Protein AF-0000000068883480 (afdb_homodimer)

Secondary structure (DSSP, 8-state):
-HHHHHHHHHHHHHHHHHHHHHTT--HHHHHHHHHHHHHHHHHHTTPPP--TT----S-GGGHHHHHHHHHHHHHHTTHHHHHHHHHHHHHHHHHTTHHHHHHHHHHGGGGG---HHHHHHHHHHHHHHHTTT---HHHHHHHHHHHTHHHHHHTT--HHHHHHHHHTSSS----TT-HHHHHHHHHHTTSSTTTT--HHHIIIIIIHHHHHHHHHHHHHHHHHHHHHHHHHHGGGGG----------PPP--HHHHHHHHHGGGHHHHHHHHHHHHHHHH-------HHHHHHHHHHHHHHHHHHHH--HHHHHHHTHHHHHHHHHTHHHHHHHHHHHHHHHHHHHTTHHHHHHHHHHTTTTSS-TTHHHHHHHHHHHHHHHHHS-SHHHHHHHHHHHHHHHHHHTS-THHHHHHHHHHHHHHHTT-TTSHHHHHHHHHTT--HHHHHHHHHHHHHHHHHHHHHHHHHHHGGG--/-HHHHHHHHHHHHHHHHHHHHHTT--HHHHHHHHHHHHHHHHHHTTPPP--TT----S-GGGHHHHHHHHHHHHHHTTHHHHHHHHHHHHHHHHHTTHHHHHHHHHHGGGGG---HHHHHHHHHHHHHHHTTT---HHHHHHHHHHHTHHHHHHTT--HHHHHHHHHTSSS----TT-HHHHHHHHHHTTSSTTTT--HHHIIIIIIHHHHHHHHHHHHHHHHHHHHHHHHHHGGGGG----------PPP--HHHHHHHHHGGGHHHHHHHHHHHHHHHH-------HHHHHHHHHHHHHHHHHHHH--HHHHHHTTHHHHHHHHHTHHHHHHHHHHHHHHHHHHHTTHHHHHHHHHHTTTTSS-TTHHHHHHHHHHHHHHHHHS-SHHHHHHHHHHHHHHHHHHTS-THHHHHHHHHHHHHHHTT-TTSHHHHHHHHHTT--HHHHHHHHHHHHHHHHHHHHHHHHHHHSTT--

Foldseek 3Di:
DLVVVLVVLVCVLVVVLLVCLLVVHDNLVSLLVSLLVLQVVLVVVVFHQPDPPQDAPPDPNCRLVVLLVVLLVVLCVFLLVLLLLLLLLLLLLVLVVLLLLLLLVLLVVLLVDQDLLVSLLVLLASLLVSCLLVVDLQVQLVSCLQAVLVSSVVSPHFLLLSLLSSLQSNFQRQYLSDSLLRLLQRLQCVDPVNPPRASLNCRVPFLCLQQVVLSVLLSVQLSVLSVVVDVVVPPPRPDDCPVSDPNPRDDDDPVVSVVSSCLSVQLRVVSVVVVVCCVPVVDDDDDHSSNSSVVSLVVVLVVQCVVPVDNPVSVVSSVSSNVSSVVSVVLSSLLSSLLSSVSSSVSSPNLVVLLVVQVVVPPPVCLLVVQVVLLVSLLSSCQSPLFSSSVLSSCSNVLVSVCSSNFFFSLLRNSLNSSSRRLNSSLHQPHSSLVSSCVSSVHGSNSSNSSSVRSSVSSSVSSNVSSCVPGRVVTD/DLVVVLVVLVCVLVVVLLVCLLVVHDNLVSLLVSLLVLQVVLVVVVFHQPDPPQDAPPDSNCRLVVLLVVLLVVLCVFLLVLLLLLLLLLLLLVLVVLLLLLCQVLLVVLLPDQDLLVSLLVLLASLLVSCLLVVDLQVQLVSCLQAVLVSSVVSPHFLLLSLLSSLQSNFQRQYLSDSLLRLLQRLQCPDPVNPPRASLNCRVPFLCLQRVVLSNLLSVQLSVLSVVVDVVVPPVRPDDCPVSDPNPRDDDDPVVSVVSSCLSVQLRVVSVVVVVCCVPVVDDDDDHSSNSSVVSLVVVLVVQCVVPVDNPVSVVSSVSSNVSSVVSVVLSSLLSSLLSSVSSSVSSPNLVVLLVVQVVVPPPVCLLVLQVVLLVSLLSSCQSPLFSSSVLSSCSNVLVSVCSSNFFFSLLRNSLNSSSRRLNSSLHQPHSSLVSSCVSSVHGSNSSNSSSVRSSVSSSVSSNVSSCVPGRVVTD

Solvent-accessible surface area (backbone atoms only — not comparable to full-atom values): 46793 Å² total; per-residue (Å²): 109,69,64,58,49,38,52,51,50,49,51,49,51,54,49,49,53,51,52,36,55,73,68,67,39,49,58,43,62,50,28,38,51,53,9,39,51,33,33,50,52,11,46,74,72,71,39,62,77,59,50,88,88,67,75,76,35,69,43,78,88,51,34,54,56,43,48,51,55,53,42,43,38,55,36,42,65,45,37,31,40,44,39,21,49,46,28,9,52,49,32,33,33,54,70,73,45,22,56,61,34,28,52,50,61,67,45,51,69,57,65,70,51,66,53,39,58,66,42,42,27,51,50,27,52,49,33,24,57,50,24,64,51,39,75,43,44,48,60,45,31,54,52,39,55,49,49,46,40,49,47,40,43,72,35,60,28,45,60,62,49,48,42,22,38,47,44,53,10,48,44,54,62,69,35,51,73,34,55,69,45,27,43,45,19,45,52,45,23,73,37,83,90,33,55,77,43,39,30,56,53,42,24,74,69,50,45,38,74,32,34,52,61,22,49,53,50,24,24,52,37,40,31,55,48,42,53,51,50,48,63,69,58,50,83,69,60,72,60,86,72,55,77,66,62,74,61,68,71,80,84,74,55,70,65,52,46,55,54,34,32,41,53,61,41,37,33,60,52,51,46,50,51,49,51,50,46,31,74,72,72,64,50,70,68,61,72,47,69,54,45,34,43,52,53,40,49,52,51,49,51,51,52,49,36,68,70,65,71,38,63,60,64,50,48,51,52,52,51,36,22,37,51,18,22,13,69,32,33,53,61,40,49,31,40,37,16,22,40,40,26,44,33,10,44,44,16,50,39,51,54,62,51,42,32,58,58,21,70,71,53,62,76,70,81,56,67,58,52,62,36,49,49,49,33,50,51,37,47,55,43,6,47,73,62,14,46,19,61,67,58,40,44,45,38,44,66,46,38,57,58,52,19,54,22,59,52,28,19,43,61,34,39,48,50,38,39,52,43,39,16,35,38,38,19,43,48,7,51,63,4,64,36,33,38,51,48,18,56,70,65,71,49,54,28,60,62,39,22,66,60,26,34,60,23,32,51,52,24,47,52,48,28,44,53,45,30,47,68,61,27,48,79,66,37,98,108,69,63,59,50,40,50,51,51,50,51,48,50,53,48,51,53,52,51,36,54,73,68,67,38,49,58,44,62,52,29,38,50,53,9,39,50,33,33,50,51,11,46,74,72,70,38,60,76,58,50,88,89,68,75,76,34,70,42,78,87,50,33,54,55,43,47,52,54,52,41,44,38,55,36,41,63,46,38,31,40,43,38,21,50,48,28,9,53,50,32,33,32,55,71,73,46,22,56,60,32,27,52,50,62,68,44,51,67,56,65,72,50,67,51,40,60,66,43,42,28,52,50,27,52,49,33,25,56,51,24,64,52,39,74,43,44,48,59,45,34,55,51,40,56,51,50,46,40,50,46,40,45,73,34,59,29,45,59,63,50,47,43,22,39,48,44,55,11,49,43,53,62,67,35,49,75,35,57,69,44,27,43,45,20,47,53,44,23,74,37,83,92,33,55,78,43,39,29,55,52,42,21,74,68,50,44,38,74,32,33,52,61,22,50,54,52,23,26,52,36,40,31,55,50,41,54,50,50,49,63,70,58,49,84,70,59,74,59,88,73,56,77,65,62,74,60,69,72,81,84,74,54,69,64,54,47,52,53,34,32,42,54,60,42,38,32,61,52,51,46,50,50,50,50,51,46,31,72,72,72,62,51,71,68,62,73,47,70,56,45,35,43,53,53,41,49,53,52,49,51,50,51,47,36,69,70,66,71,40,62,60,64,51,48,50,51,51,52,36,22,37,51,18,21,13,68,31,33,52,59,40,49,32,40,35,15,22,40,39,26,44,34,9,44,44,16,51,40,50,52,63,51,41,31,58,59,21,69,71,53,61,77,70,81,57,65,59,52,62,37,50,50,50,35,49,50,36,47,54,43,6,48,73,63,13,47,17,60,67,58,39,43,46,39,45,64,47,36,58,59,52,19,54,20,58,51,28,19,44,61,34,38,48,50,39,38,52,42,38,16,34,37,38,20,41,48,7,53,64,4,65,34,33,39,51,45,18,57,72,65,71,49,54,27,60,62,38,22,67,60,26,34,61,24,34,51,52,25,48,52,46,29,44,52,44,32,46,69,62,26,48,77,67,38,97

Structure (mmCIF, N/CA/C/O backbone):
data_AF-0000000068883480-model_v1
#
loop_
_entity.id
_entity.type
_entity.pdbx_description
1 polymer 'C4-dicarboxylate transporter'
#
loop_
_atom_site.group_PDB
_atom_site.id
_atom_site.type_symbol
_atom_site.label_atom_id
_atom_site.label_alt_id
_atom_site.label_comp_id
_atom_site.label_asym_id
_atom_site.label_entity_id
_atom_site.label_seq_id
_atom_site.pdbx_PDB_ins_code
_atom_site.Cartn_x
_atom_site.Cartn_y
_atom_site.Cartn_z
_atom_site.occupancy
_atom_site.B_iso_or_equiv
_atom_site.auth_seq_id
_atom_site.auth_comp_id
_atom_site.auth_asym_id
_atom_site.auth_atom_id
_atom_site.pdbx_PDB_model_num
ATOM 1 N N . MET A 1 1 ? -15.852 -1.689 41.594 1 74.06 1 MET A N 1
ATOM 2 C CA . MET A 1 1 ? -14.602 -2.393 41.312 1 74.06 1 MET A CA 1
ATOM 3 C C . MET A 1 1 ? -14.312 -2.408 39.812 1 74.06 1 MET A C 1
ATOM 5 O O . MET A 1 1 ? -13.195 -2.125 39.375 1 74.06 1 MET A O 1
ATOM 9 N N . GLU A 1 2 ? -15.383 -2.545 39.031 1 83.94 2 GLU A N 1
ATOM 10 C CA . GLU A 1 2 ? -15.211 -2.588 37.562 1 83.94 2 GLU A CA 1
ATOM 11 C C . GLU A 1 2 ? -14.805 -1.224 37.031 1 83.94 2 GLU A C 1
ATOM 13 O O . GLU A 1 2 ? -13.953 -1.133 36.156 1 83.94 2 GLU A O 1
ATOM 18 N N . LEU A 1 3 ? -15.336 -0.21 37.656 1 86.94 3 LEU A N 1
ATOM 19 C CA . LEU A 1 3 ? -15.031 1.143 37.219 1 86.94 3 LEU A CA 1
ATOM 20 C C . LEU A 1 3 ? -13.602 1.527 37.562 1 86.94 3 LEU A C 1
ATOM 22 O O . LEU A 1 3 ? -12.898 2.154 36.781 1 86.94 3 LEU A O 1
ATOM 26 N N . VAL A 1 4 ? -13.195 1.162 38.688 1 89.25 4 VAL A N 1
ATOM 27 C CA . VAL A 1 4 ? -11.844 1.466 39.156 1 89.25 4 VAL A CA 1
ATOM 28 C C . VAL A 1 4 ? -10.82 0.742 38.281 1 89.25 4 VAL A C 1
ATOM 30 O O . VAL A 1 4 ? -9.805 1.322 37.875 1 89.25 4 VAL A O 1
ATOM 33 N N . ILE A 1 5 ? -11.188 -0.468 38 1 90.19 5 ILE A N 1
ATOM 34 C CA . ILE A 1 5 ? -10.305 -1.255 37.156 1 90.19 5 ILE A CA 1
ATOM 35 C C . ILE A 1 5 ? -10.227 -0.621 35.781 1 90.19 5 ILE A C 1
ATOM 37 O O . ILE A 1 5 ? -9.148 -0.521 35.188 1 90.19 5 ILE A O 1
ATOM 41 N N . MET A 1 6 ? -11.328 -0.257 35.281 1 91.06 6 MET A N 1
ATOM 42 C CA . MET A 1 6 ? -11.383 0.38 33.969 1 91.06 6 MET A CA 1
ATOM 43 C C . MET A 1 6 ? -10.508 1.629 33.938 1 91.06 6 MET A C 1
ATOM 45 O O . MET A 1 6 ? -9.703 1.802 33.031 1 91.06 6 MET A O 1
ATOM 49 N N . TYR A 1 7 ? -10.555 2.48 34.969 1 89.88 7 TYR A N 1
ATOM 50 C CA . TYR A 1 7 ? -9.781 3.717 35 1 89.88 7 TYR A CA 1
ATOM 51 C C . TYR A 1 7 ? -8.297 3.426 35.125 1 89.88 7 TYR A C 1
ATOM 53 O O . TYR A 1 7 ? -7.465 4.07 34.5 1 89.88 7 TYR A O 1
ATOM 61 N N . LEU A 1 8 ? -7.98 2.494 35.875 1 92.5 8 LEU A N 1
ATOM 62 C CA . LEU A 1 8 ? -6.582 2.143 36.094 1 92.5 8 LEU A CA 1
ATOM 63 C C . LEU A 1 8 ? -5.957 1.6 34.812 1 92.5 8 LEU A C 1
ATOM 65 O O . LEU A 1 8 ? -4.832 1.969 34.469 1 92.5 8 LEU A O 1
ATOM 69 N N . VAL A 1 9 ? -6.758 0.794 34.219 1 93 9 VAL A N 1
ATOM 70 C CA . VAL A 1 9 ? -6.27 0.19 32.969 1 93 9 VAL A CA 1
ATOM 71 C C . VAL A 1 9 ? -6.121 1.263 31.906 1 93 9 VAL A C 1
ATOM 73 O O . VAL A 1 9 ? -5.145 1.267 31.156 1 93 9 VAL A O 1
ATOM 76 N N . ALA A 1 10 ? -7.059 2.078 31.844 1 90.44 10 ALA A N 1
ATOM 77 C CA . ALA A 1 10 ? -7.023 3.156 30.859 1 90.44 10 ALA A CA 1
ATOM 78 C C . ALA A 1 10 ? -5.84 4.086 31.109 1 90.44 10 ALA A C 1
ATOM 80 O O . ALA A 1 10 ? -5.129 4.457 30.172 1 90.44 10 ALA A O 1
ATOM 81 N N . ILE A 1 11 ? -5.605 4.473 32.312 1 90.69 11 ILE A N 1
ATOM 82 C CA . ILE A 1 11 ? -4.508 5.359 32.688 1 90.69 11 ILE A CA 1
ATOM 83 C C . ILE A 1 11 ? -3.172 4.688 32.375 1 90.69 11 ILE A C 1
ATOM 85 O O . ILE A 1 11 ? -2.256 5.316 31.859 1 90.69 11 ILE A O 1
ATOM 89 N N . ALA A 1 12 ? -3.115 3.469 32.688 1 92.5 12 ALA A N 1
ATOM 90 C CA . ALA A 1 12 ? -1.899 2.709 32.406 1 92.5 12 ALA A CA 1
ATOM 91 C C . ALA A 1 12 ? -1.629 2.645 30.922 1 92.5 12 ALA A C 1
ATOM 93 O O . ALA A 1 12 ? -0.489 2.816 30.469 1 92.5 12 ALA A O 1
ATOM 94 N N . ALA A 1 13 ? -2.688 2.393 30.219 1 91.56 13 ALA A N 1
ATOM 95 C CA . ALA A 1 13 ? -2.553 2.27 28.766 1 91.56 13 ALA A CA 1
ATOM 96 C C . ALA A 1 13 ? -2.086 3.582 28.141 1 91.56 13 ALA A C 1
ATOM 98 O O . ALA A 1 13 ? -1.139 3.602 27.359 1 91.56 13 ALA A O 1
ATOM 99 N N . VAL A 1 14 ? -2.695 4.672 28.484 1 85.62 14 VAL A N 1
ATOM 100 C CA . VAL A 1 14 ? -2.35 5.984 27.953 1 85.62 14 VAL A CA 1
ATOM 101 C C . VAL A 1 14 ? -0.952 6.383 28.422 1 85.62 14 VAL A C 1
ATOM 103 O O . VAL A 1 14 ? -0.175 6.961 27.672 1 85.62 14 VAL A O 1
ATOM 106 N N . GLY A 1 15 ? -0.641 6.047 29.656 1 86.31 15 GLY A N 1
ATOM 107 C CA . GLY A 1 15 ? 0.683 6.312 30.188 1 86.31 15 GLY A CA 1
ATOM 108 C C . GLY A 1 15 ? 1.786 5.57 29.469 1 86.31 15 GLY A C 1
ATOM 109 O O . GLY A 1 15 ? 2.832 6.148 29.156 1 86.31 15 GLY A O 1
ATOM 110 N N . ILE A 1 16 ? 1.508 4.352 29.188 1 87.69 16 ILE A N 1
ATOM 111 C CA . ILE A 1 16 ? 2.488 3.531 28.484 1 87.69 16 ILE A CA 1
ATOM 112 C C . ILE A 1 16 ? 2.717 4.09 27.078 1 87.69 16 ILE A C 1
ATOM 114 O O . ILE A 1 16 ? 3.859 4.219 26.625 1 87.69 16 ILE A O 1
ATOM 118 N N . VAL A 1 17 ? 1.64 4.43 26.391 1 83.75 17 VAL A N 1
ATOM 119 C CA . VAL A 1 17 ? 1.753 4.98 25.031 1 83.75 17 VAL A CA 1
ATOM 120 C C . VAL A 1 17 ? 2.512 6.305 25.078 1 83.75 17 VAL A C 1
ATOM 122 O O . VAL A 1 17 ? 3.391 6.551 24.25 1 83.75 17 VAL A O 1
ATOM 125 N N . GLY A 1 18 ? 2.186 7.156 26.031 1 80 18 GLY A N 1
ATOM 126 C CA . GLY A 1 18 ? 2.902 8.406 26.219 1 80 18 GLY A CA 1
ATOM 127 C C . GLY A 1 18 ? 4.387 8.219 26.469 1 80 18 GLY A C 1
ATOM 128 O O . GLY A 1 18 ? 5.215 8.914 25.875 1 80 18 GLY A O 1
ATOM 129 N N . PHE A 1 19 ? 4.699 7.277 27.297 1 82.88 19 PHE A N 1
ATOM 130 C CA . PHE A 1 19 ? 6.086 6.965 27.625 1 82.88 19 PHE A CA 1
ATOM 131 C C . PHE A 1 19 ? 6.84 6.477 26.391 1 82.88 19 PHE A C 1
ATOM 133 O O . PHE A 1 19 ? 7.973 6.895 26.141 1 82.88 19 PHE A O 1
ATOM 140 N N . MET A 1 20 ? 6.184 5.68 25.703 1 81.06 20 MET A N 1
ATOM 141 C CA . MET A 1 20 ? 6.816 5.133 24.516 1 81.06 20 MET A CA 1
ATOM 142 C C . MET A 1 20 ? 7.043 6.223 23.469 1 81.06 20 MET A C 1
ATOM 144 O O . MET A 1 20 ? 8.039 6.199 22.75 1 81.06 20 MET A O 1
ATOM 148 N N . LEU A 1 21 ? 6.145 7.105 23.328 1 76.31 21 LEU A N 1
ATOM 149 C CA . LEU A 1 21 ? 6.273 8.227 22.406 1 76.31 21 LEU A CA 1
ATOM 150 C C . LEU A 1 21 ? 7.457 9.109 22.781 1 76.31 21 LEU A C 1
ATOM 152 O O . LEU A 1 21 ? 8.242 9.516 21.922 1 76.31 21 LEU A O 1
ATOM 156 N N . VAL A 1 22 ? 7.621 9.312 24.031 1 76.12 22 VAL A N 1
ATOM 157 C CA . VAL A 1 22 ? 8.695 10.172 24.531 1 76.12 22 VAL A CA 1
ATOM 158 C C . VAL A 1 22 ? 10.047 9.492 24.312 1 76.12 22 VAL A C 1
ATOM 160 O O . VAL A 1 22 ? 11.039 10.156 24.016 1 76.12 22 VAL A O 1
ATOM 163 N N . LYS A 1 23 ? 10.039 8.203 24.375 1 79.69 23 LYS A N 1
ATOM 164 C CA . LYS A 1 23 ? 11.273 7.441 24.234 1 79.69 23 LYS A CA 1
ATOM 165 C C . LYS A 1 23 ? 11.539 7.109 22.766 1 79.69 23 LYS A C 1
ATOM 167 O O . LYS A 1 23 ? 12.469 6.367 22.453 1 79.69 23 LYS A O 1
ATOM 172 N N . LYS A 1 24 ? 10.688 7.582 21.906 1 79.5 24 LYS A N 1
ATOM 173 C CA . LYS A 1 24 ? 10.844 7.434 20.469 1 79.5 24 LYS A CA 1
ATOM 174 C C . LYS A 1 24 ? 10.805 5.965 20.062 1 79.5 24 LYS A C 1
ATOM 176 O O . LYS A 1 24 ? 11.617 5.516 19.234 1 79.5 24 LYS A O 1
ATOM 181 N N . MET A 1 25 ? 10.023 5.289 20.75 1 83.38 25 MET A N 1
ATOM 182 C CA . MET A 1 25 ? 9.781 3.904 20.359 1 83.38 25 MET A CA 1
ATOM 183 C C . MET A 1 25 ? 8.797 3.834 19.188 1 83.38 25 MET A C 1
ATOM 185 O O . MET A 1 25 ? 8.172 4.836 18.844 1 83.38 25 MET A O 1
ATOM 189 N N . ASP A 1 26 ? 8.805 2.656 18.562 1 86.94 26 ASP A N 1
ATOM 190 C CA . ASP A 1 26 ? 7.871 2.492 17.438 1 86.94 26 ASP A CA 1
ATOM 191 C C . ASP A 1 26 ? 6.426 2.648 17.906 1 86.94 26 ASP A C 1
ATOM 193 O O . ASP A 1 26 ? 5.922 1.828 18.688 1 86.94 26 ASP A O 1
ATOM 197 N N . ILE A 1 27 ? 5.789 3.545 17.391 1 86.69 27 ILE A N 1
ATOM 198 C CA . ILE A 1 27 ? 4.469 3.928 17.891 1 86.69 27 ILE A CA 1
ATOM 199 C C . ILE A 1 27 ? 3.41 2.988 17.328 1 86.69 27 ILE A C 1
ATOM 201 O O . ILE A 1 27 ? 2.418 2.686 18 1 86.69 27 ILE A O 1
ATOM 205 N N . LYS A 1 28 ? 3.523 2.52 16.094 1 92.69 28 LYS A N 1
ATOM 206 C CA . LYS A 1 28 ? 2.516 1.673 15.469 1 92.69 28 LYS A CA 1
ATOM 207 C C . LYS A 1 28 ? 2.305 0.386 16.266 1 92.69 28 LYS A C 1
ATOM 209 O O . LYS A 1 28 ? 1.183 0.075 16.672 1 92.69 28 LYS A O 1
ATOM 214 N N . ILE A 1 29 ? 3.369 -0.249 16.5 1 92.56 29 ILE A N 1
ATOM 215 C CA . ILE A 1 29 ? 3.289 -1.547 17.156 1 92.56 29 ILE A CA 1
ATOM 216 C C . ILE A 1 29 ? 2.811 -1.364 18.594 1 92.56 29 ILE A C 1
ATOM 218 O O . ILE A 1 29 ? 2.07 -2.199 19.125 1 92.56 29 ILE A O 1
ATOM 222 N N . SER A 1 30 ? 3.271 -0.309 19.234 1 90.88 30 SER A N 1
ATOM 223 C CA . SER A 1 30 ? 2.826 -0.027 20.609 1 90.88 30 SER A CA 1
ATOM 224 C C . SER A 1 30 ? 1.313 0.159 20.656 1 90.88 30 SER A C 1
ATOM 226 O O . SER A 1 30 ? 0.651 -0.376 21.547 1 90.88 30 SER A O 1
ATOM 228 N N . LEU A 1 31 ? 0.828 0.876 19.75 1 93.06 31 LEU A N 1
ATOM 229 C CA . LEU A 1 31 ? -0.608 1.125 19.719 1 93.06 31 LEU A CA 1
ATOM 230 C C . LEU A 1 31 ? -1.375 -0.161 19.422 1 93.06 31 LEU A C 1
ATOM 232 O O . LEU A 1 31 ? -2.4 -0.434 20.047 1 93.06 31 LEU A O 1
ATOM 236 N N . PHE A 1 32 ? -0.901 -0.977 18.516 1 95.44 32 PHE A N 1
ATOM 237 C CA . PHE A 1 32 ? -1.513 -2.27 18.219 1 95.44 32 PHE A CA 1
ATOM 238 C C . PHE A 1 32 ? -1.545 -3.141 19.469 1 95.44 32 PHE A C 1
ATOM 240 O O . PHE A 1 32 ? -2.588 -3.701 19.812 1 95.44 32 PHE A O 1
ATOM 247 N N . LEU A 1 33 ? -0.415 -3.242 20.109 1 93.44 33 LEU A N 1
ATOM 248 C CA . LEU A 1 33 ? -0.267 -4.125 21.266 1 93.44 33 LEU A CA 1
ATOM 249 C C . LEU A 1 33 ? -1.211 -3.715 22.391 1 93.44 33 LEU A C 1
ATOM 251 O O . LEU A 1 33 ? -1.947 -4.547 22.922 1 93.44 33 LEU A O 1
ATOM 255 N N . ILE A 1 34 ? -1.127 -2.494 22.734 1 94.19 34 ILE A N 1
ATOM 256 C CA . ILE A 1 34 ? -1.941 -2.025 23.844 1 94.19 34 ILE A CA 1
ATOM 257 C C . ILE A 1 34 ? -3.422 -2.135 23.484 1 94.19 34 ILE A C 1
ATOM 259 O O . ILE A 1 34 ? -4.25 -2.469 24.344 1 94.19 34 ILE A O 1
ATOM 263 N N . GLY A 1 35 ? -3.797 -1.802 22.203 1 95.38 35 GLY A N 1
ATOM 264 C CA . GLY A 1 35 ? -5.172 -1.973 21.766 1 95.38 35 GLY A CA 1
ATOM 265 C C . GLY A 1 35 ? -5.664 -3.402 21.891 1 95.38 35 GLY A C 1
ATOM 266 O O . GLY A 1 35 ? -6.766 -3.645 22.391 1 95.38 35 GLY A O 1
ATOM 267 N N . ILE A 1 36 ? -4.879 -4.32 21.5 1 96.5 36 ILE A N 1
ATOM 268 C CA . ILE A 1 36 ? -5.223 -5.734 21.562 1 96.5 36 ILE A CA 1
ATOM 269 C C . ILE A 1 36 ? -5.352 -6.172 23.031 1 96.5 36 ILE A C 1
ATOM 271 O O . ILE A 1 36 ? -6.312 -6.852 23.391 1 96.5 36 ILE A O 1
ATOM 275 N N . VAL A 1 37 ? -4.406 -5.781 23.859 1 96 37 VAL A N 1
ATOM 276 C CA . VAL A 1 37 ? -4.43 -6.129 25.281 1 96 37 VAL A CA 1
ATOM 277 C C . VAL A 1 37 ? -5.695 -5.57 25.922 1 96 37 VAL A C 1
ATOM 279 O O . VAL A 1 37 ? -6.348 -6.25 26.719 1 96 37 VAL A O 1
ATOM 282 N N . LEU A 1 38 ? -6.02 -4.367 25.625 1 96.19 38 LEU A N 1
ATOM 283 C CA . LEU A 1 38 ? -7.223 -3.746 26.156 1 96.19 38 LEU A CA 1
ATOM 284 C C . LEU A 1 38 ? -8.469 -4.523 25.75 1 96.19 38 LEU A C 1
ATOM 286 O O . LEU A 1 38 ? -9.398 -4.68 26.547 1 96.19 38 LEU A O 1
ATOM 290 N N . MET A 1 39 ? -8.547 -4.969 24.516 1 96.75 39 MET A N 1
ATOM 291 C CA . MET A 1 39 ? -9.688 -5.75 24.062 1 96.75 39 MET A CA 1
ATOM 292 C C . MET A 1 39 ? -9.789 -7.066 24.828 1 96.75 39 MET A C 1
ATOM 294 O O . MET A 1 39 ? -10.891 -7.523 25.141 1 96.75 39 MET A O 1
ATOM 298 N N . TYR A 1 40 ? -8.648 -7.656 25.156 1 96.88 40 TYR A N 1
ATOM 299 C CA . TYR A 1 40 ? -8.664 -8.867 25.969 1 96.88 40 TYR A CA 1
ATOM 300 C C . TYR A 1 40 ? -9.172 -8.578 27.375 1 96.88 40 TYR A C 1
ATOM 302 O O . TYR A 1 40 ? -9.922 -9.367 27.938 1 96.88 40 TYR A O 1
ATOM 310 N N . ILE A 1 41 ? -8.703 -7.539 27.891 1 96.19 41 ILE A N 1
ATOM 311 C CA . ILE A 1 41 ? -9.164 -7.148 29.219 1 96.19 41 ILE A CA 1
ATOM 312 C C . ILE A 1 41 ? -10.672 -6.91 29.203 1 96.19 41 ILE A C 1
ATOM 314 O O . ILE A 1 41 ? -11.383 -7.328 30.109 1 96.19 41 ILE A O 1
ATOM 318 N N . ALA A 1 42 ? -11.148 -6.258 28.156 1 95.56 42 ALA A N 1
ATOM 319 C CA . ALA A 1 42 ? -12.586 -6.035 28 1 95.56 42 ALA A CA 1
ATOM 320 C C . ALA A 1 42 ? -13.344 -7.363 27.969 1 95.56 42 ALA A C 1
ATOM 322 O O . ALA A 1 42 ? -14.375 -7.512 28.641 1 95.56 42 ALA A O 1
ATOM 323 N N . LEU A 1 43 ? -12.867 -8.289 27.234 1 94.5 43 LEU A N 1
ATOM 324 C CA . LEU A 1 43 ? -13.492 -9.609 27.141 1 94.5 43 LEU A CA 1
ATOM 325 C C . LEU A 1 43 ? -13.492 -10.305 28.5 1 94.5 43 LEU A C 1
ATOM 327 O O . LEU A 1 43 ? -14.477 -10.945 28.875 1 94.5 43 LEU A O 1
ATOM 331 N N . LEU A 1 44 ? -12.398 -10.172 29.219 1 94 44 LEU A N 1
ATOM 332 C CA . LEU A 1 44 ? -12.297 -10.773 30.547 1 94 44 LEU A CA 1
ATOM 333 C C . LEU A 1 44 ? -13.273 -10.117 31.516 1 94 44 LEU A C 1
ATOM 335 O O . LEU A 1 44 ? -13.758 -10.766 32.438 1 94 44 LEU A O 1
ATOM 339 N N . MET A 1 45 ? -13.57 -8.914 31.281 1 93.06 45 MET A N 1
ATOM 340 C CA . MET A 1 45 ? -14.531 -8.172 32.094 1 93.06 45 MET A CA 1
ATOM 341 C C . MET A 1 45 ? -15.961 -8.5 31.688 1 93.06 45 MET A C 1
ATOM 343 O O . MET A 1 45 ? -16.906 -8.039 32.312 1 93.06 45 MET A O 1
ATOM 347 N N . GLY A 1 46 ? -16.141 -9.258 30.609 1 91.81 46 GLY A N 1
ATOM 348 C CA . GLY A 1 46 ? -17.469 -9.656 30.141 1 91.81 46 GLY A CA 1
ATOM 349 C C . GLY A 1 46 ? -18.078 -8.656 29.172 1 91.81 46 GLY A C 1
ATOM 350 O O . GLY A 1 46 ? -19.297 -8.688 28.938 1 91.81 46 GLY A O 1
ATOM 351 N N . LYS A 1 47 ? -17.234 -7.805 28.672 1 92.88 47 LYS A N 1
ATOM 352 C CA . LYS A 1 47 ? -17.719 -6.809 27.719 1 92.88 47 LYS A CA 1
ATOM 353 C C . LYS A 1 47 ? -17.453 -7.242 26.281 1 92.88 47 LYS A C 1
ATOM 355 O O . LYS A 1 47 ? -16.625 -8.117 26.031 1 92.88 47 LYS A O 1
ATOM 360 N N . ASP A 1 48 ? -18.141 -6.637 25.359 1 91.75 48 ASP A N 1
ATOM 361 C CA . ASP A 1 48 ? -17.969 -6.926 23.938 1 91.75 48 ASP A CA 1
ATOM 362 C C . ASP A 1 48 ? -16.953 -5.973 23.312 1 91.75 48 ASP A C 1
ATOM 364 O O . ASP A 1 48 ? -16.688 -4.895 23.844 1 91.75 48 ASP A O 1
ATOM 368 N N . ILE A 1 49 ? -16.453 -6.418 22.234 1 93.31 49 ILE A N 1
ATOM 369 C CA . ILE A 1 49 ? -15.562 -5.551 21.469 1 93.31 49 ILE A CA 1
ATOM 370 C C . ILE A 1 49 ? -16.375 -4.465 20.781 1 93.31 49 ILE A C 1
ATOM 372 O O . ILE A 1 49 ? -17.375 -4.758 20.094 1 93.31 49 ILE A O 1
ATOM 376 N N . SER A 1 50 ? -16.016 -3.26 20.953 1 89 50 SER A N 1
ATOM 377 C CA . SER A 1 50 ? -16.75 -2.113 20.406 1 89 50 SER A CA 1
ATOM 378 C C . SER A 1 50 ? -16.312 -1.808 18.984 1 89 50 SER A C 1
ATOM 380 O O . SER A 1 50 ? -15.664 -0.793 18.734 1 89 50 SER A O 1
ATOM 382 N N . PHE A 1 51 ? -16.672 -2.625 18.031 1 88.5 51 PHE A N 1
ATOM 383 C CA . PHE A 1 51 ? -16.438 -2.465 16.594 1 88.5 51 PHE A CA 1
ATOM 384 C C . PHE A 1 51 ? -17.734 -2.607 15.812 1 88.5 51 PHE A C 1
ATOM 386 O O . PHE A 1 51 ? -18.5 -3.541 16.047 1 88.5 51 PHE A O 1
ATOM 393 N N . THR A 1 52 ? -18.031 -1.63 15.039 1 81.12 52 THR A N 1
ATOM 394 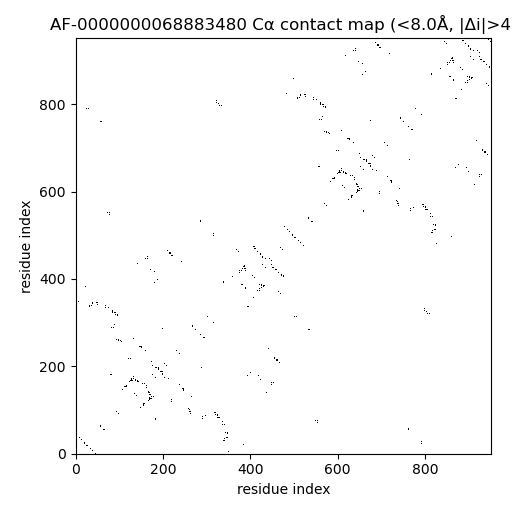C CA . THR A 1 52 ? -19.297 -1.577 14.305 1 81.12 52 THR A CA 1
ATOM 395 C C . THR A 1 52 ? -19.484 -2.826 13.453 1 81.12 52 THR A C 1
ATOM 397 O O . THR A 1 52 ? -18.609 -3.176 12.656 1 81.12 52 THR A O 1
ATOM 400 N N . ASP A 1 53 ? -20.594 -3.539 13.602 1 80.44 53 ASP A N 1
ATOM 401 C CA . ASP A 1 53 ? -20.984 -4.715 12.828 1 80.44 53 ASP A CA 1
ATOM 402 C C . ASP A 1 53 ? -19.891 -5.777 12.844 1 80.44 53 ASP A C 1
ATOM 404 O O . ASP A 1 53 ? -19.609 -6.391 11.812 1 80.44 53 ASP A O 1
ATOM 408 N N . PHE A 1 54 ? -19.344 -5.926 13.984 1 86.81 54 PHE A N 1
ATOM 409 C CA . PHE A 1 54 ? -18.266 -6.895 14.117 1 86.81 54 PHE A CA 1
ATOM 410 C C . PHE A 1 54 ? -18.797 -8.32 14.039 1 86.81 54 PHE A C 1
ATOM 412 O O . PHE A 1 54 ? -19.781 -8.664 14.711 1 86.81 54 PHE A O 1
ATOM 419 N N . VAL A 1 55 ? -18.234 -9.102 13.156 1 85.44 55 VAL A N 1
ATOM 420 C CA . VAL A 1 55 ? -18.547 -10.523 13.047 1 85.44 55 VAL A CA 1
ATOM 421 C C . VAL A 1 55 ? -17.406 -11.352 13.633 1 85.44 55 VAL A C 1
ATOM 423 O O . VAL A 1 55 ? -16.281 -11.328 13.117 1 85.44 55 VAL A O 1
ATOM 426 N N . SER A 1 56 ? -17.734 -12.031 14.648 1 88.62 56 SER A N 1
ATOM 427 C CA . SER A 1 56 ? -16.734 -12.836 15.359 1 88.62 56 SER A CA 1
ATOM 428 C C . SER A 1 56 ? -16.172 -13.93 14.461 1 88.62 56 SER A C 1
ATOM 430 O O . SER A 1 56 ? -16.844 -14.383 13.523 1 88.62 56 SER A O 1
ATOM 432 N N . SER A 1 57 ? -15 -14.375 14.695 1 86.56 57 SER A N 1
ATOM 433 C CA . SER A 1 57 ? -14.352 -15.469 13.977 1 86.56 57 SER A CA 1
ATOM 434 C C . SER A 1 57 ? -14.906 -16.828 14.406 1 86.56 57 SER A C 1
ATOM 436 O O . SER A 1 57 ? -14.672 -17.828 13.75 1 86.56 57 SER A O 1
ATOM 438 N N . GLY A 1 58 ? -15.641 -16.859 15.461 1 87.94 58 GLY A N 1
ATOM 439 C CA . GLY A 1 58 ? -16.094 -18.109 16.062 1 87.94 58 GLY A CA 1
ATOM 440 C C . GLY A 1 58 ? -15.266 -18.516 17.266 1 87.94 58 GLY A C 1
ATOM 441 O O . GLY A 1 58 ? -15.703 -19.344 18.078 1 87.94 58 GLY A O 1
ATOM 442 N N . VAL A 1 59 ? -14.062 -17.953 17.359 1 90.38 59 VAL A N 1
ATOM 443 C CA . VAL A 1 59 ? -13.188 -18.141 18.516 1 90.38 59 VAL A CA 1
ATOM 444 C C . VAL A 1 59 ? -12.906 -16.797 19.172 1 90.38 59 VAL A C 1
ATOM 446 O O . VAL A 1 59 ? -12.156 -15.977 18.641 1 90.38 59 VAL A O 1
ATOM 449 N N . THR A 1 60 ? -13.312 -16.672 20.344 1 90.69 60 THR A N 1
ATOM 450 C CA . THR A 1 60 ? -13.266 -15.391 21.047 1 90.69 60 THR A CA 1
ATOM 451 C C . THR A 1 60 ? -11.828 -14.906 21.203 1 90.69 60 THR A C 1
ATOM 453 O O . THR A 1 60 ? -11.562 -13.703 21.141 1 90.69 60 THR A O 1
ATOM 456 N N . TRP A 1 61 ? -10.922 -15.773 21.344 1 91.88 61 TRP A N 1
ATOM 457 C CA . TRP A 1 61 ? -9.539 -15.391 21.609 1 91.88 61 TRP A CA 1
ATOM 458 C C . TRP A 1 61 ? -8.891 -14.828 20.344 1 91.88 61 TRP A C 1
ATOM 460 O O . TRP A 1 61 ? -7.867 -14.141 20.422 1 91.88 61 TRP A O 1
ATOM 470 N N . LEU A 1 62 ? -9.469 -15.023 19.188 1 93.81 62 LEU A N 1
ATOM 471 C CA . LEU A 1 62 ? -8.938 -14.547 17.906 1 93.81 62 LEU A CA 1
ATOM 472 C C . LEU A 1 62 ? -9.562 -13.211 17.531 1 93.81 62 LEU A C 1
ATOM 474 O O . LEU A 1 62 ? -9.062 -12.516 16.641 1 93.81 62 LEU A O 1
ATOM 478 N N . ASP A 1 63 ? -10.547 -12.828 18.172 1 95.12 63 ASP A N 1
ATOM 479 C CA . ASP A 1 63 ? -11.391 -11.719 17.766 1 95.12 63 ASP A CA 1
ATOM 480 C C . ASP A 1 63 ? -10.633 -10.398 17.797 1 95.12 63 ASP A C 1
ATOM 482 O O . ASP A 1 63 ? -10.766 -9.562 16.906 1 95.12 63 ASP A O 1
ATOM 486 N N . PRO A 1 64 ? -9.773 -10.195 18.875 1 96.06 64 PRO A N 1
ATOM 487 C CA . PRO A 1 64 ? -9.008 -8.945 18.859 1 96.06 64 PRO A CA 1
ATOM 488 C C . PRO A 1 64 ? -8.102 -8.812 17.641 1 96.06 64 PRO A C 1
ATOM 490 O O . PRO A 1 64 ? -7.902 -7.711 17.125 1 96.06 64 PRO A O 1
ATOM 493 N N . PHE A 1 65 ? -7.609 -9.914 17.172 1 96.44 65 PHE A N 1
ATOM 494 C CA . PHE A 1 65 ? -6.754 -9.898 15.992 1 96.44 65 PHE A CA 1
ATOM 495 C C . PHE A 1 65 ? -7.578 -9.688 14.734 1 96.44 65 PHE A C 1
ATOM 497 O O . PHE A 1 65 ? -7.117 -9.047 13.781 1 96.44 65 PHE A O 1
ATOM 504 N N . LYS A 1 66 ? -8.734 -10.258 14.734 1 95.69 66 LYS A N 1
ATOM 505 C CA . LYS A 1 66 ? -9.633 -10.055 13.609 1 95.69 66 LYS A CA 1
ATOM 506 C C . LYS A 1 66 ? -10.016 -8.578 13.469 1 95.69 66 LYS A C 1
ATOM 508 O O . LYS A 1 66 ? -10.172 -8.078 12.352 1 95.69 66 LYS A O 1
ATOM 513 N N . VAL A 1 67 ? -10.156 -7.902 14.602 1 96.19 67 VAL A N 1
ATOM 514 C CA . VAL A 1 67 ? -10.469 -6.48 14.609 1 96.19 67 VAL A CA 1
ATOM 515 C C . VAL A 1 67 ? -9.375 -5.703 13.883 1 96.19 67 VAL A C 1
ATOM 517 O O . VAL A 1 67 ? -9.648 -4.727 13.18 1 96.19 67 VAL A O 1
ATOM 520 N N . VAL A 1 68 ? -8.148 -6.129 14.07 1 96.88 68 VAL A N 1
ATOM 521 C CA . VAL A 1 68 ? -7.027 -5.473 13.406 1 96.88 68 VAL A CA 1
ATOM 522 C C . VAL A 1 68 ? -7.211 -5.551 11.891 1 96.88 68 VAL A C 1
ATOM 524 O O . VAL A 1 68 ? -7.066 -4.543 11.188 1 96.88 68 VAL A O 1
ATOM 527 N N . GLY A 1 69 ? -7.539 -6.703 11.398 1 96.06 69 GLY A N 1
ATOM 528 C CA . GLY A 1 69 ? -7.785 -6.863 9.977 1 96.06 69 GLY A CA 1
ATOM 529 C C . GLY A 1 69 ? -8.961 -6.047 9.477 1 96.06 69 GLY A C 1
ATOM 530 O O . GLY A 1 69 ? -8.867 -5.391 8.43 1 96.06 69 GLY A O 1
ATOM 531 N N . ASP A 1 70 ? -10.039 -6.09 10.227 1 95.5 70 ASP A N 1
ATOM 532 C CA . ASP A 1 70 ? -11.242 -5.344 9.852 1 95.5 70 ASP A CA 1
ATOM 533 C C . ASP A 1 70 ? -10.969 -3.84 9.852 1 95.5 70 ASP A C 1
ATOM 535 O O . ASP A 1 70 ? -11.523 -3.107 9.031 1 95.5 70 ASP A O 1
ATOM 539 N N . GLN A 1 71 ? -10.188 -3.42 10.773 1 95.31 71 GLN A N 1
ATOM 540 C CA . GLN A 1 71 ? -9.844 -2.004 10.844 1 95.31 71 GLN A CA 1
ATOM 541 C C . GLN A 1 71 ? -9 -1.583 9.641 1 95.31 71 GLN A C 1
ATOM 543 O O . GLN A 1 71 ? -9.125 -0.456 9.156 1 95.31 71 GLN A O 1
ATOM 548 N N . PHE A 1 72 ? -8.094 -2.434 9.211 1 96.81 72 PHE A N 1
ATOM 549 C CA . PHE A 1 72 ? -7.332 -2.162 7.996 1 96.81 72 PHE A CA 1
ATOM 550 C C . PHE A 1 72 ? -8.266 -1.963 6.809 1 96.81 72 PHE A C 1
ATOM 552 O O . PHE A 1 72 ? -8.117 -1.002 6.051 1 96.81 72 PHE A O 1
ATOM 559 N N . VAL A 1 73 ? -9.18 -2.842 6.684 1 95.19 73 VAL A N 1
ATOM 560 C CA . VAL A 1 73 ? -10.125 -2.779 5.57 1 95.19 73 VAL A CA 1
ATOM 561 C C . VAL A 1 73 ? -10.93 -1.487 5.645 1 95.19 73 VAL A C 1
ATOM 563 O O . VAL A 1 73 ? -11.102 -0.792 4.641 1 95.19 73 VAL A O 1
ATOM 566 N N . SER A 1 74 ? -11.398 -1.172 6.828 1 94.06 74 SER A N 1
ATOM 567 C CA . SER A 1 74 ? -12.18 0.043 7.031 1 94.06 74 SER A CA 1
ATOM 568 C C . SER A 1 74 ? -11.367 1.286 6.672 1 94.06 74 SER A C 1
ATOM 570 O O . SER A 1 74 ? -11.883 2.193 6.012 1 94.06 74 SER A O 1
ATOM 572 N N . THR A 1 75 ? -10.172 1.34 7.082 1 94.5 75 THR A N 1
ATOM 573 C CA . THR A 1 75 ? -9.312 2.488 6.824 1 94.5 75 THR A CA 1
ATOM 574 C C . THR A 1 75 ? -8.969 2.582 5.344 1 94.5 75 THR A C 1
ATOM 576 O O . THR A 1 75 ? -8.953 3.674 4.77 1 94.5 75 THR A O 1
ATOM 579 N N . LEU A 1 76 ? -8.719 1.451 4.695 1 95.62 76 LEU A N 1
ATOM 580 C CA . LEU A 1 76 ? -8.305 1.41 3.297 1 95.62 76 LEU A CA 1
ATOM 581 C C . LEU A 1 76 ? -9.461 1.793 2.379 1 95.62 76 LEU A C 1
ATOM 583 O O . LEU A 1 76 ? -9.25 2.141 1.216 1 95.62 76 LEU A O 1
ATOM 587 N N . THR A 1 77 ? -10.68 1.804 2.889 1 93.12 77 THR A N 1
ATOM 588 C CA . THR A 1 77 ? -11.836 2.164 2.076 1 93.12 77 THR A CA 1
ATOM 589 C C . THR A 1 77 ? -12.172 3.645 2.24 1 93.12 77 THR A C 1
ATOM 591 O O . THR A 1 77 ? -13.047 4.168 1.552 1 93.12 77 THR A O 1
ATOM 594 N N . SER A 1 78 ? -11.477 4.293 3.129 1 93.62 78 SER A N 1
ATOM 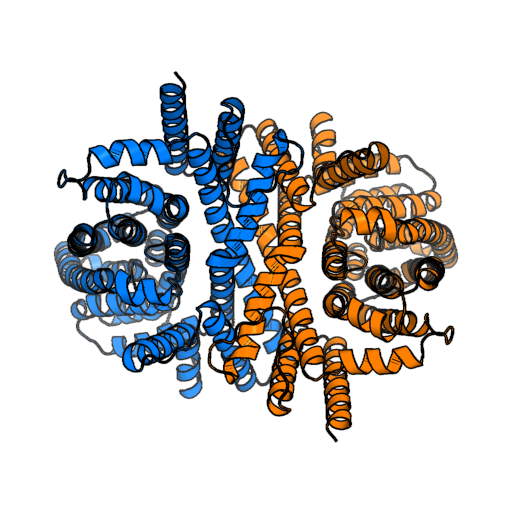595 C CA . SER A 1 78 ? -11.75 5.699 3.41 1 93.62 78 SER A CA 1
ATOM 596 C C . SER A 1 78 ? -10.469 6.527 3.357 1 93.62 78 SER A C 1
ATOM 598 O O . SER A 1 78 ? -9.906 6.75 2.281 1 93.62 78 SER A O 1
ATOM 600 N N . ALA A 1 79 ? -9.992 6.957 4.469 1 94.38 79 ALA A N 1
ATOM 601 C CA . ALA A 1 79 ? -8.844 7.855 4.516 1 94.38 79 ALA A CA 1
ATOM 602 C C . ALA A 1 79 ? -7.594 7.184 3.951 1 94.38 79 ALA A C 1
ATOM 604 O O . ALA A 1 79 ? -6.785 7.828 3.279 1 94.38 79 ALA A O 1
ATOM 605 N N . GLY A 1 80 ? -7.48 5.934 4.258 1 95.69 80 GLY A N 1
ATOM 606 C CA . GLY A 1 80 ? -6.293 5.211 3.834 1 95.69 80 GLY A CA 1
ATOM 607 C C . GLY A 1 80 ? -6.098 5.211 2.33 1 95.69 80 GLY A C 1
ATOM 608 O O . GLY A 1 80 ? -4.992 5.441 1.841 1 95.69 80 GLY A O 1
ATOM 609 N N . PHE A 1 81 ? -7.129 4.949 1.557 1 97.06 81 PHE A N 1
ATOM 610 C CA . PHE A 1 81 ? -7.035 4.941 0.102 1 97.06 81 PHE A CA 1
ATOM 611 C C . PHE A 1 81 ? -6.625 6.312 -0.424 1 97.06 81 PHE A C 1
ATOM 613 O O . PHE A 1 81 ? -5.789 6.414 -1.326 1 97.06 81 PHE A O 1
ATOM 620 N N . ILE A 1 82 ? -7.195 7.352 0.11 1 95.88 82 ILE A N 1
ATOM 621 C CA . ILE A 1 82 ? -6.895 8.711 -0.327 1 95.88 82 ILE A CA 1
ATOM 622 C C . ILE A 1 82 ? -5.422 9.016 -0.086 1 95.88 82 ILE A C 1
ATOM 624 O O . ILE A 1 82 ? -4.746 9.578 -0.952 1 95.88 82 ILE A O 1
ATOM 628 N N . ILE A 1 83 ? -4.945 8.602 1.034 1 94.94 83 ILE A N 1
ATOM 629 C CA . ILE A 1 83 ? -3.547 8.82 1.394 1 94.94 83 ILE A CA 1
ATOM 630 C C . ILE A 1 83 ? -2.639 8.078 0.412 1 94.94 83 ILE A C 1
ATOM 632 O O . ILE A 1 83 ? -1.634 8.633 -0.045 1 94.94 83 ILE A O 1
ATOM 636 N N . LEU A 1 84 ? -3.059 6.863 0.05 1 96.88 84 LEU A N 1
ATOM 637 C CA . LEU A 1 84 ? -2.262 6.078 -0.885 1 96.88 84 LEU A CA 1
ATOM 638 C C . LEU A 1 84 ? -2.205 6.75 -2.252 1 96.88 84 LEU A C 1
ATOM 640 O O . LEU A 1 84 ? -1.131 6.879 -2.844 1 96.88 84 LEU A O 1
ATOM 644 N N . ILE A 1 85 ? -3.326 7.191 -2.764 1 97.06 85 ILE A N 1
ATOM 645 C CA . ILE A 1 85 ? -3.395 7.797 -4.09 1 97.06 85 ILE A CA 1
ATOM 646 C C . ILE A 1 85 ? -2.59 9.094 -4.109 1 97.06 85 ILE A C 1
ATOM 648 O O . ILE A 1 85 ? -1.897 9.391 -5.086 1 97.06 85 ILE A O 1
ATOM 652 N N . LEU A 1 86 ? -2.654 9.836 -3.062 1 94.88 86 LEU A N 1
ATOM 653 C CA . LEU A 1 86 ? -1.892 11.078 -2.975 1 94.88 86 LEU A CA 1
ATOM 654 C C . LEU A 1 86 ? -0.394 10.789 -2.936 1 94.88 86 LEU A C 1
ATOM 656 O O . LEU A 1 86 ? 0.399 11.531 -3.523 1 94.88 86 LEU A O 1
ATOM 660 N N . GLY A 1 87 ? -0.058 9.766 -2.182 1 94.81 87 GLY A N 1
ATOM 661 C CA . GLY A 1 87 ? 1.33 9.336 -2.223 1 94.81 87 GLY A CA 1
ATOM 662 C C . GLY A 1 87 ? 1.798 8.961 -3.615 1 94.81 87 GLY A C 1
ATOM 663 O O . GLY A 1 87 ? 2.932 9.258 -3.998 1 94.81 87 GLY A O 1
ATOM 664 N N . GLY A 1 88 ? 0.953 8.297 -4.352 1 96.81 88 GLY A N 1
ATOM 665 C CA . GLY A 1 88 ? 1.265 7.965 -5.73 1 96.81 88 GLY A CA 1
ATOM 666 C C . GLY A 1 88 ? 1.476 9.188 -6.609 1 96.81 88 GLY A C 1
ATOM 667 O O . GLY A 1 88 ? 2.453 9.258 -7.355 1 96.81 88 GLY A O 1
ATOM 668 N N . TYR A 1 89 ? 0.566 10.109 -6.496 1 96.38 89 TYR A N 1
ATOM 669 C CA . TYR A 1 89 ? 0.664 11.32 -7.312 1 96.38 89 TYR A CA 1
ATOM 670 C C . TYR A 1 89 ? 1.944 12.086 -7.004 1 96.38 89 TYR A C 1
ATOM 672 O O . TYR A 1 89 ? 2.637 12.539 -7.914 1 96.38 89 TYR A O 1
ATOM 680 N N . THR A 1 90 ? 2.264 12.195 -5.758 1 93.19 90 THR A N 1
ATOM 681 C CA . THR A 1 90 ? 3.492 12.867 -5.348 1 93.19 90 THR A CA 1
ATOM 682 C C . THR A 1 90 ? 4.715 12.141 -5.902 1 93.19 90 THR A C 1
ATOM 684 O O . THR A 1 90 ? 5.672 12.773 -6.348 1 93.19 90 THR A O 1
ATOM 687 N N . GLY A 1 91 ? 4.684 10.852 -5.812 1 94.44 91 GLY A N 1
ATOM 688 C CA . GLY A 1 91 ? 5.781 10.062 -6.352 1 94.44 91 GLY A CA 1
ATOM 689 C C . GLY A 1 91 ? 6.004 10.281 -7.836 1 94.44 91 GLY A C 1
ATOM 690 O O . GLY A 1 91 ? 7.145 10.422 -8.289 1 94.44 91 GLY A O 1
ATOM 691 N N . TYR A 1 92 ? 4.941 10.32 -8.578 1 96.88 92 TYR A N 1
ATOM 692 C CA . TYR A 1 92 ? 5.051 10.508 -10.023 1 96.88 92 TYR A CA 1
ATOM 693 C C . TYR A 1 92 ? 5.523 11.914 -10.359 1 96.88 92 TYR A C 1
ATOM 695 O O . TYR A 1 92 ? 6.309 12.109 -11.289 1 96.88 92 TYR A O 1
ATOM 703 N N . MET A 1 93 ? 5.008 12.93 -9.641 1 95.5 93 MET A N 1
ATOM 704 C CA . MET A 1 93 ? 5.43 14.305 -9.867 1 95.5 93 MET A CA 1
ATOM 705 C C . MET A 1 93 ? 6.926 14.461 -9.633 1 95.5 93 MET A C 1
ATOM 707 O O . MET A 1 93 ? 7.598 15.195 -10.359 1 95.5 93 MET A O 1
ATOM 711 N N . SER A 1 94 ? 7.375 13.805 -8.625 1 92.81 94 SER A N 1
ATOM 712 C CA . SER A 1 94 ? 8.812 13.812 -8.367 1 92.81 94 SER A CA 1
ATOM 713 C C . SER A 1 94 ? 9.578 13.125 -9.492 1 92.81 94 SER A C 1
ATOM 715 O O . SER A 1 94 ? 10.641 13.594 -9.898 1 92.81 94 SER A O 1
ATOM 717 N N . HIS A 1 95 ? 9.055 12.094 -9.977 1 95.44 95 HIS A N 1
ATOM 718 C CA . HIS A 1 95 ? 9.703 11.305 -11.016 1 95.44 95 HIS A CA 1
ATOM 719 C C . HIS A 1 95 ? 9.875 12.109 -12.297 1 95.44 95 HIS A C 1
ATOM 721 O O . HIS A 1 95 ? 10.922 12.039 -12.945 1 95.44 95 HIS A O 1
ATOM 727 N N . ILE A 1 96 ? 8.914 12.898 -12.617 1 95.75 96 ILE A N 1
ATOM 728 C CA . ILE A 1 96 ? 8.984 13.594 -13.898 1 95.75 96 ILE A CA 1
ATOM 729 C C . ILE A 1 96 ? 9.594 14.977 -13.695 1 95.75 96 ILE A C 1
ATOM 731 O O . ILE A 1 96 ? 9.648 15.781 -14.633 1 95.75 96 ILE A O 1
ATOM 735 N N . GLY A 1 97 ? 9.938 15.336 -12.453 1 92.12 97 GLY A N 1
ATOM 736 C CA . GLY A 1 97 ? 10.617 16.578 -12.156 1 92.12 97 GLY A CA 1
ATOM 737 C C . GLY A 1 97 ? 9.688 17.781 -12.102 1 92.12 97 GLY A C 1
ATOM 738 O O . GLY A 1 97 ? 10.133 18.922 -12.195 1 92.12 97 GLY A O 1
ATOM 739 N N . ALA A 1 98 ? 8.438 17.516 -12 1 93.5 98 ALA A N 1
ATOM 740 C CA . ALA A 1 98 ? 7.457 18.594 -12.008 1 93.5 98 ALA A CA 1
ATOM 741 C C . ALA A 1 98 ? 7.551 19.422 -10.734 1 93.5 98 ALA A C 1
ATOM 743 O O . ALA A 1 98 ? 7.328 20.641 -10.758 1 93.5 98 ALA A O 1
ATOM 744 N N . ASN A 1 99 ? 7.859 18.859 -9.617 1 89.94 99 ASN A N 1
ATOM 745 C CA . ASN A 1 99 ? 8.008 19.578 -8.359 1 89.94 99 ASN A CA 1
ATOM 746 C C . ASN A 1 99 ? 9.078 20.672 -8.453 1 89.94 99 ASN A C 1
ATOM 748 O O . ASN A 1 99 ? 8.859 21.797 -8.016 1 89.94 99 ASN A O 1
ATOM 752 N N . GLU A 1 100 ? 10.164 20.344 -9.008 1 88.94 100 GLU A N 1
ATOM 753 C CA . GLU A 1 100 ? 11.266 21.297 -9.172 1 88.94 100 GLU A CA 1
ATOM 754 C C . GLU A 1 100 ? 10.867 22.438 -10.094 1 88.94 100 GLU A C 1
ATOM 756 O O . GLU A 1 100 ? 11.25 23.594 -9.859 1 88.94 100 GLU A O 1
ATOM 761 N N . VAL A 1 101 ? 10.117 22.109 -11.125 1 90.94 101 VAL A N 1
ATOM 762 C CA . VAL A 1 101 ? 9.68 23.141 -12.07 1 90.94 101 VAL A CA 1
ATOM 763 C C . VAL A 1 101 ? 8.734 24.109 -11.367 1 90.94 101 VAL A C 1
ATOM 765 O O . VAL A 1 101 ? 8.836 25.328 -11.562 1 90.94 101 VAL A O 1
ATOM 768 N N . THR A 1 102 ? 7.879 23.578 -10.633 1 90.19 102 THR A N 1
ATOM 769 C CA . THR A 1 102 ? 6.934 24.422 -9.906 1 90.19 102 THR A CA 1
ATOM 770 C C . THR A 1 102 ? 7.664 25.391 -8.984 1 90.19 102 THR A C 1
ATOM 772 O O . THR A 1 102 ? 7.371 26.594 -8.977 1 90.19 102 THR A O 1
ATOM 775 N N . VAL A 1 103 ? 8.594 24.922 -8.258 1 85.81 103 VAL A N 1
ATOM 776 C CA . VAL A 1 103 ? 9.352 25.75 -7.32 1 85.81 103 VAL A CA 1
ATOM 777 C C . VAL A 1 103 ? 10.125 26.812 -8.086 1 85.81 103 VAL A C 1
ATOM 779 O O . VAL A 1 103 ? 10.141 27.984 -7.688 1 85.81 103 VAL A O 1
ATOM 782 N N . SER A 1 104 ? 10.68 26.469 -9.141 1 85.62 104 SER A N 1
ATOM 783 C CA . SER A 1 104 ? 11.484 27.391 -9.93 1 85.62 104 SER A CA 1
ATOM 784 C C . SER A 1 104 ? 10.625 28.5 -10.531 1 85.62 104 SER A C 1
ATOM 786 O O . SER A 1 104 ? 11.023 29.656 -10.539 1 85.62 104 SER A O 1
ATOM 788 N N . VAL A 1 105 ? 9.531 28.109 -11.023 1 86.31 105 VAL A N 1
ATOM 789 C CA . VAL A 1 105 ? 8.656 29.078 -11.688 1 86.31 105 VAL A CA 1
ATOM 790 C C . VAL A 1 105 ? 8.086 30.047 -10.664 1 86.31 105 VAL A C 1
ATOM 792 O O . VAL A 1 105 ? 8.008 31.25 -10.914 1 86.31 105 VAL A O 1
ATOM 795 N N . LEU A 1 106 ? 7.766 29.562 -9.555 1 83 106 LEU A N 1
ATOM 796 C CA . LEU A 1 106 ? 7.125 30.406 -8.555 1 83 106 LEU A CA 1
ATOM 797 C C . LEU A 1 106 ? 8.156 31.25 -7.816 1 83 106 LEU A C 1
ATOM 799 O O . LEU A 1 106 ? 7.828 32.312 -7.266 1 83 106 LEU A O 1
ATOM 803 N N . ALA A 1 107 ? 9.383 30.828 -7.863 1 79.06 107 ALA A N 1
ATOM 804 C CA . ALA A 1 107 ? 10.453 31.562 -7.195 1 79.06 107 ALA A CA 1
ATOM 805 C C . ALA A 1 107 ? 10.984 32.688 -8.078 1 79.06 107 ALA A C 1
ATOM 807 O O . ALA A 1 107 ? 11.594 33.625 -7.578 1 79.06 107 ALA A O 1
ATOM 808 N N . LYS A 1 108 ? 10.742 32.625 -9.344 1 81.25 108 LYS A N 1
ATOM 809 C CA . LYS A 1 108 ? 11.312 33.562 -10.312 1 81.25 108 LYS A CA 1
ATOM 810 C C . LYS A 1 108 ? 10.93 35 -9.977 1 81.25 108 LYS A C 1
ATOM 812 O O . LYS A 1 108 ? 11.773 35.906 -9.984 1 81.25 108 LYS A O 1
ATOM 817 N N . PRO A 1 109 ? 9.672 35.25 -9.711 1 81.88 109 PRO A N 1
ATOM 818 C CA . PRO A 1 109 ? 9.312 36.625 -9.414 1 81.88 109 PRO A CA 1
ATOM 819 C C . PRO A 1 109 ? 9.992 37.156 -8.148 1 81.88 109 PRO A C 1
ATOM 821 O O . PRO A 1 109 ? 10.203 38.375 -8.016 1 81.88 109 PRO A O 1
ATOM 824 N N . ILE A 1 110 ? 10.312 36.344 -7.293 1 83.06 110 ILE A N 1
ATOM 825 C CA . ILE A 1 110 ? 10.922 36.688 -6.016 1 83.06 110 ILE A CA 1
ATOM 826 C C . ILE A 1 110 ? 12.328 37.25 -6.25 1 83.06 110 ILE A C 1
ATOM 828 O O . ILE A 1 110 ? 12.812 38.094 -5.492 1 83.06 110 ILE A O 1
ATOM 832 N N . ALA A 1 111 ? 12.914 36.812 -7.301 1 77.12 111 ALA A N 1
ATOM 833 C CA . ALA A 1 111 ? 14.281 37.219 -7.629 1 77.12 111 ALA A CA 1
ATOM 834 C C . ALA A 1 111 ? 14.367 38.688 -7.965 1 77.12 111 ALA A C 1
ATOM 836 O O . ALA A 1 111 ? 15.438 39.312 -7.891 1 77.12 111 ALA A O 1
ATOM 837 N N . HIS A 1 112 ? 13.211 39.25 -8.172 1 82.62 112 HIS A N 1
ATOM 838 C CA . HIS A 1 112 ? 13.211 40.656 -8.586 1 82.62 112 HIS A CA 1
ATOM 839 C C . HIS A 1 112 ? 13.062 41.594 -7.383 1 82.62 112 HIS A C 1
ATOM 841 O O . HIS A 1 112 ? 13.242 42.812 -7.504 1 82.62 112 HIS A O 1
ATOM 847 N N . ILE A 1 113 ? 12.773 41.062 -6.281 1 84.31 113 ILE A N 1
ATOM 848 C CA . ILE A 1 113 ? 12.617 41.844 -5.074 1 84.31 113 ILE A CA 1
ATOM 849 C C . ILE A 1 113 ? 13.992 42.125 -4.469 1 84.31 113 ILE A C 1
ATOM 851 O O . ILE A 1 113 ? 14.766 41.219 -4.195 1 84.31 113 ILE A O 1
ATOM 855 N N . LYS A 1 114 ? 14.266 43.406 -4.227 1 80.62 114 LYS A N 1
ATOM 856 C CA . LYS A 1 114 ? 15.617 43.812 -3.844 1 80.62 114 LYS A CA 1
ATOM 857 C C . LYS A 1 114 ? 15.727 44 -2.332 1 80.62 114 LYS A C 1
ATOM 859 O O . LYS A 1 114 ? 16.828 44 -1.783 1 80.62 114 LYS A O 1
ATOM 864 N N . SER A 1 115 ? 14.656 44.188 -1.629 1 85.56 115 SER A N 1
ATOM 865 C CA . SER A 1 115 ? 14.734 44.375 -0.184 1 85.56 115 SER A CA 1
ATOM 866 C C . SER A 1 115 ? 14.812 43.031 0.543 1 85.56 115 SER A C 1
ATOM 868 O O . SER A 1 115 ? 13.867 42.25 0.506 1 85.56 115 SER A O 1
ATOM 870 N N . PRO A 1 116 ? 15.875 42.875 1.248 1 86.75 116 PRO A N 1
ATOM 871 C CA . PRO A 1 116 ? 16.094 41.562 1.856 1 86.75 116 PRO A CA 1
ATOM 872 C C . PRO A 1 116 ? 15.031 41.219 2.904 1 86.75 116 PRO A C 1
ATOM 874 O O . PRO A 1 116 ? 14.617 40.062 3.014 1 86.75 116 PRO A O 1
ATOM 877 N N . TYR A 1 117 ? 14.586 42.188 3.607 1 90 117 TYR A N 1
ATOM 878 C CA . TYR A 1 117 ? 13.672 41.844 4.695 1 90 117 TYR A CA 1
ATOM 879 C C . TYR A 1 117 ? 12.234 41.781 4.195 1 90 117 TYR A C 1
ATOM 881 O O . TYR A 1 117 ? 11.398 41.094 4.789 1 90 117 TYR A O 1
ATOM 889 N N . ILE A 1 118 ? 11.914 42.438 3.127 1 92 118 ILE A N 1
ATOM 890 C CA . ILE A 1 118 ? 10.602 42.281 2.51 1 92 118 ILE A CA 1
ATOM 891 C C . ILE A 1 118 ? 10.484 40.906 1.892 1 92 118 ILE A C 1
ATOM 893 O O . ILE A 1 118 ? 9.391 40.312 1.849 1 92 118 ILE A O 1
ATOM 897 N N . LEU A 1 119 ? 11.586 40.344 1.582 1 93.12 119 LEU A N 1
ATOM 898 C CA . LEU A 1 119 ? 11.633 39.031 0.968 1 93.12 119 LEU A CA 1
ATOM 899 C C . LEU A 1 119 ? 11.289 37.938 1.985 1 93.12 119 LEU A C 1
ATOM 901 O O . LEU A 1 119 ? 10.836 36.875 1.615 1 93.12 119 LEU A O 1
ATOM 905 N N . VAL A 1 120 ? 11.508 38.281 3.25 1 95.12 120 VAL A N 1
ATOM 906 C CA . VAL A 1 120 ? 11.328 37.281 4.289 1 95.12 120 VAL A CA 1
ATOM 907 C C . VAL A 1 120 ? 9.875 36.812 4.328 1 95.12 120 VAL A C 1
ATOM 909 O O . VAL A 1 120 ? 9.578 35.656 4.117 1 95.12 120 VAL A O 1
ATOM 912 N N . PRO A 1 121 ? 8.922 37.781 4.527 1 96.31 121 PRO A N 1
ATOM 913 C CA . PRO A 1 121 ? 7.523 37.312 4.551 1 96.31 121 PRO A CA 1
ATOM 914 C C . PRO A 1 121 ? 7.055 36.781 3.203 1 96.31 121 PRO A C 1
ATOM 916 O O . PRO A 1 121 ? 6.234 35.844 3.158 1 96.31 121 PRO A O 1
ATOM 919 N N . ILE A 1 122 ? 7.527 37.219 2.141 1 94.88 122 ILE A N 1
ATOM 920 C CA . ILE A 1 122 ? 7.133 36.781 0.812 1 94.88 122 ILE A CA 1
ATOM 921 C C . ILE A 1 122 ? 7.605 35.344 0.59 1 94.88 122 ILE A C 1
ATOM 923 O O . ILE A 1 122 ? 6.852 34.5 0.095 1 94.88 122 ILE A O 1
ATOM 927 N N . THR A 1 123 ? 8.852 35.125 0.968 1 94.19 123 THR A N 1
ATOM 928 C CA . THR A 1 123 ? 9.398 33.781 0.834 1 94.19 123 THR A CA 1
ATOM 929 C C . THR A 1 123 ? 8.648 32.781 1.73 1 94.19 123 THR A C 1
ATOM 931 O O . THR A 1 123 ? 8.375 31.656 1.326 1 94.19 123 THR A O 1
ATOM 934 N N . PHE A 1 124 ? 8.336 33.219 2.916 1 96.62 124 PHE A N 1
ATOM 935 C CA . PHE A 1 124 ? 7.586 32.375 3.846 1 96.62 124 PHE A CA 1
ATOM 936 C C . PHE A 1 124 ? 6.23 32 3.264 1 96.62 124 PHE A C 1
ATOM 938 O O . PHE A 1 124 ? 5.859 30.844 3.244 1 96.62 124 PHE A O 1
ATOM 945 N N . LEU A 1 125 ? 5.535 32.969 2.768 1 96.06 125 LEU A N 1
ATOM 946 C CA . LEU A 1 125 ? 4.199 32.719 2.227 1 96.06 125 LEU A CA 1
ATOM 947 C C . LEU A 1 125 ? 4.266 31.906 0.944 1 96.06 125 LEU A C 1
ATOM 949 O O . LEU A 1 125 ? 3.438 31.016 0.724 1 96.06 125 LEU A O 1
ATOM 953 N N . LEU A 1 126 ? 5.207 32.188 0.169 1 92.94 126 LEU A N 1
ATOM 954 C CA . LEU A 1 126 ? 5.391 31.406 -1.056 1 92.94 126 LEU A CA 1
ATOM 955 C C . LEU A 1 126 ? 5.711 29.953 -0.736 1 92.94 126 LEU A C 1
ATOM 957 O O . LEU A 1 126 ? 5.188 29.031 -1.385 1 92.94 126 LEU A O 1
ATOM 961 N N . GLY A 1 127 ? 6.605 29.812 0.207 1 92.94 127 GLY A N 1
ATOM 962 C CA . GLY A 1 127 ? 6.93 28.453 0.628 1 92.94 127 GLY A CA 1
ATOM 963 C C . GLY A 1 127 ? 5.723 27.688 1.118 1 92.94 127 GLY A C 1
ATOM 964 O O . GLY A 1 127 ? 5.57 26.5 0.806 1 92.94 127 GLY A O 1
ATOM 965 N N . ASN A 1 128 ? 4.926 28.312 1.91 1 94.62 128 ASN A N 1
ATOM 966 C CA . ASN A 1 128 ? 3.703 27.656 2.375 1 94.62 128 ASN A CA 1
ATOM 967 C C . ASN A 1 128 ? 2.752 27.359 1.221 1 94.62 128 ASN A C 1
ATOM 969 O O . ASN A 1 128 ? 2.068 26.328 1.224 1 94.62 128 ASN A O 1
ATOM 973 N N . LEU A 1 129 ? 2.729 28.219 0.279 1 91.69 129 LEU A N 1
ATOM 974 C CA . LEU A 1 129 ? 1.928 27.953 -0.912 1 91.69 129 LEU A CA 1
ATOM 975 C C . LEU A 1 129 ? 2.449 26.734 -1.659 1 91.69 129 LEU A C 1
ATOM 977 O O . LEU A 1 129 ? 1.665 25.906 -2.135 1 91.69 129 LEU A O 1
ATOM 981 N N . LEU A 1 130 ? 3.738 26.656 -1.692 1 90 130 LEU A N 1
ATOM 982 C CA . LEU A 1 130 ? 4.367 25.547 -2.389 1 90 130 LEU A CA 1
ATOM 983 C C . LEU A 1 130 ? 4.125 24.234 -1.646 1 90 130 LEU A C 1
ATOM 985 O O . LEU A 1 130 ? 4.145 23.156 -2.25 1 90 130 LEU A O 1
ATOM 989 N N . SER A 1 131 ? 3.881 24.312 -0.384 1 91.38 131 SER A N 1
ATOM 990 C CA . SER A 1 131 ? 3.615 23.125 0.418 1 91.38 131 SER A CA 1
ATOM 991 C C . SER A 1 131 ? 2.271 22.5 0.054 1 91.38 131 SER A C 1
ATOM 993 O O . SER A 1 131 ? 1.998 21.359 0.407 1 91.38 131 SER A O 1
ATOM 995 N N . LEU A 1 132 ? 1.462 23.25 -0.683 1 85.75 132 LEU A N 1
ATOM 996 C CA . LEU A 1 132 ? 0.219 22.703 -1.214 1 85.75 132 LEU A CA 1
ATOM 997 C C . LEU A 1 132 ? 0.496 21.5 -2.115 1 85.75 132 LEU A C 1
ATOM 999 O O . LEU A 1 132 ? -0.321 20.578 -2.201 1 85.75 132 LEU A O 1
ATOM 1003 N N . VAL A 1 133 ? 1.66 21.547 -2.693 1 77.25 133 VAL A N 1
ATOM 1004 C CA . VAL A 1 133 ? 1.989 20.562 -3.719 1 77.25 133 VAL A CA 1
ATOM 1005 C C . VAL A 1 133 ? 2.953 19.516 -3.148 1 77.25 133 VAL A C 1
ATOM 1007 O O . VAL A 1 133 ? 2.885 18.344 -3.5 1 77.25 133 VAL A O 1
ATOM 1010 N N . ILE A 1 134 ? 3.85 20.016 -2.34 1 81.25 134 ILE A N 1
ATOM 1011 C CA . ILE A 1 134 ? 4.859 19.172 -1.71 1 81.25 134 ILE A CA 1
ATOM 1012 C C . ILE A 1 134 ? 4.605 19.094 -0.206 1 81.25 134 ILE A C 1
ATOM 1014 O O . ILE A 1 134 ? 5.191 19.859 0.566 1 81.25 134 ILE A O 1
ATOM 1018 N N . PRO A 1 135 ? 3.838 18.078 0.077 1 78.38 135 PRO A N 1
ATOM 1019 C CA . PRO A 1 135 ? 3.432 18.047 1.483 1 78.38 135 PRO A CA 1
ATOM 1020 C C . PRO A 1 135 ? 4.555 17.594 2.412 1 78.38 135 PRO A C 1
ATOM 1022 O O . PRO A 1 135 ? 4.426 17.688 3.635 1 78.38 135 PRO A O 1
ATOM 1025 N N . SER A 1 136 ? 5.676 17.234 1.942 1 84.62 136 SER A N 1
ATOM 1026 C CA . SER A 1 136 ? 6.824 16.859 2.762 1 84.62 136 SER A CA 1
ATOM 1027 C C . SER A 1 136 ? 7.699 18.078 3.08 1 84.62 136 SER A C 1
ATOM 1029 O O . SER A 1 136 ? 8.344 18.625 2.189 1 84.62 136 SER A O 1
ATOM 1031 N N . ALA A 1 137 ? 7.695 18.344 4.352 1 90.69 137 ALA A N 1
ATOM 1032 C CA . ALA A 1 137 ? 8.469 19.516 4.785 1 90.69 137 ALA A CA 1
ATOM 1033 C C . ALA A 1 137 ? 9.945 19.344 4.438 1 90.69 137 ALA A C 1
ATOM 1035 O O . ALA A 1 137 ? 10.594 20.297 3.979 1 90.69 137 ALA A O 1
ATOM 1036 N N . SER A 1 138 ? 10.469 18.188 4.602 1 90.44 138 SER A N 1
ATOM 1037 C CA . SER A 1 138 ? 11.875 17.906 4.328 1 90.44 138 SER A CA 1
ATOM 1038 C C . SER A 1 138 ? 12.172 18 2.834 1 90.44 138 SER A C 1
ATOM 1040 O O . SER A 1 138 ? 13.164 18.609 2.43 1 90.44 138 SER A O 1
ATOM 1042 N N . ASN A 1 139 ? 11.273 17.453 2.082 1 87.19 139 ASN A N 1
ATOM 1043 C CA . ASN A 1 139 ? 11.477 17.484 0.637 1 87.19 139 ASN A CA 1
ATOM 1044 C C . ASN A 1 139 ? 11.383 18.906 0.084 1 87.19 139 ASN A C 1
ATOM 1046 O O . ASN A 1 139 ? 12.164 19.281 -0.792 1 87.19 139 ASN A O 1
ATOM 1050 N N . LEU A 1 140 ? 10.453 19.578 0.585 1 91.75 140 LEU A N 1
ATOM 1051 C CA . LEU A 1 140 ? 10.305 20.969 0.145 1 91.75 140 LEU A CA 1
ATOM 1052 C C . LEU A 1 140 ? 11.539 21.781 0.518 1 91.75 140 LEU A C 1
ATOM 1054 O O . LEU A 1 140 ? 12.023 22.578 -0.29 1 91.75 140 LEU A O 1
ATOM 1058 N N . ALA A 1 141 ? 12.062 21.562 1.674 1 93.5 141 ALA A N 1
ATOM 1059 C CA . ALA A 1 141 ? 13.242 22.297 2.135 1 93.5 141 ALA A CA 1
ATOM 1060 C C . ALA A 1 141 ? 14.445 22 1.255 1 93.5 141 ALA A C 1
ATOM 1062 O O . ALA A 1 141 ? 15.219 22.891 0.923 1 93.5 141 ALA A O 1
ATOM 1063 N N . ILE A 1 142 ? 14.594 20.797 0.924 1 90.44 142 ILE A N 1
ATOM 1064 C CA . ILE A 1 142 ? 15.719 20.391 0.084 1 90.44 142 ILE A CA 1
ATOM 1065 C C . ILE A 1 142 ? 15.641 21.125 -1.258 1 90.44 142 ILE A C 1
ATOM 1067 O O . ILE A 1 142 ? 16.641 21.688 -1.724 1 90.44 142 ILE A O 1
ATOM 1071 N N . ILE A 1 143 ? 14.477 21.156 -1.782 1 87.19 143 ILE A N 1
ATOM 1072 C CA . ILE A 1 143 ? 14.289 21.766 -3.088 1 87.19 143 ILE A CA 1
ATOM 1073 C C . ILE A 1 143 ? 14.492 23.281 -2.975 1 87.19 143 ILE A C 1
ATOM 1075 O O . ILE A 1 143 ? 15.148 23.891 -3.824 1 87.19 143 ILE A O 1
ATOM 1079 N N . LEU A 1 144 ? 14 23.875 -1.958 1 91.31 144 LEU A N 1
ATOM 1080 C CA . LEU A 1 144 ? 14.109 25.312 -1.78 1 91.31 144 LEU A CA 1
ATOM 1081 C C . LEU A 1 144 ? 15.547 25.719 -1.48 1 91.31 144 LEU A C 1
ATOM 1083 O O . LEU A 1 144 ? 16 26.781 -1.901 1 91.31 144 LEU A O 1
ATOM 1087 N N . MET A 1 145 ? 16.266 24.875 -0.776 1 91.06 145 MET A N 1
ATOM 1088 C CA . MET A 1 145 ? 17.672 25.141 -0.508 1 91.06 145 MET A CA 1
ATOM 1089 C C . MET A 1 145 ? 18.484 25.125 -1.799 1 91.06 145 MET A C 1
ATOM 1091 O O . MET A 1 145 ? 19.422 25.922 -1.958 1 91.06 145 MET A O 1
ATOM 1095 N N . ALA A 1 146 ? 18.094 24.328 -2.66 1 86.5 146 ALA A N 1
ATOM 1096 C CA . ALA A 1 146 ? 18.828 24.188 -3.918 1 86.5 146 ALA A CA 1
ATOM 1097 C C . ALA A 1 146 ? 18.422 25.281 -4.914 1 86.5 146 ALA A C 1
ATOM 1099 O O . ALA A 1 146 ? 19.234 25.688 -5.742 1 86.5 146 ALA A O 1
ATOM 1100 N N . THR A 1 147 ? 17.234 25.812 -4.793 1 84 147 THR A N 1
ATOM 1101 C CA . THR A 1 147 ? 16.75 26.641 -5.875 1 84 147 THR A CA 1
ATOM 1102 C C . THR A 1 147 ? 16.531 28.078 -5.391 1 84 147 THR A C 1
ATOM 1104 O O . THR A 1 147 ? 16.844 29.031 -6.105 1 84 147 THR A O 1
ATOM 1107 N N . LEU A 1 148 ? 15.992 28.219 -4.227 1 87.88 148 LEU A N 1
ATOM 1108 C CA . LEU A 1 148 ? 15.57 29.531 -3.77 1 87.88 148 LEU A CA 1
ATOM 1109 C C . LEU A 1 148 ? 16.641 30.156 -2.875 1 87.88 148 LEU A C 1
ATOM 1111 O O . LEU A 1 148 ? 16.812 31.375 -2.865 1 87.88 148 LEU A O 1
ATOM 1115 N N . TYR A 1 149 ? 17.328 29.359 -2.186 1 91.31 149 TYR A N 1
ATOM 1116 C CA . TYR A 1 149 ? 18.328 29.844 -1.229 1 91.31 149 TYR A CA 1
ATOM 1117 C C . TYR A 1 149 ? 19.359 30.734 -1.913 1 91.31 149 TYR A C 1
ATOM 1119 O O . TYR A 1 149 ? 19.641 31.844 -1.454 1 91.31 149 TYR A O 1
ATOM 1127 N N . PRO A 1 150 ? 19.906 30.25 -3.018 1 87.12 150 PRO A N 1
ATOM 1128 C CA . PRO A 1 150 ? 20.891 31.094 -3.693 1 87.12 150 PRO A CA 1
ATOM 1129 C C . PRO A 1 150 ? 20.312 32.438 -4.129 1 87.12 150 PRO A C 1
ATOM 1131 O O . PRO A 1 150 ? 21.016 33.469 -4.09 1 87.12 150 PRO A O 1
ATOM 1134 N N . VAL A 1 151 ? 19.094 32.438 -4.473 1 84.25 151 VAL A N 1
ATOM 1135 C CA . VAL A 1 151 ? 18.422 33.656 -4.918 1 84.25 151 VAL A CA 1
ATOM 1136 C C . VAL A 1 151 ? 18.25 34.625 -3.736 1 84.25 151 VAL A C 1
ATOM 1138 O O . VAL A 1 151 ? 18.453 35.812 -3.873 1 84.25 151 VAL A O 1
ATOM 1141 N N . LEU A 1 152 ? 17.906 34.125 -2.611 1 90 152 LEU A N 1
ATOM 1142 C CA . LEU A 1 152 ? 17.719 34.938 -1.413 1 90 152 LEU A CA 1
ATOM 1143 C C . LEU A 1 152 ? 19.031 35.531 -0.942 1 90 152 LEU A C 1
ATOM 1145 O O . LEU A 1 152 ? 19.094 36.688 -0.529 1 90 152 LEU A O 1
ATOM 1149 N N . ARG A 1 153 ? 20.016 34.781 -1.137 1 88.75 153 ARG A N 1
ATOM 1150 C CA . ARG A 1 153 ? 21.344 35.25 -0.744 1 88.75 153 ARG A CA 1
ATOM 1151 C C . ARG A 1 153 ? 21.828 36.375 -1.667 1 88.75 153 ARG A C 1
ATOM 1153 O O . ARG A 1 153 ? 22.422 37.344 -1.21 1 88.75 153 ARG A O 1
ATOM 1160 N N . GLN A 1 154 ? 21.562 36.156 -2.826 1 84.19 154 GLN A N 1
ATOM 1161 C CA . GLN A 1 154 ? 21.969 37.156 -3.809 1 84.19 154 GLN A CA 1
ATOM 1162 C C . GLN A 1 154 ? 21.203 38.438 -3.604 1 84.19 154 GLN A C 1
ATOM 1164 O O . GLN A 1 154 ? 21.719 39.531 -3.891 1 84.19 154 GLN A O 1
ATOM 1169 N N . ALA A 1 155 ? 20.047 38.312 -3.092 1 86.25 155 ALA A N 1
ATOM 1170 C CA . ALA A 1 155 ? 19.219 39.469 -2.836 1 86.25 155 ALA A CA 1
ATOM 1171 C C . ALA A 1 155 ? 19.641 40.188 -1.547 1 86.25 155 ALA A C 1
ATOM 1173 O O . ALA A 1 155 ? 19.094 41.219 -1.199 1 86.25 155 ALA A O 1
ATOM 1174 N N . GLY A 1 156 ? 20.562 39.531 -0.821 1 85.81 156 GLY A N 1
ATOM 1175 C CA . GLY A 1 156 ? 21.141 40.219 0.336 1 85.81 156 GLY A CA 1
ATOM 1176 C C . GLY A 1 156 ? 20.609 39.656 1.655 1 85.81 156 GLY A C 1
ATOM 1177 O O . GLY A 1 156 ? 20.953 40.188 2.721 1 85.81 156 GLY A O 1
ATOM 1178 N N . MET A 1 157 ? 19.828 38.719 1.604 1 90.88 157 MET A N 1
ATOM 1179 C CA . MET A 1 157 ? 19.328 38.094 2.832 1 90.88 157 MET A CA 1
ATOM 1180 C C . MET A 1 157 ? 20.438 37.375 3.58 1 90.88 157 MET A C 1
ATOM 1182 O O . MET A 1 157 ? 21.297 36.75 2.963 1 90.88 157 MET A O 1
ATOM 1186 N N . SER A 1 158 ? 20.406 37.531 4.848 1 91.75 158 SER A N 1
ATOM 1187 C CA . SER A 1 158 ? 21.422 36.875 5.641 1 91.75 158 SER A CA 1
ATOM 1188 C C . SER A 1 158 ? 21.281 35.344 5.555 1 91.75 158 SER A C 1
ATOM 1190 O O . SER A 1 158 ? 20.188 34.844 5.297 1 91.75 158 SER A O 1
ATOM 1192 N N . LEU A 1 159 ? 22.375 34.688 5.77 1 92.44 159 LEU A N 1
ATOM 1193 C CA . LEU A 1 159 ? 22.453 33.219 5.703 1 92.44 159 LEU A CA 1
ATOM 1194 C C . LEU A 1 159 ? 21.422 32.594 6.617 1 92.44 159 LEU A C 1
ATOM 1196 O O . LEU A 1 159 ? 20.656 31.719 6.184 1 92.44 159 LEU A O 1
ATOM 1200 N N . LEU A 1 160 ? 21.344 33.031 7.805 1 94.25 160 LEU A N 1
ATOM 1201 C CA . LEU A 1 160 ? 20.469 32.438 8.805 1 94.25 160 LEU A CA 1
ATOM 1202 C C . LEU A 1 160 ? 19.016 32.812 8.555 1 94.25 160 LEU A C 1
ATOM 1204 O O . LEU A 1 160 ? 18.109 32.031 8.82 1 94.25 160 LEU A O 1
ATOM 1208 N N . SER A 1 161 ? 18.812 34 8.07 1 95 161 SER A N 1
ATOM 1209 C CA . SER A 1 161 ? 17.438 34.406 7.75 1 95 161 SER A CA 1
ATOM 1210 C C . SER A 1 161 ? 16.891 33.594 6.594 1 95 161 SER A C 1
ATOM 1212 O O . SER A 1 161 ? 15.742 33.125 6.652 1 95 161 SER A O 1
ATOM 1214 N N . ALA A 1 162 ? 17.672 33.406 5.566 1 93.94 162 ALA A N 1
ATOM 1215 C CA . ALA A 1 162 ? 17.266 32.594 4.422 1 93.94 162 ALA A CA 1
ATOM 1216 C C . ALA A 1 162 ? 16.984 31.156 4.832 1 93.94 162 ALA A C 1
ATOM 1218 O O . ALA A 1 162 ? 15.961 30.578 4.453 1 93.94 162 ALA A O 1
ATOM 1219 N N . ALA A 1 163 ? 17.844 30.625 5.602 1 95 163 ALA A N 1
ATOM 1220 C CA . ALA A 1 163 ? 17.719 29.25 6.066 1 95 163 ALA A CA 1
ATOM 1221 C C . ALA A 1 163 ? 16.484 29.094 6.961 1 95 163 ALA A C 1
ATOM 1223 O O . ALA A 1 163 ? 15.75 28.109 6.844 1 95 163 ALA A O 1
ATOM 1224 N N . ALA A 1 164 ? 16.312 30.016 7.828 1 96.38 164 ALA A N 1
ATOM 1225 C CA . ALA A 1 164 ? 15.203 29.969 8.781 1 96.38 164 ALA A CA 1
ATOM 1226 C C . ALA A 1 164 ? 13.859 30.016 8.055 1 96.38 164 ALA A C 1
ATOM 1228 O O . ALA A 1 164 ? 12.938 29.266 8.391 1 96.38 164 ALA A O 1
ATOM 1229 N N . VAL A 1 165 ? 13.75 30.891 7.148 1 96.25 165 VAL A N 1
ATOM 1230 C CA . VAL A 1 165 ? 12.492 31.031 6.422 1 96.25 165 VAL A CA 1
ATOM 1231 C C . VAL A 1 165 ? 12.219 29.766 5.617 1 96.25 165 VAL A C 1
ATOM 1233 O O . VAL A 1 165 ? 11.086 29.266 5.59 1 96.25 165 VAL A O 1
ATOM 1236 N N . ILE A 1 166 ? 13.18 29.156 5.027 1 95.12 166 ILE A N 1
ATOM 1237 C CA . ILE A 1 166 ? 13.023 27.938 4.238 1 95.12 166 ILE A CA 1
ATOM 1238 C C . ILE A 1 166 ? 12.633 26.781 5.152 1 95.12 166 ILE A C 1
ATOM 1240 O O . ILE A 1 166 ? 11.812 25.938 4.777 1 95.12 166 ILE A O 1
ATOM 1244 N N . ALA A 1 167 ? 13.125 26.781 6.352 1 96.44 167 ALA A N 1
ATOM 1245 C CA . ALA A 1 167 ? 12.836 25.719 7.305 1 96.44 167 ALA A CA 1
ATOM 1246 C C . ALA A 1 167 ? 11.391 25.781 7.785 1 96.44 167 ALA A C 1
ATOM 1248 O O . ALA A 1 167 ? 10.875 24.828 8.359 1 96.44 167 ALA A O 1
ATOM 1249 N N . THR A 1 168 ? 10.68 26.875 7.469 1 96.31 168 THR A N 1
ATOM 1250 C CA . THR A 1 168 ? 9.328 27.078 7.988 1 96.31 168 THR A CA 1
ATOM 1251 C C . THR A 1 168 ? 8.32 27.141 6.848 1 96.31 168 THR A C 1
ATOM 1253 O O . THR A 1 168 ? 7.215 27.656 7.016 1 96.31 168 THR A O 1
ATOM 1256 N N . THR A 1 169 ? 8.602 26.625 5.688 1 90.94 169 THR A N 1
ATOM 1257 C CA . THR A 1 169 ? 7.75 26.812 4.52 1 90.94 169 THR A CA 1
ATOM 1258 C C . THR A 1 169 ? 6.691 25.703 4.453 1 90.94 169 THR A C 1
ATOM 1260 O O . THR A 1 169 ? 5.723 25.812 3.697 1 90.94 169 THR A O 1
ATOM 1263 N N . ALA A 1 170 ? 6.738 24.641 5.102 1 88.62 170 ALA A N 1
ATOM 1264 C CA . ALA A 1 170 ? 5.715 23.609 5.16 1 88.62 170 ALA A CA 1
ATOM 1265 C C . ALA A 1 170 ? 5.133 23.484 6.562 1 88.62 170 ALA A C 1
ATOM 1267 O O . ALA A 1 170 ? 5.555 22.625 7.344 1 88.62 170 ALA A O 1
ATOM 1268 N N . THR A 1 171 ? 4.109 24.328 6.816 1 91.38 171 THR A N 1
ATOM 1269 C CA . THR A 1 171 ? 3.574 24.359 8.172 1 91.38 171 THR A CA 1
ATOM 1270 C C . THR A 1 171 ? 2.088 24 8.172 1 91.38 171 THR A C 1
ATOM 1272 O O . THR A 1 171 ? 1.722 22.828 8.195 1 91.38 171 THR A O 1
ATOM 1275 N N . ILE A 1 172 ? 1.277 25.094 7.918 1 94.56 172 ILE A N 1
ATOM 1276 C CA . ILE A 1 172 ? -0.132 24.828 8.195 1 94.56 172 ILE A CA 1
ATOM 1277 C C . ILE A 1 172 ? -0.977 25.266 6.996 1 94.56 172 ILE A C 1
ATOM 1279 O O . ILE A 1 172 ? -2.15 25.609 7.148 1 94.56 172 ILE A O 1
ATOM 1283 N N . MET A 1 173 ? -0.439 25.281 5.777 1 93.56 173 MET A N 1
ATOM 1284 C CA . MET A 1 173 ? -1.21 25.625 4.586 1 93.56 173 MET A CA 1
ATOM 1285 C C . MET A 1 173 ? -2.395 24.672 4.414 1 93.56 173 MET A C 1
ATOM 1287 O O . MET A 1 173 ? -2.236 23.453 4.473 1 93.56 173 MET A O 1
ATOM 1291 N N . PRO A 1 174 ? -3.592 25.297 4.348 1 94.19 174 PRO A N 1
ATOM 1292 C CA . PRO A 1 174 ? -4.77 24.438 4.188 1 94.19 174 PRO A CA 1
ATOM 1293 C C . PRO A 1 174 ? -4.805 23.734 2.834 1 94.19 174 PRO A C 1
ATOM 1295 O O . PRO A 1 174 ? -4.875 24.391 1.791 1 94.19 174 PRO A O 1
ATOM 1298 N N . THR A 1 175 ? -4.773 22.484 2.871 1 93.06 175 THR A N 1
ATOM 1299 C CA . THR A 1 175 ? -4.793 21.703 1.633 1 93.06 175 THR A CA 1
ATOM 1300 C C . THR A 1 175 ? -5.547 20.391 1.824 1 93.06 175 THR A C 1
ATOM 1302 O O . THR A 1 175 ? -5.305 19.672 2.793 1 93.06 175 THR A O 1
ATOM 1305 N N . PRO A 1 176 ? -6.488 20.109 0.932 1 93.31 176 PRO A N 1
ATOM 1306 C CA . PRO A 1 176 ? -7.172 18.812 0.99 1 93.31 176 PRO A CA 1
ATOM 1307 C C . PRO A 1 176 ? -6.266 17.641 0.586 1 93.31 176 PRO A C 1
ATOM 1309 O O . PRO A 1 176 ? -6.66 16.484 0.701 1 93.31 176 PRO A O 1
ATOM 1312 N N . LEU A 1 177 ? -5.043 17.953 0.152 1 92.81 177 LEU A N 1
ATOM 1313 C CA . LEU A 1 177 ? -4.105 16.938 -0.315 1 92.81 177 LEU A CA 1
ATOM 1314 C C . LEU A 1 177 ? -3.209 16.469 0.822 1 92.81 177 LEU A C 1
ATOM 1316 O O . LEU A 1 177 ? -2.451 15.5 0.661 1 92.81 177 LEU A O 1
ATOM 1320 N N . GLY A 1 178 ? -3.279 17.141 1.96 1 92.94 178 GLY A N 1
ATOM 1321 C CA . GLY A 1 178 ? -2.504 16.734 3.117 1 92.94 178 GLY A CA 1
ATOM 1322 C C . GLY A 1 178 ? -3.08 15.508 3.812 1 92.94 178 GLY A C 1
ATOM 1323 O O . GLY A 1 178 ? -4.27 15.477 4.125 1 92.94 178 GLY A O 1
ATOM 1324 N N . SER A 1 179 ? -2.256 14.547 4.023 1 93.31 179 SER A N 1
ATOM 1325 C CA . SER A 1 179 ? -2.695 13.289 4.629 1 93.31 179 SER A CA 1
ATOM 1326 C C . SER A 1 179 ? -3.344 13.531 5.988 1 93.31 179 SER A C 1
ATOM 1328 O O . SER A 1 179 ? -4.277 12.82 6.371 1 93.31 179 SER A O 1
ATOM 1330 N N . ASP A 1 180 ? -2.83 14.484 6.773 1 94.25 180 ASP A N 1
ATOM 1331 C CA . ASP A 1 180 ? -3.391 14.797 8.086 1 94.25 180 ASP A CA 1
ATOM 1332 C C . ASP A 1 180 ? -4.816 15.328 7.961 1 94.25 180 ASP A C 1
ATOM 1334 O O . ASP A 1 180 ? -5.711 14.891 8.695 1 94.25 180 ASP A O 1
ATOM 1338 N N . ASN A 1 181 ? -5.062 16.172 6.965 1 95.19 181 ASN A N 1
ATOM 1339 C CA . ASN A 1 181 ? -6.398 16.719 6.734 1 95.19 181 ASN A CA 1
ATOM 1340 C C . ASN A 1 181 ? -7.355 15.664 6.211 1 95.19 181 ASN A C 1
ATOM 1342 O O . ASN A 1 181 ? -8.539 15.664 6.559 1 95.19 181 ASN A O 1
ATOM 1346 N N . VAL A 1 182 ? -6.832 14.805 5.43 1 95 182 VAL A N 1
ATOM 1347 C CA . VAL A 1 182 ? -7.641 13.703 4.91 1 95 182 VAL A CA 1
ATOM 1348 C C . VAL A 1 182 ? -8.07 12.797 6.055 1 95 182 VAL A C 1
ATOM 1350 O O . VAL A 1 182 ? -9.242 12.414 6.145 1 95 182 VAL A O 1
ATOM 1353 N N . ALA A 1 183 ? -7.16 12.508 6.914 1 95.81 183 ALA A N 1
ATOM 1354 C CA . ALA A 1 183 ? -7.422 11.594 8.023 1 95.81 183 ALA A CA 1
ATOM 1355 C C . ALA A 1 183 ? -8.461 12.172 8.977 1 95.81 183 ALA A C 1
ATOM 1357 O O . ALA A 1 183 ? -9.391 11.477 9.391 1 95.81 183 ALA A O 1
ATOM 1358 N N . ILE A 1 184 ? -8.312 13.422 9.32 1 95.94 184 ILE A N 1
ATOM 1359 C CA . ILE A 1 184 ? -9.227 14.039 10.273 1 95.94 184 ILE A CA 1
ATOM 1360 C C . ILE A 1 184 ? -10.609 14.195 9.641 1 95.94 184 ILE A C 1
ATOM 1362 O O . ILE A 1 184 ? -11.633 13.977 10.297 1 95.94 184 ILE A O 1
ATOM 1366 N N . ALA A 1 185 ? -10.648 14.602 8.367 1 96.44 185 ALA A N 1
ATOM 1367 C CA . ALA A 1 185 ? -11.93 14.734 7.676 1 96.44 185 ALA A CA 1
ATOM 1368 C C . ALA A 1 185 ? -12.688 13.414 7.664 1 96.44 185 ALA A C 1
ATOM 1370 O O . ALA A 1 185 ? -13.898 13.375 7.887 1 96.44 185 ALA A O 1
ATOM 1371 N N . ALA A 1 186 ? -11.984 12.383 7.434 1 95.5 186 ALA A N 1
ATOM 1372 C CA . ALA A 1 186 ? -12.594 11.055 7.395 1 95.5 186 ALA A CA 1
ATOM 1373 C C . ALA A 1 186 ? -13.125 10.656 8.773 1 95.5 186 ALA A C 1
ATOM 1375 O O . ALA A 1 186 ? -14.172 10.023 8.875 1 95.5 186 ALA A O 1
ATOM 1376 N N . GLU A 1 187 ? -12.344 10.969 9.773 1 94.56 187 GLU A N 1
ATOM 1377 C CA . GLU A 1 187 ? -12.773 10.656 11.141 1 94.56 187 GLU A CA 1
ATOM 1378 C C . GLU A 1 187 ? -14.023 11.445 11.516 1 94.56 187 GLU A C 1
ATOM 1380 O O . GLU A 1 187 ? -14.953 10.891 12.109 1 94.56 187 GLU A O 1
ATOM 1385 N N . LEU A 1 188 ? -14.055 12.695 11.164 1 95.75 188 LEU A N 1
ATOM 1386 C CA . LEU A 1 188 ? -15.188 13.555 11.484 1 95.75 188 LEU A CA 1
ATOM 1387 C C . LEU A 1 188 ? -16.422 13.125 10.711 1 95.75 188 LEU A C 1
ATOM 1389 O O . LEU A 1 188 ? -17.547 13.25 11.203 1 95.75 188 LEU A O 1
ATOM 1393 N N . ALA A 1 189 ? -16.25 12.594 9.57 1 94.56 189 ALA A N 1
ATOM 1394 C CA . ALA A 1 189 ? -17.344 12.188 8.711 1 94.56 189 ALA A CA 1
ATOM 1395 C C . ALA A 1 189 ? -18.125 11.031 9.336 1 94.56 189 ALA A C 1
ATOM 1397 O O . ALA A 1 189 ? -19.266 10.758 8.945 1 94.56 189 ALA A O 1
ATOM 1398 N N . LYS A 1 190 ? -17.516 10.414 10.297 1 88 190 LYS A N 1
ATOM 1399 C CA . LYS A 1 190 ? -18.172 9.289 10.961 1 88 190 LYS A CA 1
ATOM 1400 C C . LYS A 1 190 ? -19.219 9.773 11.953 1 88 190 LYS A C 1
ATOM 1402 O O . LYS A 1 190 ? -20.062 8.992 12.422 1 88 190 LYS A O 1
ATOM 1407 N N . THR A 1 191 ? -19.203 10.984 12.305 1 89.06 191 THR A N 1
ATOM 1408 C CA . THR A 1 191 ? -20.172 11.555 13.234 1 89.06 191 THR A CA 1
ATOM 1409 C C . THR A 1 191 ? -21.406 12.055 12.5 1 89.06 191 THR A C 1
ATOM 1411 O O . THR A 1 191 ? -21.344 12.328 11.297 1 89.06 191 THR A O 1
ATOM 1414 N N . ASP A 1 192 ? -22.5 12.156 13.219 1 88.94 192 ASP A N 1
ATOM 1415 C CA . ASP A 1 192 ? -23.734 12.656 12.625 1 88.94 192 ASP A CA 1
ATOM 1416 C C . ASP A 1 192 ? -23.578 14.117 12.211 1 88.94 192 ASP A C 1
ATOM 1418 O O . ASP A 1 192 ? -24.062 14.516 11.148 1 88.94 192 ASP A O 1
ATOM 1422 N N . MET A 1 193 ? -22.891 14.875 12.977 1 89.62 193 MET A N 1
ATOM 1423 C CA . MET A 1 193 ? -22.734 16.312 12.75 1 89.62 193 MET A CA 1
ATOM 1424 C C . MET A 1 193 ? -21.984 16.578 11.453 1 89.62 193 MET A C 1
ATOM 1426 O O . MET A 1 193 ? -22.234 17.562 10.766 1 89.62 193 MET A O 1
ATOM 1430 N N . PHE A 1 194 ? -21.031 15.695 11.102 1 94.56 194 PHE A N 1
ATOM 1431 C CA . PHE A 1 194 ? -20.172 15.93 9.953 1 94.56 194 PHE A CA 1
ATOM 1432 C C . PHE A 1 194 ? -20.312 14.805 8.93 1 94.56 194 PHE A C 1
ATOM 1434 O O . PHE A 1 194 ? -19.344 14.445 8.258 1 94.56 194 PHE A O 1
ATOM 1441 N N . SER A 1 195 ? -21.5 14.258 8.922 1 92.69 195 SER A N 1
ATOM 1442 C CA . SER A 1 195 ? -21.75 13.188 7.973 1 92.69 195 SER A CA 1
ATOM 1443 C C . SER A 1 195 ? -21.5 13.641 6.539 1 92.69 195 SER A C 1
ATOM 1445 O O . SER A 1 195 ? -22 14.688 6.117 1 92.69 195 SER A O 1
ATOM 1447 N N . GLY A 1 196 ? -20.625 12.914 5.867 1 88.38 196 GLY A N 1
ATOM 1448 C CA . GLY A 1 196 ? -20.375 13.219 4.469 1 88.38 196 GLY A CA 1
ATOM 1449 C C . GLY A 1 196 ? -19.281 14.25 4.281 1 88.38 196 GLY A C 1
ATOM 1450 O O . GLY A 1 196 ? -18.969 14.648 3.15 1 88.38 196 GLY A O 1
ATOM 1451 N N . LEU A 1 197 ? -18.703 14.672 5.348 1 93.44 197 LEU A N 1
ATOM 1452 C CA . LEU A 1 197 ? -17.641 15.672 5.273 1 93.44 197 LEU A CA 1
ATOM 1453 C C . LEU A 1 197 ? -16.469 15.164 4.438 1 93.44 197 LEU A C 1
ATOM 1455 O O . LEU A 1 197 ? -15.945 14.086 4.691 1 93.44 197 LEU A O 1
ATOM 1459 N N . THR A 1 198 ? -16.125 15.922 3.395 1 93.25 198 THR A N 1
ATOM 1460 C CA . THR A 1 198 ? -14.961 15.594 2.57 1 93.25 198 THR A CA 1
ATOM 1461 C C . THR A 1 198 ? -13.734 16.375 3.023 1 93.25 198 THR A C 1
ATOM 1463 O O . THR A 1 198 ? -13.852 17.328 3.801 1 93.25 198 THR A O 1
ATOM 1466 N N . ALA A 1 199 ? -12.578 15.953 2.557 1 94.5 199 ALA A N 1
ATOM 1467 C CA . ALA A 1 199 ? -11.344 16.672 2.863 1 94.5 199 ALA A CA 1
ATOM 1468 C C . ALA A 1 199 ? -11.414 18.109 2.379 1 94.5 199 ALA A C 1
ATOM 1470 O O . ALA A 1 199 ? -10.945 19.031 3.064 1 94.5 199 ALA A O 1
ATOM 1471 N N . SER A 1 200 ? -11.992 18.312 1.223 1 94.06 200 SER A N 1
ATOM 1472 C CA . SER A 1 200 ? -12.133 19.656 0.672 1 94.06 200 SER A CA 1
ATOM 1473 C C . SER A 1 200 ? -13.031 20.531 1.551 1 94.06 200 SER A C 1
ATOM 1475 O O . SER A 1 200 ? -12.695 21.672 1.848 1 94.06 200 SER A O 1
ATOM 1477 N N . ASP A 1 201 ? -14.148 19.938 1.959 1 93.88 201 ASP A N 1
ATOM 1478 C CA . ASP A 1 201 ? -15.055 20.688 2.832 1 93.88 201 ASP A CA 1
ATOM 1479 C C . ASP A 1 201 ? -14.359 21.078 4.133 1 93.88 201 ASP A C 1
ATOM 1481 O O . ASP A 1 201 ? -14.469 22.234 4.574 1 93.88 201 ASP A O 1
ATOM 1485 N N . TYR A 1 202 ? -13.695 20.156 4.691 1 96.06 202 TYR A N 1
ATOM 1486 C CA . TYR A 1 202 ? -13 20.375 5.957 1 96.06 202 TYR A CA 1
ATOM 1487 C C . TYR A 1 202 ? -11.992 21.516 5.832 1 96.06 202 TYR A C 1
ATOM 1489 O O . TYR A 1 202 ? -11.93 22.391 6.695 1 96.06 202 TYR A O 1
ATOM 1497 N N . VAL A 1 203 ? -11.273 21.484 4.797 1 95.69 203 VAL A N 1
ATOM 1498 C CA . VAL A 1 203 ? -10.156 22.406 4.625 1 95.69 203 VAL A CA 1
ATOM 1499 C C . VAL A 1 203 ? -10.68 23.781 4.246 1 95.69 203 VAL A C 1
ATOM 1501 O O . VAL A 1 203 ? -10.312 24.781 4.863 1 95.69 203 VAL A O 1
ATOM 1504 N N . PHE A 1 204 ? -11.633 23.859 3.281 1 94.31 204 PHE A N 1
ATOM 1505 C CA . PHE A 1 204 ? -12.031 25.125 2.705 1 94.31 204 PHE A CA 1
ATOM 1506 C C . PHE A 1 204 ? -13.102 25.797 3.564 1 94.31 204 PHE A C 1
ATOM 1508 O O . PHE A 1 204 ? -13.297 27.016 3.48 1 94.31 204 PHE A O 1
ATOM 1515 N N . ARG A 1 205 ? -13.711 25.062 4.469 1 93.88 205 ARG A N 1
ATOM 1516 C CA . ARG A 1 205 ? -14.758 25.656 5.297 1 93.88 205 ARG A CA 1
ATOM 1517 C C . ARG A 1 205 ? -14.242 25.938 6.703 1 93.88 205 ARG A C 1
ATOM 1519 O O . ARG A 1 205 ? -14.68 26.891 7.348 1 93.88 205 ARG A O 1
ATOM 1526 N N . TYR A 1 206 ? -13.367 25.109 7.184 1 96.31 206 TYR A N 1
ATOM 1527 C CA . TYR A 1 206 ? -13.039 25.203 8.602 1 96.31 206 TYR A CA 1
ATOM 1528 C C . TYR A 1 206 ? -11.555 25.469 8.797 1 96.31 206 TYR A C 1
ATOM 1530 O O . TYR A 1 206 ? -11.18 26.484 9.398 1 96.31 206 TYR A O 1
ATOM 1538 N N . HIS A 1 207 ? -10.742 24.656 8.234 1 97.12 207 HIS A N 1
ATOM 1539 C CA . HIS A 1 207 ? -9.297 24.766 8.398 1 97.12 207 HIS A CA 1
ATOM 1540 C C . HIS A 1 207 ? -8.797 26.156 8.008 1 97.12 207 HIS A C 1
ATOM 1542 O O . HIS A 1 207 ? -7.984 26.75 8.711 1 97.12 207 HIS A O 1
ATOM 1548 N N . VAL A 1 208 ? -9.312 26.703 6.926 1 96.56 208 VAL A N 1
ATOM 1549 C CA . VAL A 1 208 ? -8.852 27.938 6.316 1 96.56 208 VAL A CA 1
ATOM 1550 C C . VAL A 1 208 ? -9.117 29.109 7.258 1 96.56 208 VAL A C 1
ATOM 1552 O O . VAL A 1 208 ? -8.344 30.078 7.297 1 96.56 208 VAL A O 1
ATOM 1555 N N . LEU A 1 209 ? -10.109 29.031 8.039 1 97.5 209 LEU A N 1
ATOM 1556 C CA . LEU A 1 209 ? -10.508 30.125 8.922 1 97.5 209 LEU A CA 1
ATOM 1557 C C . LEU A 1 209 ? -9.438 30.406 9.969 1 97.5 209 LEU A C 1
ATOM 1559 O O . LEU A 1 209 ? -9.305 31.531 10.445 1 97.5 209 LEU A O 1
ATOM 1563 N N . VAL A 1 210 ? -8.648 29.375 10.25 1 98.31 210 VAL A N 1
ATOM 1564 C CA . VAL A 1 210 ? -7.637 29.5 11.289 1 98.31 210 VAL A CA 1
ATOM 1565 C C . VAL A 1 210 ? -6.254 29.609 10.656 1 98.31 210 VAL A C 1
ATOM 1567 O O . VAL A 1 210 ? -5.445 30.453 11.055 1 98.31 210 VAL A O 1
ATOM 1570 N N . SER A 1 211 ? -6 28.812 9.672 1 97.94 211 SER A N 1
ATOM 1571 C CA . SER A 1 211 ? -4.652 28.672 9.133 1 97.94 211 SER A CA 1
ATOM 1572 C C . SER A 1 211 ? -4.23 29.922 8.367 1 97.94 211 SER A C 1
ATOM 1574 O O . SER A 1 211 ? -3.096 30.391 8.508 1 97.94 211 SER A O 1
ATOM 1576 N N . ILE A 1 212 ? -5.094 30.547 7.551 1 97.75 212 ILE A N 1
ATOM 1577 C CA . ILE A 1 212 ? -4.719 31.672 6.699 1 97.75 212 ILE A CA 1
ATOM 1578 C C . ILE A 1 212 ? -4.363 32.875 7.566 1 97.75 212 ILE A C 1
ATOM 1580 O O . ILE A 1 212 ? -3.279 33.469 7.43 1 97.75 212 ILE A O 1
ATOM 1584 N N . PRO A 1 213 ? -5.234 33.281 8.477 1 98.25 213 PRO A N 1
ATOM 1585 C CA . PRO A 1 213 ? -4.848 34.406 9.336 1 98.25 213 PRO A CA 1
ATOM 1586 C C . PRO A 1 213 ? -3.572 34.125 10.133 1 98.25 213 PRO A C 1
ATOM 1588 O O . PRO A 1 213 ? -2.76 35.031 10.344 1 98.25 213 PRO A O 1
ATOM 1591 N N . THR A 1 214 ? -3.426 32.906 10.586 1 98.56 214 THR A N 1
ATOM 1592 C CA . THR A 1 214 ? -2.238 32.531 11.344 1 98.56 214 THR A CA 1
ATOM 1593 C C . THR A 1 214 ? -0.983 32.688 10.484 1 98.56 214 THR A C 1
ATOM 1595 O O . THR A 1 214 ? 0.042 33.188 10.953 1 98.56 214 THR A O 1
ATOM 1598 N N . LEU A 1 215 ? -1.088 32.219 9.234 1 98.38 215 LEU A N 1
ATOM 1599 C CA . LEU A 1 215 ? 0.044 32.312 8.312 1 98.38 215 LEU A CA 1
ATOM 1600 C C . LEU A 1 215 ? 0.448 33.75 8.109 1 98.38 215 LEU A C 1
ATOM 1602 O O . LEU A 1 215 ? 1.638 34.094 8.039 1 98.38 215 LEU A O 1
ATOM 1606 N N . LEU A 1 216 ? -0.517 34.656 8.016 1 98.31 216 LEU A N 1
ATOM 1607 C CA . LEU A 1 216 ? -0.241 36.094 7.809 1 98.31 216 LEU A CA 1
ATOM 1608 C C . LEU A 1 216 ? 0.473 36.688 9.016 1 98.31 216 LEU A C 1
ATOM 1610 O O . LEU A 1 216 ? 1.426 37.438 8.867 1 98.31 216 LEU A O 1
ATOM 1614 N N . VAL A 1 217 ? 0.05 36.312 10.172 1 98.38 217 VAL A N 1
ATOM 1615 C CA . VAL A 1 217 ? 0.688 36.781 11.398 1 98.38 217 VAL A CA 1
ATOM 1616 C C . VAL A 1 217 ? 2.111 36.219 11.484 1 98.38 217 VAL A C 1
ATOM 1618 O O . VAL A 1 217 ? 3.033 36.938 11.891 1 98.38 217 VAL A O 1
ATOM 1621 N N . MET A 1 218 ? 2.275 34.969 11.133 1 98.38 218 MET A N 1
ATOM 1622 C CA . MET A 1 218 ? 3.6 34.375 11.156 1 98.38 218 MET A CA 1
ATOM 1623 C C . MET A 1 218 ? 4.531 35.031 10.156 1 98.38 218 MET A C 1
ATOM 1625 O O . MET A 1 218 ? 5.719 35.219 10.438 1 98.38 218 MET A O 1
ATOM 1629 N N . ALA A 1 219 ? 3.963 35.375 8.992 1 98.12 219 ALA A N 1
ATOM 1630 C CA . ALA A 1 219 ? 4.758 36.094 8 1 98.12 219 ALA A CA 1
ATOM 1631 C C . ALA A 1 219 ? 5.27 37.406 8.562 1 98.12 219 ALA A C 1
ATOM 1633 O O . ALA A 1 219 ? 6.441 37.75 8.383 1 98.12 219 ALA A O 1
ATOM 1634 N N . LEU A 1 220 ? 4.418 38.125 9.234 1 98.19 220 LEU A N 1
ATOM 1635 C CA . LEU A 1 220 ? 4.797 39.406 9.859 1 98.19 220 LEU A CA 1
ATOM 1636 C C . LEU A 1 220 ? 5.812 39.188 10.977 1 98.19 220 LEU A C 1
ATOM 1638 O O . LEU A 1 220 ? 6.77 39.938 11.117 1 98.19 220 LEU A O 1
ATOM 1642 N N . ALA A 1 221 ? 5.555 38.156 11.758 1 98.31 221 ALA A N 1
ATOM 1643 C CA . ALA A 1 221 ? 6.48 37.844 12.836 1 98.31 221 ALA A CA 1
ATOM 1644 C C . ALA A 1 221 ? 7.859 37.5 12.281 1 98.31 221 ALA A C 1
ATOM 1646 O O . ALA A 1 221 ? 8.883 37.844 12.875 1 98.31 221 ALA A O 1
ATOM 1647 N N . HIS A 1 222 ? 7.867 36.75 11.188 1 97.81 222 HIS A N 1
ATOM 1648 C CA . HIS A 1 222 ? 9.125 36.438 10.539 1 97.81 222 HIS A CA 1
ATOM 1649 C C . HIS A 1 222 ? 9.883 37.688 10.125 1 97.81 222 HIS A C 1
ATOM 1651 O O . HIS A 1 222 ? 11.102 37.75 10.289 1 97.81 222 HIS A O 1
ATOM 1657 N N . TYR A 1 223 ? 9.156 38.656 9.555 1 97.38 223 TYR A N 1
ATOM 1658 C CA . TYR A 1 223 ? 9.758 39.906 9.125 1 97.38 223 TYR A CA 1
ATOM 1659 C C . TYR A 1 223 ? 10.477 40.594 10.289 1 97.38 223 TYR A C 1
ATOM 1661 O O . TYR A 1 223 ? 11.672 40.875 10.203 1 97.38 223 TYR A O 1
ATOM 1669 N N . PHE A 1 224 ? 9.812 40.812 11.352 1 97.88 224 PHE A N 1
ATOM 1670 C CA . PHE A 1 224 ? 10.344 41.562 12.477 1 97.88 224 PHE A CA 1
ATOM 1671 C C . PHE A 1 224 ? 11.414 40.75 13.219 1 97.88 224 PHE A C 1
ATOM 1673 O O . PHE A 1 224 ? 12.422 41.312 13.648 1 97.88 224 PHE A O 1
ATOM 1680 N N . TRP A 1 225 ? 11.219 39.5 13.336 1 97.69 225 TRP A N 1
ATOM 1681 C CA . TRP A 1 225 ? 12.133 38.688 14.125 1 97.69 225 TRP A CA 1
ATOM 1682 C C . TRP A 1 225 ? 13.469 38.5 13.398 1 97.69 225 TRP A C 1
ATOM 1684 O O . TRP A 1 225 ? 14.531 38.594 14.016 1 97.69 225 TRP A O 1
ATOM 1694 N N . GLN A 1 226 ? 13.398 38.219 12.102 1 96.56 226 GLN A N 1
ATOM 1695 C CA . GLN A 1 226 ? 14.641 38.094 11.352 1 96.56 226 GLN A CA 1
ATOM 1696 C C . GLN A 1 226 ? 15.422 39.406 11.32 1 96.56 226 GLN A C 1
ATOM 1698 O O . GLN A 1 226 ? 16.656 39.406 11.445 1 96.56 226 GLN A O 1
ATOM 1703 N N . LYS A 1 227 ? 14.695 40.469 11.102 1 94.88 227 LYS A N 1
ATOM 1704 C CA . LYS A 1 227 ? 15.336 41.781 11.117 1 94.88 227 LYS A CA 1
ATOM 1705 C C . LYS A 1 227 ? 16 42.062 12.469 1 94.88 227 LYS A C 1
ATOM 1707 O O . LYS A 1 227 ? 17.141 42.531 12.523 1 94.88 227 LYS A O 1
ATOM 1712 N N . PHE A 1 228 ? 15.312 41.781 13.5 1 96.25 228 PHE A N 1
ATOM 1713 C CA . PHE A 1 228 ? 15.82 41.969 14.859 1 96.25 228 PHE A CA 1
ATOM 1714 C C . PHE A 1 228 ? 17.062 41.125 15.102 1 96.25 228 PHE A C 1
ATOM 1716 O O . PHE A 1 228 ? 18.062 41.625 15.609 1 96.25 228 PHE A O 1
ATOM 1723 N N . MET A 1 229 ? 17.078 39.844 14.742 1 95.5 229 MET A N 1
ATOM 1724 C CA . MET A 1 229 ? 18.172 38.938 14.992 1 95.5 229 MET A CA 1
ATOM 1725 C C . MET A 1 229 ? 19.391 39.25 14.141 1 95.5 229 MET A C 1
ATOM 1727 O O . MET A 1 229 ? 20.531 39.062 14.562 1 95.5 229 MET A O 1
ATOM 1731 N N . ASP A 1 230 ? 19.062 39.656 12.906 1 93.12 230 ASP A N 1
ATOM 1732 C CA . ASP A 1 230 ? 20.172 40.094 12.047 1 93.12 230 ASP A CA 1
ATOM 1733 C C . ASP A 1 230 ? 20.875 41.312 12.609 1 93.12 230 ASP A C 1
ATOM 1735 O O . ASP A 1 230 ? 22.094 41.438 12.523 1 93.12 230 ASP A O 1
ATOM 1739 N N . LYS A 1 231 ? 20.094 42.25 13.055 1 91.62 231 LYS A N 1
ATOM 1740 C CA . LYS A 1 231 ? 20.672 43.469 13.656 1 91.62 231 LYS A CA 1
ATOM 1741 C C . LYS A 1 231 ? 21.5 43.125 14.891 1 91.62 231 LYS A C 1
ATOM 1743 O O . LYS A 1 231 ? 22.547 43.719 15.125 1 91.62 231 LYS A O 1
ATOM 1748 N N . ARG A 1 232 ? 21.062 42.219 15.656 1 91.88 232 ARG A N 1
ATOM 1749 C CA . ARG A 1 232 ? 21.75 41.812 16.875 1 91.88 232 ARG A CA 1
ATOM 1750 C C . ARG A 1 232 ? 23.016 41.031 16.531 1 91.88 232 ARG A C 1
ATOM 1752 O O . ARG A 1 232 ? 24.016 41.125 17.266 1 91.88 232 ARG A O 1
ATOM 1759 N N . ALA A 1 233 ? 22.984 40.156 15.562 1 83.94 233 ALA A N 1
ATOM 1760 C CA . ALA A 1 233 ? 24.125 39.344 15.18 1 83.94 233 ALA A CA 1
ATOM 1761 C C . ALA A 1 233 ? 25.234 40.188 14.547 1 83.94 233 ALA A C 1
ATOM 1763 O O . ALA A 1 233 ? 26.406 39.844 14.609 1 83.94 233 ALA A O 1
ATOM 1764 N N . GLY A 1 234 ? 25.125 41.406 14.312 1 66.25 234 GLY A N 1
ATOM 1765 C CA . GLY A 1 234 ? 26.125 42.281 13.758 1 66.25 234 GLY A CA 1
ATOM 1766 C C . GLY A 1 234 ? 26.656 41.844 12.414 1 66.25 234 GLY A C 1
ATOM 1767 O O . GLY A 1 234 ? 25.953 41.156 11.672 1 66.25 234 GLY A O 1
ATOM 1768 N N . SER A 1 235 ? 28.031 42.062 12.109 1 52.75 235 SER A N 1
ATOM 1769 C CA . SER A 1 235 ? 28.844 41.844 10.93 1 52.75 235 SER A CA 1
ATOM 1770 C C . SER A 1 235 ? 29.078 40.344 10.703 1 52.75 235 SER A C 1
ATOM 1772 O O . SER A 1 235 ? 29.656 39.938 9.688 1 52.75 235 SER A O 1
ATOM 1774 N N . ASP A 1 236 ? 28.875 39.469 11.523 1 49.56 236 ASP A N 1
ATOM 1775 C CA . ASP A 1 236 ? 29.281 38.062 11.469 1 49.56 236 ASP A CA 1
ATOM 1776 C C . ASP A 1 236 ? 28.438 37.281 10.453 1 49.56 236 ASP A C 1
ATOM 1778 O O . ASP A 1 236 ? 28.609 36.062 10.273 1 49.56 236 ASP A O 1
ATOM 1782 N N . LEU A 1 237 ? 27.438 37.812 10.031 1 53.34 237 LEU A N 1
ATOM 1783 C CA . LEU A 1 237 ? 26.453 37.156 9.18 1 53.34 237 LEU A CA 1
ATOM 1784 C C . LEU A 1 237 ? 27.047 36.812 7.812 1 53.34 237 LEU A C 1
ATOM 1786 O O . LEU A 1 237 ? 26.391 36.188 6.98 1 53.34 237 LEU A O 1
ATOM 1790 N N . THR A 1 238 ? 28.078 37.656 7.406 1 47.47 238 THR A N 1
ATOM 1791 C CA . THR A 1 238 ? 28.578 37.531 6.043 1 47.47 238 THR A CA 1
ATOM 1792 C C . THR A 1 238 ? 29.281 36.188 5.832 1 47.47 238 THR A C 1
ATOM 1794 O O . THR A 1 238 ? 29.812 35.938 4.758 1 47.47 238 THR A O 1
ATOM 1797 N N . ASP A 1 239 ? 29.844 35.531 6.852 1 47.44 239 ASP A N 1
ATOM 1798 C CA . ASP A 1 239 ? 31 34.656 6.648 1 47.44 239 ASP A CA 1
ATOM 1799 C C . ASP A 1 239 ? 30.656 33.531 5.688 1 47.44 239 ASP A C 1
ATOM 1801 O O . ASP A 1 239 ? 31.297 33.375 4.641 1 47.44 239 ASP A O 1
ATOM 1805 N N . GLY A 1 240 ? 30.406 32.125 6.211 1 48.59 240 GLY A N 1
ATOM 1806 C CA . GLY A 1 240 ? 30.953 30.938 5.602 1 48.59 240 GLY A CA 1
ATOM 1807 C C . GLY A 1 240 ? 30.281 30.578 4.293 1 48.59 240 GLY A C 1
ATOM 1808 O O . GLY A 1 240 ? 29.047 30.562 4.203 1 48.59 240 GLY A O 1
ATOM 1809 N N . ASP A 1 241 ? 30.938 31.016 3.203 1 47.66 241 ASP A N 1
ATOM 1810 C CA . ASP A 1 241 ? 30.719 30.797 1.778 1 47.66 241 ASP A CA 1
ATOM 1811 C C . ASP A 1 241 ? 30.219 29.359 1.516 1 47.66 241 ASP A C 1
ATOM 1813 O O . ASP A 1 241 ? 31.016 28.422 1.498 1 47.66 241 ASP A O 1
ATOM 1817 N N . VAL A 1 242 ? 29.297 28.922 2.172 1 52.5 242 VAL A N 1
ATOM 1818 C CA . VAL A 1 242 ? 28.938 27.641 1.555 1 52.5 242 VAL A CA 1
ATOM 1819 C C . VAL A 1 242 ? 28.812 27.828 0.044 1 52.5 242 VAL A C 1
ATOM 1821 O O . VAL A 1 242 ? 28.266 28.828 -0.425 1 52.5 242 VAL A O 1
ATOM 1824 N N . ASP A 1 243 ? 29.719 27.203 -0.62 1 50.28 243 ASP A N 1
ATOM 1825 C CA . ASP A 1 243 ? 29.719 27.156 -2.078 1 50.28 243 ASP A CA 1
ATOM 1826 C C . ASP A 1 243 ? 28.281 27.141 -2.621 1 50.28 243 ASP A C 1
ATOM 1828 O O . ASP A 1 243 ? 27.531 26.203 -2.387 1 50.28 243 ASP A O 1
ATOM 1832 N N . LEU A 1 244 ? 27.766 28.297 -2.613 1 49.12 244 LEU A N 1
ATOM 1833 C CA . LEU A 1 244 ? 26.469 28.438 -3.279 1 49.12 244 LEU A CA 1
ATOM 1834 C C . LEU A 1 244 ? 26.406 27.594 -4.543 1 49.12 244 LEU A C 1
ATOM 1836 O O . LEU A 1 244 ? 27.203 27.781 -5.469 1 49.12 244 LEU A O 1
ATOM 1840 N N . ALA A 1 245 ? 26.094 26.422 -4.379 1 50.03 245 ALA A N 1
ATOM 1841 C CA . ALA A 1 245 ? 25.875 25.688 -5.617 1 50.03 245 ALA A CA 1
ATOM 1842 C C . ALA A 1 245 ? 25.109 26.531 -6.625 1 50.03 245 ALA A C 1
ATOM 1844 O O . ALA A 1 245 ? 24.219 27.297 -6.25 1 50.03 245 ALA A O 1
ATOM 1845 N N . GLU A 1 246 ? 25.703 26.812 -7.82 1 51.81 246 GLU A N 1
ATOM 1846 C CA . GLU A 1 246 ? 25.031 27.469 -8.938 1 51.81 246 GLU A CA 1
ATOM 1847 C C . GLU A 1 246 ? 23.547 27.094 -8.984 1 51.81 246 GLU A C 1
ATOM 1849 O O . GLU A 1 246 ? 23.172 25.953 -8.711 1 51.81 246 GLU A O 1
ATOM 1854 N N . VAL A 1 247 ? 22.672 28.078 -8.859 1 53.31 247 VAL A N 1
ATOM 1855 C CA . VAL A 1 247 ? 21.234 27.922 -9.039 1 53.31 247 VAL A CA 1
ATOM 1856 C C . VAL A 1 247 ? 20.953 26.891 -10.125 1 53.31 247 VAL A C 1
ATOM 1858 O O . VAL A 1 247 ? 21.391 27.062 -11.273 1 53.31 247 VAL A O 1
ATOM 1861 N N . LYS A 1 248 ? 20.625 25.781 -9.844 1 58.34 248 LYS A N 1
ATOM 1862 C CA . LYS A 1 248 ? 20.219 24.828 -10.875 1 58.34 248 LYS A CA 1
ATOM 1863 C C . LYS A 1 248 ? 18.875 25.203 -11.477 1 58.34 248 LYS A C 1
ATOM 1865 O O . LYS A 1 248 ? 17.828 24.844 -10.945 1 58.34 248 LYS A O 1
ATOM 1870 N N . ALA A 1 249 ? 18.828 26.312 -12.398 1 60.66 249 ALA A N 1
ATOM 1871 C CA . ALA A 1 249 ? 17.609 26.703 -13.094 1 60.66 249 ALA A CA 1
ATOM 1872 C C . ALA A 1 249 ? 17.109 25.562 -13.984 1 60.66 249 ALA A C 1
ATOM 1874 O O . ALA A 1 249 ? 17.906 24.891 -14.641 1 60.66 249 ALA A O 1
ATOM 1875 N N . VAL A 1 250 ? 15.797 25.312 -13.805 1 74.25 250 VAL A N 1
ATOM 1876 C CA . VAL A 1 250 ? 15.211 24.312 -14.695 1 74.25 250 VAL A CA 1
ATOM 1877 C C . VAL A 1 250 ? 15.203 24.844 -16.125 1 74.25 250 VAL A C 1
ATOM 1879 O O . VAL A 1 250 ? 14.742 25.953 -16.391 1 74.25 250 VAL A O 1
ATOM 1882 N N . GLU A 1 251 ? 15.898 24.094 -16.969 1 78 251 GLU A N 1
ATOM 1883 C CA . GLU A 1 251 ? 15.969 24.469 -18.375 1 78 251 GLU A CA 1
ATOM 1884 C C . GLU A 1 251 ? 14.828 23.859 -19.172 1 78 251 GLU A C 1
ATOM 1886 O O . GLU A 1 251 ? 14.336 22.781 -18.844 1 78 251 GLU A O 1
ATOM 1891 N N . GLY A 1 252 ? 14.141 24.75 -20.078 1 80.75 252 GLY A N 1
ATOM 1892 C CA . GLY A 1 252 ? 13.078 24.281 -20.938 1 80.75 252 GLY A CA 1
ATOM 1893 C C . GLY A 1 252 ? 12.266 25.406 -21.562 1 80.75 252 GLY A C 1
ATOM 1894 O O . GLY A 1 252 ? 12.5 26.578 -21.266 1 80.75 252 GLY A O 1
ATOM 1895 N N . SER A 1 253 ? 11.414 25 -22.531 1 87.81 253 SER A N 1
ATOM 1896 C CA . SER A 1 253 ? 10.547 25.969 -23.203 1 87.81 253 SER A CA 1
ATOM 1897 C C . SER A 1 253 ? 9.547 26.578 -22.219 1 87.81 253 SER A C 1
ATOM 1899 O O . SER A 1 253 ? 9.312 26.031 -21.141 1 87.81 253 SER A O 1
ATOM 1901 N N . ALA A 1 254 ? 9.07 27.719 -22.547 1 87.62 254 ALA A N 1
ATOM 1902 C CA . ALA A 1 254 ? 8.055 28.375 -21.734 1 87.62 254 ALA A CA 1
ATOM 1903 C C . ALA A 1 254 ? 6.84 27.469 -21.547 1 87.62 254 ALA A C 1
ATOM 1905 O O . ALA A 1 254 ? 6.234 27.453 -20.469 1 87.62 254 ALA A O 1
ATOM 1906 N N . LEU A 1 255 ? 6.562 26.781 -22.578 1 88 255 LEU A N 1
ATOM 1907 C CA . LEU A 1 255 ? 5.426 25.875 -22.516 1 88 255 LEU A CA 1
ATOM 1908 C C . LEU A 1 255 ? 5.688 24.734 -21.531 1 88 255 LEU A C 1
ATOM 1910 O O . LEU A 1 255 ? 4.812 24.391 -20.734 1 88 255 LEU A O 1
ATOM 1914 N N . TYR A 1 256 ? 6.84 24.203 -21.562 1 91.5 256 TYR A N 1
ATOM 1915 C CA . TYR A 1 256 ? 7.227 23.156 -20.641 1 91.5 256 TYR A CA 1
ATOM 1916 C C . TYR A 1 256 ? 7.152 23.656 -19.203 1 91.5 256 TYR A C 1
ATOM 1918 O O . TYR A 1 256 ? 6.539 23.016 -18.344 1 91.5 256 TYR A O 1
ATOM 1926 N N . ARG A 1 257 ? 7.68 24.766 -19 1 91.44 257 ARG A N 1
ATOM 1927 C CA . ARG A 1 257 ? 7.738 25.312 -17.641 1 91.44 257 ARG A CA 1
ATOM 1928 C C . ARG A 1 257 ? 6.344 25.609 -17.109 1 91.44 257 ARG A C 1
ATOM 1930 O O . ARG A 1 257 ? 6.047 25.359 -15.938 1 91.44 257 ARG A O 1
ATOM 1937 N N . THR A 1 258 ? 5.523 26.109 -17.953 1 91.69 258 THR A N 1
ATOM 1938 C CA . THR A 1 258 ? 4.172 26.453 -17.516 1 91.69 258 THR A CA 1
ATOM 1939 C C . THR A 1 258 ? 3.354 25.203 -17.234 1 91.69 258 THR A C 1
ATOM 1941 O O . THR A 1 258 ? 2.734 25.094 -16.172 1 91.69 258 THR A O 1
ATOM 1944 N N . VAL A 1 259 ? 3.391 24.266 -18.094 1 94.44 259 VAL A N 1
ATOM 1945 C CA . VAL A 1 259 ? 2.578 23.062 -17.984 1 94.44 259 VAL A CA 1
ATOM 1946 C C . VAL A 1 259 ? 3.047 22.234 -16.781 1 94.44 259 VAL A C 1
ATOM 1948 O O . VAL A 1 259 ? 2.234 21.812 -15.953 1 94.44 259 VAL A O 1
ATOM 1951 N N . TYR A 1 260 ? 4.281 22.078 -16.688 1 94.69 260 TYR A N 1
ATOM 1952 C CA . TYR A 1 260 ? 4.82 21.219 -15.633 1 94.69 260 TYR A CA 1
ATOM 1953 C C . TYR A 1 260 ? 4.746 21.906 -14.273 1 94.69 260 TYR A C 1
ATOM 1955 O O . TYR A 1 260 ? 4.715 21.234 -13.234 1 94.69 260 TYR A O 1
ATOM 1963 N N . ALA A 1 261 ? 4.734 23.203 -14.25 1 93 261 ALA A N 1
ATOM 1964 C CA . ALA A 1 261 ? 4.547 23.922 -12.992 1 93 261 ALA A CA 1
ATOM 1965 C C . ALA A 1 261 ? 3.125 23.75 -12.469 1 93 261 ALA A C 1
ATOM 1967 O O . ALA A 1 261 ? 2.898 23.766 -11.258 1 93 261 ALA A O 1
ATOM 1968 N N . ILE A 1 262 ? 2.227 23.5 -13.352 1 95.06 262 ILE A N 1
ATOM 1969 C CA . ILE A 1 262 ? 0.814 23.438 -13 1 95.06 262 ILE A CA 1
ATOM 1970 C C . ILE A 1 262 ? 0.442 22 -12.602 1 95.06 262 ILE A C 1
ATOM 1972 O O . ILE A 1 262 ? -0.484 21.797 -11.82 1 95.06 262 ILE A O 1
ATOM 1976 N N . LEU A 1 263 ? 1.161 21.016 -13.039 1 95.81 263 LEU A N 1
ATOM 1977 C CA . LEU A 1 263 ? 0.788 19.609 -12.891 1 95.81 263 LEU A CA 1
ATOM 1978 C C . LEU A 1 263 ? 0.688 19.234 -11.414 1 95.81 263 LEU A C 1
ATOM 1980 O O . LEU A 1 263 ? -0.31 18.656 -10.984 1 95.81 263 LEU A O 1
ATOM 1984 N N . PRO A 1 264 ? 1.692 19.594 -10.586 1 93.75 264 PRO A N 1
ATOM 1985 C CA . PRO A 1 264 ? 1.581 19.219 -9.18 1 93.75 264 PRO A CA 1
ATOM 1986 C C . PRO A 1 264 ? 0.415 19.922 -8.477 1 93.75 264 PRO A C 1
ATOM 1988 O O . PRO A 1 264 ? -0.099 19.406 -7.477 1 93.75 264 PRO A O 1
ATOM 1991 N N . LEU A 1 265 ? -0.084 20.984 -9.016 1 94.06 265 LEU A N 1
ATOM 1992 C CA . LEU A 1 265 ? -1.156 21.781 -8.43 1 94.06 265 LEU A CA 1
ATOM 1993 C C . LEU A 1 265 ? -2.508 21.391 -9.016 1 94.06 265 LEU A C 1
ATOM 1995 O O . LEU A 1 265 ? -3.553 21.797 -8.508 1 94.06 265 LEU A O 1
ATOM 1999 N N . LEU A 1 266 ? -2.467 20.562 -9.945 1 95.38 266 LEU A N 1
ATOM 2000 C CA . LEU A 1 266 ? -3.658 20.312 -10.742 1 95.38 266 LEU A CA 1
ATOM 2001 C C . LEU A 1 266 ? -4.781 19.75 -9.883 1 95.38 266 LEU A C 1
ATOM 2003 O O . LEU A 1 266 ? -5.934 20.172 -10 1 95.38 266 LEU A O 1
ATOM 2007 N N . PRO A 1 267 ? -4.543 18.766 -9.008 1 94.5 267 PRO A N 1
ATOM 2008 C CA . PRO A 1 267 ? -5.645 18.25 -8.188 1 94.5 267 PRO A CA 1
ATOM 2009 C C . PRO A 1 267 ? -6.301 19.328 -7.332 1 94.5 267 PRO A C 1
ATOM 2011 O O . PRO A 1 267 ? -7.527 19.375 -7.234 1 94.5 267 PRO A O 1
ATOM 2014 N N . ILE A 1 268 ? -5.492 20.109 -6.684 1 93.19 268 ILE A N 1
ATOM 2015 C CA . ILE A 1 268 ? -6.035 21.141 -5.801 1 93.19 268 ILE A CA 1
ATOM 2016 C C . ILE A 1 268 ? -6.805 22.156 -6.625 1 93.19 268 ILE A C 1
ATOM 2018 O O . ILE A 1 268 ? -7.84 22.672 -6.184 1 93.19 26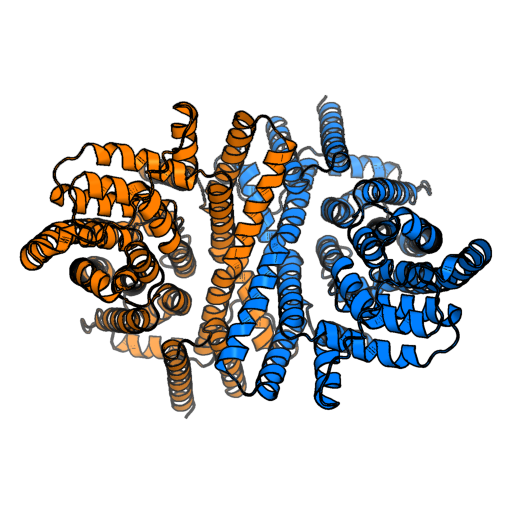8 ILE A O 1
ATOM 2022 N N . ILE A 1 269 ? -6.281 22.531 -7.824 1 94.44 269 ILE A N 1
ATOM 2023 C CA . ILE A 1 269 ? -6.973 23.484 -8.703 1 94.44 269 ILE A CA 1
ATOM 2024 C C . ILE A 1 269 ? -8.344 22.922 -9.07 1 94.44 269 ILE A C 1
ATOM 2026 O O . ILE A 1 269 ? -9.344 23.641 -9.023 1 94.44 269 ILE A O 1
ATOM 2030 N N . MET A 1 270 ? -8.375 21.688 -9.398 1 94.88 270 MET A N 1
ATOM 2031 C CA . MET A 1 270 ? -9.633 21.047 -9.766 1 94.88 270 MET A CA 1
ATOM 2032 C C . MET A 1 270 ? -10.617 21.062 -8.594 1 94.88 270 MET A C 1
ATOM 2034 O O . MET A 1 270 ? -11.797 21.375 -8.773 1 94.88 270 MET A O 1
ATOM 2038 N N . LEU A 1 271 ? -10.156 20.734 -7.438 1 93.56 271 LEU A N 1
ATOM 2039 C CA . LEU A 1 271 ? -11 20.688 -6.25 1 93.56 271 LEU A CA 1
ATOM 2040 C C . LEU A 1 271 ? -11.523 22.078 -5.914 1 93.56 271 LEU A C 1
ATOM 2042 O O . LEU A 1 271 ? -12.688 22.234 -5.531 1 93.56 271 LEU A O 1
ATOM 2046 N N . LEU A 1 272 ? -10.695 23.062 -6.059 1 92 272 LEU A N 1
ATOM 2047 C CA . LEU A 1 272 ? -11.086 24.438 -5.777 1 92 272 LEU A CA 1
ATOM 2048 C C . LEU A 1 272 ? -12.164 24.906 -6.75 1 92 272 LEU A C 1
ATOM 2050 O O . LEU A 1 272 ? -13.125 25.578 -6.348 1 92 272 LEU A O 1
ATOM 2054 N N . ILE A 1 273 ? -11.938 24.578 -7.996 1 93.75 273 ILE A N 1
ATOM 2055 C CA . ILE A 1 273 ? -12.891 24.969 -9.023 1 93.75 273 ILE A CA 1
ATOM 2056 C C . ILE A 1 273 ? -14.25 24.328 -8.742 1 93.75 273 ILE A C 1
ATOM 2058 O O . ILE A 1 273 ? -15.281 25.016 -8.758 1 93.75 273 ILE A O 1
ATOM 2062 N N . VAL A 1 274 ? -14.266 23.094 -8.461 1 91.62 274 VAL A N 1
ATOM 2063 C CA . VAL A 1 274 ? -15.516 22.375 -8.219 1 91.62 274 VAL A CA 1
ATOM 2064 C C . VAL A 1 274 ? -16.156 22.891 -6.922 1 91.62 274 VAL A C 1
ATOM 2066 O O . VAL A 1 274 ? -17.375 23.047 -6.844 1 91.62 274 VAL A O 1
ATOM 2069 N N . PHE A 1 275 ? -15.32 23.078 -5.898 1 89.56 275 PHE A N 1
ATOM 2070 C CA . PHE A 1 275 ? -15.828 23.625 -4.645 1 89.56 275 PHE A CA 1
ATOM 2071 C C . PHE A 1 275 ? -16.484 24.969 -4.875 1 89.56 275 PHE A C 1
ATOM 2073 O O . PHE A 1 275 ? -17.562 25.25 -4.34 1 89.56 275 PHE A O 1
ATOM 2080 N N . ALA A 1 276 ? -15.867 25.781 -5.695 1 91.19 276 ALA A N 1
ATOM 2081 C CA . ALA A 1 276 ? -16.406 27.109 -5.996 1 91.19 276 ALA A CA 1
ATOM 2082 C C . ALA A 1 276 ? -17.719 27.016 -6.766 1 91.19 276 ALA A C 1
ATOM 2084 O O . ALA A 1 276 ? -18.672 27.719 -6.461 1 91.19 276 ALA A O 1
ATOM 2085 N N . ILE A 1 277 ? -17.75 26.172 -7.695 1 91.81 277 ILE A N 1
ATOM 2086 C CA . ILE A 1 277 ? -18.922 25.984 -8.523 1 91.81 277 ILE A CA 1
ATOM 2087 C C . ILE A 1 277 ? -20.078 25.469 -7.676 1 91.81 277 ILE A C 1
ATOM 2089 O O . ILE A 1 277 ? -21.203 25.984 -7.738 1 91.81 277 ILE A O 1
ATOM 2093 N N . THR A 1 278 ? -19.781 24.406 -6.887 1 89.81 278 THR A N 1
ATOM 2094 C CA . THR A 1 278 ? -20.828 23.781 -6.086 1 89.81 278 THR A CA 1
ATOM 2095 C C . THR A 1 278 ? -21.328 24.734 -5 1 89.81 278 THR A C 1
ATOM 2097 O O . THR A 1 278 ? -22.516 24.75 -4.668 1 89.81 278 THR A O 1
ATOM 2100 N N . SER A 1 279 ? -20.469 25.562 -4.418 1 87.5 279 SER A N 1
ATOM 2101 C CA . SER A 1 279 ? -20.828 26.516 -3.367 1 87.5 279 SER A CA 1
ATOM 2102 C C . SER A 1 279 ? -21.641 27.672 -3.924 1 87.5 279 SER A C 1
ATOM 2104 O O . SER A 1 279 ? -22.516 28.219 -3.238 1 87.5 279 SER A O 1
ATOM 2106 N N . THR A 1 280 ? -21.453 28.047 -5.215 1 90.25 280 THR A N 1
ATOM 2107 C CA . THR A 1 280 ? -22.094 29.219 -5.793 1 90.25 280 THR A CA 1
ATOM 2108 C C . THR A 1 280 ? -23.375 28.828 -6.523 1 90.25 280 THR A C 1
ATOM 2110 O O . THR A 1 280 ? -24.375 29.547 -6.477 1 90.25 280 THR A O 1
ATOM 2113 N N . THR A 1 281 ? -23.406 27.719 -7.23 1 90.62 281 THR A N 1
ATOM 2114 C CA . THR A 1 281 ? -24.516 27.375 -8.102 1 90.62 281 THR A CA 1
ATOM 2115 C C . THR A 1 281 ? -25.406 26.312 -7.449 1 90.62 281 THR A C 1
ATOM 2117 O O . THR A 1 281 ? -26.547 26.094 -7.871 1 90.62 281 THR A O 1
ATOM 2120 N N . GLY A 1 282 ? -24.828 25.562 -6.449 1 86.94 282 GLY A N 1
ATOM 2121 C CA . GLY A 1 282 ? -25.578 24.469 -5.852 1 86.94 282 GLY A CA 1
ATOM 2122 C C . GLY A 1 282 ? -25.562 23.219 -6.699 1 86.94 282 GLY A C 1
ATOM 2123 O O . GLY A 1 282 ? -26.266 22.25 -6.395 1 86.94 282 GLY A O 1
ATOM 2124 N N . ALA A 1 283 ? -24.766 23.266 -7.75 1 86.56 283 ALA A N 1
ATOM 2125 C CA . ALA A 1 283 ? -24.641 22.078 -8.594 1 86.56 283 ALA A CA 1
ATOM 2126 C C . ALA A 1 283 ? -24.109 20.891 -7.797 1 86.56 283 ALA A C 1
ATOM 2128 O O . ALA A 1 283 ? -23.344 21.062 -6.855 1 86.56 283 ALA A O 1
ATOM 2129 N N . LYS A 1 284 ? -24.656 19.766 -8.125 1 87.56 284 LYS A N 1
ATOM 2130 C CA . LYS A 1 284 ? -24.25 18.562 -7.41 1 87.56 284 LYS A CA 1
ATOM 2131 C C . LYS A 1 284 ? -23.141 17.844 -8.164 1 87.56 284 LYS A C 1
ATOM 2133 O O . LYS A 1 284 ? -23.406 16.891 -8.898 1 87.56 284 LYS A O 1
ATOM 2138 N N . ILE A 1 285 ? -21.906 18.281 -8.047 1 88 285 ILE A N 1
ATOM 2139 C CA . ILE A 1 285 ? -20.719 17.641 -8.609 1 88 285 ILE A CA 1
ATOM 2140 C C . ILE A 1 285 ? -19.875 17.047 -7.484 1 88 285 ILE A C 1
ATOM 2142 O O . ILE A 1 285 ? -19.422 17.766 -6.578 1 88 285 ILE A O 1
ATOM 2146 N N . ASP A 1 286 ? -19.734 15.766 -7.516 1 87.94 286 ASP A N 1
ATOM 2147 C CA . ASP A 1 286 ? -18.953 15.078 -6.492 1 87.94 286 ASP A CA 1
ATOM 2148 C C . ASP A 1 286 ? -17.547 14.75 -7 1 87.94 286 ASP A C 1
ATOM 2150 O O . ASP A 1 286 ? -17.312 13.688 -7.574 1 87.94 286 ASP A O 1
ATOM 2154 N N . LEU A 1 287 ? -16.688 15.703 -6.781 1 92.81 287 LEU A N 1
ATOM 2155 C CA . LEU A 1 287 ? -15.281 15.469 -7.102 1 92.81 287 LEU A CA 1
ATOM 2156 C C . LEU A 1 287 ? -14.477 15.18 -5.84 1 92.81 287 LEU A C 1
ATOM 2158 O O . LEU A 1 287 ? -14.07 16.109 -5.133 1 92.81 287 LEU A O 1
ATOM 2162 N N . SER A 1 288 ? -14.219 13.938 -5.617 1 93.56 288 SER A N 1
ATOM 2163 C CA . SER A 1 288 ? -13.422 13.531 -4.465 1 93.56 288 SER A CA 1
ATOM 2164 C C . SER A 1 288 ? -11.938 13.766 -4.715 1 93.56 288 SER A C 1
ATOM 2166 O O . SER A 1 288 ? -11.516 13.992 -5.852 1 93.56 288 SER A O 1
ATOM 2168 N N . VAL A 1 289 ? -11.203 13.773 -3.662 1 93.44 289 VAL A N 1
ATOM 2169 C CA . VAL A 1 289 ? -9.758 13.969 -3.734 1 93.44 289 VAL A CA 1
ATOM 2170 C C . VAL A 1 289 ? -9.125 12.867 -4.582 1 93.44 289 VAL A C 1
ATOM 2172 O O . VAL A 1 289 ? -8.234 13.133 -5.391 1 93.44 289 VAL A O 1
ATOM 2175 N N . GLU A 1 290 ? -9.57 11.633 -4.363 1 95.06 290 GLU A N 1
ATOM 2176 C CA . GLU A 1 290 ? -9 10.523 -5.125 1 95.06 290 GLU A CA 1
ATOM 2177 C C . GLU A 1 290 ? -9.305 10.656 -6.613 1 95.06 290 GLU A C 1
ATOM 2179 O O . GLU A 1 290 ? -8.453 10.383 -7.457 1 95.06 290 GLU A O 1
ATOM 2184 N N . LEU A 1 291 ? -10.555 11.094 -6.969 1 95.88 291 LEU A N 1
ATOM 2185 C CA . LEU A 1 291 ? -10.938 11.281 -8.359 1 95.88 291 LEU A CA 1
ATOM 2186 C C . LEU A 1 291 ? -10.102 12.383 -9.016 1 95.88 291 LEU A C 1
ATOM 2188 O O . LEU A 1 291 ? -9.633 12.219 -10.141 1 95.88 291 LEU A O 1
ATOM 2192 N N . ALA A 1 292 ? -9.984 13.469 -8.312 1 96.12 292 ALA A N 1
ATOM 2193 C CA . ALA A 1 292 ? -9.164 14.578 -8.812 1 96.12 292 ALA A CA 1
ATOM 2194 C C . ALA A 1 292 ? -7.73 14.125 -9.062 1 96.12 292 ALA A C 1
ATOM 2196 O O . ALA A 1 292 ? -7.105 14.531 -10.047 1 96.12 292 ALA A O 1
ATOM 2197 N N . SER A 1 293 ? -7.203 13.336 -8.188 1 96.06 293 SER A N 1
ATOM 2198 C CA . SER A 1 293 ? -5.828 12.867 -8.297 1 96.06 293 SER A CA 1
ATOM 2199 C C . SER A 1 293 ? -5.66 11.906 -9.469 1 96.06 293 SER A C 1
ATOM 2201 O O . SER A 1 293 ? -4.668 11.977 -10.195 1 96.06 293 SER A O 1
ATOM 2203 N N . ILE A 1 294 ? -6.609 11.031 -9.672 1 96.94 294 ILE A N 1
ATOM 2204 C CA . ILE A 1 294 ? -6.566 10.07 -10.773 1 96.94 294 ILE A CA 1
ATOM 2205 C C . ILE A 1 294 ? -6.629 10.82 -12.102 1 96.94 294 ILE A C 1
ATOM 2207 O O . ILE A 1 294 ? -5.848 10.539 -13.016 1 96.94 294 ILE A O 1
ATOM 2211 N N . LEU A 1 295 ? -7.535 11.789 -12.188 1 96.62 295 LEU A N 1
ATOM 2212 C CA . LEU A 1 295 ? -7.652 12.594 -13.398 1 96.62 295 LEU A CA 1
ATOM 2213 C C . LEU A 1 295 ? -6.359 13.352 -13.68 1 96.62 295 LEU A C 1
ATOM 2215 O O . LEU A 1 295 ? -5.898 13.398 -14.82 1 96.62 295 LEU A O 1
ATOM 2219 N N . SER A 1 296 ? -5.844 13.906 -12.633 1 97.38 296 SER A N 1
ATOM 2220 C CA . SER A 1 296 ? -4.594 14.648 -12.773 1 97.38 296 SER A CA 1
ATOM 2221 C C . SER A 1 296 ? -3.461 13.734 -13.227 1 97.38 296 SER A C 1
ATOM 2223 O O . SER A 1 296 ? -2.584 14.156 -13.984 1 97.38 296 SER A O 1
ATOM 2225 N N . PHE A 1 297 ? -3.461 12.539 -12.727 1 97.75 297 PHE A N 1
ATOM 2226 C CA . PHE A 1 297 ? -2.445 11.562 -13.102 1 97.75 297 PHE A CA 1
ATOM 2227 C C . PHE A 1 297 ? -2.514 11.258 -14.594 1 97.75 297 PHE A C 1
ATOM 2229 O O . PHE A 1 297 ? -1.487 11.227 -15.273 1 97.75 297 PHE A O 1
ATOM 2236 N N . VAL A 1 298 ? -3.676 11.078 -15.102 1 96.38 298 VAL A N 1
ATOM 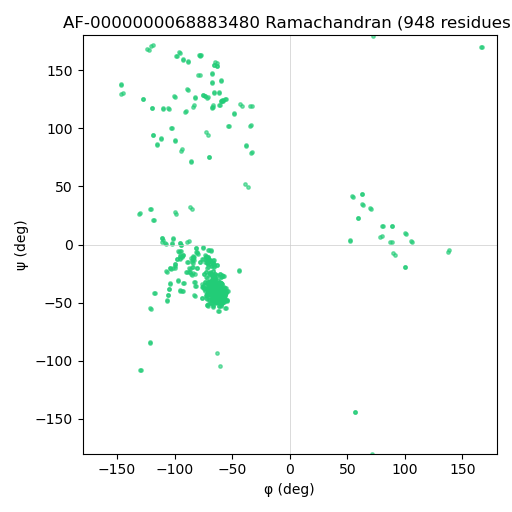2237 C CA . VAL A 1 298 ? -3.877 10.781 -16.516 1 96.38 298 VAL A CA 1
ATOM 2238 C C . VAL A 1 298 ? -3.416 11.969 -17.359 1 96.38 298 VAL A C 1
ATOM 2240 O O . VAL A 1 298 ? -2.721 11.789 -18.359 1 96.38 298 VAL A O 1
ATOM 2243 N N . ILE A 1 299 ? -3.766 13.141 -16.969 1 97 299 ILE A N 1
ATOM 2244 C CA . ILE A 1 299 ? -3.361 14.344 -17.688 1 97 299 ILE A CA 1
ATOM 2245 C C . ILE A 1 299 ? -1.838 14.453 -17.703 1 97 299 ILE A C 1
ATOM 2247 O O . ILE A 1 299 ? -1.236 14.789 -18.719 1 97 299 ILE A O 1
ATOM 2251 N N . ALA A 1 300 ? -1.257 14.172 -16.547 1 97.5 300 ALA A N 1
ATOM 2252 C CA . ALA A 1 300 ? 0.199 14.227 -16.453 1 97.5 300 ALA A CA 1
ATOM 2253 C C . ALA A 1 300 ? 0.854 13.227 -17.391 1 97.5 300 ALA A C 1
ATOM 2255 O O . ALA A 1 300 ? 1.882 13.523 -18.016 1 97.5 300 ALA A O 1
ATOM 2256 N N . ILE A 1 301 ? 0.311 12.039 -17.5 1 96.25 301 ILE A N 1
ATOM 2257 C CA . ILE A 1 301 ? 0.846 11.031 -18.406 1 96.25 301 ILE A CA 1
ATOM 2258 C C . ILE A 1 301 ? 0.777 11.531 -19.844 1 96.25 301 ILE A C 1
ATOM 2260 O O . ILE A 1 301 ? 1.736 11.391 -20.609 1 96.25 301 ILE A O 1
ATOM 2264 N N . ILE A 1 302 ? -0.327 12.133 -20.203 1 95.56 302 ILE A N 1
ATOM 2265 C CA . ILE A 1 302 ? -0.517 12.656 -21.562 1 95.56 302 ILE A CA 1
ATOM 2266 C C . ILE A 1 302 ? 0.513 13.742 -21.844 1 95.56 302 ILE A C 1
ATOM 2268 O O . ILE A 1 302 ? 1.144 13.75 -22.906 1 95.56 302 ILE A O 1
ATOM 2272 N N . CYS A 1 303 ? 0.664 14.641 -20.906 1 96.56 303 CYS A N 1
ATOM 2273 C CA . CYS A 1 303 ? 1.654 15.703 -21.062 1 96.56 303 CYS A CA 1
ATOM 2274 C C . CYS A 1 303 ? 3.053 15.117 -21.25 1 96.56 303 CYS A C 1
ATOM 2276 O O . CYS A 1 303 ? 3.822 15.578 -22.094 1 96.56 303 CYS A O 1
ATOM 2278 N N . GLU A 1 304 ? 3.346 14.148 -20.422 1 95.44 304 GLU A N 1
ATOM 2279 C CA . GLU A 1 304 ? 4.66 13.516 -20.484 1 95.44 304 GLU A CA 1
ATOM 2280 C C . GLU A 1 304 ? 4.855 12.797 -21.812 1 95.44 304 GLU A C 1
ATOM 2282 O O . GLU A 1 304 ? 5.957 12.781 -22.359 1 95.44 304 GLU A O 1
ATOM 2287 N N . LEU A 1 305 ? 3.85 12.18 -22.328 1 94.12 305 LEU A N 1
ATOM 2288 C CA . LEU A 1 305 ? 3.908 11.492 -23.609 1 94.12 305 LEU A CA 1
ATOM 2289 C C . LEU A 1 305 ? 4.152 12.477 -24.75 1 94.12 305 LEU A C 1
ATOM 2291 O O . LEU A 1 305 ? 4.922 12.195 -25.672 1 94.12 305 LEU A O 1
ATOM 2295 N N . ILE A 1 306 ? 3.477 13.586 -24.672 1 94.56 306 ILE A N 1
ATOM 2296 C CA . ILE A 1 306 ? 3.623 14.609 -25.703 1 94.56 306 ILE A CA 1
ATOM 2297 C C . ILE A 1 306 ? 5.031 15.195 -25.641 1 94.56 306 ILE A C 1
ATOM 2299 O O . ILE A 1 306 ? 5.66 15.422 -26.688 1 94.56 306 ILE A O 1
ATOM 2303 N N . ARG A 1 307 ? 5.496 15.375 -24.5 1 93.56 307 ARG A N 1
ATOM 2304 C CA . ARG A 1 307 ? 6.805 15.992 -24.312 1 93.56 307 ARG A CA 1
ATOM 2305 C C . ARG A 1 307 ? 7.922 15.047 -24.75 1 93.56 307 ARG A C 1
ATOM 2307 O O . ARG A 1 307 ? 8.82 15.445 -25.5 1 93.56 307 ARG A O 1
ATOM 2314 N N . THR A 1 308 ? 7.891 13.859 -24.266 1 92.44 308 THR A N 1
ATOM 2315 C CA . THR A 1 308 ? 9.008 12.938 -24.469 1 92.44 308 THR A CA 1
ATOM 2316 C C . THR A 1 308 ? 8.883 12.25 -25.828 1 92.44 308 THR A C 1
ATOM 2318 O O . THR A 1 308 ? 9.898 11.875 -26.438 1 92.44 308 THR A O 1
ATOM 2321 N N . ARG A 1 309 ? 7.766 11.984 -26.344 1 91.38 309 ARG A N 1
ATOM 2322 C CA . ARG A 1 309 ? 7.488 11.281 -27.594 1 91.38 309 ARG A CA 1
ATOM 2323 C C . ARG A 1 309 ? 8.07 9.867 -27.562 1 91.38 309 ARG A C 1
ATOM 2325 O O . ARG A 1 309 ? 8.508 9.352 -28.594 1 91.38 309 ARG A O 1
ATOM 2332 N N . LYS A 1 310 ? 8.266 9.375 -26.359 1 91.75 310 LYS A N 1
ATOM 2333 C CA . LYS A 1 310 ? 8.719 8.008 -26.109 1 91.75 310 LYS A CA 1
ATOM 2334 C C . LYS A 1 310 ? 7.688 7.227 -25.297 1 91.75 310 LYS A C 1
ATOM 2336 O O . LYS A 1 310 ? 7.758 7.176 -24.078 1 91.75 310 LYS A O 1
ATOM 2341 N N . GLY A 1 311 ? 6.914 6.574 -25.922 1 88.06 311 GLY A N 1
ATOM 2342 C CA . GLY A 1 311 ? 5.773 5.906 -25.312 1 88.06 311 GLY A CA 1
ATOM 2343 C C . GLY A 1 311 ? 6.172 4.844 -24.297 1 88.06 311 GLY A C 1
ATOM 2344 O O . GLY A 1 311 ? 5.711 4.867 -23.156 1 88.06 311 GLY A O 1
ATOM 2345 N N . LYS A 1 312 ? 7.035 3.998 -24.656 1 89.19 312 LYS A N 1
ATOM 2346 C CA . LYS A 1 312 ? 7.426 2.869 -23.812 1 89.19 312 LYS A CA 1
ATOM 2347 C C . LYS A 1 312 ? 8.078 3.344 -22.516 1 89.19 312 LYS A C 1
ATOM 2349 O O . LYS A 1 312 ? 7.691 2.916 -21.438 1 89.19 312 LYS A O 1
ATOM 2354 N N . GLU A 1 313 ? 9.016 4.199 -22.578 1 91.69 313 GLU A N 1
ATOM 2355 C CA . GLU A 1 313 ? 9.734 4.711 -21.406 1 91.69 313 GLU A CA 1
ATOM 2356 C C . GLU A 1 313 ? 8.812 5.527 -20.516 1 91.69 313 GLU A C 1
ATOM 2358 O O . GLU A 1 313 ? 8.898 5.441 -19.281 1 91.69 313 GLU A O 1
ATOM 2363 N N . THR A 1 314 ? 7.996 6.328 -21.141 1 92.62 314 THR A N 1
ATOM 2364 C CA . THR A 1 314 ? 7.07 7.168 -20.391 1 92.62 314 THR A CA 1
ATOM 2365 C C . THR A 1 314 ? 6.086 6.312 -19.594 1 92.62 314 THR A C 1
ATOM 2367 O O . THR A 1 314 ? 5.836 6.578 -18.406 1 92.62 314 THR A O 1
ATOM 2370 N N . LEU A 1 315 ? 5.625 5.332 -20.234 1 92.31 315 LEU A N 1
ATOM 2371 C CA . LEU A 1 315 ? 4.648 4.477 -19.562 1 92.31 315 LEU A CA 1
ATOM 2372 C C . LEU A 1 315 ? 5.32 3.627 -18.484 1 92.31 315 LEU A C 1
ATOM 2374 O O . LEU A 1 315 ? 4.715 3.33 -17.453 1 92.31 315 LEU A O 1
ATOM 2378 N N . ALA A 1 316 ? 6.516 3.244 -18.703 1 92.25 316 ALA A N 1
ATOM 2379 C CA . ALA A 1 316 ? 7.273 2.533 -17.672 1 92.25 316 ALA A CA 1
ATOM 2380 C C . ALA A 1 316 ? 7.465 3.4 -16.438 1 92.25 316 ALA A C 1
ATOM 2382 O O . ALA A 1 316 ? 7.48 2.895 -15.312 1 92.25 316 ALA A O 1
ATOM 2383 N N . GLY A 1 317 ? 7.598 4.684 -16.641 1 94.94 317 GLY A N 1
ATOM 2384 C CA . GLY A 1 317 ? 7.789 5.629 -15.562 1 94.94 317 GLY A CA 1
ATOM 2385 C C . GLY A 1 317 ? 6.578 5.75 -14.656 1 94.94 317 GLY A C 1
ATOM 2386 O O . GLY A 1 317 ? 6.691 6.191 -13.508 1 94.94 317 GLY A O 1
ATOM 2387 N N . THR A 1 318 ? 5.449 5.266 -15.133 1 96.12 318 THR A N 1
ATOM 2388 C CA . THR A 1 318 ? 4.227 5.359 -14.336 1 96.12 318 THR A CA 1
ATOM 2389 C C . THR A 1 318 ? 4.289 4.414 -13.141 1 96.12 318 THR A C 1
ATOM 2391 O O . THR A 1 318 ? 3.498 4.543 -12.203 1 96.12 318 THR A O 1
ATOM 2394 N N . GLU A 1 319 ? 5.246 3.533 -13.148 1 95.88 319 GLU A N 1
ATOM 2395 C CA . GLU A 1 319 ? 5.461 2.65 -12.008 1 95.88 319 GLU A CA 1
ATOM 2396 C C . GLU A 1 319 ? 5.766 3.449 -10.742 1 95.88 319 GLU A C 1
ATOM 2398 O O . GLU A 1 319 ? 5.48 2.998 -9.633 1 95.88 319 GLU A O 1
ATOM 2403 N N . SER A 1 320 ? 6.301 4.66 -10.961 1 97.06 320 SER A N 1
ATOM 2404 C CA . SER A 1 320 ? 6.629 5.527 -9.828 1 97.06 320 SER A CA 1
ATOM 2405 C C . SER A 1 320 ? 5.379 5.941 -9.07 1 97.06 320 SER A C 1
ATOM 2407 O O . SER A 1 320 ? 5.43 6.176 -7.859 1 97.06 320 SER A O 1
ATOM 2409 N N . PHE A 1 321 ? 4.273 6.02 -9.766 1 97.62 321 PHE A N 1
ATOM 2410 C CA . PHE A 1 321 ? 3.002 6.324 -9.117 1 97.62 321 PHE A CA 1
ATOM 2411 C C . PHE A 1 321 ? 2.615 5.223 -8.133 1 97.62 321 PHE A C 1
ATOM 2413 O O . PHE A 1 321 ? 2.281 5.5 -6.98 1 97.62 321 PHE A O 1
ATOM 2420 N N . PHE A 1 322 ? 2.725 4.062 -8.531 1 97.56 322 PHE A N 1
ATOM 2421 C CA . PHE A 1 322 ? 2.289 2.932 -7.715 1 97.56 322 PHE A CA 1
ATOM 2422 C C . PHE A 1 322 ? 3.283 2.656 -6.594 1 97.56 322 PHE A C 1
ATOM 2424 O O . PHE A 1 322 ? 2.893 2.262 -5.492 1 97.56 322 PHE A O 1
ATOM 2431 N N . LYS A 1 323 ? 4.543 2.824 -6.887 1 96.19 323 LYS A N 1
ATOM 2432 C CA . LYS A 1 323 ? 5.539 2.752 -5.824 1 96.19 323 LYS A CA 1
ATOM 2433 C C . LYS A 1 323 ? 5.309 3.842 -4.777 1 96.19 323 LYS A C 1
ATOM 2435 O O . LYS A 1 323 ? 5.508 3.613 -3.584 1 96.19 323 LYS A O 1
ATOM 2440 N N . GLY A 1 324 ? 4.926 5.02 -5.281 1 96.44 324 GLY A N 1
ATOM 2441 C CA . GLY A 1 324 ? 4.574 6.098 -4.371 1 96.44 324 GLY A CA 1
ATOM 2442 C C . GLY A 1 324 ? 3.387 5.766 -3.484 1 96.44 324 GLY A C 1
ATOM 2443 O O . GLY A 1 324 ? 3.383 6.094 -2.295 1 96.44 324 GLY A O 1
ATOM 2444 N N . MET A 1 325 ? 2.383 5.113 -4.078 1 97.12 325 MET A N 1
ATOM 2445 C CA . MET A 1 325 ? 1.265 4.629 -3.271 1 97.12 325 MET A CA 1
ATOM 2446 C C . MET A 1 325 ? 1.755 3.727 -2.145 1 97.12 325 MET A C 1
ATOM 2448 O O . MET A 1 325 ? 1.37 3.904 -0.989 1 97.12 325 MET A O 1
ATOM 2452 N N . GLY A 1 326 ? 2.598 2.807 -2.533 1 97.31 326 GLY A N 1
ATOM 2453 C CA . GLY A 1 326 ? 3.154 1.893 -1.549 1 97.31 326 GLY A CA 1
ATOM 2454 C C . GLY A 1 326 ? 3.943 2.596 -0.46 1 97.31 326 GLY A C 1
ATOM 2455 O O . GLY A 1 326 ? 3.947 2.156 0.692 1 97.31 326 GLY A O 1
ATOM 2456 N N . GLY A 1 327 ? 4.633 3.648 -0.818 1 96.06 327 GLY A N 1
ATOM 2457 C CA . GLY A 1 327 ? 5.434 4.414 0.125 1 96.06 327 GLY A CA 1
ATOM 2458 C C . GLY A 1 327 ? 4.605 5.066 1.217 1 96.06 327 GLY A C 1
ATOM 2459 O O . GLY A 1 327 ? 5.129 5.418 2.275 1 96.06 327 GLY A O 1
ATOM 2460 N N . ALA A 1 328 ? 3.318 5.184 1.02 1 95.06 328 ALA A N 1
ATOM 2461 C CA . ALA A 1 328 ? 2.438 5.844 1.98 1 95.06 328 ALA A CA 1
ATOM 2462 C C . ALA A 1 328 ? 1.794 4.828 2.922 1 95.06 328 ALA A C 1
ATOM 2464 O O . ALA A 1 328 ? 1.084 5.207 3.857 1 95.06 328 ALA A O 1
ATOM 2465 N N . MET A 1 329 ? 2.111 3.586 2.771 1 96.69 329 MET A N 1
ATOM 2466 C CA . MET A 1 329 ? 1.451 2.516 3.514 1 96.69 329 MET A CA 1
ATOM 2467 C C . MET A 1 329 ? 1.745 2.627 5.004 1 96.69 329 MET A C 1
ATOM 2469 O O . MET A 1 329 ? 0.871 2.371 5.836 1 96.69 329 MET A O 1
ATOM 2473 N N . PRO A 1 330 ? 2.963 3.055 5.406 1 94.62 330 PRO A N 1
ATOM 2474 C CA . PRO A 1 330 ? 3.219 3.176 6.844 1 94.62 330 PRO A CA 1
ATOM 2475 C C . PRO A 1 330 ? 2.303 4.191 7.52 1 94.62 330 PRO A C 1
ATOM 2477 O O . PRO A 1 330 ? 1.93 4.012 8.68 1 94.62 330 PRO A O 1
ATOM 2480 N N . ILE A 1 331 ? 1.941 5.23 6.844 1 92.62 331 ILE A N 1
ATOM 2481 C CA . ILE A 1 331 ? 1.031 6.227 7.391 1 92.62 331 ILE A CA 1
ATOM 2482 C C . ILE A 1 331 ? -0.342 5.602 7.625 1 92.62 331 ILE A C 1
ATOM 2484 O O . ILE A 1 331 ? -0.965 5.824 8.664 1 92.62 331 ILE A O 1
ATOM 2488 N N . VAL A 1 332 ? -0.791 4.836 6.652 1 95.5 332 VAL A N 1
ATOM 2489 C CA . VAL A 1 332 ? -2.072 4.148 6.762 1 95.5 332 VAL A CA 1
ATOM 2490 C C . VAL A 1 332 ? -2.041 3.184 7.945 1 95.5 332 VAL A C 1
ATOM 2492 O O . VAL A 1 332 ? -2.992 3.119 8.727 1 95.5 332 VAL A O 1
ATOM 2495 N N . ALA A 1 333 ? -0.922 2.465 8.07 1 96.44 333 ALA A N 1
ATOM 2496 C CA . ALA A 1 333 ? -0.774 1.506 9.164 1 96.44 333 ALA A CA 1
ATOM 2497 C C . ALA A 1 333 ? -0.835 2.203 10.523 1 96.44 333 ALA A C 1
ATOM 2499 O O . ALA A 1 333 ? -1.384 1.657 11.484 1 96.44 333 ALA A O 1
ATOM 2500 N N . LEU A 1 334 ? -0.246 3.35 10.609 1 94.12 334 LEU A N 1
ATOM 2501 C CA . LEU A 1 334 ? -0.276 4.117 11.852 1 94.12 334 LEU A CA 1
ATOM 2502 C C . LEU A 1 334 ? -1.704 4.504 12.219 1 94.12 334 LEU A C 1
ATOM 2504 O O . LEU A 1 334 ? -2.098 4.422 13.383 1 94.12 334 LEU A O 1
ATOM 2508 N N . LEU A 1 335 ? -2.432 4.926 11.227 1 93.94 335 LEU A N 1
ATOM 2509 C CA . LEU A 1 335 ? -3.83 5.281 11.445 1 93.94 335 LEU A CA 1
ATOM 2510 C C . LEU A 1 335 ? -4.625 4.07 11.938 1 93.94 335 LEU A C 1
ATOM 2512 O O . LEU A 1 335 ? -5.477 4.199 12.812 1 93.94 335 LEU A O 1
ATOM 2516 N N . VAL A 1 336 ? -4.355 2.945 11.359 1 96.62 336 VAL A N 1
ATOM 2517 C CA . VAL A 1 336 ? -5.031 1.714 11.758 1 96.62 336 VAL A CA 1
ATOM 2518 C C . VAL A 1 336 ? -4.664 1.364 13.195 1 96.62 336 VAL A C 1
ATOM 2520 O O . VAL A 1 336 ? -5.535 1.008 14 1 96.62 336 VAL A O 1
ATOM 2523 N N . ALA A 1 337 ? -3.406 1.439 13.508 1 96.06 337 ALA A N 1
ATOM 2524 C CA . ALA A 1 337 ? -2.936 1.141 14.852 1 96.06 337 ALA A CA 1
ATOM 2525 C C . ALA A 1 337 ? -3.629 2.027 15.883 1 96.06 337 ALA A C 1
ATOM 2527 O O . ALA A 1 337 ? -4.066 1.547 16.938 1 96.06 337 ALA A O 1
ATOM 2528 N N . ALA A 1 338 ? -3.719 3.256 15.578 1 93.25 338 ALA A N 1
ATOM 2529 C CA . ALA A 1 338 ? -4.383 4.211 16.469 1 93.25 338 ALA A CA 1
ATOM 2530 C C . ALA A 1 338 ? -5.855 3.861 16.641 1 93.25 338 ALA A C 1
ATOM 2532 O O . ALA A 1 338 ? -6.391 3.943 17.75 1 93.25 338 ALA A O 1
ATOM 2533 N N . SER A 1 339 ? -6.488 3.479 15.586 1 94.19 339 SER A N 1
ATOM 2534 C CA . SER A 1 339 ? -7.895 3.104 15.633 1 94.19 339 SER A CA 1
ATOM 2535 C C . SER A 1 339 ? -8.102 1.843 16.469 1 94.19 339 SER A C 1
ATOM 2537 O O . SER A 1 339 ? -9.094 1.732 17.203 1 94.19 339 SER A O 1
ATOM 2539 N N . VAL A 1 340 ? -7.219 0.904 16.344 1 96.12 340 VAL A N 1
ATOM 2540 C CA . VAL A 1 340 ? -7.297 -0.319 17.125 1 96.12 340 VAL A CA 1
ATOM 2541 C C . VAL A 1 340 ? -7.16 0.017 18.609 1 96.12 340 VAL A C 1
ATOM 2543 O O . VAL A 1 340 ? -7.867 -0.55 19.453 1 96.12 340 VAL A O 1
ATOM 2546 N N . PHE A 1 341 ? -6.254 0.873 18.922 1 94.25 341 PHE A N 1
ATOM 2547 C CA . PHE A 1 341 ? -6.082 1.346 20.281 1 94.25 341 PHE A CA 1
ATOM 2548 C C . PHE A 1 341 ? -7.379 1.941 20.812 1 94.25 341 PHE A C 1
ATOM 2550 O O . PHE A 1 341 ? -7.797 1.626 21.938 1 94.25 341 PHE A O 1
ATOM 2557 N N . VAL A 1 342 ? -8.016 2.68 20.031 1 91.81 342 VAL A N 1
ATOM 2558 C CA . VAL A 1 342 ? -9.25 3.348 20.438 1 91.81 342 VAL A CA 1
ATOM 2559 C C . VAL A 1 342 ? -10.367 2.318 20.625 1 91.81 342 VAL A C 1
ATOM 2561 O O . VAL A 1 342 ? -11.188 2.438 21.531 1 91.81 342 VAL A O 1
ATOM 2564 N N . VAL A 1 343 ? -10.453 1.349 19.703 1 94.06 343 VAL A N 1
ATOM 2565 C CA . VAL A 1 343 ? -11.406 0.262 19.891 1 94.06 343 VAL A CA 1
ATOM 2566 C C . VAL A 1 343 ? -11.195 -0.401 21.25 1 94.06 343 VAL A C 1
ATOM 2568 O O . VAL A 1 343 ? -12.156 -0.752 21.938 1 94.06 343 VAL A O 1
ATOM 2571 N N . GLY A 1 344 ? -9.945 -0.547 21.609 1 95.38 344 GLY A N 1
ATOM 2572 C CA . GLY A 1 344 ? -9.625 -1.074 22.922 1 95.38 344 GLY A CA 1
ATOM 2573 C C . GLY A 1 344 ? -10.164 -0.215 24.047 1 95.38 344 GLY A C 1
ATOM 2574 O O . GLY A 1 344 ? -10.797 -0.725 24.984 1 95.38 344 GLY A O 1
ATOM 2575 N N . LEU A 1 345 ? -9.922 1.023 23.984 1 91.75 345 LEU A N 1
ATOM 2576 C CA . LEU A 1 345 ? -10.383 1.953 25.016 1 91.75 345 LEU A CA 1
ATOM 2577 C C . LEU A 1 345 ? -11.906 1.965 25.094 1 91.75 345 LEU A C 1
ATOM 2579 O O . LEU A 1 345 ? -12.477 2.018 26.188 1 91.75 345 LEU A O 1
ATOM 2583 N N . LYS A 1 346 ? -12.531 1.92 23.922 1 91.19 346 LYS A N 1
ATOM 2584 C CA . LYS A 1 346 ? -13.992 1.867 23.875 1 91.19 346 LYS A CA 1
ATOM 2585 C C . LYS A 1 346 ? -14.516 0.562 24.469 1 91.19 346 LYS A C 1
ATOM 2587 O O . LYS A 1 346 ? -15.539 0.552 25.156 1 91.19 346 LYS A O 1
ATOM 2592 N N . SER A 1 347 ? -13.82 -0.472 24.234 1 94.25 347 SER A N 1
ATOM 2593 C CA . SER A 1 347 ? -14.266 -1.8 24.641 1 94.25 347 SER A CA 1
ATOM 2594 C C . SER A 1 347 ? -14.242 -1.955 26.156 1 94.25 347 SER A C 1
ATOM 2596 O O . SER A 1 347 ? -15.062 -2.67 26.719 1 94.25 347 SER A O 1
ATOM 2598 N N . ILE A 1 348 ? -13.328 -1.287 26.844 1 94.38 348 ILE A N 1
ATOM 2599 C CA . ILE A 1 348 ? -13.273 -1.402 28.297 1 94.38 348 ILE A CA 1
ATOM 2600 C C . ILE A 1 348 ? -14.281 -0.444 28.938 1 94.38 348 ILE A C 1
ATOM 2602 O O . ILE A 1 348 ? -14.484 -0.462 30.141 1 94.38 348 ILE A O 1
ATOM 2606 N N . GLY A 1 349 ? -14.859 0.465 28.109 1 90.25 349 GLY A N 1
ATOM 2607 C CA . GLY A 1 349 ? -15.93 1.327 28.578 1 90.25 349 GLY A CA 1
ATOM 2608 C C . GLY A 1 349 ? -15.461 2.725 28.922 1 90.25 349 GLY A C 1
ATOM 2609 O O . GLY A 1 349 ? -16.234 3.527 29.469 1 90.25 349 GLY A O 1
ATOM 2610 N N . LEU A 1 350 ? -14.289 3.061 28.625 1 86.69 350 LEU A N 1
ATOM 2611 C CA . LEU A 1 350 ? -13.719 4.336 29.047 1 86.69 350 LEU A CA 1
ATOM 2612 C C . LEU A 1 350 ? -14.438 5.5 28.375 1 86.69 350 LEU A C 1
ATOM 2614 O O . LEU A 1 350 ? -14.773 6.488 29.031 1 86.69 350 LEU A O 1
ATOM 2618 N N . ILE A 1 351 ? -14.672 5.402 27.109 1 82.38 351 ILE A N 1
ATOM 2619 C CA . ILE A 1 351 ? -15.227 6.516 26.344 1 82.38 351 ILE A CA 1
ATOM 2620 C C . ILE A 1 351 ? -16.641 6.812 26.812 1 82.38 351 ILE A C 1
ATOM 2622 O O . ILE A 1 351 ? -17.016 7.973 27 1 82.38 351 ILE A O 1
ATOM 2626 N N . THR A 1 352 ? -17.391 5.797 27.016 1 82.31 352 THR A N 1
ATOM 2627 C CA . THR A 1 352 ? -18.75 5.953 27.516 1 82.31 352 THR A CA 1
ATOM 2628 C C . THR A 1 352 ? -18.75 6.605 28.891 1 82.31 352 THR A C 1
ATOM 2630 O O . THR A 1 352 ? -19.547 7.5 29.172 1 82.31 352 THR A O 1
ATOM 2633 N N . GLU A 1 353 ? -17.844 6.172 29.688 1 82.88 353 GLU A N 1
ATOM 2634 C CA . GLU A 1 353 ? -17.766 6.703 31.047 1 82.88 353 GLU A CA 1
ATOM 2635 C C . GLU A 1 353 ? -17.344 8.172 31.047 1 82.88 353 GLU A C 1
ATOM 2637 O O . GLU A 1 353 ? -17.812 8.961 31.859 1 82.88 353 GLU A O 1
ATOM 2642 N N . LEU A 1 354 ? -16.438 8.445 30.172 1 76.75 354 LEU A N 1
ATOM 2643 C CA . LEU A 1 354 ? -15.992 9.828 30.078 1 76.75 354 LEU A CA 1
ATOM 2644 C C . LEU A 1 354 ? -17.125 10.734 29.609 1 76.75 354 LEU A C 1
ATOM 2646 O O . LEU A 1 354 ? -17.281 11.852 30.094 1 76.75 354 LEU A O 1
ATOM 2650 N N . GLN A 1 355 ? -17.844 10.266 28.656 1 76.19 355 GLN A N 1
ATOM 2651 C CA . GLN A 1 355 ? -19 11.023 28.172 1 76.19 355 GLN A CA 1
ATOM 2652 C C . GLN A 1 355 ? -20.016 11.25 29.281 1 76.19 355 GLN A C 1
ATOM 2654 O O . GLN A 1 355 ? -20.594 12.336 29.391 1 76.19 355 GLN A O 1
ATOM 2659 N N . ASN A 1 356 ? -20.219 10.273 30.062 1 77.69 356 ASN A N 1
ATOM 2660 C CA . ASN A 1 356 ? -21.156 10.367 31.172 1 77.69 356 ASN A CA 1
ATOM 2661 C C . ASN A 1 356 ? -20.672 11.359 32.25 1 77.69 356 ASN A C 1
ATOM 2663 O O . ASN A 1 356 ? -21.484 12.094 32.812 1 77.69 356 ASN A O 1
ATOM 2667 N N . ALA A 1 357 ? -19.484 11.266 32.438 1 71.5 357 ALA A N 1
ATOM 2668 C CA . ALA A 1 357 ? -18.906 12.141 33.469 1 71.5 357 ALA A CA 1
ATOM 2669 C C . ALA A 1 357 ? -18.984 13.602 33.031 1 71.5 357 ALA A C 1
ATOM 2671 O O . ALA A 1 357 ? -19.156 14.5 33.875 1 71.5 357 ALA A O 1
ATOM 2672 N N . MET A 1 358 ? -18.906 13.844 31.781 1 69.12 358 MET A N 1
ATOM 2673 C CA . MET A 1 358 ? -18.859 15.211 31.266 1 69.12 358 MET A CA 1
ATOM 2674 C C . MET A 1 358 ? -20.25 15.805 31.156 1 69.12 358 MET A C 1
ATOM 2676 O O . MET A 1 358 ? -20.438 17.016 31.297 1 69.12 358 MET A O 1
ATOM 2680 N N . THR A 1 359 ? -21.125 15.031 30.656 1 61.09 359 THR A N 1
ATOM 2681 C CA . THR A 1 359 ? -22.484 15.555 30.625 1 61.09 359 THR A CA 1
ATOM 2682 C C . THR A 1 359 ? -22.844 16.234 31.938 1 61.09 359 THR A C 1
ATOM 2684 O O . THR A 1 359 ? -23.609 17.203 31.969 1 61.09 359 THR A O 1
ATOM 2687 N N . GLY A 1 360 ? -22.156 15.852 32.875 1 56.66 360 GLY A N 1
ATOM 2688 C CA . GLY A 1 360 ? -22.438 16.516 34.156 1 56.66 360 GLY A CA 1
ATOM 2689 C C . GLY A 1 360 ? -21.641 17.797 34.312 1 56.66 360 GLY A C 1
ATOM 2690 O O . GLY A 1 360 ? -21.969 18.625 35.188 1 56.66 360 GLY A O 1
ATOM 2691 N N . LEU A 1 361 ? -20.562 17.859 33.531 1 56 361 LEU A N 1
ATOM 2692 C CA . LEU A 1 361 ? -19.703 19.031 33.719 1 56 361 LEU A CA 1
ATOM 2693 C C . LEU A 1 361 ? -19.938 20.047 32.594 1 56 361 LEU A C 1
ATOM 2695 O O . LEU A 1 361 ? -19.234 21.062 32.531 1 56 361 LEU A O 1
ATOM 2699 N N . SER A 1 362 ? -20.828 19.828 31.641 1 54.22 362 SER A N 1
ATOM 2700 C CA . SER A 1 362 ? -21.203 20.656 30.5 1 54.22 362 SER A CA 1
ATOM 2701 C C . SER A 1 362 ? -21.578 22.062 30.953 1 54.22 362 SER A C 1
ATOM 2703 O O . SER A 1 362 ? -22.25 22.234 31.969 1 54.22 362 SER A O 1
ATOM 2705 N N . GLY A 1 363 ? -20.625 23.078 30.781 1 56 363 GLY A N 1
ATOM 2706 C CA . GLY A 1 363 ? -20.969 24.469 31.031 1 56 363 GLY A CA 1
ATOM 2707 C C . GLY A 1 363 ? -19.875 25.219 31.766 1 56 363 GLY A C 1
ATOM 2708 O O . GLY A 1 363 ? -20.016 26.422 32.031 1 56 363 GLY A O 1
ATOM 2709 N N . SER A 1 364 ? -18.922 24.578 32.125 1 57.72 364 SER A N 1
ATOM 2710 C CA . SER A 1 364 ? -18.062 25.25 33.094 1 57.72 364 SER A CA 1
ATOM 2711 C C . SER A 1 364 ? -17.016 26.125 32.375 1 57.72 364 SER A C 1
ATOM 2713 O O . SER A 1 364 ? -16.094 26.625 33 1 57.72 364 SER A O 1
ATOM 2715 N N . GLY A 1 365 ? -17.406 26.688 31.188 1 66.56 365 GLY A N 1
ATOM 2716 C CA . GLY A 1 365 ? -16.484 27.625 30.547 1 66.56 365 GLY A CA 1
ATOM 2717 C C . GLY A 1 365 ? -15.086 27.047 30.391 1 66.56 365 GLY A C 1
ATOM 2718 O O . GLY A 1 365 ? -14.164 27.766 30 1 66.56 365 GLY A O 1
ATOM 2719 N N . MET A 1 366 ? -14.789 25.891 30.703 1 80.38 366 MET A N 1
ATOM 2720 C CA . MET A 1 366 ? -13.469 25.281 30.688 1 80.38 366 MET A CA 1
ATOM 2721 C C . MET A 1 366 ? -13.266 24.438 29.438 1 80.38 366 MET A C 1
ATOM 2723 O O . MET A 1 366 ? -12.445 23.516 29.422 1 80.38 366 MET A O 1
ATOM 2727 N N . GLY A 1 367 ? -13.961 24.828 28.422 1 85.75 367 GLY A N 1
ATOM 2728 C CA . GLY A 1 367 ? -13.891 24.047 27.188 1 85.75 367 GLY A CA 1
ATOM 2729 C C . GLY A 1 367 ? -12.539 24.125 26.516 1 85.75 367 GLY A C 1
ATOM 2730 O O . GLY A 1 367 ? -12.188 23.25 25.719 1 85.75 367 GLY A O 1
ATOM 2731 N N . PHE A 1 368 ? -11.758 25.141 26.891 1 90.19 368 PHE A N 1
ATOM 2732 C CA . PHE A 1 368 ? -10.469 25.344 26.25 1 90.19 368 PHE A CA 1
ATOM 2733 C C . PHE A 1 368 ? -9.383 24.484 26.891 1 90.19 368 PHE A C 1
ATOM 2735 O O . PHE A 1 368 ? -8.289 24.344 26.344 1 90.19 368 PHE A O 1
ATOM 2742 N N . VAL A 1 369 ? -9.602 23.922 27.969 1 89.81 369 VAL A N 1
ATOM 2743 C CA . VAL A 1 369 ? -8.578 23.234 28.766 1 89.81 369 VAL A CA 1
ATOM 2744 C C . VAL A 1 369 ? -8.094 21.984 28.031 1 89.81 369 VAL A C 1
ATOM 2746 O O . VAL A 1 369 ? -6.891 21.75 27.922 1 89.81 369 VAL A O 1
ATOM 2749 N N . LEU A 1 370 ? -9.055 21.188 27.516 1 89 370 LEU A N 1
ATOM 2750 C CA . LEU A 1 370 ? -8.664 19.969 26.828 1 89 370 LEU A CA 1
ATOM 2751 C C . LEU A 1 370 ? -7.805 20.281 25.609 1 89 370 LEU A C 1
ATOM 2753 O O . LEU A 1 370 ? -6.711 19.734 25.453 1 89 370 LEU A O 1
ATOM 2757 N N . PRO A 1 371 ? -8.25 21.219 24.75 1 94.31 371 PRO A N 1
ATOM 2758 C CA . PRO A 1 371 ? -7.406 21.562 23.609 1 94.31 371 PRO A CA 1
ATOM 2759 C C . PRO A 1 371 ? -6.035 22.094 24.031 1 94.31 371 PRO A C 1
ATOM 2761 O O . PRO A 1 371 ? -5.027 21.797 23.375 1 94.31 371 PRO A O 1
ATOM 2764 N N . LEU A 1 372 ? -5.992 22.844 25.078 1 94.69 372 LEU A N 1
ATOM 2765 C CA . LEU A 1 372 ? -4.734 23.422 25.547 1 94.69 372 LEU A CA 1
ATOM 2766 C C . LEU A 1 372 ? -3.783 22.312 26.016 1 94.69 372 LEU A C 1
ATOM 2768 O O . LEU A 1 372 ? -2.584 22.375 25.719 1 94.69 372 LEU A O 1
ATOM 2772 N N . ILE A 1 373 ? -4.281 21.391 26.672 1 90.5 373 ILE A N 1
ATOM 2773 C CA . ILE A 1 373 ? -3.48 20.266 27.141 1 90.5 373 ILE A CA 1
ATOM 2774 C C . ILE A 1 373 ? -2.941 19.484 25.953 1 90.5 373 ILE A C 1
ATOM 2776 O O . ILE A 1 373 ? -1.77 19.094 25.922 1 90.5 373 ILE A O 1
ATOM 2780 N N . LEU A 1 374 ? -3.814 19.234 25.047 1 91.62 374 LEU A N 1
ATOM 2781 C CA . LEU A 1 374 ? -3.416 18.453 23.875 1 91.62 374 LEU A CA 1
ATOM 2782 C C . LEU A 1 374 ? -2.363 19.203 23.062 1 91.62 374 LEU A C 1
ATOM 2784 O O . LEU A 1 374 ? -1.42 18.578 22.562 1 91.62 374 LEU A O 1
ATOM 2788 N N . VAL A 1 375 ? -2.49 20.484 22.891 1 95.5 375 VAL A N 1
ATOM 2789 C CA . VAL A 1 375 ? -1.489 21.297 22.203 1 95.5 375 VAL A CA 1
ATOM 2790 C C . VAL A 1 375 ? -0.182 21.281 22.984 1 95.5 375 VAL A C 1
ATOM 2792 O O . VAL A 1 375 ? 0.902 21.203 22.406 1 95.5 375 VAL A O 1
ATOM 2795 N N . GLY A 1 376 ? -0.276 21.406 24.281 1 93.31 376 GLY A N 1
ATOM 2796 C CA . GLY A 1 376 ? 0.9 21.312 25.141 1 93.31 376 GLY A CA 1
ATOM 2797 C C . GLY A 1 376 ? 1.63 19.984 25 1 93.31 376 GLY A C 1
ATOM 2798 O O . GLY A 1 376 ? 2.859 19.953 24.906 1 93.31 376 GLY A O 1
ATOM 2799 N N . LEU A 1 377 ? 0.865 18.953 25.016 1 87.81 377 LEU A N 1
ATOM 2800 C CA . LEU A 1 377 ? 1.444 17.641 24.812 1 87.81 377 LEU A CA 1
ATOM 2801 C C . LEU A 1 377 ? 2.115 17.531 23.453 1 87.81 377 LEU A C 1
ATOM 2803 O O . LEU A 1 377 ? 3.191 16.953 23.328 1 87.81 377 LEU A O 1
ATOM 2807 N N . THR A 1 378 ? 1.455 18.047 22.469 1 92.06 378 THR A N 1
ATOM 2808 C CA . THR A 1 378 ? 2.023 18.062 21.125 1 92.06 378 THR A CA 1
ATOM 2809 C C . THR A 1 378 ? 3.354 18.812 21.109 1 92.06 378 THR A C 1
ATOM 2811 O O . THR A 1 378 ? 4.324 18.359 20.5 1 92.06 378 THR A O 1
ATOM 2814 N N . ALA A 1 379 ? 3.379 19.922 21.781 1 94.12 379 ALA A N 1
ATOM 2815 C CA . ALA A 1 379 ? 4.602 20.703 21.859 1 94.12 379 ALA A CA 1
ATOM 2816 C C . ALA A 1 379 ? 5.742 19.906 22.469 1 94.12 379 ALA A C 1
ATOM 2818 O O . ALA A 1 379 ? 6.859 19.891 21.953 1 94.12 379 ALA A O 1
ATOM 2819 N N . LEU A 1 380 ? 5.438 19.25 23.5 1 89.25 380 LEU A N 1
ATOM 2820 C CA . LEU A 1 380 ? 6.438 18.469 24.203 1 89.25 380 LEU A CA 1
ATOM 2821 C C . LEU A 1 380 ? 6.98 17.359 23.312 1 89.25 380 LEU A C 1
ATOM 2823 O O . LEU A 1 380 ? 8.195 17.188 23.188 1 89.25 380 LEU A O 1
ATOM 2827 N N . ILE A 1 381 ? 6.117 16.719 22.688 1 86.31 381 ILE A N 1
ATOM 2828 C CA . ILE A 1 381 ? 6.5 15.555 21.875 1 86.31 381 ILE A CA 1
ATOM 2829 C C . ILE A 1 381 ? 7.254 16.016 20.641 1 86.31 381 ILE A C 1
ATOM 2831 O O . ILE A 1 381 ? 8.25 15.398 20.234 1 86.31 381 ILE A O 1
ATOM 2835 N N . VAL A 1 382 ? 6.828 17.031 20 1 90.19 382 VAL A N 1
ATOM 2836 C CA . VAL A 1 382 ? 7.457 17.516 18.781 1 90.19 382 VAL A CA 1
ATOM 2837 C C . VAL A 1 382 ? 8.859 18.047 19.094 1 90.19 382 VAL A C 1
ATOM 2839 O O . VAL A 1 382 ? 9.797 17.812 18.328 1 90.19 382 VAL A O 1
ATOM 2842 N N . LEU A 1 383 ? 9 18.734 20.188 1 90.12 383 LEU A N 1
ATOM 2843 C CA . LEU A 1 383 ? 10.305 19.266 20.562 1 90.12 383 LEU A CA 1
ATOM 2844 C C . LEU A 1 383 ? 11.305 18.141 20.797 1 90.12 383 LEU A C 1
ATOM 2846 O O . LEU A 1 383 ? 12.492 18.281 20.5 1 90.12 383 LEU A O 1
ATOM 2850 N N . LEU A 1 384 ? 10.805 17.062 21.25 1 84.38 384 LEU A N 1
ATOM 2851 C CA . LEU A 1 384 ? 11.688 15.969 21.609 1 84.38 384 LEU A CA 1
ATOM 2852 C C . LEU A 1 384 ? 11.898 15.023 20.438 1 84.38 384 LEU A C 1
ATOM 2854 O O . LEU A 1 384 ? 12.969 14.422 20.297 1 84.38 384 LEU A O 1
ATOM 2858 N N . SER A 1 385 ? 10.875 14.891 19.641 1 83.38 385 SER A N 1
ATOM 2859 C CA . SER A 1 385 ? 10.938 13.883 18.594 1 83.38 385 SER A CA 1
ATOM 2860 C C . SER A 1 385 ? 11.203 14.508 17.234 1 83.38 385 SER A C 1
ATOM 2862 O O . SER A 1 385 ? 11.625 13.828 16.297 1 83.38 385 SER A O 1
ATOM 2864 N N . GLY A 1 386 ? 10.961 15.719 17.078 1 86.5 386 GLY A N 1
ATOM 2865 C CA . GLY A 1 386 ? 11.195 16.422 15.82 1 86.5 386 GLY A CA 1
ATOM 2866 C C . GLY A 1 386 ? 9.992 16.391 14.891 1 86.5 386 GLY A C 1
ATOM 2867 O O . GLY A 1 386 ? 9.992 17.062 13.852 1 86.5 386 GLY A O 1
ATOM 2868 N N . SER A 1 387 ? 8.961 15.609 15.281 1 84.25 387 SER A N 1
ATOM 2869 C CA . SER A 1 387 ? 7.781 15.547 14.422 1 84.25 387 SER A CA 1
ATOM 2870 C C . SER A 1 387 ? 6.508 15.375 15.25 1 84.25 387 SER A C 1
ATOM 2872 O O . SER A 1 387 ? 6.504 14.656 16.25 1 84.25 387 SER A O 1
ATOM 2874 N N . GLY A 1 388 ? 5.504 16.172 14.789 1 82.88 388 GLY A N 1
ATOM 2875 C CA . GLY A 1 388 ? 4.199 16.016 15.414 1 82.88 388 GLY A CA 1
ATOM 2876 C C . GLY A 1 388 ? 3.234 15.188 14.578 1 82.88 388 GLY A C 1
ATOM 2877 O O . GLY A 1 388 ? 2.088 14.977 14.984 1 82.88 388 GLY A O 1
ATOM 2878 N N . THR A 1 389 ? 3.701 14.648 13.492 1 83.12 389 THR A N 1
ATOM 2879 C CA . THR A 1 389 ? 2.84 13.945 12.547 1 83.12 389 THR A CA 1
ATOM 2880 C C . THR A 1 389 ? 2.393 12.602 13.125 1 83.12 389 THR A C 1
ATOM 2882 O O . THR A 1 389 ? 1.207 12.266 13.086 1 83.12 389 THR A O 1
ATOM 2885 N N . ALA A 1 390 ? 3.301 11.906 13.641 1 81.5 390 ALA A N 1
ATOM 2886 C CA . ALA A 1 390 ? 2.975 10.602 14.211 1 81.5 390 ALA A CA 1
ATOM 2887 C C . ALA A 1 390 ? 1.971 10.734 15.359 1 81.5 390 ALA A C 1
ATOM 2889 O O . ALA A 1 390 ? 1.029 9.945 15.461 1 81.5 390 ALA A O 1
ATOM 2890 N N . LEU A 1 391 ? 2.215 11.688 16.234 1 84.75 391 LEU A N 1
ATOM 2891 C CA . LEU A 1 391 ? 1.297 11.914 17.344 1 84.75 391 LEU A CA 1
ATOM 2892 C C . LEU A 1 391 ? -0.094 12.273 16.844 1 84.75 391 LEU A C 1
ATOM 2894 O O . LEU A 1 391 ? -1.096 11.75 17.328 1 84.75 391 LEU A O 1
ATOM 2898 N N . PHE A 1 392 ? -0.079 13.133 15.93 1 91.38 392 PHE A N 1
ATOM 2899 C CA . PHE A 1 392 ? -1.375 13.57 15.422 1 91.38 392 PHE A CA 1
ATOM 2900 C C . PHE A 1 392 ? -2.158 12.391 14.852 1 91.38 392 PHE A C 1
ATOM 2902 O O . PHE A 1 392 ? -3.328 12.203 15.188 1 91.38 392 PHE A O 1
ATOM 2909 N N . PHE A 1 393 ? -1.573 11.617 14.039 1 90.38 393 PHE A N 1
ATOM 2910 C CA . PHE A 1 393 ? -2.256 10.469 13.445 1 90.38 393 PHE A CA 1
ATOM 2911 C C . PHE A 1 393 ? -2.721 9.5 14.523 1 90.38 393 PHE A C 1
ATOM 2913 O O . PHE A 1 393 ? -3.805 8.922 14.422 1 90.38 393 PHE A O 1
ATOM 2920 N N . ALA A 1 394 ? -1.916 9.391 15.531 1 87.19 394 ALA A N 1
ATOM 2921 C CA . ALA A 1 394 ? -2.275 8.508 16.641 1 87.19 394 ALA A CA 1
ATOM 2922 C C . ALA A 1 394 ? -3.49 9.039 17.391 1 87.19 394 ALA A C 1
ATOM 2924 O O . ALA A 1 394 ? -4.246 8.273 17.984 1 87.19 394 ALA A O 1
ATOM 2925 N N . MET A 1 395 ? -3.701 10.297 17.266 1 90.31 395 MET A N 1
ATOM 2926 C CA . MET A 1 395 ? -4.766 10.93 18.047 1 90.31 395 MET A CA 1
ATOM 2927 C C . MET A 1 395 ? -6.027 11.086 17.203 1 90.31 395 MET A C 1
ATOM 2929 O O . MET A 1 395 ? -7.109 11.336 17.734 1 90.31 395 MET A O 1
ATOM 2933 N N . VAL A 1 396 ? -5.961 10.898 15.938 1 93.88 396 VAL A N 1
ATOM 2934 C CA . VAL A 1 396 ? -7.066 11.156 15.016 1 93.88 396 VAL A CA 1
ATOM 2935 C C . VAL A 1 396 ? -8.305 10.375 15.469 1 93.88 396 VAL A C 1
ATOM 2937 O O . VAL A 1 396 ? -9.375 10.961 15.641 1 93.88 396 VAL A O 1
ATOM 2940 N N . PRO A 1 397 ? -8.188 9.125 15.781 1 91.56 397 PRO A N 1
ATOM 2941 C CA . PRO A 1 397 ? -9.391 8.383 16.172 1 91.56 397 PRO A CA 1
ATOM 2942 C C . PRO A 1 397 ? -9.906 8.766 17.547 1 91.56 397 PRO A C 1
ATOM 2944 O O . PRO A 1 397 ? -11.023 8.391 17.922 1 91.56 397 PRO A O 1
ATOM 2947 N N . LEU A 1 398 ? -9.141 9.516 18.297 1 89.06 398 LEU A N 1
ATOM 2948 C CA . LEU A 1 398 ? -9.516 9.891 19.656 1 89.06 398 LEU A CA 1
ATOM 2949 C C . LEU A 1 398 ? -10.188 11.258 19.672 1 89.06 398 LEU A C 1
ATOM 2951 O O . LEU A 1 398 ? -10.797 11.641 20.672 1 89.06 398 LEU A O 1
ATOM 2955 N N . MET A 1 399 ? -10.148 11.945 18.562 1 92.75 399 MET A N 1
ATOM 2956 C CA . MET A 1 399 ? -10.602 13.328 18.547 1 92.75 399 MET A CA 1
ATOM 2957 C C . MET A 1 399 ? -12.086 13.422 18.859 1 92.75 399 MET A C 1
ATOM 2959 O O . MET A 1 399 ? -12.508 14.25 19.672 1 92.75 399 MET A O 1
ATOM 2963 N N . VAL A 1 400 ? -12.859 12.57 18.234 1 90.69 400 VAL A N 1
ATOM 2964 C CA . VAL A 1 400 ? -14.312 12.641 18.375 1 90.69 400 VAL A CA 1
ATOM 2965 C C . VAL A 1 400 ? -14.719 12.25 19.797 1 90.69 400 VAL A C 1
ATOM 2967 O O . VAL A 1 400 ? -15.445 12.992 20.453 1 90.69 400 VAL A O 1
ATOM 2970 N N . PRO A 1 401 ? -14.25 11.148 20.281 1 87 401 PRO A N 1
ATOM 2971 C CA . PRO A 1 401 ? -14.648 10.781 21.641 1 87 401 PRO A CA 1
ATOM 2972 C C . PRO A 1 401 ? -14.141 11.773 22.688 1 87 401 PRO A C 1
ATOM 2974 O O . PRO A 1 401 ? -14.82 12.023 23.688 1 87 401 PRO A O 1
ATOM 2977 N N . LEU A 1 402 ? -12.961 12.297 22.547 1 86.62 402 LEU A N 1
ATOM 2978 C CA . LEU A 1 402 ? -12.43 13.266 23.5 1 86.62 402 LEU A CA 1
ATOM 2979 C C . LEU A 1 402 ? -13.266 14.547 23.5 1 86.62 402 LEU A C 1
ATOM 2981 O O . LEU A 1 402 ? -13.555 15.102 24.562 1 86.62 402 LEU A O 1
ATOM 2985 N N . ALA A 1 403 ? -13.594 15.016 22.344 1 90.12 403 ALA A N 1
ATOM 2986 C CA . ALA A 1 403 ? -14.422 16.219 22.234 1 90.12 403 ALA A CA 1
ATOM 2987 C C . ALA A 1 403 ? -15.797 15.984 22.844 1 90.12 403 ALA A C 1
ATOM 2989 O O . ALA A 1 403 ? -16.344 16.875 23.516 1 90.12 403 ALA A O 1
ATOM 2990 N N . ALA A 1 404 ? -16.344 14.852 22.531 1 85 404 ALA A N 1
ATOM 2991 C CA . ALA A 1 404 ? -17.641 14.508 23.094 1 85 404 ALA A CA 1
ATOM 2992 C C . ALA A 1 404 ? -17.609 14.484 24.609 1 85 404 ALA A C 1
ATOM 2994 O O . ALA A 1 404 ? -18.531 14.961 25.281 1 85 404 ALA A O 1
ATOM 2995 N N . ALA A 1 405 ? -16.562 13.914 25.125 1 82.19 405 ALA A N 1
ATOM 2996 C CA . ALA A 1 405 ? -16.406 13.828 26.578 1 82.19 405 ALA A CA 1
ATOM 2997 C C . ALA A 1 405 ? -16.266 15.219 27.188 1 82.19 405 ALA A C 1
ATOM 2999 O O . ALA A 1 405 ? -16.734 15.453 28.312 1 82.19 405 ALA A O 1
ATOM 3000 N N . ALA A 1 406 ? -15.641 16.094 26.516 1 84.69 406 ALA A N 1
ATOM 3001 C CA . ALA A 1 406 ? -15.43 17.453 27.016 1 84.69 406 ALA A CA 1
ATOM 3002 C C . ALA A 1 406 ? -16.641 18.328 26.719 1 84.69 406 ALA A C 1
ATOM 3004 O O . ALA A 1 406 ? -16.734 19.453 27.25 1 84.69 406 ALA A O 1
ATOM 3005 N N . GLY A 1 407 ? -17.516 17.797 25.891 1 84.25 407 GLY A N 1
ATOM 3006 C CA . GLY A 1 407 ? -18.703 18.562 25.547 1 84.25 407 GLY A CA 1
ATOM 3007 C C . GLY A 1 407 ? -18.406 19.75 24.672 1 84.25 407 GLY A C 1
ATOM 3008 O O . GLY A 1 407 ? -19.016 20.812 24.828 1 84.25 407 GLY A O 1
ATOM 3009 N N . ILE A 1 408 ? -17.453 19.688 23.891 1 89.5 408 ILE A N 1
ATOM 3010 C CA . ILE A 1 408 ? -17.094 20.781 23.016 1 89.5 408 ILE A CA 1
ATOM 3011 C C . ILE A 1 408 ? -17.109 20.312 21.562 1 89.5 408 ILE A C 1
ATOM 3013 O O . ILE A 1 408 ? -17.219 19.125 21.281 1 89.5 408 ILE A O 1
ATOM 3017 N N . ASN A 1 409 ? -17.047 21.297 20.641 1 93.31 409 ASN A N 1
ATOM 3018 C CA . ASN A 1 409 ? -16.969 20.984 19.219 1 93.31 409 ASN A CA 1
ATOM 3019 C C . ASN A 1 409 ? -15.656 20.281 18.875 1 93.31 409 ASN A C 1
ATOM 3021 O O . ASN A 1 409 ? -14.586 20.703 19.312 1 93.31 409 ASN A O 1
ATOM 3025 N N . VAL A 1 410 ? -15.766 19.203 18.172 1 94.38 410 VAL A N 1
ATOM 3026 C CA . VAL A 1 410 ? -14.594 18.391 17.844 1 94.38 410 VAL A CA 1
ATOM 3027 C C . VAL A 1 410 ? -13.578 19.234 17.062 1 94.38 410 VAL A C 1
ATOM 3029 O O . VAL A 1 410 ? -12.375 18.984 17.141 1 94.38 410 VAL A O 1
ATOM 3032 N N . LEU A 1 411 ? -13.984 20.297 16.328 1 96.88 411 LEU A N 1
ATOM 3033 C CA . LEU A 1 411 ? -13.086 21.172 15.586 1 96.88 411 LEU A CA 1
ATOM 3034 C C . LEU A 1 411 ? -12.188 21.969 16.531 1 96.88 411 LEU A C 1
ATOM 3036 O O . LEU A 1 411 ? -11.062 22.312 16.172 1 96.88 411 LEU A O 1
ATOM 3040 N N . ALA A 1 412 ? -12.672 22.188 17.766 1 95.31 412 ALA A N 1
ATOM 3041 C CA . ALA A 1 412 ? -11.914 22.922 18.766 1 95.31 412 ALA A CA 1
ATOM 3042 C C . ALA A 1 412 ? -10.734 22.094 19.281 1 95.31 412 ALA A C 1
ATOM 3044 O O . ALA A 1 412 ? -9.797 22.641 19.875 1 95.31 412 ALA A O 1
ATOM 3045 N N . VAL A 1 413 ? -10.773 20.844 19.016 1 94 413 VAL A N 1
ATOM 3046 C CA . VAL A 1 413 ? -9.695 19.953 19.422 1 94 413 VAL A CA 1
ATOM 3047 C C . VAL A 1 413 ? -8.859 19.547 18.219 1 94 413 VAL A C 1
ATOM 3049 O O . VAL A 1 413 ? -7.629 19.656 18.234 1 94 413 VAL A O 1
ATOM 3052 N N . SER A 1 414 ? -9.492 19.141 17.156 1 95.25 414 SER A N 1
ATOM 3053 C CA . SER A 1 414 ? -8.812 18.547 16.016 1 95.25 414 SER A CA 1
ATOM 3054 C C . SER A 1 414 ? -7.961 19.562 15.273 1 95.25 414 SER A C 1
ATOM 3056 O O . SER A 1 414 ? -6.832 19.266 14.875 1 95.25 414 SER A O 1
ATOM 3058 N N . ILE A 1 415 ? -8.414 20.812 15.078 1 96.69 415 ILE A N 1
ATOM 3059 C CA . ILE A 1 415 ? -7.715 21.812 14.281 1 96.69 415 ILE A CA 1
ATOM 3060 C C . ILE A 1 415 ? -6.461 22.281 15.023 1 96.69 415 ILE A C 1
ATOM 3062 O O . ILE A 1 415 ? -5.352 22.203 14.492 1 96.69 415 ILE A O 1
ATOM 3066 N N . PRO A 1 416 ? -6.613 22.703 16.281 1 96.38 416 PRO A N 1
ATOM 3067 C CA . PRO A 1 416 ? -5.402 23.188 16.938 1 96.38 416 PRO A CA 1
ATOM 3068 C C . PRO A 1 416 ? -4.359 22.094 17.141 1 96.38 416 PRO A C 1
ATOM 3070 O O . PRO A 1 416 ? -3.158 22.359 17.047 1 96.38 416 PRO A O 1
ATOM 3073 N N . MET A 1 417 ? -4.746 20.922 17.453 1 93.25 417 MET A N 1
ATOM 3074 C CA . MET A 1 417 ? -3.779 19.859 17.656 1 93.25 417 MET A CA 1
ATOM 3075 C C . MET A 1 417 ? -3.045 19.547 16.344 1 93.25 417 MET A C 1
ATOM 3077 O O . MET A 1 417 ? -1.823 19.391 16.344 1 93.25 417 MET A O 1
ATOM 3081 N N . GLY A 1 418 ? -3.795 19.438 15.289 1 93.69 418 GLY A N 1
ATOM 3082 C CA . GLY A 1 418 ? -3.186 19.172 14 1 93.69 418 GLY A CA 1
ATOM 3083 C C . GLY A 1 418 ? -2.225 20.25 13.555 1 93.69 418 GLY A C 1
ATOM 3084 O O . GLY A 1 418 ? -1.136 19.969 13.055 1 93.69 418 GLY A O 1
ATOM 3085 N N . LEU A 1 419 ? -2.588 21.469 13.734 1 96.62 419 LEU A N 1
ATOM 3086 C CA . LEU A 1 419 ? -1.774 22.594 13.297 1 96.62 419 LEU A CA 1
ATOM 3087 C C . LEU A 1 419 ? -0.556 22.766 14.195 1 96.62 419 LEU A C 1
ATOM 3089 O O . LEU A 1 419 ? 0.519 23.156 13.727 1 96.62 419 LEU A O 1
ATOM 3093 N N . ALA A 1 420 ? -0.702 22.438 15.477 1 96.19 420 ALA A N 1
ATOM 3094 C CA . ALA A 1 420 ? 0.406 22.578 16.422 1 96.19 420 ALA A CA 1
ATOM 3095 C C . ALA A 1 420 ? 1.558 21.641 16.047 1 96.19 420 ALA A C 1
ATOM 3097 O O . ALA A 1 420 ? 2.727 22.016 16.141 1 96.19 420 ALA A O 1
ATOM 3098 N N . GLY A 1 421 ? 1.205 20.484 15.641 1 93.25 421 GLY A N 1
ATOM 3099 C CA . GLY A 1 421 ? 2.23 19.547 15.234 1 93.25 421 GLY A CA 1
ATOM 3100 C C . GLY A 1 421 ? 3.086 20.047 14.086 1 93.25 421 GLY A C 1
ATOM 3101 O O . GLY A 1 421 ? 4.305 19.859 14.086 1 93.25 421 GLY A O 1
ATOM 3102 N N . ASN A 1 422 ? 2.498 20.641 13.156 1 93.56 422 ASN A N 1
ATOM 3103 C CA . ASN A 1 422 ? 3.201 21.172 11.992 1 93.56 422 ASN A CA 1
ATOM 3104 C C . ASN A 1 422 ? 3.998 22.422 12.328 1 93.56 422 ASN A C 1
ATOM 3106 O O . ASN A 1 422 ? 5.109 22.609 11.836 1 93.56 422 ASN A O 1
ATOM 3110 N N . LEU A 1 423 ? 3.443 23.25 13.156 1 96.31 423 LEU A N 1
ATOM 3111 C CA . LEU A 1 423 ? 4.086 24.516 13.516 1 96.31 423 LEU A CA 1
ATOM 3112 C C . LEU A 1 423 ? 5.32 24.266 14.367 1 96.31 423 LEU A C 1
ATOM 3114 O O . LEU A 1 423 ? 6.375 24.859 14.125 1 96.31 423 LEU A O 1
ATOM 3118 N N . LEU A 1 424 ? 5.254 23.359 15.25 1 95.62 424 LEU A N 1
ATOM 3119 C CA . LEU A 1 424 ? 6.297 23.188 16.266 1 95.62 424 LEU A CA 1
ATOM 3120 C C . LEU A 1 424 ? 7.438 22.328 15.711 1 95.62 424 LEU A C 1
ATOM 3122 O O . LEU A 1 424 ? 8.523 22.297 16.297 1 95.62 424 LEU A O 1
ATOM 3126 N N . ARG A 1 425 ? 7.16 21.719 14.617 1 92.88 425 ARG A N 1
ATOM 3127 C CA . ARG A 1 425 ? 8.211 20.953 13.953 1 92.88 425 ARG A CA 1
ATOM 3128 C C . ARG A 1 425 ? 9.398 21.844 13.609 1 92.88 425 ARG A C 1
ATOM 3130 O O . ARG A 1 425 ? 10.555 21.422 13.719 1 92.88 425 ARG A O 1
ATOM 3137 N N . ALA A 1 426 ? 9.148 23.078 13.281 1 94.12 426 ALA A N 1
ATOM 3138 C CA . ALA A 1 426 ? 10.18 24.016 12.844 1 94.12 426 ALA A CA 1
ATOM 3139 C C . ALA A 1 426 ? 10.914 24.609 14.039 1 94.12 426 ALA A C 1
ATOM 3141 O O . ALA A 1 426 ? 11.883 25.359 13.867 1 94.12 426 ALA A O 1
ATOM 3142 N N . VAL A 1 427 ? 10.516 24.266 15.219 1 94.94 427 VAL A N 1
ATOM 3143 C CA . VAL A 1 427 ? 11.164 24.781 16.422 1 94.94 427 VAL A CA 1
ATOM 3144 C C . VAL A 1 427 ? 11.93 23.656 17.125 1 94.94 427 VAL A C 1
ATOM 3146 O O . VAL A 1 427 ? 12.508 23.875 18.188 1 94.94 427 VAL A O 1
ATOM 3149 N N . SER A 1 428 ? 11.992 22.516 16.547 1 94.62 428 SER A N 1
ATOM 3150 C CA . SER A 1 428 ? 12.711 21.375 17.125 1 94.62 428 SER A CA 1
ATOM 3151 C C . SER A 1 428 ? 14.086 21.219 16.469 1 94.62 428 SER A C 1
ATOM 3153 O O . SER A 1 428 ? 14.188 21.078 15.25 1 94.62 428 SER A O 1
ATOM 3155 N N . PRO A 1 429 ? 15.117 21.141 17.266 1 94.31 429 PRO A N 1
ATOM 3156 C CA . PRO A 1 429 ? 16.469 21 16.703 1 94.31 429 PRO A CA 1
ATOM 3157 C C . PRO A 1 429 ? 16.719 19.594 16.156 1 94.31 429 PRO A C 1
ATOM 3159 O O . PRO A 1 429 ? 17.734 19.375 15.469 1 94.31 429 PRO A O 1
ATOM 3162 N N . VAL A 1 430 ? 15.805 18.75 16.438 1 91.44 430 VAL A N 1
ATOM 3163 C CA . VAL A 1 430 ? 16.031 17.391 15.992 1 91.44 430 VAL A CA 1
ATOM 3164 C C . VAL A 1 430 ? 15.102 17.062 14.82 1 91.44 430 VAL A C 1
ATOM 3166 O O . VAL A 1 430 ? 15.078 15.922 14.344 1 91.44 430 VAL A O 1
ATOM 3169 N N . SER A 1 431 ? 14.297 18.047 14.422 1 94 431 SER A N 1
ATOM 3170 C CA . SER A 1 431 ? 13.414 17.797 13.281 1 94 431 SER A CA 1
ATOM 3171 C C . SER A 1 431 ? 14.211 17.625 11.992 1 94 431 SER A C 1
ATOM 3173 O O . SER A 1 431 ? 15.258 18.266 11.812 1 94 431 SER A O 1
ATOM 3175 N N . ALA A 1 432 ? 13.719 16.828 11.133 1 91.06 432 ALA A N 1
ATOM 3176 C CA . ALA A 1 432 ? 14.406 16.547 9.875 1 91.06 432 ALA A CA 1
ATOM 3177 C C . ALA A 1 432 ? 14.617 17.812 9.062 1 91.06 432 ALA A C 1
ATOM 3179 O O . ALA A 1 432 ? 15.688 18.031 8.484 1 91.06 432 ALA A O 1
ATOM 3180 N N . VAL A 1 433 ? 13.625 18.641 9.031 1 94.31 433 VAL A N 1
ATOM 3181 C CA . VAL A 1 433 ? 13.703 19.844 8.203 1 94.31 433 VAL A CA 1
ATOM 3182 C C . VAL A 1 433 ? 14.75 20.797 8.773 1 94.31 433 VAL A C 1
ATOM 3184 O O . VAL A 1 433 ? 15.555 21.359 8.031 1 94.31 433 VAL A O 1
ATOM 3187 N N . VAL A 1 434 ? 14.844 20.922 10.047 1 95.81 434 VAL A N 1
ATOM 3188 C CA . VAL A 1 434 ? 15.805 21.812 10.695 1 95.81 434 VAL A CA 1
ATOM 3189 C C . VAL A 1 434 ? 17.219 21.266 10.508 1 95.81 434 VAL A C 1
ATOM 3191 O O . VAL A 1 434 ? 18.141 22.016 10.195 1 95.81 434 VAL A O 1
ATOM 3194 N N . MET A 1 435 ? 17.344 20.047 10.609 1 94.44 435 MET A N 1
ATOM 3195 C CA . MET A 1 435 ? 18.656 19.422 10.453 1 94.44 435 MET A CA 1
ATOM 3196 C C . MET A 1 435 ? 19.141 19.531 9.008 1 94.44 435 MET A C 1
ATOM 3198 O O . MET A 1 435 ? 20.328 19.766 8.773 1 94.44 435 MET A O 1
ATOM 3202 N N . ILE A 1 436 ? 18.234 19.328 8.133 1 93.56 436 ILE A N 1
ATOM 3203 C CA . ILE A 1 436 ? 18.594 19.406 6.719 1 93.56 436 ILE A CA 1
ATOM 3204 C C . ILE A 1 436 ? 19.047 20.828 6.375 1 93.56 436 ILE A C 1
ATOM 3206 O O . ILE A 1 436 ? 20.094 21.016 5.75 1 93.56 436 ILE A O 1
ATOM 3210 N N . VAL A 1 437 ? 18.312 21.766 6.789 1 95.19 437 VAL A N 1
ATOM 3211 C CA . VAL A 1 437 ? 18.625 23.156 6.48 1 95.19 437 VAL A CA 1
ATOM 3212 C C . VAL A 1 437 ? 19.906 23.578 7.195 1 95.19 437 VAL A C 1
ATOM 3214 O O . VAL A 1 437 ? 20.781 24.219 6.598 1 95.19 437 VAL A O 1
ATOM 3217 N N . ALA A 1 438 ? 20.031 23.203 8.43 1 94.88 438 ALA A N 1
ATOM 3218 C CA . ALA A 1 438 ? 21.234 23.516 9.195 1 94.88 438 ALA A CA 1
ATOM 3219 C C . ALA A 1 438 ? 22.469 22.875 8.555 1 94.88 438 ALA A C 1
ATOM 3221 O O . ALA A 1 438 ? 23.516 23.516 8.422 1 94.88 438 ALA A O 1
ATOM 3222 N N . GLY A 1 439 ? 22.328 21.672 8.18 1 93.06 439 GLY A N 1
ATOM 3223 C CA . GLY A 1 439 ? 23.422 20.969 7.527 1 93.06 439 GLY A CA 1
ATOM 3224 C C . GLY A 1 439 ? 23.828 21.594 6.203 1 93.06 439 GLY A C 1
ATOM 3225 O O . GLY A 1 439 ? 25.016 21.609 5.859 1 93.06 439 GLY A O 1
ATOM 3226 N N . SER A 1 440 ? 22.922 22.062 5.516 1 91.88 440 SER A N 1
ATOM 3227 C CA . SER A 1 440 ? 23.172 22.641 4.199 1 91.88 440 SER A CA 1
ATOM 3228 C C . SER A 1 440 ? 24.016 23.906 4.305 1 91.88 440 SER A C 1
ATOM 3230 O O . SER A 1 440 ? 24.766 24.234 3.387 1 91.88 440 SER A O 1
ATOM 3232 N N . ILE A 1 441 ? 23.875 24.594 5.402 1 92.19 441 ILE A N 1
ATOM 3233 C CA . ILE A 1 441 ? 24.625 25.828 5.535 1 92.19 441 ILE A CA 1
ATOM 3234 C C . ILE A 1 441 ? 25.719 25.672 6.582 1 92.19 441 ILE A C 1
ATOM 3236 O O . ILE A 1 441 ? 26.359 26.641 6.977 1 92.19 441 ILE A O 1
ATOM 3240 N N . LYS A 1 442 ? 25.828 24.453 7.105 1 91.25 442 LYS A N 1
ATOM 3241 C CA . LYS A 1 442 ? 26.891 24.094 8.047 1 91.25 442 LYS A CA 1
ATOM 3242 C C . LYS A 1 442 ? 26.797 24.906 9.328 1 91.25 442 LYS A C 1
ATOM 3244 O O . LYS A 1 442 ? 27.781 25.5 9.773 1 91.25 442 LYS A O 1
ATOM 3249 N N . LYS A 1 443 ? 25.625 25.047 9.805 1 93.31 443 LYS A N 1
ATOM 3250 C CA . LYS A 1 443 ? 25.375 25.688 11.094 1 93.31 443 LYS A CA 1
ATOM 3251 C C . LYS A 1 443 ? 24.672 24.719 12.047 1 93.31 443 LYS A C 1
ATOM 3253 O O . LYS A 1 443 ? 24.297 23.609 11.648 1 93.31 443 LYS A O 1
ATOM 3258 N N . SER A 1 444 ? 24.578 25.125 13.234 1 95 444 SER A N 1
ATOM 3259 C CA . SER A 1 444 ? 23.922 24.281 14.234 1 95 444 SER A CA 1
ATOM 3260 C C . SER A 1 444 ? 22.406 24.344 14.117 1 95 444 SER A C 1
ATOM 3262 O O . SER A 1 444 ? 21.859 25.406 13.82 1 95 444 SER A O 1
ATOM 3264 N N . PRO A 1 445 ? 21.766 23.266 14.383 1 96.62 445 PRO A N 1
ATOM 3265 C CA . PRO A 1 445 ? 20.297 23.297 14.383 1 96.62 445 PRO A CA 1
ATOM 3266 C C . PRO A 1 445 ? 19.719 24.312 15.352 1 96.62 445 PRO A C 1
ATOM 3268 O O . PRO A 1 445 ? 18.656 24.906 15.086 1 96.62 445 PRO A O 1
ATOM 3271 N N . ILE A 1 446 ? 20.453 24.578 16.359 1 95.94 446 ILE A N 1
ATOM 3272 C CA . ILE A 1 446 ? 19.984 25.516 17.375 1 95.94 446 ILE A CA 1
ATOM 3273 C C . ILE A 1 446 ? 19.984 26.938 16.797 1 95.94 446 ILE A C 1
ATOM 3275 O O . ILE A 1 446 ? 19.094 27.734 17.125 1 95.94 446 ILE A O 1
ATOM 3279 N N . ASP A 1 447 ? 20.875 27.172 15.953 1 95.31 447 ASP A N 1
ATOM 3280 C CA . ASP A 1 447 ? 20.906 28.484 15.297 1 95.31 447 ASP A CA 1
ATOM 3281 C C . ASP A 1 447 ? 19.656 28.703 14.453 1 95.31 447 ASP A C 1
ATOM 3283 O O . ASP A 1 447 ? 19.109 29.812 14.406 1 95.31 447 ASP A O 1
ATOM 3287 N N . ILE A 1 448 ? 19.203 27.672 13.82 1 96.56 448 ILE A N 1
ATOM 3288 C CA . ILE A 1 448 ? 17.984 27.75 13.008 1 96.56 448 ILE A CA 1
ATOM 3289 C C . ILE A 1 448 ? 16.766 27.938 13.906 1 96.56 448 ILE A C 1
ATOM 3291 O O . ILE A 1 448 ? 15.906 28.766 13.641 1 96.56 448 ILE A O 1
ATOM 3295 N N . VAL A 1 449 ? 16.766 27.203 14.977 1 97.69 449 VAL A N 1
ATOM 3296 C CA . VAL A 1 449 ? 15.633 27.234 15.891 1 97.69 449 VAL A CA 1
ATOM 3297 C C . VAL A 1 449 ? 15.492 28.625 16.5 1 97.69 449 VAL A C 1
ATOM 3299 O O . VAL A 1 449 ? 14.375 29.109 16.703 1 97.69 449 VAL A O 1
ATOM 3302 N N . ARG A 1 450 ? 16.594 29.234 16.781 1 97.06 450 ARG A N 1
ATOM 3303 C CA . ARG A 1 450 ? 16.562 30.578 17.328 1 97.06 450 ARG A CA 1
ATOM 3304 C C . ARG A 1 450 ? 15.867 31.547 16.375 1 97.06 450 ARG A C 1
ATOM 3306 O O . ARG A 1 450 ? 15.188 32.469 16.828 1 97.06 450 ARG A O 1
ATOM 3313 N N . ARG A 1 451 ? 16.047 31.266 15.156 1 97.06 451 ARG A N 1
ATOM 3314 C CA . ARG A 1 451 ? 15.492 32.156 14.141 1 97.06 451 ARG A CA 1
ATOM 3315 C C . ARG A 1 451 ? 14.039 31.797 13.844 1 97.06 451 ARG A C 1
ATOM 3317 O O . ARG A 1 451 ? 13.258 32.656 13.445 1 97.06 451 ARG A O 1
ATOM 3324 N N . THR A 1 452 ? 13.617 30.562 14.062 1 98 452 THR A N 1
ATOM 3325 C CA . THR A 1 452 ? 12.281 30.141 13.68 1 98 452 THR A CA 1
ATOM 3326 C C . THR A 1 452 ? 11.344 30.141 14.883 1 98 452 THR A C 1
ATOM 3328 O O . THR A 1 452 ? 10.125 30.141 14.727 1 98 452 THR A O 1
ATOM 3331 N N . SER A 1 453 ? 11.852 30.172 16.094 1 97.56 453 SER A N 1
ATOM 3332 C CA . SER A 1 453 ? 11.094 29.969 17.312 1 97.56 453 SER A CA 1
ATOM 3333 C C . SER A 1 453 ? 10.016 31.031 17.5 1 97.56 453 SER A C 1
ATOM 3335 O O . SER A 1 453 ? 8.844 30.703 17.719 1 97.56 453 SER A O 1
ATOM 3337 N N . VAL A 1 454 ? 10.359 32.281 17.359 1 98 454 VAL A N 1
ATOM 3338 C CA . VAL A 1 454 ? 9.43 33.344 17.656 1 98 454 VAL A CA 1
ATOM 3339 C C . VAL A 1 454 ? 8.281 33.344 16.656 1 98 454 VAL A C 1
ATOM 3341 O O . VAL A 1 454 ? 7.109 33.375 17.047 1 98 454 VAL A O 1
ATOM 3344 N N . PRO A 1 455 ? 8.555 33.312 15.336 1 98.19 455 PRO A N 1
ATOM 3345 C CA . PRO A 1 455 ? 7.438 33.25 14.391 1 98.19 455 PRO A CA 1
ATOM 3346 C C . PRO A 1 455 ? 6.547 32.031 14.602 1 98.19 455 PRO A C 1
ATOM 3348 O O . PRO A 1 455 ? 5.32 32.156 14.484 1 98.19 455 PRO A O 1
ATOM 3351 N N . MET A 1 456 ? 7.062 30.891 14.938 1 98 456 MET A N 1
ATOM 3352 C CA . MET A 1 456 ? 6.281 29.672 15.109 1 98 456 MET A CA 1
ATOM 3353 C C . MET A 1 456 ? 5.457 29.734 16.391 1 98 456 MET A C 1
ATOM 3355 O O . MET A 1 456 ? 4.305 29.297 16.422 1 98 456 MET A O 1
ATOM 3359 N N . ILE A 1 457 ? 6.09 30.219 17.469 1 97.56 457 ILE A N 1
ATOM 3360 C CA . ILE A 1 457 ? 5.375 30.344 18.719 1 97.56 457 ILE A CA 1
ATOM 3361 C C . ILE A 1 457 ? 4.23 31.344 18.578 1 97.56 457 ILE A C 1
ATOM 3363 O O . ILE A 1 457 ? 3.129 31.125 19.078 1 97.56 457 ILE A O 1
ATOM 3367 N N . ALA A 1 458 ? 4.516 32.469 17.891 1 98.19 458 ALA A N 1
ATOM 3368 C CA . ALA A 1 458 ? 3.449 33.406 17.578 1 98.19 458 ALA A CA 1
ATOM 3369 C C . ALA A 1 458 ? 2.322 32.719 16.812 1 98.19 458 ALA A C 1
ATOM 3371 O O . ALA A 1 458 ? 1.143 32.969 17.078 1 98.19 458 ALA A O 1
ATOM 3372 N N . GLY A 1 459 ? 2.693 31.891 15.875 1 98.25 459 GLY A N 1
ATOM 3373 C CA . GLY A 1 459 ? 1.705 31.141 15.117 1 98.25 459 GLY A CA 1
ATOM 3374 C C . GLY A 1 459 ? 0.867 30.219 15.984 1 98.25 459 GLY A C 1
ATOM 3375 O O . GLY A 1 459 ? -0.354 30.156 15.828 1 98.25 459 GLY A O 1
ATOM 3376 N N . VAL A 1 460 ? 1.502 29.516 16.891 1 98.12 460 VAL A N 1
ATOM 3377 C CA . VAL A 1 460 ? 0.804 28.594 17.766 1 98.12 460 VAL A CA 1
ATOM 3378 C C . VAL A 1 460 ? -0.196 29.344 18.641 1 98.12 460 VAL A C 1
ATOM 3380 O O . VAL A 1 460 ? -1.329 28.891 18.828 1 98.12 460 VAL A O 1
ATOM 3383 N N . ILE A 1 461 ? 0.227 30.453 19.141 1 98.12 461 ILE A N 1
ATOM 3384 C CA . ILE A 1 461 ? -0.624 31.266 20.016 1 98.12 461 ILE A CA 1
ATOM 3385 C C . ILE A 1 461 ? -1.831 31.766 19.234 1 98.12 461 ILE A C 1
ATOM 3387 O O . ILE A 1 461 ? -2.975 31.625 19.672 1 98.12 461 ILE A O 1
ATOM 3391 N N . VAL A 1 462 ? -1.585 32.344 18.094 1 98.44 462 VAL A N 1
ATOM 3392 C CA . VAL A 1 462 ? -2.66 32.906 17.281 1 98.44 462 VAL A CA 1
ATOM 3393 C C . VAL A 1 462 ? -3.592 31.781 16.812 1 98.44 462 VAL A C 1
ATOM 3395 O O . VAL A 1 462 ? -4.816 31.922 16.859 1 98.44 462 VAL A O 1
ATOM 3398 N N . MET A 1 463 ? -3.014 30.734 16.344 1 98.25 463 MET A N 1
ATOM 3399 C CA . MET A 1 463 ? -3.785 29.578 15.891 1 98.25 463 MET A CA 1
ATOM 3400 C C . MET A 1 463 ? -4.684 29.047 17 1 98.25 463 MET A C 1
ATOM 3402 O O . MET A 1 463 ? -5.852 28.734 16.766 1 98.25 463 MET A O 1
ATOM 3406 N N . PHE A 1 464 ? -4.156 28.938 18.219 1 98.12 464 PHE A N 1
ATOM 3407 C CA . PHE A 1 464 ? -4.926 28.422 19.344 1 98.12 464 PHE A CA 1
ATOM 3408 C C . PHE A 1 464 ? -6.07 29.359 19.703 1 98.12 464 PHE A C 1
ATOM 3410 O O . PHE A 1 464 ? -7.211 28.922 19.859 1 98.12 464 PHE A O 1
ATOM 3417 N N . ILE A 1 465 ? -5.766 30.625 19.781 1 98 465 ILE A N 1
ATOM 3418 C CA . ILE A 1 465 ? -6.758 31.625 20.156 1 98 465 ILE A CA 1
ATOM 3419 C C . ILE A 1 465 ? -7.875 31.656 19.109 1 98 465 ILE A C 1
ATOM 3421 O O . ILE A 1 465 ? -9.055 31.672 19.453 1 98 465 ILE A O 1
ATOM 3425 N N . LEU A 1 466 ? -7.52 31.625 17.859 1 98 466 LEU A N 1
ATOM 3426 C CA . LEU A 1 466 ? -8.516 31.656 16.797 1 98 466 LEU A CA 1
ATOM 3427 C C . LEU A 1 466 ? -9.367 30.391 16.812 1 98 466 LEU A C 1
ATOM 3429 O O . LEU A 1 466 ? -10.578 30.453 16.578 1 98 466 LEU A O 1
ATOM 3433 N N . SER A 1 467 ? -8.758 29.25 17.016 1 97.69 467 SER A N 1
ATOM 3434 C CA . SER A 1 467 ? -9.492 27.984 17.078 1 97.69 467 SER A CA 1
ATOM 3435 C C . SER A 1 467 ? -10.531 28 18.188 1 97.69 467 SER A C 1
ATOM 3437 O O . SER A 1 467 ? -11.656 27.547 18 1 97.69 467 SER A O 1
ATOM 3439 N N . MET A 1 468 ? -10.133 28.516 19.344 1 95.94 468 MET A N 1
ATOM 3440 C CA . MET A 1 468 ? -11.055 28.594 20.469 1 95.94 468 MET A CA 1
ATOM 3441 C C . MET A 1 468 ? -12.164 29.609 20.203 1 95.94 468 MET A C 1
ATOM 3443 O O . MET A 1 468 ? -13.336 29.344 20.484 1 95.94 468 MET A O 1
ATOM 3447 N N . ALA A 1 469 ? -11.805 30.719 19.641 1 96.31 469 ALA A N 1
ATOM 3448 C CA . ALA A 1 469 ? -12.766 31.797 19.391 1 96.31 469 ALA A CA 1
ATOM 3449 C C . ALA A 1 469 ? -13.812 31.359 18.359 1 96.31 469 ALA A C 1
ATOM 3451 O O . ALA A 1 469 ? -14.977 31.75 18.453 1 96.31 469 ALA A O 1
ATOM 3452 N N . ILE A 1 470 ? -13.438 30.547 17.469 1 96.56 470 ILE A N 1
ATOM 3453 C CA . ILE A 1 470 ? -14.32 30.219 16.359 1 96.56 470 ILE A CA 1
ATOM 3454 C C . ILE A 1 470 ? -15.125 28.953 16.688 1 96.56 470 ILE A C 1
ATOM 3456 O O . ILE A 1 470 ? -16.328 28.906 16.453 1 96.56 470 ILE A O 1
ATOM 3460 N N . PHE A 1 471 ? -14.508 28 17.297 1 95.56 471 PHE A N 1
ATOM 3461 C CA . PHE A 1 471 ? -15.133 26.672 17.281 1 95.56 471 PHE A CA 1
ATOM 3462 C C . PHE A 1 471 ? -15.703 26.344 18.656 1 95.56 471 PHE A C 1
ATOM 3464 O O . PHE A 1 471 ? -16.609 25.516 18.781 1 95.56 471 PHE A O 1
ATOM 3471 N N . LEU A 1 472 ? -15.25 26.938 19.75 1 91.31 472 LEU A N 1
ATOM 3472 C CA . LEU A 1 472 ? -15.805 26.656 21.062 1 91.31 472 LEU A CA 1
ATOM 3473 C C . LEU A 1 472 ? -17.25 27.109 21.172 1 91.31 472 LEU A C 1
ATOM 3475 O O . LEU A 1 472 ? -18.094 26.422 21.75 1 91.31 472 LEU A O 1
ATOM 3479 N N . PRO A 1 473 ? -17.594 28.266 20.562 1 88.5 473 PRO A N 1
ATOM 3480 C CA . PRO A 1 473 ? -18.984 28.734 20.656 1 88.5 473 PRO A CA 1
ATOM 3481 C C . PRO A 1 473 ? -19.953 27.891 19.844 1 88.5 473 PRO A C 1
ATOM 3483 O O . PRO A 1 473 ? -21.156 27.969 20.047 1 88.5 473 PRO A O 1
ATOM 3486 N N . MET A 1 474 ? -19.469 27.109 18.859 1 85.44 474 MET A N 1
ATOM 3487 C CA . MET A 1 474 ? -20.328 26.297 18.016 1 85.44 474 MET A CA 1
ATOM 3488 C C . MET A 1 474 ? -20.906 25.125 18.797 1 85.44 474 MET A C 1
ATOM 3490 O O . MET A 1 474 ? -21.875 24.5 18.359 1 85.44 474 MET A O 1
ATOM 3494 N N . GLY A 1 475 ? -20.438 24.781 19.953 1 78.31 475 GLY A N 1
ATOM 3495 C CA . GLY A 1 475 ? -20.984 23.703 20.781 1 78.31 475 GLY A CA 1
ATOM 3496 C C . GLY A 1 475 ? -20.703 22.328 20.234 1 78.31 475 GLY A C 1
ATOM 3497 O O . GLY A 1 475 ? -20.172 22.188 19.125 1 78.31 475 GLY A O 1
ATOM 3498 N N . ALA A 1 476 ? -21.203 21.469 21 1 77.19 476 ALA A N 1
ATOM 3499 C CA . ALA A 1 476 ? -21.016 20.062 20.641 1 77.19 476 ALA A CA 1
ATOM 3500 C C . ALA A 1 476 ? -22.094 19.594 19.688 1 77.19 476 ALA A C 1
ATOM 3502 O O . ALA A 1 476 ? -23.234 20.062 19.766 1 77.19 476 ALA A O 1
ATOM 3503 N N . MET B 1 1 ? -25.906 -2.869 -36.406 1 73.62 1 MET B N 1
ATOM 3504 C CA . MET B 1 1 ? -24.812 -1.9 -36.438 1 73.62 1 MET B CA 1
ATOM 3505 C C . MET B 1 1 ? -24.156 -1.78 -35.062 1 73.62 1 MET B C 1
ATOM 3507 O O . MET B 1 1 ? -22.938 -1.806 -34.938 1 73.62 1 MET B O 1
ATOM 3511 N N . GLU B 1 2 ? -25.016 -1.849 -34.031 1 83.88 2 GLU B N 1
ATOM 3512 C CA . GLU B 1 2 ? -24.484 -1.729 -32.656 1 83.88 2 GLU B CA 1
ATOM 3513 C C . GLU B 1 2 ? -23.672 -2.959 -32.281 1 83.88 2 GLU B C 1
ATOM 3515 O O . GLU B 1 2 ? -22.609 -2.84 -31.656 1 83.88 2 GLU B O 1
ATOM 3520 N N . LEU B 1 3 ? -24.109 -4.082 -32.812 1 86.94 3 LEU B N 1
ATOM 3521 C CA . LEU B 1 3 ? -23.406 -5.324 -32.5 1 86.94 3 LEU B CA 1
ATOM 3522 C C . LEU B 1 3 ? -22.078 -5.398 -33.219 1 86.94 3 LEU B C 1
ATOM 3524 O O . LEU B 1 3 ? -21.078 -5.836 -32.656 1 86.94 3 LEU B O 1
ATOM 3528 N N . VAL B 1 4 ? -22.047 -4.98 -34.406 1 89.12 4 VAL B N 1
ATOM 3529 C CA . VAL B 1 4 ? -20.828 -4.996 -35.188 1 89.12 4 VAL B CA 1
ATOM 3530 C C . VAL B 1 4 ? -19.797 -4.047 -34.594 1 89.12 4 VAL B C 1
ATOM 3532 O O . VAL B 1 4 ? -18.625 -4.387 -34.469 1 89.12 4 VAL B O 1
ATOM 3535 N N . ILE B 1 5 ? -20.328 -2.932 -34.188 1 90.19 5 ILE B N 1
ATOM 3536 C CA . ILE B 1 5 ? -19.453 -1.951 -33.562 1 90.19 5 ILE B CA 1
ATOM 3537 C C . ILE B 1 5 ? -18.891 -2.518 -32.281 1 90.19 5 ILE B C 1
ATOM 3539 O O . ILE B 1 5 ? -17.703 -2.369 -31.984 1 90.19 5 ILE B O 1
ATOM 3543 N N . MET B 1 6 ? -19.719 -3.098 -31.547 1 90.94 6 MET B N 1
ATOM 3544 C CA . MET B 1 6 ? -19.312 -3.697 -30.281 1 90.94 6 MET B CA 1
ATOM 3545 C C . MET B 1 6 ? -18.203 -4.727 -30.5 1 90.94 6 MET B C 1
ATOM 3547 O O . MET B 1 6 ? -17.172 -4.699 -29.828 1 90.94 6 MET B O 1
ATOM 3551 N N . TYR B 1 7 ? -18.328 -5.598 -31.5 1 89.81 7 TYR B N 1
ATOM 3552 C CA . TYR B 1 7 ? -17.344 -6.641 -31.781 1 89.81 7 TYR B CA 1
ATOM 3553 C C . TYR B 1 7 ? -16.047 -6.043 -32.281 1 89.81 7 TYR B C 1
ATOM 3555 O O . TYR B 1 7 ? -14.961 -6.477 -31.891 1 89.81 7 TYR B O 1
ATOM 3563 N N . LEU B 1 8 ? -16.141 -5.094 -33.062 1 92.44 8 LEU B N 1
ATOM 3564 C CA . LEU B 1 8 ? -14.953 -4.453 -33.594 1 92.44 8 LEU B CA 1
ATOM 3565 C C . LEU B 1 8 ? -14.156 -3.758 -32.5 1 92.44 8 LEU B C 1
ATOM 3567 O O . LEU B 1 8 ? -12.922 -3.867 -32.469 1 92.44 8 LEU B O 1
ATOM 3571 N N . VAL B 1 9 ? -14.93 -3.119 -31.703 1 92.94 9 VAL B N 1
ATOM 3572 C CA . VAL B 1 9 ? -14.281 -2.393 -30.625 1 92.94 9 VAL B CA 1
ATOM 3573 C C . VAL B 1 9 ? -13.633 -3.381 -29.656 1 92.94 9 VAL B C 1
ATOM 3575 O O . VAL B 1 9 ? -12.516 -3.156 -29.172 1 92.94 9 VAL B O 1
ATOM 3578 N N . ALA B 1 10 ? -14.32 -4.375 -29.375 1 90.31 10 ALA B N 1
ATOM 3579 C CA . ALA B 1 10 ? -13.805 -5.395 -28.453 1 90.31 10 ALA B CA 1
ATOM 3580 C C . ALA B 1 10 ? -12.555 -6.055 -29.031 1 90.31 10 ALA B C 1
ATOM 3582 O O . ALA B 1 10 ? -11.562 -6.242 -28.312 1 90.31 10 ALA B O 1
ATOM 3583 N N . ILE B 1 11 ? -12.562 -6.418 -30.266 1 90.56 11 ILE B N 1
ATOM 3584 C CA . ILE B 1 11 ? -11.438 -7.059 -30.938 1 90.56 11 ILE B CA 1
ATOM 3585 C C . ILE B 1 11 ? -10.242 -6.105 -30.969 1 90.56 11 ILE B C 1
ATOM 3587 O O . ILE B 1 11 ? -9.109 -6.512 -30.703 1 90.56 11 ILE B O 1
ATOM 3591 N N . ALA B 1 12 ? -10.531 -4.914 -31.234 1 92.44 12 ALA B N 1
ATOM 3592 C CA . ALA B 1 12 ? -9.477 -3.904 -31.25 1 92.44 12 ALA B CA 1
ATOM 3593 C C . ALA B 1 12 ? -8.852 -3.742 -29.875 1 92.44 12 ALA B C 1
ATOM 3595 O O . ALA B 1 12 ? -7.629 -3.654 -29.75 1 92.44 12 ALA B O 1
ATOM 3596 N N . ALA B 1 13 ? -9.734 -3.703 -28.922 1 91.5 13 ALA B N 1
ATOM 3597 C CA . ALA B 1 13 ? -9.258 -3.516 -27.562 1 91.5 13 ALA B CA 1
ATOM 3598 C C . ALA B 1 13 ? -8.383 -4.68 -27.109 1 91.5 13 ALA B C 1
ATOM 3600 O O . ALA B 1 13 ? -7.281 -4.477 -26.594 1 91.5 13 ALA B O 1
ATOM 3601 N N . VAL B 1 14 ? -8.805 -5.883 -27.312 1 85.44 14 VAL B N 1
ATOM 3602 C CA . VAL B 1 14 ? -8.062 -7.078 -26.938 1 85.44 14 VAL B CA 1
ATOM 3603 C C . VAL B 1 14 ? -6.781 -7.18 -27.75 1 85.44 14 VAL B C 1
ATOM 3605 O O . VAL B 1 14 ? -5.73 -7.555 -27.234 1 85.44 14 VAL B O 1
ATOM 3608 N N . GLY B 1 15 ? -6.875 -6.824 -29.016 1 86.25 15 GLY B N 1
ATOM 3609 C CA . GLY B 1 15 ? -5.707 -6.816 -29.875 1 86.25 15 GLY B CA 1
ATOM 3610 C C . GLY B 1 15 ? -4.641 -5.836 -29.438 1 86.25 15 GLY B C 1
ATOM 3611 O O . GLY B 1 15 ? -3.451 -6.168 -29.422 1 86.25 15 GLY B O 1
ATOM 3612 N N . ILE B 1 16 ? -5.09 -4.691 -29.062 1 87.69 16 ILE B N 1
ATOM 3613 C CA . ILE B 1 16 ? -4.16 -3.664 -28.609 1 87.69 16 ILE B CA 1
ATOM 3614 C C . ILE B 1 16 ? -3.471 -4.121 -27.328 1 87.69 16 ILE B C 1
ATOM 3616 O O . ILE B 1 16 ? -2.252 -3.992 -27.188 1 87.69 16 ILE B O 1
ATOM 3620 N N . VAL B 1 17 ? -4.234 -4.668 -26.391 1 83.75 17 VAL B N 1
ATOM 3621 C CA . VAL B 1 17 ? -3.67 -5.148 -25.141 1 83.75 17 VAL B CA 1
ATOM 3622 C C . VAL B 1 17 ? -2.682 -6.277 -25.406 1 83.75 17 VAL B C 1
ATOM 3624 O O . VAL B 1 17 ? -1.59 -6.309 -24.844 1 83.75 17 VAL B O 1
ATOM 3627 N N . GLY B 1 18 ? -3.057 -7.195 -26.281 1 79.75 18 GLY B N 1
ATOM 3628 C CA . GLY B 1 18 ? -2.158 -8.273 -26.656 1 79.75 18 GLY B CA 1
ATOM 3629 C C . GLY B 1 18 ? -0.862 -7.773 -27.281 1 79.75 18 GLY B C 1
ATOM 3630 O O . GLY B 1 18 ? 0.218 -8.266 -26.938 1 79.75 18 GLY B O 1
ATOM 3631 N N . PHE B 1 19 ? -0.982 -6.809 -28.125 1 82.69 19 PHE B N 1
ATOM 3632 C CA . PHE B 1 19 ? 0.176 -6.219 -28.781 1 82.69 19 PHE B CA 1
ATOM 3633 C C . PHE B 1 19 ? 1.094 -5.551 -27.766 1 82.69 19 PHE B C 1
ATOM 3635 O O . PHE B 1 19 ? 2.314 -5.707 -27.828 1 82.69 19 PHE B O 1
ATOM 3642 N N . MET B 1 20 ? 0.478 -4.895 -26.922 1 80.75 20 MET B N 1
ATOM 3643 C CA . MET B 1 20 ? 1.263 -4.195 -25.906 1 80.75 20 MET B CA 1
ATOM 3644 C C . MET B 1 20 ? 1.975 -5.188 -24.984 1 80.75 20 MET B C 1
ATOM 3646 O O . MET B 1 20 ? 3.1 -4.938 -24.547 1 80.75 20 MET B O 1
ATOM 3650 N N . LEU B 1 21 ? 1.354 -6.246 -24.672 1 76.06 21 LEU B N 1
ATOM 3651 C CA . LEU B 1 21 ? 1.949 -7.293 -23.844 1 76.06 21 LEU B CA 1
ATOM 3652 C C . LEU B 1 21 ? 3.156 -7.914 -24.531 1 76.06 21 LEU B C 1
ATOM 3654 O O . LEU B 1 21 ? 4.199 -8.117 -23.906 1 76.06 21 LEU B O 1
ATOM 3658 N N . VAL B 1 22 ? 3.033 -8.109 -25.797 1 75.62 22 VAL B N 1
ATOM 3659 C CA . VAL B 1 22 ? 4.098 -8.734 -26.578 1 75.62 22 VAL B CA 1
ATOM 3660 C C . VAL B 1 22 ? 5.285 -7.777 -26.688 1 75.62 22 VAL B C 1
ATOM 3662 O O . VAL B 1 22 ? 6.441 -8.211 -26.656 1 75.62 22 VAL B O 1
ATOM 3665 N N . LYS B 1 23 ? 4.984 -6.52 -26.719 1 79.5 23 LYS B N 1
ATOM 3666 C CA . LYS B 1 23 ? 6.031 -5.512 -26.844 1 79.5 23 LYS B CA 1
ATOM 3667 C C . LYS B 1 23 ? 6.586 -5.102 -25.484 1 79.5 23 LYS B C 1
ATOM 3669 O O . LYS B 1 23 ? 7.387 -4.172 -25.391 1 79.5 23 LYS B O 1
ATOM 3674 N N . LYS B 1 24 ? 6.109 -5.73 -24.453 1 79.44 24 LYS B N 1
ATOM 3675 C CA . LYS B 1 24 ? 6.598 -5.527 -23.094 1 79.44 24 LYS B CA 1
ATOM 3676 C C . LYS B 1 24 ? 6.348 -4.094 -22.625 1 79.44 24 LYS B C 1
ATOM 3678 O O . LYS B 1 24 ? 7.223 -3.471 -22.031 1 79.44 24 LYS B O 1
ATOM 3683 N N . MET B 1 25 ? 5.285 -3.613 -23.094 1 83.25 25 MET B N 1
ATOM 3684 C CA . MET B 1 25 ? 4.867 -2.309 -22.594 1 83.25 25 MET B CA 1
ATOM 3685 C C . MET B 1 25 ? 4.227 -2.434 -21.219 1 83.25 25 MET B C 1
ATOM 3687 O O . MET B 1 25 ? 3.93 -3.539 -20.766 1 83.25 25 MET B O 1
ATOM 3691 N N . ASP B 1 26 ? 4.148 -1.273 -20.547 1 86.88 26 ASP B N 1
ATOM 3692 C CA . ASP B 1 26 ? 3.523 -1.298 -19.234 1 86.88 26 ASP B CA 1
ATOM 3693 C C . ASP B 1 26 ? 2.074 -1.769 -19.312 1 86.88 26 ASP B C 1
ATOM 3695 O O . ASP B 1 26 ? 1.231 -1.093 -19.906 1 86.88 26 ASP B O 1
ATOM 3699 N N . ILE B 1 27 ? 1.791 -2.764 -18.688 1 86.81 27 ILE B N 1
ATOM 3700 C CA . ILE B 1 27 ? 0.502 -3.428 -18.844 1 86.81 27 ILE B CA 1
ATOM 3701 C C . ILE B 1 27 ? -0.552 -2.713 -18 1 86.81 27 ILE B C 1
ATOM 3703 O O . ILE B 1 27 ? -1.723 -2.646 -18.375 1 86.81 27 ILE B O 1
ATOM 3707 N N . LYS B 1 28 ? -0.229 -2.195 -16.828 1 92.75 28 LYS B N 1
ATOM 3708 C CA . LYS B 1 28 ? -1.199 -1.559 -15.945 1 92.75 28 LYS B CA 1
ATOM 3709 C C . LYS B 1 28 ? -1.865 -0.366 -16.625 1 92.75 28 LYS B C 1
ATOM 3711 O O . LYS B 1 28 ? -3.092 -0.307 -16.719 1 92.75 28 LYS B O 1
ATOM 3716 N N . ILE B 1 29 ? -1.056 0.47 -17.109 1 92.56 29 ILE B N 1
ATOM 3717 C CA . ILE B 1 29 ? -1.568 1.704 -17.688 1 92.56 29 ILE B CA 1
ATOM 3718 C C . ILE B 1 29 ? -2.344 1.386 -18.969 1 92.56 29 ILE B C 1
ATOM 3720 O O . ILE B 1 29 ? -3.35 2.033 -19.266 1 92.56 29 ILE B O 1
ATOM 3724 N N . SER B 1 30 ? -1.849 0.43 -19.734 1 90.88 30 SER B N 1
ATOM 3725 C CA . SER B 1 30 ? -2.555 0.022 -20.953 1 90.88 30 SER B CA 1
ATOM 3726 C C . SER B 1 30 ? -3.961 -0.474 -20.625 1 90.88 30 SER B C 1
ATOM 3728 O O . SER B 1 30 ? -4.922 -0.11 -21.312 1 90.88 30 SER B O 1
ATOM 3730 N N . LEU B 1 31 ? -4.039 -1.25 -19.641 1 93.06 31 LEU B N 1
ATOM 3731 C CA . LEU B 1 31 ? -5.336 -1.79 -19.25 1 93.06 31 LEU B CA 1
ATOM 3732 C C . LEU B 1 31 ? -6.254 -0.684 -18.734 1 93.06 31 LEU B C 1
ATOM 3734 O O . LEU B 1 31 ? -7.438 -0.647 -19.078 1 93.06 31 LEU B O 1
ATOM 3738 N N . PHE B 1 32 ? -5.742 0.238 -17.953 1 95.38 32 PHE B N 1
ATOM 3739 C CA . PHE B 1 32 ? -6.516 1.381 -17.484 1 95.38 32 PHE B CA 1
ATOM 3740 C C . PHE B 1 32 ? -7.047 2.195 -18.656 1 95.38 32 PHE B C 1
ATOM 3742 O O . PHE B 1 32 ? -8.234 2.514 -18.719 1 95.38 32 PHE B O 1
ATOM 3749 N N . LEU B 1 33 ? -6.164 2.516 -19.562 1 93.38 33 LEU B N 1
ATOM 3750 C CA . LEU B 1 33 ? -6.5 3.379 -20.688 1 93.38 33 LEU B CA 1
ATOM 3751 C C . LEU B 1 33 ? -7.59 2.75 -21.547 1 93.38 33 LEU B C 1
ATOM 3753 O O . LEU B 1 33 ? -8.594 3.396 -21.859 1 93.38 33 LEU B O 1
ATOM 3757 N N . ILE B 1 34 ? -7.348 1.569 -21.938 1 94.25 34 ILE B N 1
ATOM 3758 C CA . ILE B 1 34 ? -8.297 0.911 -22.828 1 94.25 34 ILE B CA 1
ATOM 3759 C C . ILE B 1 34 ? -9.633 0.717 -22.094 1 94.25 34 ILE B C 1
ATOM 3761 O O . ILE B 1 34 ? -10.695 0.851 -22.703 1 94.25 34 ILE B O 1
ATOM 3765 N N . GLY B 1 35 ? -9.594 0.347 -20.781 1 95.44 35 GLY B N 1
ATOM 3766 C CA . GLY B 1 35 ? -10.82 0.238 -20 1 95.44 35 GLY B CA 1
ATOM 3767 C C . GLY B 1 35 ? -11.617 1.529 -19.953 1 95.44 35 GLY B C 1
ATOM 3768 O O . GLY B 1 35 ? -12.828 1.524 -20.156 1 95.44 35 GLY B O 1
ATOM 3769 N N . ILE B 1 36 ? -10.961 2.598 -19.75 1 96.44 36 ILE B N 1
ATOM 3770 C CA . ILE B 1 36 ? -11.594 3.908 -19.672 1 96.44 36 ILE B CA 1
ATOM 3771 C C . ILE B 1 36 ? -12.18 4.27 -21.047 1 96.44 36 ILE B C 1
ATOM 3773 O O . ILE B 1 36 ? -13.32 4.723 -21.141 1 96.44 36 ILE B O 1
ATOM 3777 N N . VAL B 1 37 ? -11.414 4.062 -22.094 1 96 37 VAL B N 1
ATOM 3778 C CA . VAL B 1 37 ? -11.867 4.355 -23.453 1 96 37 VAL B CA 1
ATOM 3779 C C . VAL B 1 37 ? -13.109 3.529 -23.781 1 96 37 VAL B C 1
ATOM 3781 O O . VAL B 1 37 ? -14.07 4.039 -24.359 1 96 37 VAL B O 1
ATOM 3784 N N . LEU B 1 38 ? -13.086 2.293 -23.422 1 96.19 38 LEU B N 1
ATOM 3785 C CA . LEU B 1 38 ? -14.234 1.422 -23.672 1 96.19 38 LEU B CA 1
ATOM 3786 C C . LEU B 1 38 ? -15.469 1.931 -22.938 1 96.19 38 LEU B C 1
ATOM 3788 O O . LEU B 1 38 ? -16.578 1.869 -23.453 1 96.19 38 LEU B O 1
ATOM 3792 N N . MET B 1 39 ? -15.32 2.387 -21.719 1 96.75 39 MET B N 1
ATOM 3793 C CA . MET B 1 39 ? -16.453 2.922 -20.969 1 96.75 39 MET B CA 1
ATOM 3794 C C . MET B 1 39 ? -17.016 4.168 -21.641 1 96.75 39 MET B C 1
ATOM 3796 O O . MET B 1 39 ? -18.234 4.375 -21.656 1 96.75 39 MET B O 1
ATOM 3800 N N . TYR B 1 40 ? -16.141 4.973 -22.219 1 96.88 40 TYR B N 1
ATOM 3801 C CA . TYR B 1 40 ? -16.625 6.133 -22.969 1 96.88 40 TYR B CA 1
ATOM 3802 C C . TYR B 1 40 ? -17.391 5.699 -24.219 1 96.88 40 TYR B C 1
ATOM 3804 O O . TYR B 1 40 ? -18.406 6.305 -24.562 1 96.88 40 TYR B O 1
ATOM 3812 N N . ILE B 1 41 ? -16.875 4.762 -24.859 1 96.19 41 ILE B N 1
ATOM 3813 C CA . ILE B 1 41 ? -17.547 4.25 -26.047 1 96.19 41 ILE B CA 1
ATOM 3814 C C . ILE B 1 41 ? -18.922 3.705 -25.641 1 96.19 41 ILE B C 1
ATOM 3816 O O . ILE B 1 41 ? -19.922 3.938 -26.344 1 96.19 41 ILE B O 1
ATOM 3820 N N . ALA B 1 42 ? -18.969 3 -24.547 1 95.62 42 ALA B N 1
ATOM 3821 C CA . ALA B 1 42 ? -20.25 2.492 -24.047 1 95.62 42 ALA B CA 1
ATOM 3822 C C . ALA B 1 42 ? -21.234 3.631 -23.781 1 95.62 42 ALA B C 1
ATOM 3824 O O . ALA B 1 42 ? -22.406 3.547 -24.156 1 95.62 42 ALA B O 1
ATOM 3825 N N . LEU B 1 43 ? -20.781 4.652 -23.172 1 94.5 43 LEU B N 1
ATOM 3826 C CA . LEU B 1 43 ? -21.625 5.812 -22.875 1 94.5 43 LEU B CA 1
ATOM 3827 C C . LEU B 1 43 ? -22.109 6.461 -24.172 1 94.5 43 LEU B C 1
ATOM 3829 O O . LEU B 1 43 ? -23.266 6.871 -24.266 1 94.5 43 LEU B O 1
ATOM 3833 N N . LEU B 1 44 ? -21.25 6.535 -25.156 1 94 44 LEU B N 1
ATOM 3834 C CA . LEU B 1 44 ? -21.609 7.109 -26.453 1 94 44 LEU B CA 1
ATOM 3835 C C . LEU B 1 44 ? -22.641 6.234 -27.156 1 94 44 LEU B C 1
ATOM 3837 O O . LEU B 1 44 ? -23.469 6.742 -27.922 1 94 44 LEU B O 1
ATOM 3841 N N . MET B 1 45 ? -22.609 4.996 -26.875 1 93.12 45 MET B N 1
ATOM 3842 C CA . MET B 1 45 ? -23.562 4.055 -27.453 1 93.12 45 MET B CA 1
ATOM 3843 C C . MET B 1 45 ? -24.875 4.086 -26.688 1 93.12 45 MET B C 1
ATOM 3845 O O . MET B 1 45 ? -25.844 3.41 -27.062 1 93.12 45 MET B O 1
ATOM 3849 N N . GLY B 1 46 ? -24.938 4.816 -25.578 1 91.88 46 GLY B N 1
ATOM 3850 C CA . GLY B 1 46 ? -26.156 4.941 -24.781 1 91.88 46 GLY B CA 1
ATOM 3851 C C . GLY B 1 46 ? -26.281 3.867 -23.719 1 91.88 46 GLY B C 1
ATOM 3852 O O . GLY B 1 46 ? -27.359 3.656 -23.172 1 91.88 46 GLY B O 1
ATOM 3853 N N . LYS B 1 47 ? -25.172 3.229 -23.469 1 92.94 47 LYS B N 1
ATOM 3854 C CA . LYS B 1 47 ? -25.188 2.178 -22.453 1 92.94 47 LYS B CA 1
ATOM 3855 C C . LYS B 1 47 ? -24.656 2.701 -21.109 1 92.94 47 LYS B C 1
ATOM 3857 O O . LYS B 1 47 ? -24 3.734 -21.062 1 92.94 47 LYS B O 1
ATOM 3862 N N . ASP B 1 48 ? -24.953 1.991 -20.062 1 91.81 48 ASP B N 1
ATOM 3863 C CA . ASP B 1 48 ? -24.484 2.35 -18.734 1 91.81 48 ASP B CA 1
ATOM 3864 C C . ASP B 1 48 ? -23.172 1.646 -18.406 1 91.81 48 ASP B C 1
ATOM 3866 O O . ASP B 1 48 ? -22.828 0.635 -19.031 1 91.81 48 ASP B O 1
ATOM 3870 N N . ILE B 1 49 ? -22.516 2.213 -17.484 1 93.38 49 ILE B N 1
ATOM 3871 C CA . ILE B 1 49 ? -21.297 1.57 -17 1 93.38 49 ILE B CA 1
ATOM 3872 C C . ILE B 1 49 ? -21.672 0.355 -16.141 1 93.38 49 ILE B C 1
ATOM 3874 O O . ILE B 1 49 ? -22.5 0.455 -15.234 1 93.38 49 ILE B O 1
ATOM 3878 N N . SER B 1 50 ? -21.125 -0.754 -16.438 1 89.38 50 SER B N 1
ATOM 3879 C CA . SER B 1 50 ? -21.438 -2.012 -15.766 1 89.38 50 SER B CA 1
ATOM 3880 C C . SER B 1 50 ? -20.609 -2.186 -14.5 1 89.38 50 SER B C 1
ATOM 3882 O O . SER B 1 50 ? -19.719 -3.037 -14.445 1 89.38 50 SER B O 1
ATOM 3884 N N . PHE B 1 51 ? -20.875 -1.436 -13.469 1 88.88 51 PHE B N 1
ATOM 3885 C CA . PHE B 1 51 ? -20.25 -1.507 -12.148 1 88.88 51 PHE B CA 1
ATOM 3886 C C . PHE B 1 51 ? -21.312 -1.619 -11.055 1 88.88 51 PHE B C 1
ATOM 3888 O O . PHE B 1 51 ? -22.297 -0.872 -11.055 1 88.88 51 PHE B O 1
ATOM 3895 N N . THR B 1 52 ? -21.188 -2.613 -10.258 1 81.56 52 THR B N 1
ATOM 3896 C CA . THR B 1 52 ? -22.188 -2.912 -9.234 1 81.56 52 THR B CA 1
ATOM 3897 C C . THR B 1 52 ? -22.406 -1.708 -8.32 1 81.56 52 THR B C 1
ATOM 3899 O O . THR B 1 52 ? -21.453 -1.164 -7.766 1 81.56 52 THR B O 1
ATOM 3902 N N . ASP B 1 53 ? -23.641 -1.244 -8.164 1 80.5 53 ASP B N 1
ATOM 3903 C CA . ASP B 1 53 ? -24.062 -0.16 -7.281 1 80.5 53 ASP B CA 1
ATOM 3904 C C . ASP B 1 53 ? -23.266 1.11 -7.547 1 80.5 53 ASP B C 1
ATOM 3906 O O . ASP B 1 53 ? -22.859 1.799 -6.609 1 80.5 53 ASP B O 1
ATOM 3910 N N . PHE B 1 54 ? -23.062 1.337 -8.789 1 86.94 54 PHE B N 1
ATOM 3911 C CA . PHE B 1 54 ? -22.281 2.508 -9.164 1 86.94 54 PHE B CA 1
ATOM 3912 C C . PHE B 1 54 ? -23.062 3.789 -8.914 1 86.94 54 PHE B C 1
ATOM 3914 O O . PHE B 1 54 ? -24.234 3.9 -9.305 1 86.94 54 PHE B O 1
ATOM 3921 N N . VAL B 1 55 ? -22.469 4.707 -8.18 1 85.56 55 VAL B N 1
ATOM 3922 C CA . VAL B 1 55 ? -23.047 6.031 -7.957 1 85.56 55 VAL B CA 1
ATOM 3923 C C . VAL B 1 55 ? -22.281 7.066 -8.789 1 85.56 55 VAL B C 1
ATOM 3925 O O . VAL B 1 55 ? -21.094 7.285 -8.578 1 85.56 55 VAL B O 1
ATOM 3928 N N . SER B 1 56 ? -23 7.637 -9.664 1 88.62 56 SER B N 1
ATOM 3929 C CA . SER B 1 56 ? -22.406 8.609 -10.57 1 88.62 56 SER B CA 1
ATOM 3930 C C . SER B 1 56 ? -21.875 9.828 -9.82 1 88.62 56 SER B C 1
ATOM 3932 O O . SER B 1 56 ? -22.359 10.148 -8.734 1 88.62 56 SER B O 1
ATOM 3934 N N . SER B 1 57 ? -20.906 10.5 -10.336 1 86.62 57 SER B N 1
ATOM 3935 C CA . SER B 1 57 ? -20.344 11.727 -9.773 1 86.62 57 SER B CA 1
ATOM 3936 C C . SER B 1 57 ? -21.266 12.914 -10.008 1 86.62 57 SER B C 1
ATOM 3938 O O . SER B 1 57 ? -21.094 13.977 -9.398 1 86.62 57 SER B O 1
ATOM 3940 N N . GLY B 1 58 ? -22.234 12.773 -10.836 1 88 58 GLY B N 1
ATOM 3941 C CA . GLY B 1 58 ? -23.078 13.883 -11.266 1 88 58 GLY B CA 1
ATOM 3942 C C . GLY B 1 58 ? -22.688 14.422 -12.633 1 88 58 GLY B C 1
ATOM 3943 O O . GLY B 1 58 ? -23.469 15.125 -13.273 1 88 58 GLY B O 1
ATOM 3944 N N . VAL B 1 59 ? -21.453 14.117 -13.047 1 90.44 59 VAL B N 1
ATOM 3945 C CA . VAL B 1 59 ? -20.953 14.453 -14.383 1 90.44 59 VAL B CA 1
ATOM 3946 C C . VAL B 1 59 ? -20.578 13.18 -15.125 1 90.44 59 VAL B C 1
ATOM 3948 O O . VAL B 1 59 ? -19.562 12.547 -14.812 1 90.44 59 VAL B O 1
ATOM 3951 N N . THR B 1 60 ? -21.219 12.93 -16.156 1 90.75 60 THR B N 1
ATOM 3952 C CA . THR B 1 60 ? -21.094 11.672 -16.891 1 90.75 60 THR B CA 1
ATOM 3953 C C . THR B 1 60 ? -19.672 11.5 -17.406 1 90.75 60 THR B C 1
ATOM 3955 O O . THR B 1 60 ? -19.156 10.383 -17.453 1 90.75 60 THR B O 1
ATOM 3958 N N . TRP B 1 61 ? -19.031 12.539 -17.766 1 91.88 61 TRP B N 1
ATOM 3959 C CA . TRP B 1 61 ? -17.703 12.453 -18.359 1 91.88 61 TRP B CA 1
ATOM 3960 C C . TRP B 1 61 ? -16.656 12.062 -17.328 1 91.88 61 TRP B C 1
ATOM 3962 O O . TRP B 1 61 ? -15.562 11.609 -17.672 1 91.88 61 TRP B O 1
ATOM 3972 N N . LEU B 1 62 ? -16.953 12.164 -16.047 1 93.88 62 LEU B N 1
ATOM 3973 C CA . LEU B 1 62 ? -16.031 11.836 -14.961 1 93.88 62 LEU B CA 1
ATOM 3974 C C . LEU B 1 62 ? -16.25 10.414 -14.477 1 93.88 62 LEU B C 1
ATOM 3976 O O . LEU B 1 62 ? -15.406 9.859 -13.758 1 93.88 62 LEU B O 1
ATOM 3980 N N . ASP B 1 63 ? -17.266 9.812 -14.867 1 95.12 63 ASP B N 1
ATOM 3981 C CA . ASP B 1 63 ? -17.719 8.562 -14.281 1 95.12 63 ASP B CA 1
ATOM 3982 C C . ASP B 1 63 ? -16.734 7.43 -14.555 1 95.12 63 ASP B C 1
ATOM 3984 O O . ASP B 1 63 ? -16.469 6.609 -13.672 1 95.12 63 ASP B O 1
ATOM 3988 N N . PRO B 1 64 ? -16.156 7.387 -15.812 1 96.12 64 PRO B N 1
ATOM 3989 C CA . PRO B 1 64 ? -15.172 6.324 -16.031 1 96.12 64 PRO B CA 1
ATOM 3990 C C . PRO B 1 64 ? -13.977 6.422 -15.078 1 96.12 64 PRO B C 1
ATOM 3992 O O . PRO B 1 64 ? -13.43 5.398 -14.656 1 96.12 64 PRO B O 1
ATOM 3995 N N . PHE B 1 65 ? -13.625 7.613 -14.727 1 96.44 65 PHE B N 1
ATOM 3996 C CA . PHE B 1 65 ? -12.516 7.805 -13.797 1 96.44 65 PHE B CA 1
ATOM 3997 C C . PHE B 1 65 ? -12.93 7.461 -12.375 1 96.44 65 PHE B C 1
ATOM 3999 O O . PHE B 1 65 ? -12.125 6.961 -11.586 1 96.44 65 PHE B O 1
ATOM 4006 N N . LYS B 1 66 ? -14.148 7.777 -12.078 1 95.75 66 LYS B N 1
ATOM 4007 C CA . LYS B 1 66 ? -14.672 7.418 -10.758 1 95.75 66 LYS B CA 1
ATOM 4008 C C . LYS B 1 66 ? -14.688 5.902 -10.57 1 95.75 66 LYS B C 1
ATOM 4010 O O . LYS B 1 66 ? -14.445 5.406 -9.469 1 95.75 66 LYS B O 1
ATOM 4015 N N . VAL B 1 67 ? -14.961 5.184 -11.641 1 96.31 67 VAL B N 1
ATOM 4016 C CA . VAL B 1 67 ? -14.969 3.723 -11.602 1 96.31 67 VAL B CA 1
ATOM 4017 C C . VAL B 1 67 ? -13.586 3.213 -11.203 1 96.31 67 VAL B C 1
ATOM 4019 O O . VAL B 1 67 ? -13.469 2.219 -10.484 1 96.31 67 VAL B O 1
ATOM 4022 N N . VAL B 1 68 ? -12.562 3.881 -11.68 1 96.94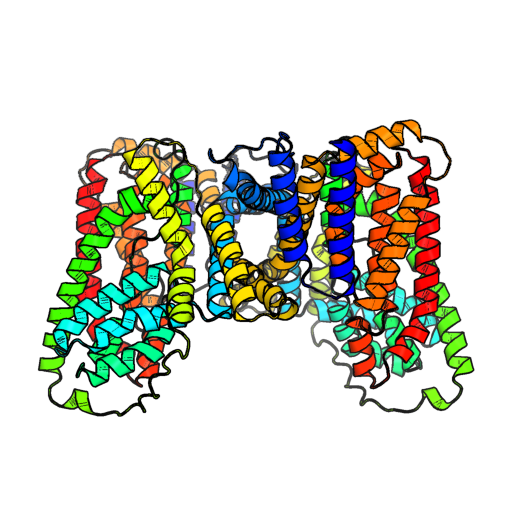 68 VAL B N 1
ATOM 4023 C CA . VAL B 1 68 ? -11.203 3.492 -11.336 1 96.94 68 VAL B CA 1
ATOM 4024 C C . VAL B 1 68 ? -11.008 3.566 -9.828 1 96.94 68 VAL B C 1
ATOM 4026 O O . VAL B 1 68 ? -10.492 2.631 -9.211 1 96.94 68 VAL B O 1
ATOM 4029 N N . GLY B 1 69 ? -11.438 4.637 -9.242 1 96.06 69 GLY B N 1
ATOM 4030 C CA . GLY B 1 69 ? -11.344 4.781 -7.797 1 96.06 69 GLY B CA 1
ATOM 4031 C C . GLY B 1 69 ? -12.156 3.748 -7.043 1 96.06 69 GLY B C 1
ATOM 4032 O O . GLY B 1 69 ? -11.68 3.156 -6.074 1 96.06 69 GLY B O 1
ATOM 4033 N N . ASP B 1 70 ? -13.375 3.547 -7.504 1 95.56 70 ASP B N 1
ATOM 4034 C CA . ASP B 1 70 ? -14.258 2.576 -6.859 1 95.56 70 ASP B CA 1
ATOM 4035 C C . ASP B 1 70 ? -13.688 1.163 -6.969 1 95.56 70 ASP B C 1
ATOM 4037 O O . ASP B 1 70 ? -13.852 0.353 -6.055 1 95.56 70 ASP B O 1
ATOM 4041 N N . GLN B 1 71 ? -13.094 0.895 -8.062 1 95.38 71 GLN B N 1
ATOM 4042 C CA . GLN B 1 71 ? -12.484 -0.418 -8.258 1 95.38 71 GLN B CA 1
ATOM 4043 C C . GLN B 1 71 ? -11.305 -0.621 -7.316 1 95.38 71 GLN B C 1
ATOM 4045 O O . GLN B 1 71 ? -11.062 -1.734 -6.844 1 95.38 71 GLN B O 1
ATOM 4050 N N . PHE B 1 72 ? -10.516 0.412 -7.098 1 96.81 72 PHE B N 1
ATOM 4051 C CA . PHE B 1 72 ? -9.438 0.339 -6.117 1 96.81 72 PHE B CA 1
ATOM 4052 C C . PHE B 1 72 ? -9.984 -0.022 -4.742 1 96.81 72 PHE B C 1
ATOM 4054 O O . PHE B 1 72 ? -9.453 -0.908 -4.07 1 96.81 72 PHE B O 1
ATOM 4061 N N . VAL B 1 73 ? -11 0.646 -4.371 1 95.25 73 VAL B N 1
ATOM 4062 C CA . VAL B 1 73 ? -11.602 0.419 -3.059 1 95.25 73 VAL B CA 1
ATOM 4063 C C . VAL B 1 73 ? -12.109 -1.017 -2.967 1 95.25 73 VAL B C 1
ATOM 4065 O O . VAL B 1 73 ? -11.875 -1.705 -1.972 1 95.25 73 VAL B O 1
ATOM 4068 N N . SER B 1 74 ? -12.781 -1.454 -4.008 1 94.06 74 SER B N 1
ATOM 4069 C CA . SER B 1 74 ? -13.312 -2.812 -4.043 1 94.06 74 SER B CA 1
ATOM 4070 C C . SER B 1 74 ? -12.195 -3.846 -3.93 1 94.06 74 SER B C 1
ATOM 4072 O O . SER B 1 74 ? -12.32 -4.824 -3.189 1 94.06 74 SER B O 1
ATOM 4074 N N . THR B 1 75 ? -11.156 -3.656 -4.621 1 94.62 75 THR B N 1
ATOM 4075 C CA . THR B 1 75 ? -10.039 -4.59 -4.617 1 94.62 75 THR B CA 1
ATOM 4076 C C . THR B 1 75 ? -9.32 -4.57 -3.27 1 94.62 75 THR B C 1
ATOM 4078 O O . THR B 1 75 ? -8.93 -5.617 -2.752 1 94.62 75 THR B O 1
ATOM 4081 N N . LEU B 1 76 ? -9.18 -3.396 -2.668 1 95.69 76 LEU B N 1
ATOM 4082 C CA . LEU B 1 76 ? -8.453 -3.234 -1.411 1 95.69 76 LEU B CA 1
ATOM 4083 C C . LEU B 1 76 ? -9.242 -3.828 -0.249 1 95.69 76 LEU B C 1
ATOM 4085 O O . LEU B 1 76 ? -8.688 -4.09 0.818 1 95.69 76 LEU B O 1
ATOM 4089 N N . THR B 1 77 ? -10.516 -4.109 -0.451 1 93.19 77 THR B N 1
ATOM 4090 C CA . THR B 1 77 ? -11.336 -4.688 0.607 1 93.19 77 THR B CA 1
ATOM 4091 C C . THR B 1 77 ? -11.367 -6.211 0.492 1 93.19 77 THR B C 1
ATOM 4093 O O . THR B 1 77 ? -11.914 -6.895 1.361 1 93.19 77 THR B O 1
ATOM 4096 N N . SER B 1 78 ? -10.781 -6.719 -0.555 1 93.75 78 SER B N 1
ATOM 4097 C CA . SER B 1 78 ? -10.797 -8.156 -0.799 1 93.75 78 SER B CA 1
ATOM 4098 C C . SER B 1 78 ? -9.398 -8.688 -1.089 1 93.75 78 SER B C 1
ATOM 4100 O O . SER B 1 78 ? -8.562 -8.766 -0.19 1 93.75 78 SER B O 1
ATOM 4102 N N . ALA B 1 79 ? -9.133 -9.039 -2.303 1 94.44 79 ALA B N 1
ATOM 4103 C CA . ALA B 1 79 ? -7.871 -9.672 -2.66 1 94.44 79 ALA B CA 1
ATOM 4104 C C . ALA B 1 79 ? -6.691 -8.734 -2.406 1 94.44 79 ALA B C 1
ATOM 4106 O O . ALA B 1 79 ? -5.621 -9.172 -1.978 1 94.44 79 ALA B O 1
ATOM 4107 N N . GLY B 1 80 ? -6.93 -7.504 -2.693 1 95.69 80 GLY B N 1
ATOM 4108 C CA . GLY B 1 80 ? -5.852 -6.535 -2.562 1 95.69 80 GLY B CA 1
ATOM 4109 C C . GLY B 1 80 ? -5.293 -6.453 -1.156 1 95.69 80 GLY B C 1
ATOM 4110 O O . GLY B 1 80 ? -4.074 -6.434 -0.968 1 95.69 80 GLY B O 1
ATOM 4111 N N . PHE B 1 81 ? -6.125 -6.395 -0.146 1 97.06 81 PHE B N 1
ATOM 4112 C CA . PHE B 1 81 ? -5.672 -6.324 1.238 1 97.06 81 PHE B CA 1
ATOM 4113 C C . PHE B 1 81 ? -4.867 -7.566 1.607 1 97.06 81 PHE B C 1
ATOM 4115 O O . PHE B 1 81 ? -3.832 -7.465 2.268 1 97.06 81 PHE B O 1
ATOM 4122 N N . ILE B 1 82 ? -5.32 -8.711 1.206 1 95.94 82 ILE B N 1
ATOM 4123 C CA . ILE B 1 82 ? -4.645 -9.961 1.518 1 95.94 82 ILE B CA 1
ATOM 4124 C C . ILE B 1 82 ? -3.244 -9.953 0.908 1 95.94 82 ILE B C 1
ATOM 4126 O O . ILE B 1 82 ? -2.273 -10.344 1.564 1 95.94 82 ILE B O 1
ATOM 4130 N N . ILE B 1 83 ? -3.156 -9.484 -0.282 1 95 83 ILE B N 1
ATOM 4131 C CA . ILE B 1 83 ? -1.881 -9.414 -0.984 1 95 83 ILE B CA 1
ATOM 4132 C C . ILE B 1 83 ? -0.934 -8.477 -0.242 1 95 83 ILE B C 1
ATOM 4134 O O . ILE B 1 83 ? 0.247 -8.781 -0.067 1 95 83 ILE B O 1
ATOM 4138 N N . LEU B 1 84 ? -1.499 -7.359 0.246 1 96.88 84 LEU B N 1
ATOM 4139 C CA . LEU B 1 84 ? -0.678 -6.398 0.974 1 96.88 84 LEU B CA 1
ATOM 4140 C C . LEU B 1 84 ? -0.14 -7.012 2.264 1 96.88 84 LEU B C 1
ATOM 4142 O O . LEU B 1 84 ? 1.051 -6.895 2.559 1 96.88 84 LEU B O 1
ATOM 4146 N N . ILE B 1 85 ? -0.971 -7.664 3.023 1 97.12 85 ILE B N 1
ATOM 4147 C CA . ILE B 1 85 ? -0.574 -8.234 4.309 1 97.12 85 ILE B CA 1
ATOM 4148 C C . ILE B 1 85 ? 0.463 -9.336 4.09 1 97.12 85 ILE B C 1
ATOM 4150 O O . ILE B 1 85 ? 1.425 -9.445 4.852 1 97.12 85 ILE B O 1
ATOM 4154 N N . LEU B 1 86 ? 0.293 -10.094 3.074 1 94.94 86 LEU B N 1
ATOM 4155 C CA . LEU B 1 86 ? 1.253 -11.148 2.764 1 94.94 86 LEU B CA 1
ATOM 4156 C C . LEU B 1 86 ? 2.598 -10.555 2.355 1 94.94 86 LEU B C 1
ATOM 4158 O O . LEU B 1 86 ? 3.65 -11.102 2.705 1 94.94 86 LEU B O 1
ATOM 4162 N N . GLY B 1 87 ? 2.512 -9.516 1.568 1 94.81 87 GLY B N 1
ATOM 4163 C CA . GLY B 1 87 ? 3.744 -8.797 1.272 1 94.81 87 GLY B CA 1
ATOM 4164 C C . GLY B 1 87 ? 4.457 -8.297 2.514 1 94.81 87 GLY B C 1
ATOM 4165 O O . GLY B 1 87 ? 5.688 -8.336 2.59 1 94.81 87 GLY B O 1
ATOM 4166 N N . GLY B 1 88 ? 3.701 -7.805 3.457 1 96.81 88 GLY B N 1
ATOM 4167 C CA . GLY B 1 88 ? 4.273 -7.379 4.727 1 96.81 88 GLY B CA 1
ATOM 4168 C C . GLY B 1 88 ? 4.949 -8.508 5.484 1 96.81 88 GLY B C 1
ATOM 4169 O O . GLY B 1 88 ? 6.078 -8.352 5.957 1 96.81 88 GLY B O 1
ATOM 4170 N N . TYR B 1 89 ? 4.262 -9.609 5.578 1 96.44 89 TYR B N 1
ATOM 4171 C CA . TYR B 1 89 ? 4.812 -10.742 6.312 1 96.44 89 TYR B CA 1
ATOM 4172 C C . TYR B 1 89 ? 6.105 -11.234 5.668 1 96.44 89 TYR B C 1
ATOM 4174 O O . TYR B 1 89 ? 7.086 -11.508 6.363 1 96.44 89 TYR B O 1
ATOM 4182 N N . THR B 1 90 ? 6.117 -11.312 4.387 1 93.19 90 THR B N 1
ATOM 4183 C CA . THR B 1 90 ? 7.312 -11.719 3.66 1 93.19 90 THR B CA 1
ATOM 4184 C C . THR B 1 90 ? 8.461 -10.734 3.908 1 93.19 90 THR B C 1
ATOM 4186 O O . THR B 1 90 ? 9.609 -11.148 4.078 1 93.19 90 THR B O 1
ATOM 4189 N N . GLY B 1 91 ? 8.141 -9.484 3.865 1 94.44 91 GLY B N 1
ATOM 4190 C CA . GLY B 1 91 ? 9.148 -8.469 4.129 1 94.44 91 GLY B CA 1
ATOM 4191 C C . GLY B 1 91 ? 9.781 -8.602 5.504 1 94.44 91 GLY B C 1
ATOM 4192 O O . GLY B 1 91 ? 11 -8.484 5.652 1 94.44 91 GLY B O 1
ATOM 4193 N N . TYR B 1 92 ? 8.961 -8.844 6.484 1 96.88 92 TYR B N 1
ATOM 4194 C CA . TYR B 1 92 ? 9.469 -8.961 7.848 1 96.88 92 TYR B CA 1
ATOM 4195 C C . TYR B 1 92 ? 10.289 -10.234 8.016 1 96.88 92 TYR B C 1
ATOM 4197 O O . TYR B 1 92 ? 11.305 -10.234 8.719 1 96.88 92 TYR B O 1
ATOM 4205 N N . MET B 1 93 ? 9.836 -11.344 7.43 1 95.44 93 MET B N 1
ATOM 4206 C CA . MET B 1 93 ? 10.586 -12.602 7.504 1 95.44 93 MET B CA 1
ATOM 4207 C C . MET B 1 93 ? 11.977 -12.445 6.895 1 95.44 93 MET B C 1
ATOM 4209 O O . MET B 1 93 ? 12.945 -13 7.41 1 95.44 93 MET B O 1
ATOM 4213 N N . SER B 1 94 ? 12.008 -11.734 5.828 1 92.75 94 SER B N 1
ATOM 4214 C CA . SER B 1 94 ? 13.305 -11.453 5.219 1 92.75 94 SER B CA 1
ATOM 4215 C C . SER B 1 94 ? 14.164 -10.594 6.133 1 92.75 94 SER B C 1
ATOM 4217 O O . SER B 1 94 ? 15.375 -10.812 6.246 1 92.75 94 SER B O 1
ATOM 4219 N N . HIS B 1 95 ? 13.578 -9.672 6.758 1 95.38 95 HIS B N 1
ATOM 4220 C CA . HIS B 1 95 ? 14.289 -8.734 7.621 1 95.38 95 HIS B CA 1
ATOM 4221 C C . HIS B 1 95 ? 14.938 -9.453 8.797 1 95.38 95 HIS B C 1
ATOM 4223 O O . HIS B 1 95 ? 16.078 -9.148 9.164 1 95.38 95 HIS B O 1
ATOM 4229 N N . ILE B 1 96 ? 14.273 -10.414 9.328 1 95.75 96 ILE B N 1
ATOM 4230 C CA . ILE B 1 96 ? 14.805 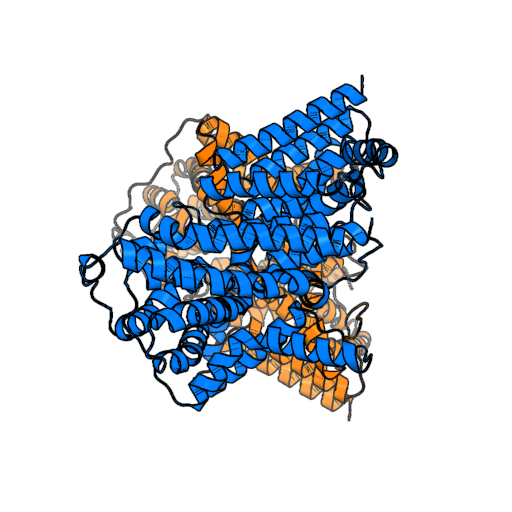-11.047 10.531 1 95.75 96 ILE B CA 1
ATOM 4231 C C . ILE B 1 96 ? 15.617 -12.281 10.148 1 95.75 96 ILE B C 1
ATOM 4233 O O . ILE B 1 96 ? 16.062 -13.031 11.016 1 95.75 96 ILE B O 1
ATOM 4237 N N . GLY B 1 97 ? 15.703 -12.594 8.836 1 92.06 97 GLY B N 1
ATOM 4238 C CA . GLY B 1 97 ? 16.547 -13.68 8.352 1 92.06 97 GLY B CA 1
ATOM 4239 C C . GLY B 1 97 ? 15.898 -15.039 8.5 1 92.06 97 GLY B C 1
ATOM 4240 O O . GLY B 1 97 ? 16.578 -16.062 8.445 1 92.06 97 GLY B O 1
ATOM 4241 N N . ALA B 1 98 ? 14.641 -15.047 8.719 1 93.44 98 ALA B N 1
ATOM 4242 C CA . ALA B 1 98 ? 13.938 -16.312 8.945 1 93.44 98 ALA B CA 1
ATOM 4243 C C . ALA B 1 98 ? 13.883 -17.141 7.668 1 93.44 98 ALA B C 1
ATOM 4245 O O . ALA B 1 98 ? 13.938 -18.375 7.719 1 93.44 98 ALA B O 1
ATOM 4246 N N . ASN B 1 99 ? 13.766 -16.547 6.527 1 89.81 99 ASN B N 1
ATOM 4247 C CA . ASN B 1 99 ? 13.742 -17.266 5.254 1 89.81 99 ASN B CA 1
ATOM 4248 C C . ASN B 1 99 ? 15.008 -18.094 5.051 1 89.81 99 ASN B C 1
ATOM 4250 O O . ASN B 1 99 ? 14.93 -19.25 4.645 1 89.81 99 ASN B O 1
ATOM 4254 N N . GLU B 1 100 ? 16.109 -17.531 5.32 1 88.81 100 GLU B N 1
ATOM 4255 C CA . GLU B 1 100 ? 17.375 -18.234 5.176 1 88.81 100 GLU B CA 1
ATOM 4256 C C . GLU B 1 100 ? 17.484 -19.406 6.133 1 88.81 100 GLU B C 1
ATOM 4258 O O . GLU B 1 100 ? 18.016 -20.453 5.777 1 88.81 100 GLU B O 1
ATOM 4263 N N . VAL B 1 101 ? 16.953 -19.219 7.328 1 90.75 101 VAL B N 1
ATOM 4264 C CA . VAL B 1 101 ? 17 -20.281 8.32 1 90.75 101 VAL B CA 1
ATOM 4265 C C . VAL B 1 101 ? 16.141 -21.453 7.859 1 90.75 101 VAL B C 1
ATOM 4267 O O . VAL B 1 101 ? 16.531 -22.609 7.98 1 90.75 101 VAL B O 1
ATOM 4270 N N . THR B 1 102 ? 15.031 -21.125 7.375 1 90 102 THR B N 1
ATOM 4271 C CA . THR B 1 102 ? 14.125 -22.172 6.891 1 90 102 THR B CA 1
ATOM 4272 C C . THR B 1 102 ? 14.789 -22.984 5.785 1 90 102 THR B C 1
ATOM 4274 O O . THR B 1 102 ? 14.766 -24.219 5.816 1 90 102 THR B O 1
ATOM 4277 N N . VAL B 1 103 ? 15.383 -22.359 4.859 1 85.62 103 VAL B N 1
ATOM 4278 C CA . VAL B 1 103 ? 16.031 -23.031 3.738 1 85.62 103 VAL B CA 1
ATOM 4279 C C . VAL B 1 103 ? 17.188 -23.891 4.254 1 85.62 103 VAL B C 1
ATOM 4281 O O . VAL B 1 103 ? 17.344 -25.047 3.83 1 85.62 103 VAL B O 1
ATOM 4284 N N . SER B 1 104 ? 17.891 -23.391 5.148 1 85.56 104 SER B N 1
ATOM 4285 C CA . SER B 1 104 ? 19.047 -24.109 5.684 1 85.56 104 SER B CA 1
ATOM 4286 C C . SER B 1 104 ? 18.625 -25.359 6.445 1 85.56 104 SER B C 1
ATOM 4288 O O . SER B 1 104 ? 19.234 -26.406 6.316 1 85.56 104 SER B O 1
ATOM 4290 N N . VAL B 1 105 ? 17.641 -25.203 7.211 1 86.25 105 VAL B N 1
ATOM 4291 C CA . VAL B 1 105 ? 17.172 -26.312 8.047 1 86.25 105 VAL B CA 1
ATOM 4292 C C . VAL B 1 105 ? 16.578 -27.406 7.164 1 86.25 105 VAL B C 1
ATOM 4294 O O . VAL B 1 105 ? 16.828 -28.594 7.391 1 86.25 105 VAL B O 1
ATOM 4297 N N . LEU B 1 106 ? 15.898 -27.031 6.188 1 83.12 106 LEU B N 1
ATOM 4298 C CA . LEU B 1 106 ? 15.219 -28.016 5.352 1 83.12 106 LEU B CA 1
ATOM 4299 C C . LEU B 1 106 ? 16.188 -28.641 4.359 1 83.12 106 LEU B C 1
ATOM 4301 O O . LEU B 1 106 ? 15.969 -29.75 3.877 1 83.12 106 LEU B O 1
ATOM 4305 N N . ALA B 1 107 ? 17.281 -27.969 4.102 1 79.06 107 ALA B N 1
ATOM 4306 C CA . ALA B 1 107 ? 18.281 -28.469 3.166 1 79.06 107 ALA B CA 1
ATOM 4307 C C . ALA B 1 107 ? 19.234 -29.438 3.852 1 79.06 107 ALA B C 1
ATOM 4309 O O . ALA B 1 107 ? 19.891 -30.25 3.191 1 79.06 107 ALA B O 1
ATOM 4310 N N . LYS B 1 108 ? 19.312 -29.406 5.145 1 81.25 108 LYS B N 1
ATOM 4311 C CA . LYS B 1 108 ? 20.297 -30.172 5.91 1 81.25 108 LYS B CA 1
ATOM 4312 C C . LYS B 1 108 ? 20.156 -31.672 5.641 1 81.25 108 LYS B C 1
ATOM 4314 O O . LYS B 1 108 ? 21.141 -32.375 5.41 1 81.25 108 LYS B O 1
ATOM 4319 N N . PRO B 1 109 ? 18.953 -32.156 5.684 1 81.88 109 PRO B N 1
ATOM 4320 C CA . PRO B 1 109 ? 18.828 -33.594 5.445 1 81.88 109 PRO B CA 1
ATOM 4321 C C . PRO B 1 109 ? 19.281 -34 4.039 1 81.88 109 PRO B C 1
ATOM 4323 O O . PRO B 1 109 ? 19.688 -35.156 3.824 1 81.88 109 PRO B O 1
ATOM 4326 N N . ILE B 1 110 ? 19.188 -33.156 3.158 1 83.31 110 ILE B N 1
ATOM 4327 C CA . ILE B 1 110 ? 19.516 -33.406 1.763 1 83.31 110 ILE B CA 1
ATOM 4328 C C . ILE B 1 110 ? 21.031 -33.656 1.626 1 83.31 110 ILE B C 1
ATOM 4330 O O . ILE B 1 110 ? 21.469 -34.406 0.755 1 83.31 110 ILE B O 1
ATOM 4334 N N . ALA B 1 111 ? 21.766 -33.062 2.514 1 77.38 111 ALA B N 1
ATOM 4335 C CA . ALA B 1 111 ? 23.219 -33.156 2.48 1 77.38 111 ALA B CA 1
ATOM 4336 C C . ALA B 1 111 ? 23.688 -34.594 2.75 1 77.38 111 ALA B C 1
ATOM 4338 O O . ALA B 1 111 ? 24.812 -34.969 2.395 1 77.38 111 ALA B O 1
ATOM 4339 N N . HIS B 1 112 ? 22.766 -35.375 3.223 1 82.75 112 HIS B N 1
ATOM 4340 C CA . HIS B 1 112 ? 23.156 -36.75 3.586 1 82.75 112 HIS B CA 1
ATOM 4341 C C . HIS B 1 112 ? 22.922 -37.719 2.436 1 82.75 112 HIS B C 1
ATOM 4343 O O . HIS B 1 112 ? 23.359 -38.875 2.48 1 82.75 112 HIS B O 1
ATOM 4349 N N . ILE B 1 113 ? 22.266 -37.281 1.453 1 84.31 113 ILE B N 1
ATOM 4350 C CA . ILE B 1 113 ? 21.984 -38.125 0.3 1 84.31 113 ILE B CA 1
ATOM 4351 C C . ILE B 1 113 ? 23.188 -38.125 -0.64 1 84.31 113 ILE B C 1
ATOM 4353 O O . ILE B 1 113 ? 23.656 -37.062 -1.07 1 84.31 113 ILE B O 1
ATOM 4357 N N . LYS B 1 114 ? 23.656 -39.312 -0.972 1 80.56 114 LYS B N 1
ATOM 4358 C CA . LYS B 1 114 ? 24.922 -39.438 -1.696 1 80.56 114 LYS B CA 1
ATOM 4359 C C . LYS B 1 114 ? 24.688 -39.656 -3.188 1 80.56 114 LYS B C 1
ATOM 4361 O O . LYS B 1 114 ? 25.594 -39.5 -4 1 80.56 114 LYS B O 1
ATOM 4366 N N . SER B 1 115 ? 23.531 -40.062 -3.602 1 85.69 115 SER B N 1
ATOM 4367 C CA . SER B 1 115 ? 23.266 -40.281 -5.02 1 85.69 115 SER B CA 1
ATOM 4368 C C . SER B 1 115 ? 22.875 -39 -5.719 1 85.69 115 SER B C 1
ATOM 4370 O O . SER B 1 115 ? 21.828 -38.406 -5.43 1 85.69 115 SER B O 1
ATOM 4372 N N . PRO B 1 116 ? 23.688 -38.656 -6.668 1 86.75 116 PRO B N 1
ATOM 4373 C CA . PRO B 1 116 ? 23.453 -37.344 -7.281 1 86.75 116 PRO B CA 1
ATOM 4374 C C . PRO B 1 116 ? 22.125 -37.25 -8.023 1 86.75 116 PRO B C 1
ATOM 4376 O O . PRO B 1 116 ? 21.469 -36.219 -8 1 86.75 116 PRO B O 1
ATOM 4379 N N . TYR B 1 117 ? 21.719 -38.312 -8.617 1 90 117 TYR B N 1
ATOM 4380 C CA . TYR B 1 117 ? 20.516 -38.188 -9.43 1 90 117 TYR B CA 1
ATOM 4381 C C . TYR B 1 117 ? 19.266 -38.406 -8.586 1 90 117 TYR B C 1
ATOM 4383 O O . TYR B 1 117 ? 18.172 -37.938 -8.938 1 90 117 TYR B O 1
ATOM 4391 N N . ILE B 1 118 ? 19.375 -39.094 -7.484 1 91.94 118 ILE B N 1
ATOM 4392 C CA . ILE B 1 118 ? 18.25 -39.219 -6.555 1 91.94 118 ILE B CA 1
ATOM 4393 C C . ILE B 1 118 ? 18 -37.844 -5.891 1 91.94 118 ILE B C 1
ATOM 4395 O O . ILE B 1 118 ? 16.859 -37.5 -5.566 1 91.94 118 ILE B O 1
ATOM 4399 N N . LEU B 1 119 ? 19.016 -37.094 -5.848 1 93.06 119 LEU B N 1
ATOM 4400 C CA . LEU B 1 119 ? 18.922 -35.781 -5.23 1 93.06 119 LEU B CA 1
ATOM 4401 C C . LEU B 1 119 ? 18.125 -34.812 -6.098 1 93.06 119 LEU B C 1
ATOM 4403 O O . LEU B 1 119 ? 17.562 -33.844 -5.598 1 93.06 119 LEU B O 1
ATOM 4407 N N . VAL B 1 120 ? 18.094 -35.125 -7.383 1 95.12 120 VAL B N 1
ATOM 4408 C CA . VAL B 1 120 ? 17.453 -34.219 -8.32 1 95.12 120 VAL B CA 1
ATOM 4409 C C . VAL B 1 120 ? 15.969 -34.062 -7.984 1 95.12 120 VAL B C 1
ATOM 4411 O O . VAL B 1 120 ? 15.5 -32.969 -7.676 1 95.12 120 VAL B O 1
ATOM 4414 N N . PRO B 1 121 ? 15.211 -35.188 -7.953 1 96.31 121 PRO B N 1
ATOM 4415 C CA . PRO B 1 121 ? 13.797 -35.062 -7.613 1 96.31 121 PRO B CA 1
ATOM 4416 C C . PRO B 1 121 ? 13.578 -34.594 -6.176 1 96.31 121 PRO B C 1
ATOM 4418 O O . PRO B 1 121 ? 12.617 -33.844 -5.902 1 96.31 121 PRO B O 1
ATOM 4421 N N . ILE B 1 122 ? 14.383 -34.906 -5.277 1 94.88 122 ILE B N 1
ATOM 4422 C CA . ILE B 1 122 ? 14.242 -34.5 -3.881 1 94.88 122 ILE B CA 1
ATOM 4423 C C . ILE B 1 122 ? 14.445 -33 -3.744 1 94.88 122 ILE B C 1
ATOM 4425 O O . ILE B 1 122 ? 13.68 -32.312 -3.055 1 94.88 122 ILE B O 1
ATOM 4429 N N . THR B 1 123 ? 15.477 -32.531 -4.422 1 94.12 123 THR B N 1
ATOM 4430 C CA . THR B 1 123 ? 15.742 -31.094 -4.391 1 94.12 123 THR B CA 1
ATOM 4431 C C . THR B 1 123 ? 14.602 -30.312 -5.039 1 94.12 123 THR B C 1
ATOM 4433 O O . THR B 1 123 ? 14.211 -29.25 -4.547 1 94.12 123 THR B O 1
ATOM 4436 N N . PHE B 1 124 ? 14.109 -30.828 -6.121 1 96.62 124 PHE B N 1
ATOM 4437 C CA . PHE B 1 124 ? 12.992 -30.188 -6.812 1 96.62 124 PHE B CA 1
ATOM 4438 C C . PHE B 1 124 ? 11.773 -30.094 -5.898 1 96.62 124 PHE B C 1
ATOM 4440 O O . PHE B 1 124 ? 11.188 -29.031 -5.754 1 96.62 124 PHE B O 1
ATOM 4447 N N . LEU B 1 125 ? 11.445 -31.156 -5.27 1 96 125 LEU B N 1
ATOM 4448 C CA . LEU B 1 125 ? 10.273 -31.203 -4.406 1 96 125 LEU B CA 1
ATOM 4449 C C . LEU B 1 125 ? 10.477 -30.344 -3.158 1 96 125 LEU B C 1
ATOM 4451 O O . LEU B 1 125 ? 9.562 -29.656 -2.717 1 96 125 LEU B O 1
ATOM 4455 N N . LEU B 1 126 ? 11.617 -30.391 -2.648 1 92.81 126 LEU B N 1
ATOM 4456 C CA . LEU B 1 126 ? 11.93 -29.578 -1.485 1 92.81 126 LEU B CA 1
ATOM 4457 C C . LEU B 1 126 ? 11.852 -28.094 -1.831 1 92.81 126 LEU B C 1
ATOM 4459 O O . LEU B 1 126 ? 11.336 -27.297 -1.046 1 92.81 126 LEU B O 1
ATOM 4463 N N . GLY B 1 127 ? 12.43 -27.797 -2.963 1 92.88 127 GLY B N 1
ATOM 4464 C CA . GLY B 1 127 ? 12.352 -26.422 -3.412 1 92.88 127 GLY B CA 1
ATOM 4465 C C . GLY B 1 127 ? 10.93 -25.922 -3.562 1 92.88 127 GLY B C 1
ATOM 4466 O O . GLY B 1 127 ? 10.617 -24.781 -3.188 1 92.88 127 GLY B O 1
ATOM 4467 N N . ASN B 1 128 ? 10.094 -26.719 -4.148 1 94.56 128 ASN B N 1
ATOM 4468 C CA . ASN B 1 128 ? 8.695 -26.344 -4.277 1 94.56 128 ASN B CA 1
ATOM 4469 C C . ASN B 1 128 ? 8.016 -26.234 -2.916 1 94.56 128 ASN B C 1
ATOM 4471 O O . ASN B 1 128 ? 7.152 -25.375 -2.719 1 94.56 128 ASN B O 1
ATOM 4475 N N . LEU B 1 129 ? 8.414 -27.047 -2.018 1 91.5 129 LEU B N 1
ATOM 4476 C CA . LEU B 1 129 ? 7.895 -26.938 -0.658 1 91.5 129 LEU B CA 1
ATOM 4477 C C . LEU B 1 129 ? 8.32 -25.609 -0.028 1 91.5 129 LEU B C 1
ATOM 4479 O O . LEU B 1 129 ? 7.523 -24.953 0.652 1 91.5 129 LEU B O 1
ATOM 4483 N N . LEU B 1 130 ? 9.531 -25.266 -0.317 1 89.88 130 LEU B N 1
ATOM 4484 C CA . LEU B 1 130 ? 10.062 -24.016 0.231 1 89.88 130 LEU B CA 1
ATOM 4485 C C . LEU B 1 130 ? 9.375 -22.812 -0.393 1 89.88 130 LEU B C 1
ATOM 4487 O O . LEU B 1 130 ? 9.32 -21.734 0.214 1 89.88 130 LEU B O 1
ATOM 4491 N N . SER B 1 131 ? 8.852 -22.984 -1.559 1 91.31 131 SER B N 1
ATOM 4492 C CA . SER B 1 131 ? 8.148 -21.891 -2.236 1 91.31 131 SER B CA 1
ATOM 4493 C C . SER B 1 131 ? 6.84 -21.562 -1.536 1 91.31 131 SER B C 1
ATOM 4495 O O . SER B 1 131 ? 6.25 -20.5 -1.781 1 91.31 131 SER B O 1
ATOM 4497 N N . LEU B 1 132 ? 6.414 -22.438 -0.636 1 85.75 132 LEU B N 1
ATOM 4498 C CA . LEU B 1 132 ? 5.254 -22.156 0.2 1 85.75 132 LEU B CA 1
ATOM 4499 C C . LEU B 1 132 ? 5.488 -20.906 1.04 1 85.75 132 LEU B C 1
ATOM 4501 O O . LEU B 1 132 ? 4.547 -20.172 1.354 1 85.75 132 LEU B O 1
ATOM 4505 N N . VAL B 1 133 ? 6.75 -20.688 1.307 1 77.19 133 VAL B N 1
ATOM 4506 C CA . VAL B 1 133 ? 7.113 -19.625 2.246 1 77.19 133 VAL B CA 1
ATOM 4507 C C . VAL B 1 133 ? 7.66 -18.422 1.482 1 77.19 133 VAL B C 1
ATOM 4509 O O . VAL B 1 133 ? 7.426 -17.281 1.872 1 77.19 133 VAL B O 1
ATOM 4512 N N . ILE B 1 134 ? 8.414 -18.734 0.461 1 81.06 134 ILE B N 1
ATOM 4513 C CA . ILE B 1 134 ? 9.031 -17.703 -0.376 1 81.06 134 ILE B CA 1
ATOM 4514 C C . ILE B 1 134 ? 8.398 -17.734 -1.767 1 81.06 134 ILE B C 1
ATOM 4516 O O . ILE B 1 134 ? 8.922 -18.375 -2.682 1 81.06 134 ILE B O 1
ATOM 4520 N N . PRO B 1 135 ? 7.379 -16.906 -1.818 1 78.31 135 PRO B N 1
ATOM 4521 C CA . PRO B 1 135 ? 6.641 -17 -3.08 1 78.31 135 PRO B CA 1
ATOM 4522 C C . PRO B 1 135 ? 7.375 -16.328 -4.242 1 78.31 135 PRO B C 1
ATOM 4524 O O . PRO B 1 135 ? 6.977 -16.484 -5.398 1 78.31 135 PRO B O 1
ATOM 4527 N N . SER B 1 136 ? 8.477 -15.742 -4.051 1 84.56 136 SER B N 1
ATOM 4528 C CA . SER B 1 136 ? 9.281 -15.148 -5.117 1 84.56 136 SER B CA 1
ATOM 4529 C C . SER B 1 136 ? 10.281 -16.156 -5.68 1 84.56 136 SER B C 1
ATOM 4531 O O . SER B 1 136 ? 11.227 -16.547 -5 1 84.56 136 SER B O 1
ATOM 4533 N N . ALA B 1 137 ? 10.016 -16.469 -6.918 1 90.69 137 ALA B N 1
ATOM 4534 C CA . ALA B 1 137 ? 10.883 -17.438 -7.57 1 90.69 137 ALA B CA 1
ATOM 4535 C C . ALA B 1 137 ? 12.328 -16.969 -7.594 1 90.69 137 ALA B C 1
ATOM 4537 O O . ALA B 1 137 ? 13.25 -17.75 -7.34 1 90.69 137 ALA B O 1
ATOM 4538 N N . SER B 1 138 ? 12.547 -15.727 -7.844 1 90.44 138 SER B N 1
ATOM 4539 C CA . SER B 1 138 ? 13.891 -15.164 -7.922 1 90.44 138 SER B CA 1
ATOM 4540 C C . SER B 1 138 ? 14.57 -15.156 -6.559 1 90.44 138 SER B C 1
ATOM 4542 O O . SER B 1 138 ? 15.734 -15.539 -6.434 1 90.44 138 SER B O 1
ATOM 4544 N N . ASN B 1 139 ? 13.797 -14.789 -5.594 1 87.06 139 ASN B N 1
ATOM 4545 C CA . ASN B 1 139 ? 14.359 -14.734 -4.246 1 87.06 139 ASN B CA 1
ATOM 4546 C C . ASN B 1 139 ? 14.703 -16.125 -3.73 1 87.06 139 ASN B C 1
ATOM 4548 O O . ASN B 1 139 ? 15.734 -16.312 -3.09 1 87.06 139 ASN B O 1
ATOM 4552 N N . LEU B 1 140 ? 13.844 -17 -4 1 91.56 140 LEU B N 1
ATOM 4553 C CA . LEU B 1 140 ? 14.102 -18.375 -3.578 1 91.56 140 LEU B CA 1
ATOM 4554 C C . LEU B 1 140 ? 15.336 -18.922 -4.273 1 91.56 140 LEU B C 1
ATOM 4556 O O . LEU B 1 140 ? 16.172 -19.578 -3.637 1 91.56 140 LEU B O 1
ATOM 4560 N N . ALA B 1 141 ? 15.492 -18.625 -5.516 1 93.44 141 ALA B N 1
ATOM 4561 C CA . ALA B 1 141 ? 16.641 -19.109 -6.281 1 93.44 141 ALA B CA 1
ATOM 4562 C C . ALA B 1 141 ? 17.938 -18.547 -5.723 1 93.44 141 ALA B C 1
ATOM 4564 O O . ALA B 1 141 ? 18.938 -19.25 -5.621 1 93.44 141 ALA B O 1
ATOM 4565 N N . ILE B 1 142 ? 17.906 -17.328 -5.402 1 90.31 142 ILE B N 1
ATOM 4566 C CA . ILE B 1 142 ? 19.109 -16.688 -4.863 1 90.31 142 ILE B CA 1
ATOM 4567 C C . ILE B 1 142 ? 19.516 -17.375 -3.566 1 90.31 142 ILE B C 1
ATOM 4569 O O . ILE B 1 142 ? 20.688 -17.703 -3.381 1 90.31 142 ILE B O 1
ATOM 4573 N N . ILE B 1 143 ? 18.562 -17.625 -2.764 1 87 143 ILE B N 1
ATOM 4574 C CA . ILE B 1 143 ? 18.844 -18.25 -1.471 1 87 143 ILE B CA 1
ATOM 4575 C C . ILE B 1 143 ? 19.328 -19.672 -1.675 1 87 143 ILE B C 1
ATOM 4577 O O . ILE B 1 143 ? 20.281 -20.109 -1.035 1 87 143 ILE B O 1
ATOM 4581 N N . LEU B 1 144 ? 18.719 -20.375 -2.553 1 91.19 144 LEU B N 1
ATOM 4582 C CA . LEU B 1 144 ? 19.094 -21.781 -2.793 1 91.19 144 LEU B CA 1
ATOM 4583 C C . LEU B 1 144 ? 20.453 -21.875 -3.455 1 91.19 144 LEU B C 1
ATOM 4585 O O . LEU B 1 144 ? 21.203 -22.812 -3.191 1 91.19 144 LEU B O 1
ATOM 4589 N N . MET B 1 145 ? 20.781 -20.906 -4.297 1 91 145 MET B N 1
ATOM 4590 C CA . MET B 1 145 ? 22.109 -20.891 -4.918 1 91 145 MET B CA 1
ATOM 4591 C C . MET B 1 145 ? 23.188 -20.672 -3.871 1 91 145 MET B C 1
ATOM 4593 O O . MET B 1 145 ? 24.281 -21.234 -3.977 1 91 145 MET B O 1
ATOM 4597 N N . ALA B 1 146 ? 22.859 -19.969 -2.912 1 86.31 146 ALA B N 1
ATOM 4598 C CA . ALA B 1 146 ? 23.844 -19.641 -1.876 1 86.31 146 ALA B CA 1
ATOM 4599 C C . ALA B 1 146 ? 23.938 -20.75 -0.846 1 86.31 146 ALA B C 1
ATOM 4601 O O . ALA B 1 146 ? 25 -20.969 -0.259 1 86.31 146 ALA B O 1
ATOM 4602 N N . THR B 1 147 ? 22.906 -21.531 -0.683 1 83.94 147 THR B N 1
ATOM 4603 C CA . THR B 1 147 ? 22.891 -22.422 0.463 1 83.94 147 THR B CA 1
ATOM 4604 C C . THR B 1 147 ? 22.859 -23.891 0.004 1 83.94 147 THR B C 1
ATOM 4606 O O . THR B 1 147 ? 23.547 -24.734 0.586 1 83.94 147 THR B O 1
ATOM 4609 N N . LEU B 1 148 ? 22.078 -24.156 -0.978 1 87.75 148 LEU B N 1
ATOM 4610 C CA . LEU B 1 148 ? 21.844 -25.547 -1.358 1 87.75 148 LEU B CA 1
ATOM 4611 C C . LEU B 1 148 ? 22.75 -25.953 -2.51 1 87.75 148 LEU B C 1
ATOM 4613 O O . LEU B 1 148 ? 23.172 -27.125 -2.598 1 87.75 148 LEU B O 1
ATOM 4617 N N . TYR B 1 149 ? 23.078 -25.047 -3.332 1 91.25 149 TYR B N 1
ATOM 4618 C CA . TYR B 1 149 ? 23.875 -25.328 -4.52 1 91.25 149 TYR B CA 1
ATO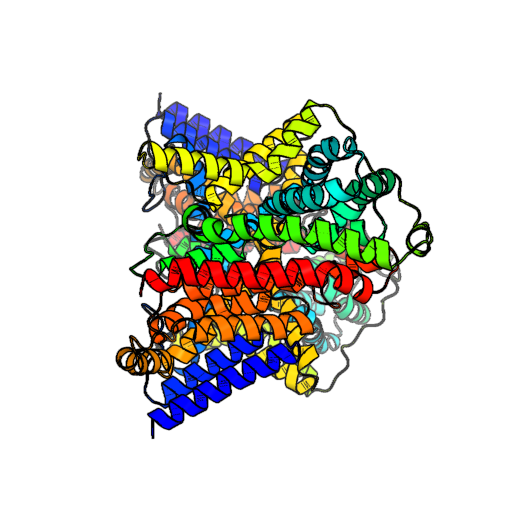M 4619 C C . TYR B 1 149 ? 25.219 -25.969 -4.141 1 91.25 149 TYR B C 1
ATOM 4621 O O . TYR B 1 149 ? 25.594 -27 -4.688 1 91.25 149 TYR B O 1
ATOM 4629 N N . PRO B 1 150 ? 25.906 -25.359 -3.195 1 87.12 150 PRO B N 1
ATOM 4630 C CA . PRO B 1 150 ? 27.188 -25.953 -2.812 1 87.12 150 PRO B CA 1
ATOM 4631 C C . PRO B 1 150 ? 27.031 -27.375 -2.285 1 87.12 150 PRO B C 1
ATOM 4633 O O . PRO B 1 150 ? 27.891 -28.234 -2.529 1 87.12 150 PRO B O 1
ATOM 4636 N N . VAL B 1 151 ? 25.969 -27.625 -1.646 1 84.25 151 VAL B N 1
ATOM 4637 C CA . VAL B 1 151 ? 25.703 -28.953 -1.083 1 84.25 151 VAL B CA 1
ATOM 4638 C C . VAL B 1 151 ? 25.438 -29.953 -2.209 1 84.25 151 VAL B C 1
ATOM 4640 O O . VAL B 1 151 ? 25.938 -31.078 -2.164 1 84.25 151 VAL B O 1
ATOM 4643 N N . LEU B 1 152 ? 24.719 -29.562 -3.199 1 90.06 152 LEU B N 1
ATOM 4644 C CA . LEU B 1 152 ? 24.406 -30.438 -4.332 1 90.06 152 LEU B CA 1
ATOM 4645 C C . LEU B 1 152 ? 25.672 -30.75 -5.137 1 90.06 152 LEU B C 1
ATOM 4647 O O . LEU B 1 152 ? 25.859 -31.875 -5.582 1 90.06 152 LEU B O 1
ATOM 4651 N N . ARG B 1 153 ? 26.484 -29.797 -5.176 1 88.81 153 ARG B N 1
ATOM 4652 C CA . ARG B 1 153 ? 27.734 -29.984 -5.902 1 88.81 153 ARG B CA 1
ATOM 4653 C C . ARG B 1 153 ? 28.656 -30.953 -5.16 1 88.81 153 ARG B C 1
ATOM 4655 O O . ARG B 1 153 ? 29.328 -31.781 -5.781 1 88.81 153 ARG B O 1
ATOM 4662 N N . GLN B 1 154 ? 28.672 -30.766 -3.967 1 84.19 154 GLN B N 1
ATOM 4663 C CA . GLN B 1 154 ? 29.5 -31.641 -3.145 1 84.19 154 GLN B CA 1
ATOM 4664 C C . GLN B 1 154 ? 29 -33.094 -3.188 1 84.19 154 GLN B C 1
ATOM 4666 O O . GLN B 1 154 ? 29.781 -34.031 -3.068 1 84.19 154 GLN B O 1
ATOM 4671 N N . ALA B 1 155 ? 27.766 -33.188 -3.389 1 86.31 155 ALA B N 1
ATOM 4672 C CA . ALA B 1 155 ? 27.156 -34.531 -3.459 1 86.31 155 ALA B CA 1
ATOM 4673 C C . ALA B 1 155 ? 27.375 -35.156 -4.832 1 86.31 155 ALA B C 1
ATOM 4675 O O . ALA B 1 155 ? 26.984 -36.312 -5.062 1 86.31 155 ALA B O 1
ATOM 4676 N N . GLY B 1 156 ? 27.938 -34.344 -5.746 1 85.81 156 GLY B N 1
ATOM 4677 C CA . GLY B 1 156 ? 28.312 -34.906 -7.027 1 85.81 156 GLY B CA 1
ATOM 4678 C C . GLY B 1 156 ? 27.391 -34.531 -8.156 1 85.81 156 GLY B C 1
ATOM 4679 O O . GLY B 1 156 ? 27.547 -34.969 -9.289 1 85.81 156 GLY B O 1
ATOM 4680 N N . MET B 1 157 ? 26.453 -33.75 -7.883 1 90.81 157 MET B N 1
ATOM 4681 C CA . MET B 1 157 ? 25.547 -33.281 -8.93 1 90.81 157 MET B CA 1
ATOM 4682 C C . MET B 1 157 ? 26.266 -32.375 -9.906 1 90.81 157 MET B C 1
ATOM 4684 O O . MET B 1 157 ? 27.094 -31.562 -9.508 1 90.81 157 MET B O 1
ATOM 4688 N N . SER B 1 158 ? 25.938 -32.562 -11.141 1 91.69 158 SER B N 1
ATOM 4689 C CA . SER B 1 158 ? 26.562 -31.719 -12.141 1 91.69 158 SER B CA 1
ATOM 4690 C C . SER B 1 158 ? 26.141 -30.266 -11.977 1 91.69 158 SER B C 1
ATOM 4692 O O . SER B 1 158 ? 25.062 -29.984 -11.438 1 91.69 158 SER B O 1
ATOM 4694 N N . LEU B 1 159 ? 26.984 -29.391 -12.445 1 92.44 159 LEU B N 1
ATOM 4695 C CA . LEU B 1 159 ? 26.766 -27.953 -12.359 1 92.44 159 LEU B CA 1
ATOM 4696 C C . LEU B 1 159 ? 25.422 -27.562 -12.969 1 92.44 159 LEU B C 1
ATOM 4698 O O . LEU B 1 159 ? 24.625 -26.875 -12.328 1 92.44 159 LEU B O 1
ATOM 4702 N N . LEU B 1 160 ? 25.141 -28.047 -14.102 1 94.25 160 LEU B N 1
ATOM 4703 C CA . LEU B 1 160 ? 23.938 -27.672 -14.836 1 94.25 160 LEU B CA 1
ATOM 4704 C C . LEU B 1 160 ? 22.703 -28.344 -14.25 1 94.25 160 LEU B C 1
ATOM 4706 O O . LEU B 1 160 ? 21.609 -27.766 -14.25 1 94.25 160 LEU B O 1
ATOM 4710 N N . SER B 1 161 ? 22.891 -29.547 -13.758 1 95 161 SER B N 1
ATOM 4711 C CA . SER B 1 161 ? 21.766 -30.219 -13.117 1 95 161 SER B CA 1
ATOM 4712 C C . SER B 1 161 ? 21.344 -29.5 -11.836 1 95 161 SER B C 1
ATOM 4714 O O . SER B 1 161 ? 20.156 -29.281 -11.594 1 95 161 SER B O 1
ATOM 4716 N N . ALA B 1 162 ? 22.312 -29.125 -11.039 1 93.94 162 ALA B N 1
ATOM 4717 C CA . ALA B 1 162 ? 22.031 -28.391 -9.797 1 93.94 162 ALA B CA 1
ATOM 4718 C C . ALA B 1 162 ? 21.375 -27.047 -10.086 1 93.94 162 ALA B C 1
ATOM 4720 O O . ALA B 1 162 ? 20.375 -26.703 -9.445 1 93.94 162 ALA B O 1
ATOM 4721 N N . ALA B 1 163 ? 21.891 -26.375 -11.031 1 95 163 ALA B N 1
ATOM 4722 C CA . ALA B 1 163 ? 21.359 -25.062 -11.398 1 95 163 ALA B CA 1
ATOM 4723 C C . ALA B 1 163 ? 19.938 -25.188 -11.961 1 95 163 ALA B C 1
ATOM 4725 O O . ALA B 1 163 ? 19.062 -24.375 -11.633 1 95 163 ALA B O 1
ATOM 4726 N N . ALA B 1 164 ? 19.75 -26.156 -12.781 1 96.38 164 ALA B N 1
ATOM 4727 C CA . ALA B 1 164 ? 18.453 -26.359 -13.422 1 96.38 164 ALA B CA 1
ATOM 4728 C C . ALA B 1 164 ? 17.359 -26.672 -12.391 1 96.38 164 ALA B C 1
ATOM 4730 O O . ALA B 1 164 ? 16.266 -26.141 -12.461 1 96.38 164 ALA B O 1
ATOM 4731 N N . VAL B 1 165 ? 17.672 -27.531 -11.508 1 96.31 165 VAL B N 1
ATOM 4732 C CA . VAL B 1 165 ? 16.703 -27.906 -10.5 1 96.31 165 VAL B CA 1
ATOM 4733 C C . VAL B 1 165 ? 16.375 -26.719 -9.609 1 96.31 165 VAL B C 1
ATOM 4735 O O . VAL B 1 165 ? 15.211 -26.469 -9.289 1 96.31 165 VAL B O 1
ATOM 4738 N N . ILE B 1 166 ? 17.312 -25.906 -9.266 1 95.06 166 ILE B N 1
ATOM 4739 C CA . ILE B 1 166 ? 17.109 -24.734 -8.422 1 95.06 166 ILE B CA 1
ATOM 4740 C C . ILE B 1 166 ? 16.266 -23.703 -9.172 1 95.06 166 ILE B C 1
ATOM 4742 O O . ILE B 1 166 ? 15.406 -23.047 -8.578 1 95.06 166 ILE B O 1
ATOM 4746 N N . ALA B 1 167 ? 16.422 -23.625 -10.461 1 96.38 167 ALA B N 1
ATOM 4747 C CA . ALA B 1 167 ? 15.688 -22.672 -11.281 1 96.38 167 ALA B CA 1
ATOM 4748 C C . ALA B 1 167 ? 14.211 -23.047 -11.383 1 96.38 167 ALA B C 1
ATOM 4750 O O . ALA B 1 167 ? 13.383 -22.234 -11.781 1 96.38 167 ALA B O 1
ATOM 4751 N N . THR B 1 168 ? 13.852 -24.25 -10.93 1 96.25 168 THR B N 1
ATOM 4752 C CA . THR B 1 168 ? 12.484 -24.734 -11.094 1 96.25 168 THR B CA 1
ATOM 4753 C C . THR B 1 168 ? 11.828 -24.984 -9.742 1 96.25 168 THR B C 1
ATOM 4755 O O . THR B 1 168 ? 10.844 -25.734 -9.648 1 96.25 168 THR B O 1
ATOM 4758 N N . THR B 1 169 ? 12.281 -24.406 -8.695 1 91.06 169 THR B N 1
ATOM 4759 C CA . THR B 1 169 ? 11.805 -24.734 -7.352 1 91.06 169 THR B CA 1
ATOM 4760 C C . THR B 1 169 ? 10.594 -23.875 -6.988 1 91.06 169 THR B C 1
ATOM 4762 O O . THR B 1 169 ? 9.898 -24.156 -6.008 1 91.06 169 THR B O 1
ATOM 4765 N N . ALA B 1 170 ? 10.25 -22.844 -7.598 1 88.69 170 ALA B N 1
ATOM 4766 C CA . ALA B 1 170 ? 9.055 -22.031 -7.363 1 88.69 170 ALA B CA 1
ATOM 4767 C C . ALA B 1 170 ? 8.125 -22.062 -8.57 1 88.69 170 ALA B C 1
ATOM 4769 O O . ALA B 1 170 ? 8.148 -21.156 -9.406 1 88.69 170 ALA B O 1
ATOM 4770 N N . THR B 1 171 ? 7.27 -23.109 -8.594 1 91.38 171 THR B N 1
ATOM 4771 C CA . THR B 1 171 ? 6.426 -23.281 -9.773 1 91.38 171 THR B CA 1
ATOM 4772 C C . THR B 1 171 ? 4.949 -23.25 -9.391 1 91.38 171 THR B C 1
ATOM 4774 O O . THR B 1 171 ? 4.352 -22.172 -9.297 1 91.38 171 THR B O 1
ATOM 4777 N N . ILE B 1 172 ? 4.477 -24.469 -8.961 1 94.38 172 ILE B N 1
ATOM 4778 C CA . ILE B 1 172 ? 3.021 -24.516 -8.867 1 94.38 172 ILE B CA 1
ATOM 4779 C C . ILE B 1 172 ? 2.611 -25.078 -7.512 1 94.38 172 ILE B C 1
ATOM 4781 O O . ILE B 1 172 ? 1.536 -25.672 -7.375 1 94.38 172 ILE B O 1
ATOM 4785 N N . MET B 1 173 ? 3.42 -24.953 -6.473 1 93.31 173 MET B N 1
ATOM 4786 C CA . MET B 1 173 ? 3.059 -25.422 -5.137 1 93.31 173 MET B CA 1
ATOM 4787 C C . MET B 1 173 ? 1.783 -24.75 -4.648 1 93.31 173 MET B C 1
ATOM 4789 O O . MET B 1 173 ? 1.66 -23.516 -4.723 1 93.31 173 MET B O 1
ATOM 4793 N N . PRO B 1 174 ? 0.806 -25.609 -4.289 1 93.94 174 PRO B N 1
ATOM 4794 C CA . PRO B 1 174 ? -0.448 -25.016 -3.814 1 93.94 174 PRO B CA 1
ATOM 4795 C C . PRO B 1 174 ? -0.292 -24.297 -2.477 1 93.94 174 PRO B C 1
ATOM 4797 O O . PRO B 1 174 ? 0.016 -24.922 -1.464 1 93.94 174 PRO B O 1
ATOM 4800 N N . THR B 1 175 ? -0.516 -23.062 -2.488 1 92.75 175 THR B N 1
ATOM 4801 C CA . THR B 1 175 ? -0.383 -22.281 -1.265 1 92.75 175 THR B CA 1
ATOM 4802 C C . THR B 1 175 ? -1.424 -21.172 -1.22 1 92.75 175 THR B C 1
ATOM 4804 O O . THR B 1 175 ? -1.597 -20.422 -2.193 1 92.75 175 THR B O 1
ATOM 4807 N N . PRO B 1 176 ? -2.148 -21.062 -0.105 1 93.19 176 PRO B N 1
ATOM 4808 C CA . PRO B 1 176 ? -3.084 -19.938 0.05 1 93.19 176 PRO B CA 1
ATOM 4809 C C . PRO B 1 176 ? -2.375 -18.609 0.245 1 93.19 176 PRO B C 1
ATOM 4811 O O . PRO B 1 176 ? -3.023 -17.562 0.263 1 93.19 176 PRO B O 1
ATOM 4814 N N . LEU B 1 177 ? -1.046 -18.625 0.341 1 92.75 177 LEU B N 1
ATOM 4815 C CA . LEU B 1 177 ? -0.26 -17.422 0.58 1 92.75 177 LEU B CA 1
ATOM 4816 C C . LEU B 1 177 ? 0.199 -16.797 -0.736 1 92.75 177 LEU B C 1
ATOM 4818 O O . LEU B 1 177 ? 0.751 -15.695 -0.75 1 92.75 177 LEU B O 1
ATOM 4822 N N . GLY B 1 178 ? -0.014 -17.516 -1.828 1 92.88 178 GLY B N 1
ATOM 4823 C CA . GLY B 1 178 ? 0.339 -16.984 -3.133 1 92.88 178 GLY B CA 1
ATOM 4824 C C . GLY B 1 178 ? -0.634 -15.922 -3.629 1 92.88 178 GLY B C 1
ATOM 4825 O O . GLY B 1 178 ? -1.848 -16.141 -3.631 1 92.88 178 GLY B O 1
ATOM 4826 N N . SER B 1 179 ? -0.108 -14.812 -4.02 1 93.31 179 SER B N 1
ATOM 4827 C CA . SER B 1 179 ? -0.938 -13.695 -4.457 1 93.31 179 SER B CA 1
ATOM 4828 C C . SER B 1 179 ? -1.843 -14.102 -5.617 1 93.31 179 SER B C 1
ATOM 4830 O O . SER B 1 179 ? -2.969 -13.617 -5.73 1 93.31 179 SER B O 1
ATOM 4832 N N . ASP B 1 180 ? -1.352 -14.953 -6.527 1 94.25 180 ASP B N 1
ATOM 4833 C CA . ASP B 1 180 ? -2.146 -15.406 -7.664 1 94.25 180 ASP B CA 1
ATOM 4834 C C . ASP B 1 180 ? -3.352 -16.219 -7.203 1 94.25 180 ASP B C 1
ATOM 4836 O O . ASP B 1 180 ? -4.473 -16 -7.672 1 94.25 180 ASP B O 1
ATOM 4840 N N . ASN B 1 181 ? -3.16 -17.078 -6.195 1 95.12 181 ASN B N 1
ATOM 4841 C CA . ASN B 1 181 ? -4.25 -17.891 -5.656 1 95.12 181 ASN B CA 1
ATOM 4842 C C . ASN B 1 181 ? -5.246 -17.031 -4.879 1 95.12 181 ASN B C 1
ATOM 4844 O O . ASN B 1 181 ? -6.453 -17.297 -4.918 1 95.12 181 ASN B O 1
ATOM 4848 N N . VAL B 1 182 ? -4.73 -16.062 -4.234 1 95 182 VAL B N 1
ATOM 4849 C CA . VAL B 1 182 ? -5.594 -15.148 -3.498 1 95 182 VAL B CA 1
ATOM 4850 C C . VAL B 1 182 ? -6.48 -14.383 -4.473 1 95 182 VAL B C 1
ATOM 4852 O O . VAL B 1 182 ? -7.688 -14.25 -4.258 1 95 182 VAL B O 1
ATOM 4855 N N . ALA B 1 183 ? -5.902 -13.93 -5.523 1 95.81 183 ALA B N 1
ATOM 4856 C CA . ALA B 1 183 ? -6.621 -13.125 -6.504 1 95.81 183 ALA B CA 1
ATOM 4857 C C . ALA B 1 183 ? -7.723 -13.93 -7.184 1 95.81 183 ALA B C 1
ATOM 4859 O O . ALA B 1 183 ? -8.852 -13.453 -7.328 1 95.81 183 ALA B O 1
ATOM 4860 N N . ILE B 1 184 ? -7.406 -15.133 -7.586 1 95.94 184 ILE B N 1
ATOM 4861 C CA . ILE B 1 184 ? -8.383 -15.945 -8.297 1 95.94 184 ILE B CA 1
ATOM 4862 C C . ILE B 1 184 ? -9.492 -16.375 -7.34 1 95.94 184 ILE B C 1
ATOM 4864 O O . ILE B 1 184 ? -10.672 -16.391 -7.711 1 95.94 184 ILE B O 1
ATOM 4868 N N . ALA B 1 185 ? -9.125 -16.75 -6.113 1 96.5 185 ALA B N 1
ATOM 4869 C CA . ALA B 1 185 ? -10.125 -17.141 -5.125 1 96.5 185 ALA B CA 1
ATOM 4870 C C . ALA B 1 185 ? -11.117 -16 -4.883 1 96.5 185 ALA B C 1
ATOM 4872 O O . ALA B 1 185 ? -12.328 -16.234 -4.789 1 96.5 185 ALA B O 1
ATOM 4873 N N . ALA B 1 186 ? -10.609 -14.836 -4.809 1 95.5 186 ALA B N 1
ATOM 4874 C CA . ALA B 1 186 ? -11.453 -13.672 -4.578 1 95.5 186 ALA B CA 1
ATOM 4875 C C . ALA B 1 186 ? -12.383 -13.43 -5.762 1 95.5 186 ALA B C 1
ATOM 4877 O O . ALA B 1 186 ? -13.539 -13.031 -5.578 1 95.5 186 ALA B O 1
ATOM 4878 N N . GLU B 1 187 ? -11.836 -13.586 -6.938 1 94.62 187 GLU B N 1
ATOM 4879 C CA . GLU B 1 187 ? -12.648 -13.406 -8.133 1 94.62 187 GLU B CA 1
ATOM 4880 C C . GLU B 1 187 ? -13.766 -14.445 -8.211 1 94.62 187 GLU B C 1
ATOM 4882 O O . GLU B 1 187 ? -14.906 -14.117 -8.531 1 94.62 187 GLU B O 1
ATOM 4887 N N . LEU B 1 188 ? -13.438 -15.672 -7.91 1 95.75 188 LEU B N 1
ATOM 4888 C CA . LEU B 1 188 ? -14.406 -16.75 -7.953 1 95.75 188 LEU B CA 1
ATOM 4889 C C . LEU B 1 188 ? -15.477 -16.578 -6.879 1 95.75 188 LEU B C 1
ATOM 4891 O O . LEU B 1 188 ? -16.641 -16.953 -7.082 1 95.75 188 LEU B O 1
ATOM 4895 N N . ALA B 1 189 ? -15.125 -16 -5.809 1 94.62 189 ALA B N 1
ATOM 4896 C CA . ALA B 1 189 ? -16.031 -15.805 -4.684 1 94.62 189 ALA B CA 1
ATOM 4897 C C . ALA B 1 189 ? -17.172 -14.859 -5.055 1 94.62 189 ALA B C 1
ATOM 4899 O O . ALA B 1 189 ? -18.203 -14.828 -4.387 1 94.62 189 ALA B O 1
ATOM 4900 N N . LYS B 1 190 ? -16.969 -14.148 -6.121 1 88.19 190 LYS B N 1
ATOM 4901 C CA . LYS B 1 190 ? -18 -13.211 -6.57 1 88.19 190 LYS B CA 1
ATOM 4902 C C . LYS B 1 190 ? -19.141 -13.93 -7.285 1 88.19 190 LYS B C 1
ATOM 4904 O O . LYS B 1 190 ? -20.203 -13.352 -7.512 1 88.19 190 LYS B O 1
ATOM 4909 N N . THR B 1 191 ? -18.938 -15.125 -7.664 1 89.25 191 THR B N 1
ATOM 4910 C CA . THR B 1 191 ? -19.969 -15.898 -8.344 1 89.25 191 THR B CA 1
ATOM 4911 C C . THR B 1 191 ? -20.844 -16.641 -7.332 1 89.25 191 THR B C 1
ATOM 4913 O O . THR B 1 191 ? -20.438 -16.859 -6.195 1 89.25 191 THR B O 1
ATOM 4916 N N . ASP B 1 192 ? -22.047 -16.984 -7.762 1 89.06 192 ASP B N 1
ATOM 4917 C CA . ASP B 1 192 ? -22.953 -17.719 -6.898 1 89.06 192 ASP B CA 1
ATOM 4918 C C . ASP B 1 192 ? -22.406 -19.109 -6.574 1 89.06 192 ASP B C 1
ATOM 4920 O O . ASP B 1 192 ? -22.516 -19.578 -5.438 1 89.06 192 ASP B O 1
ATOM 4924 N N . MET B 1 193 ? -21.781 -19.719 -7.516 1 89.56 193 MET B N 1
ATOM 4925 C CA . MET B 1 193 ? -21.266 -21.078 -7.379 1 89.56 193 MET B CA 1
ATOM 4926 C C . MET B 1 193 ? -20.172 -21.141 -6.32 1 89.56 193 MET B C 1
ATOM 4928 O O . MET B 1 193 ? -20.047 -22.141 -5.617 1 89.56 193 MET B O 1
ATOM 4932 N N . PHE B 1 194 ? -19.391 -20.078 -6.188 1 94.56 194 PHE B N 1
ATOM 4933 C CA . PHE B 1 194 ? -18.234 -20.094 -5.293 1 94.56 194 PHE B CA 1
ATOM 4934 C C . PHE B 1 194 ? -18.359 -19 -4.238 1 94.56 194 PHE B C 1
ATOM 4936 O O . PHE B 1 194 ? -17.344 -18.422 -3.82 1 94.56 194 PHE B O 1
ATOM 4943 N N . SER B 1 195 ? -19.578 -18.719 -3.91 1 92.69 195 SER B N 1
ATOM 4944 C CA . SER B 1 195 ? -19.812 -17.688 -2.898 1 92.69 195 SER B CA 1
ATOM 4945 C C . SER B 1 195 ? -19.109 -18.047 -1.589 1 92.69 195 SER B C 1
ATOM 4947 O O . SER B 1 195 ? -19.25 -19.156 -1.084 1 92.69 195 SER B O 1
ATOM 4949 N N . GLY B 1 196 ? -18.281 -17.125 -1.142 1 88.25 196 GLY B N 1
ATOM 4950 C CA . GLY B 1 196 ? -17.609 -17.328 0.135 1 88.25 196 GLY B CA 1
ATOM 4951 C C . GLY B 1 196 ? -16.312 -18.094 0.016 1 88.25 196 GLY B C 1
ATOM 4952 O O . GLY B 1 196 ? -15.656 -18.391 1.021 1 88.25 196 GLY B O 1
ATOM 4953 N N . LEU B 1 197 ? -15.953 -18.422 -1.164 1 93.38 197 LEU B N 1
ATOM 4954 C CA . LEU B 1 197 ? -14.727 -19.188 -1.387 1 93.38 197 LEU B CA 1
ATOM 4955 C C . LEU B 1 197 ? -13.516 -18.422 -0.859 1 93.38 197 LEU B C 1
ATOM 4957 O O . LEU B 1 197 ? -13.305 -17.25 -1.21 1 93.38 197 LEU B O 1
ATOM 4961 N N . THR B 1 198 ? -12.758 -19.047 0.037 1 93.19 198 THR B N 1
ATOM 4962 C CA . THR B 1 198 ? -11.523 -18.469 0.553 1 93.19 198 THR B CA 1
ATOM 4963 C C . THR B 1 198 ? -10.312 -18.984 -0.216 1 93.19 198 THR B C 1
ATOM 4965 O O . THR B 1 198 ? -10.422 -19.953 -0.967 1 93.19 198 THR B O 1
ATOM 4968 N N . ALA B 1 199 ? -9.195 -18.312 -0.045 1 94.38 199 ALA B N 1
ATOM 4969 C CA . ALA B 1 199 ? -7.953 -18.766 -0.674 1 94.38 199 ALA B CA 1
ATOM 4970 C C . ALA B 1 199 ? -7.594 -20.188 -0.229 1 94.38 199 ALA B C 1
ATOM 4972 O O . ALA B 1 199 ? -7.137 -21 -1.036 1 94.38 199 ALA B O 1
ATOM 4973 N N . SER B 1 200 ? -7.809 -20.469 1.034 1 93.94 200 SER B N 1
ATOM 4974 C CA . SER B 1 200 ? -7.523 -21.797 1.563 1 93.94 200 SER B CA 1
ATOM 4975 C C . SER B 1 200 ? -8.406 -22.859 0.914 1 93.94 200 SER B C 1
ATOM 4977 O O . SER B 1 200 ? -7.922 -23.906 0.508 1 93.94 200 SER B O 1
ATOM 4979 N N . ASP B 1 201 ? -9.688 -22.531 0.813 1 93.75 201 ASP B N 1
ATOM 4980 C CA . ASP B 1 201 ? -10.609 -23.469 0.176 1 93.75 201 ASP B CA 1
ATOM 4981 C C . ASP B 1 201 ? -10.195 -23.75 -1.268 1 93.75 201 ASP B C 1
ATOM 4983 O O . ASP B 1 201 ? -10.18 -24.906 -1.7 1 93.75 201 ASP B O 1
ATOM 4987 N N . TYR B 1 202 ? -9.914 -22.719 -1.951 1 96 202 TYR B N 1
ATOM 4988 C CA . TYR B 1 202 ? -9.531 -22.812 -3.354 1 96 202 TYR B CA 1
ATOM 4989 C C . TYR B 1 202 ? -8.305 -23.703 -3.518 1 96 202 TYR B C 1
ATOM 4991 O O . TYR B 1 202 ? -8.273 -24.578 -4.395 1 96 202 TYR B O 1
ATOM 4999 N N . VAL B 1 203 ? -7.367 -23.5 -2.701 1 95.56 203 VAL B N 1
ATOM 5000 C CA . VAL B 1 203 ? -6.074 -24.172 -2.842 1 95.56 203 VAL B CA 1
ATOM 5001 C C . VAL B 1 203 ? -6.188 -25.625 -2.383 1 95.56 203 VAL B C 1
ATOM 5003 O O . VAL B 1 203 ? -5.785 -26.531 -3.102 1 95.56 203 VAL B O 1
ATOM 5006 N N . PHE B 1 204 ? -6.828 -25.859 -1.207 1 94.19 204 PHE B N 1
ATOM 5007 C CA . PHE B 1 204 ? -6.793 -27.172 -0.584 1 94.19 204 PHE B CA 1
ATOM 5008 C C . PHE B 1 204 ? -7.871 -28.078 -1.173 1 94.19 204 PHE B C 1
ATOM 5010 O O . PHE B 1 204 ? -7.777 -29.312 -1.079 1 94.19 204 PHE B O 1
ATOM 5017 N N . ARG B 1 205 ? -8.836 -27.5 -1.87 1 93.81 205 ARG B N 1
ATOM 5018 C CA . ARG B 1 205 ? -9.906 -28.328 -2.428 1 93.81 205 ARG B CA 1
ATOM 5019 C C . ARG B 1 205 ? -9.719 -28.531 -3.928 1 93.81 205 ARG B C 1
ATOM 5021 O O . ARG B 1 205 ? -10.094 -29.578 -4.469 1 93.81 205 ARG B O 1
ATOM 5028 N N . TYR B 1 206 ? -9.188 -27.547 -4.582 1 96.31 206 TYR B N 1
ATOM 5029 C CA . TYR B 1 206 ? -9.211 -27.594 -6.039 1 96.31 206 TYR B CA 1
ATOM 5030 C C . TYR B 1 206 ? -7.801 -27.562 -6.613 1 96.31 206 TYR B C 1
ATOM 5032 O O . TYR B 1 206 ? -7.383 -28.484 -7.312 1 96.31 206 TYR B O 1
ATOM 5040 N N . HIS B 1 207 ? -7.062 -26.578 -6.246 1 97 207 HIS B N 1
ATOM 5041 C CA . HIS B 1 207 ? -5.715 -26.391 -6.77 1 97 207 HIS B CA 1
ATOM 5042 C C . HIS B 1 207 ? -4.852 -27.625 -6.555 1 97 207 HIS B C 1
ATOM 5044 O O . HIS B 1 207 ? -4.137 -28.062 -7.461 1 97 207 HIS B O 1
ATOM 5050 N N . VAL B 1 208 ? -4.961 -28.25 -5.395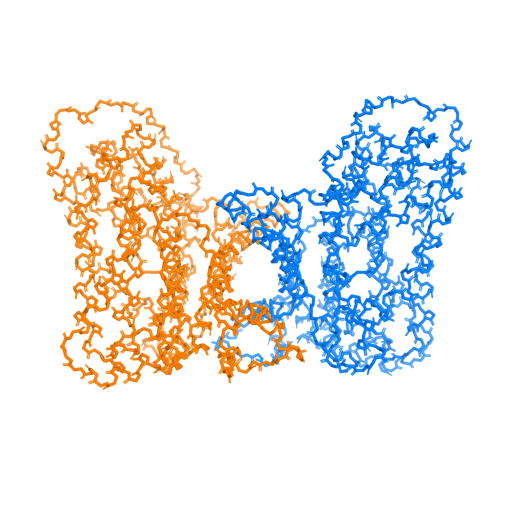 1 96.44 208 VAL B N 1
ATOM 5051 C CA . VAL B 1 208 ? -4.105 -29.344 -4.957 1 96.44 208 VAL B CA 1
ATOM 5052 C C . VAL B 1 208 ? -4.348 -30.578 -5.832 1 96.44 208 VAL B C 1
ATOM 5054 O O . VAL B 1 208 ? -3.43 -31.359 -6.094 1 96.44 208 VAL B O 1
ATOM 5057 N N . LEU B 1 209 ? -5.504 -30.719 -6.34 1 97.44 209 LEU B N 1
ATOM 5058 C CA . LEU B 1 209 ? -5.875 -31.891 -7.121 1 97.44 209 LEU B CA 1
ATOM 5059 C C . LEU B 1 209 ? -5.062 -31.969 -8.414 1 97.44 209 LEU B C 1
ATOM 5061 O O . LEU B 1 209 ? -4.824 -33.062 -8.938 1 97.44 209 LEU B O 1
ATOM 5065 N N . VAL B 1 210 ? -4.605 -30.797 -8.852 1 98.25 210 VAL B N 1
ATOM 5066 C CA . VAL B 1 210 ? -3.881 -30.734 -10.117 1 98.25 210 VAL B CA 1
ATOM 5067 C C . VAL B 1 210 ? -2.391 -30.547 -9.852 1 98.25 210 VAL B C 1
ATOM 5069 O O . VAL B 1 210 ? -1.549 -31.203 -10.461 1 98.25 210 VAL B O 1
ATOM 5072 N N . SER B 1 211 ? -2.068 -29.688 -8.938 1 97.94 211 SER B N 1
ATOM 5073 C CA . SER B 1 211 ? -0.689 -29.25 -8.742 1 97.94 211 SER B CA 1
ATOM 5074 C C . SER B 1 211 ? 0.164 -30.359 -8.156 1 97.94 211 SER B C 1
ATOM 5076 O O . SER B 1 211 ? 1.297 -30.578 -8.586 1 97.94 211 SER B O 1
ATOM 5078 N N . ILE B 1 212 ? -0.321 -31.141 -7.168 1 97.69 212 ILE B N 1
ATOM 5079 C CA . ILE B 1 212 ? 0.482 -32.156 -6.473 1 97.69 212 ILE B CA 1
ATOM 5080 C C . ILE B 1 212 ? 0.852 -33.281 -7.434 1 97.69 212 ILE B C 1
ATOM 5082 O O . ILE B 1 212 ? 2.029 -33.594 -7.59 1 97.69 212 ILE B O 1
ATOM 5086 N N . PRO B 1 213 ? -0.111 -33.875 -8.102 1 98.25 213 PRO B N 1
ATOM 5087 C CA . PRO B 1 213 ? 0.273 -34.906 -9.07 1 98.25 213 PRO B CA 1
ATOM 5088 C C . PRO B 1 213 ? 1.221 -34.375 -10.148 1 98.25 213 PRO B C 1
ATOM 5090 O O . PRO B 1 213 ? 2.125 -35.094 -10.578 1 98.25 213 PRO B O 1
ATOM 5093 N N . THR B 1 214 ? 0.999 -33.188 -10.594 1 98.5 214 THR B N 1
ATOM 5094 C CA . THR B 1 214 ? 1.854 -32.594 -11.609 1 98.5 214 THR B CA 1
ATOM 5095 C C . THR B 1 214 ? 3.283 -32.438 -11.102 1 98.5 214 THR B C 1
ATOM 5097 O O . THR B 1 214 ? 4.238 -32.75 -11.828 1 98.5 214 THR B O 1
ATOM 5100 N N . LEU B 1 215 ? 3.4 -31.969 -9.852 1 98.31 215 LEU B N 1
ATOM 5101 C CA . LEU B 1 215 ? 4.719 -31.812 -9.25 1 98.31 215 LEU B CA 1
ATOM 5102 C C . LEU B 1 215 ? 5.457 -33.125 -9.188 1 98.31 215 LEU B C 1
ATOM 5104 O O . LEU B 1 215 ? 6.668 -33.188 -9.43 1 98.31 215 LEU B O 1
ATOM 5108 N N . LEU B 1 216 ? 4.754 -34.219 -8.883 1 98.31 216 LEU B N 1
ATOM 5109 C CA . LEU B 1 216 ? 5.363 -35.531 -8.797 1 98.31 216 LEU B CA 1
ATOM 5110 C C . LEU B 1 216 ? 5.859 -36 -10.156 1 98.31 216 LEU B C 1
ATOM 5112 O O . LEU B 1 216 ? 6.957 -36.562 -10.273 1 98.31 216 LEU B O 1
ATOM 5116 N N . VAL B 1 217 ? 5.09 -35.75 -11.156 1 98.31 217 VAL B N 1
ATOM 5117 C CA . VAL B 1 217 ? 5.488 -36.125 -12.516 1 98.31 217 VAL B CA 1
ATOM 5118 C C . VAL B 1 217 ? 6.699 -35.281 -12.938 1 98.31 217 VAL B C 1
ATOM 5120 O O . VAL B 1 217 ? 7.613 -35.812 -13.586 1 98.31 217 VAL B O 1
ATOM 5123 N N . MET B 1 218 ? 6.688 -34.031 -12.609 1 98.38 218 MET B N 1
ATOM 5124 C CA . MET B 1 218 ? 7.809 -33.156 -12.938 1 98.38 218 MET B CA 1
ATOM 5125 C C . MET B 1 218 ? 9.078 -33.594 -12.227 1 98.38 218 MET B C 1
ATOM 5127 O O . MET B 1 218 ? 10.172 -33.531 -12.797 1 98.38 218 MET B O 1
ATOM 5131 N N . ALA B 1 219 ? 8.906 -34 -10.969 1 98.12 219 ALA B N 1
ATOM 5132 C CA . ALA B 1 219 ? 10.055 -34.531 -10.227 1 98.12 219 ALA B CA 1
ATOM 5133 C C . ALA B 1 219 ? 10.672 -35.719 -10.93 1 98.12 219 ALA B C 1
ATOM 5135 O O . ALA B 1 219 ? 11.898 -35.812 -11.062 1 98.12 219 ALA B O 1
ATOM 5136 N N . LEU B 1 220 ? 9.844 -36.625 -11.391 1 98.19 220 LEU B N 1
ATOM 5137 C CA . LEU B 1 220 ? 10.312 -37.781 -12.125 1 98.19 220 LEU B CA 1
ATOM 5138 C C . LEU B 1 220 ? 10.945 -37.375 -13.453 1 98.19 220 LEU B C 1
ATOM 5140 O O . LEU B 1 220 ? 11.977 -37.938 -13.852 1 98.19 220 LEU B O 1
ATOM 5144 N N . ALA B 1 221 ? 10.297 -36.469 -14.117 1 98.31 221 ALA B N 1
ATOM 5145 C CA . ALA B 1 221 ? 10.836 -35.969 -15.383 1 98.31 221 ALA B CA 1
ATOM 5146 C C . ALA B 1 221 ? 12.203 -35.344 -15.18 1 98.31 221 ALA B C 1
ATOM 5148 O O . ALA B 1 221 ? 13.094 -35.5 -16.016 1 98.31 221 ALA B O 1
ATOM 5149 N N . HIS B 1 222 ? 12.328 -34.594 -14.109 1 97.81 222 HIS B N 1
ATOM 5150 C CA . HIS B 1 222 ? 13.617 -34 -13.789 1 97.81 222 HIS B CA 1
ATOM 5151 C C . HIS B 1 222 ? 14.695 -35.062 -13.609 1 97.81 222 HIS B C 1
ATOM 5153 O O . HIS B 1 222 ? 15.828 -34.875 -14.078 1 97.81 222 HIS B O 1
ATOM 5159 N N . TYR B 1 223 ? 14.352 -36.156 -12.898 1 97.38 223 TYR B N 1
ATOM 5160 C CA . TYR B 1 223 ? 15.289 -37.25 -12.672 1 97.38 223 TYR B CA 1
ATOM 5161 C C . TYR B 1 223 ? 15.82 -37.781 -13.992 1 97.38 223 TYR B C 1
ATOM 5163 O O . TYR B 1 223 ? 17.031 -37.812 -14.227 1 97.38 223 TYR B O 1
ATOM 5171 N N . PHE B 1 224 ? 14.977 -38.156 -14.867 1 97.88 224 PHE B N 1
ATOM 5172 C CA . PHE B 1 224 ? 15.359 -38.812 -16.109 1 97.88 224 PHE B CA 1
ATOM 5173 C C . PHE B 1 224 ? 16.016 -37.812 -17.062 1 97.88 224 PHE B C 1
ATOM 5175 O O . PHE B 1 224 ? 16.984 -38.156 -17.75 1 97.88 224 PHE B O 1
ATOM 5182 N N . TRP B 1 225 ? 15.531 -36.625 -17.109 1 97.62 225 TRP B N 1
ATOM 5183 C CA . TRP B 1 225 ? 16.031 -35.656 -18.078 1 97.62 225 TRP B CA 1
ATOM 5184 C C . TRP B 1 225 ? 17.438 -35.188 -17.703 1 97.62 225 TRP B C 1
ATOM 5186 O O . TRP B 1 225 ? 18.312 -35.062 -18.578 1 97.62 225 TRP B O 1
ATOM 5196 N N . GLN B 1 226 ? 17.641 -34.906 -16.422 1 96.56 226 GLN B N 1
ATOM 5197 C CA . GLN B 1 226 ? 18.969 -34.469 -16 1 96.56 226 GLN B CA 1
ATOM 5198 C C . GLN B 1 226 ? 19.984 -35.594 -16.203 1 96.56 226 GLN B C 1
ATOM 5200 O O . GLN B 1 226 ? 21.109 -35.344 -16.625 1 96.56 226 GLN B O 1
ATOM 5205 N N . LYS B 1 227 ? 19.594 -36.781 -15.844 1 94.81 227 LYS B N 1
ATOM 5206 C CA . LYS B 1 227 ? 20.469 -37.938 -16.062 1 94.81 227 LYS B CA 1
ATOM 5207 C C . LYS B 1 227 ? 20.812 -38.094 -17.531 1 94.81 227 LYS B C 1
ATOM 5209 O O . LYS B 1 227 ? 21.969 -38.312 -17.891 1 94.81 227 LYS B O 1
ATOM 5214 N N . PHE B 1 228 ? 19.828 -38 -18.344 1 96.25 228 PHE B N 1
ATOM 5215 C CA . PHE B 1 228 ? 20.016 -38.125 -19.781 1 96.25 228 PHE B CA 1
ATOM 5216 C C . PHE B 1 228 ? 20.938 -37.031 -20.312 1 96.25 228 PHE B C 1
ATOM 5218 O O . PHE B 1 228 ? 21.875 -37.312 -21.062 1 96.25 228 PHE B O 1
ATOM 5225 N N . MET B 1 229 ? 20.797 -35.781 -19.938 1 95.5 229 MET B N 1
ATOM 5226 C CA . MET B 1 229 ? 21.578 -34.656 -20.438 1 95.5 229 MET B CA 1
ATOM 5227 C C . MET B 1 229 ? 23 -34.719 -19.906 1 95.5 229 MET B C 1
ATOM 5229 O O . MET B 1 229 ? 23.938 -34.281 -20.609 1 95.5 229 MET B O 1
ATOM 5233 N N . ASP B 1 230 ? 23.094 -35.125 -18.656 1 93.12 230 ASP B N 1
ATOM 5234 C CA . ASP B 1 230 ? 24.438 -35.281 -18.109 1 93.12 230 ASP B CA 1
ATOM 5235 C C . ASP B 1 230 ? 25.219 -36.344 -18.859 1 93.12 230 ASP B C 1
ATOM 5237 O O . ASP B 1 230 ? 26.422 -36.219 -19.094 1 93.12 230 ASP B O 1
ATOM 5241 N N . LYS B 1 231 ? 24.578 -37.469 -19.125 1 91.62 231 LYS B N 1
ATOM 5242 C CA . LYS B 1 231 ? 25.219 -38.531 -19.891 1 91.62 231 LYS B CA 1
ATOM 5243 C C . LYS B 1 231 ? 25.625 -38.031 -21.281 1 91.62 231 LYS B C 1
ATOM 5245 O O . LYS B 1 231 ? 26.688 -38.406 -21.797 1 91.62 231 LYS B O 1
ATOM 5250 N N . ARG B 1 232 ? 24.828 -37.281 -21.875 1 91.88 232 ARG B N 1
ATOM 5251 C CA . ARG B 1 232 ? 25.094 -36.75 -23.219 1 91.88 232 ARG B CA 1
ATOM 5252 C C . ARG B 1 232 ? 26.219 -35.719 -23.188 1 91.88 232 ARG B C 1
ATOM 5254 O O . ARG B 1 232 ? 26.984 -35.625 -24.141 1 91.88 232 ARG B O 1
ATOM 5261 N N . ALA B 1 233 ? 26.234 -34.844 -22.219 1 84 233 ALA B N 1
ATOM 5262 C CA . ALA B 1 233 ? 27.234 -33.781 -22.109 1 84 233 ALA B CA 1
ATOM 5263 C C . ALA B 1 233 ? 28.609 -34.375 -21.797 1 84 233 ALA B C 1
ATOM 5265 O O . ALA B 1 233 ? 29.641 -33.781 -22.141 1 84 233 ALA B O 1
ATOM 5266 N N . GLY B 1 234 ? 28.828 -35.562 -21.562 1 66.19 234 GLY B N 1
ATOM 5267 C CA . GLY B 1 234 ? 30.094 -36.219 -21.312 1 66.19 234 GLY B CA 1
ATOM 5268 C C . GLY B 1 234 ? 30.859 -35.594 -20.141 1 66.19 234 GLY B C 1
ATOM 5269 O O . GLY B 1 234 ? 30.25 -35.062 -19.219 1 66.19 234 GLY B O 1
ATOM 5270 N N . SER B 1 235 ? 32.281 -35.531 -20.219 1 52.94 235 SER B N 1
ATOM 5271 C CA . SER B 1 235 ? 33.312 -35.094 -19.281 1 52.94 235 SER B CA 1
ATOM 5272 C C . SER B 1 235 ? 33.25 -33.562 -19.094 1 52.94 235 SER B C 1
ATOM 5274 O O . SER B 1 235 ? 33.969 -33.031 -18.234 1 52.94 235 SER B O 1
ATOM 5276 N N . ASP B 1 236 ? 32.688 -32.75 -19.797 1 49.81 236 ASP B N 1
ATOM 5277 C CA . ASP B 1 236 ? 32.75 -31.297 -19.828 1 49.81 236 ASP B CA 1
ATOM 5278 C C . ASP B 1 236 ? 32.062 -30.688 -18.609 1 49.81 236 ASP B C 1
ATOM 5280 O O . ASP B 1 236 ? 32.031 -29.469 -18.453 1 49.81 236 ASP B O 1
ATOM 5284 N N . LEU B 1 237 ? 31.312 -31.375 -17.969 1 53.62 237 LEU B N 1
ATOM 5285 C CA . LEU B 1 237 ? 30.453 -30.906 -16.891 1 53.62 237 LEU B CA 1
ATOM 5286 C C . LEU B 1 237 ? 31.281 -30.453 -15.695 1 53.62 237 LEU B C 1
ATOM 5288 O O . LEU B 1 237 ? 30.734 -29.922 -14.719 1 53.62 237 LEU B O 1
ATOM 5292 N N . THR B 1 238 ? 32.5 -31.062 -15.547 1 47.41 238 THR B N 1
ATOM 5293 C CA . THR B 1 238 ? 33.281 -30.844 -14.328 1 47.41 238 THR B CA 1
ATOM 5294 C C . THR B 1 238 ? 33.719 -29.391 -14.234 1 47.41 238 THR B C 1
ATOM 5296 O O . THR B 1 238 ? 34.406 -29.016 -13.266 1 47.41 238 THR B O 1
ATOM 5299 N N . ASP B 1 239 ? 34.031 -28.656 -15.336 1 47.88 239 ASP B N 1
ATOM 5300 C CA . ASP B 1 239 ? 35.062 -27.625 -15.328 1 47.88 239 ASP B CA 1
ATOM 5301 C C . ASP B 1 239 ? 34.688 -26.5 -14.367 1 47.88 239 ASP B C 1
ATOM 5303 O O . ASP B 1 239 ? 35.531 -26.062 -13.562 1 47.88 239 ASP B O 1
ATOM 5307 N N . GLY B 1 240 ? 33.969 -25.297 -14.844 1 48.94 240 GLY B N 1
ATOM 5308 C CA . GLY B 1 240 ? 34.344 -23.984 -14.367 1 48.94 240 GLY B CA 1
ATOM 5309 C C . GLY B 1 240 ? 33.969 -23.734 -12.922 1 48.94 240 GLY B C 1
ATOM 5310 O O . GLY B 1 240 ? 32.844 -23.953 -12.531 1 48.94 240 GLY B O 1
ATOM 5311 N N . ASP B 1 241 ? 34.969 -24 -12.031 1 47.75 241 ASP B N 1
ATOM 5312 C CA . ASP B 1 241 ? 35.031 -23.797 -10.594 1 47.75 241 ASP B CA 1
ATOM 5313 C C . ASP B 1 241 ? 34.375 -22.5 -10.18 1 47.75 241 ASP B C 1
ATOM 5315 O O . ASP B 1 241 ? 34.938 -21.406 -10.328 1 47.75 241 ASP B O 1
ATOM 5319 N N . VAL B 1 242 ? 33.219 -22.25 -10.562 1 52.75 242 VAL B N 1
ATOM 5320 C CA . VAL B 1 242 ? 32.781 -21.062 -9.836 1 52.75 242 VAL B CA 1
ATOM 5321 C C . VAL B 1 242 ? 33.062 -21.219 -8.344 1 52.75 242 VAL B C 1
ATOM 5323 O O . VAL B 1 242 ? 32.875 -22.312 -7.789 1 52.75 242 VAL B O 1
ATOM 5326 N N . ASP B 1 243 ? 33.969 -20.422 -7.906 1 50.38 243 ASP B N 1
ATOM 5327 C CA . ASP B 1 243 ? 34.312 -20.344 -6.492 1 50.38 243 ASP B CA 1
ATOM 5328 C C . ASP B 1 243 ? 33.094 -20.609 -5.613 1 50.38 243 ASP B C 1
ATOM 5330 O O . ASP B 1 243 ? 32.125 -19.844 -5.633 1 50.38 243 ASP B O 1
ATOM 5334 N N . LEU B 1 244 ? 32.812 -21.844 -5.488 1 49.41 244 LEU B N 1
ATOM 5335 C CA . LEU B 1 244 ? 31.797 -22.219 -4.523 1 49.41 244 LEU B CA 1
ATOM 5336 C C . LEU B 1 244 ? 31.891 -21.359 -3.266 1 49.41 244 LEU B C 1
ATOM 5338 O O . LEU B 1 244 ? 32.906 -21.375 -2.578 1 49.41 244 LEU B O 1
ATOM 5342 N N . ALA B 1 245 ? 31.297 -20.297 -3.312 1 50 245 ALA B N 1
ATOM 5343 C CA . ALA B 1 245 ? 31.25 -19.578 -2.037 1 50 245 ALA B CA 1
ATOM 5344 C C . ALA B 1 245 ? 30.938 -20.547 -0.889 1 50 245 ALA B C 1
ATOM 5346 O O . ALA B 1 245 ? 30.156 -21.484 -1.052 1 50 245 ALA B O 1
ATOM 5347 N N . GLU B 1 246 ? 31.859 -20.641 0.114 1 52.03 246 GLU B N 1
ATOM 5348 C CA . GLU B 1 246 ? 31.625 -21.406 1.346 1 52.03 246 GLU B CA 1
ATOM 5349 C C . GLU B 1 246 ? 30.172 -21.344 1.771 1 52.03 246 GLU B C 1
ATOM 5351 O O . GLU B 1 246 ? 29.516 -20.312 1.624 1 52.03 246 GLU B O 1
ATOM 5356 N N . VAL B 1 247 ? 29.516 -22.469 1.828 1 53.16 247 VAL B N 1
ATOM 5357 C CA . VAL B 1 247 ? 28.172 -22.609 2.365 1 53.16 247 VAL B CA 1
ATOM 5358 C C . VAL B 1 247 ? 27.969 -21.641 3.52 1 53.16 247 VAL B C 1
ATOM 5360 O O . VAL B 1 247 ? 28.703 -21.672 4.512 1 53.16 247 VAL B O 1
ATOM 5363 N N . LYS B 1 248 ? 27.344 -20.625 3.361 1 58.25 248 LYS B N 1
ATOM 5364 C CA . LYS B 1 248 ? 27.016 -19.75 4.484 1 58.25 248 LYS B CA 1
ATOM 5365 C C . LYS B 1 248 ? 25.984 -20.391 5.402 1 58.25 248 LYS B C 1
ATOM 5367 O O . LYS B 1 248 ? 24.781 -20.297 5.152 1 58.25 248 LYS B O 1
ATOM 5372 N N . ALA B 1 249 ? 26.422 -21.453 6.293 1 60.47 249 ALA B N 1
ATOM 5373 C CA . ALA B 1 249 ? 25.531 -22.062 7.273 1 60.47 249 ALA B CA 1
ATOM 5374 C C . ALA B 1 249 ? 25.031 -21.031 8.281 1 60.47 249 ALA B C 1
ATOM 5376 O O . ALA B 1 249 ? 25.797 -20.172 8.727 1 60.47 249 ALA B O 1
ATOM 5377 N N . VAL B 1 250 ? 23.703 -21.078 8.438 1 73.56 250 VAL B N 1
ATOM 5378 C CA . VAL B 1 250 ? 23.141 -20.203 9.469 1 73.56 250 VAL B CA 1
ATOM 5379 C C . VAL B 1 250 ? 23.609 -20.672 10.844 1 73.56 250 VAL B C 1
ATOM 5381 O O . VAL B 1 250 ? 23.469 -21.859 11.188 1 73.56 250 VAL B O 1
ATOM 5384 N N . GLU B 1 251 ? 24.328 -19.781 11.516 1 77.56 251 GLU B N 1
ATOM 5385 C CA . GLU B 1 251 ? 24.812 -20.094 12.852 1 77.56 251 GLU B CA 1
ATOM 5386 C C . GLU B 1 251 ? 23.797 -19.703 13.922 1 77.56 251 GLU B C 1
ATOM 5388 O O . GLU B 1 251 ? 23.031 -18.766 13.742 1 77.56 251 GLU B O 1
ATOM 5393 N N . GLY B 1 252 ? 23.547 -20.703 14.922 1 80 252 GLY B N 1
ATOM 5394 C CA . GLY B 1 252 ? 22.656 -20.438 16.047 1 80 252 GLY B CA 1
ATOM 5395 C C . GLY B 1 252 ? 22.281 -21.688 16.812 1 80 252 GLY B C 1
ATOM 5396 O O . GLY B 1 252 ? 22.672 -22.797 16.438 1 80 252 GLY B O 1
ATOM 5397 N N . SER B 1 253 ? 21.641 -21.453 17.984 1 87.31 253 SER B N 1
ATOM 5398 C CA . SER B 1 253 ? 21.172 -22.562 18.812 1 87.31 253 SER B CA 1
ATOM 5399 C C . SER B 1 253 ? 20.125 -23.391 18.109 1 87.31 253 SER B C 1
ATOM 5401 O O . SER B 1 253 ? 19.516 -22.938 17.125 1 87.31 253 SER B O 1
ATOM 5403 N N . ALA B 1 254 ? 20 -24.594 18.516 1 86.81 254 ALA B N 1
ATOM 5404 C CA . ALA B 1 254 ? 18.969 -25.469 17.969 1 86.81 254 ALA B CA 1
ATOM 5405 C C . ALA B 1 254 ? 17.578 -24.844 18.109 1 86.81 254 ALA B C 1
ATOM 5407 O O . ALA B 1 254 ? 16.75 -24.984 17.219 1 86.81 254 ALA B O 1
ATOM 5408 N N . LEU B 1 255 ? 17.438 -24.219 19.172 1 86.94 255 LEU B N 1
ATOM 5409 C CA . LEU B 1 255 ? 16.156 -23.562 19.422 1 86.94 255 LEU B CA 1
ATOM 5410 C C . LEU B 1 255 ? 15.93 -22.422 18.438 1 86.94 255 LEU B C 1
ATOM 5412 O O . LEU B 1 255 ? 14.828 -22.281 17.891 1 86.94 255 LEU B O 1
ATOM 5416 N N . TYR B 1 256 ? 16.922 -21.656 18.203 1 91 256 TYR B N 1
ATOM 5417 C CA . TYR B 1 256 ? 16.828 -20.578 17.234 1 91 256 TYR B CA 1
ATOM 5418 C C . TYR B 1 256 ? 16.5 -21.125 15.844 1 91 256 TYR B C 1
ATOM 5420 O O . TYR B 1 256 ? 15.578 -20.641 15.188 1 91 256 TYR B O 1
ATOM 5428 N N . ARG B 1 257 ? 17.188 -22.125 15.5 1 91.25 257 ARG B N 1
ATOM 5429 C CA . ARG B 1 257 ? 17.016 -22.672 14.156 1 91.25 257 ARG B CA 1
ATOM 5430 C C . ARG B 1 257 ? 15.625 -23.281 13.984 1 91.25 257 ARG B C 1
ATOM 5432 O O . ARG B 1 257 ? 15 -23.125 12.93 1 91.25 257 ARG B O 1
ATOM 5439 N N . THR B 1 258 ? 15.156 -23.906 14.984 1 91.5 258 THR B N 1
ATOM 5440 C CA . THR B 1 258 ? 13.844 -24.531 14.898 1 91.5 258 THR B CA 1
ATOM 5441 C C . THR B 1 258 ? 12.742 -23.484 14.852 1 91.5 258 THR B C 1
ATOM 5443 O O . THR B 1 258 ? 11.867 -23.531 13.984 1 91.5 258 THR B O 1
ATOM 5446 N N . VAL B 1 259 ? 12.797 -22.547 15.711 1 94.19 259 VAL B N 1
ATOM 5447 C CA . VAL B 1 259 ? 11.75 -21.547 15.836 1 94.19 259 VAL B CA 1
ATOM 5448 C C . VAL B 1 259 ? 11.719 -20.672 14.578 1 94.19 259 VAL B C 1
ATOM 5450 O O . VAL B 1 259 ? 10.656 -20.453 13.984 1 94.19 259 VAL B O 1
ATOM 5453 N N . TYR B 1 260 ? 12.828 -20.266 14.18 1 94.5 260 TYR B N 1
ATOM 5454 C CA . TYR B 1 260 ? 12.898 -19.344 13.055 1 94.5 260 TYR B CA 1
ATOM 5455 C C . TYR B 1 260 ? 12.633 -20.062 11.742 1 94.5 260 TYR B C 1
ATOM 5457 O O . TYR B 1 260 ? 12.195 -19.453 10.758 1 94.5 260 TYR B O 1
ATOM 5465 N N . ALA B 1 261 ? 12.875 -21.328 11.68 1 92.88 261 ALA B N 1
ATOM 5466 C CA . ALA B 1 261 ? 12.539 -22.109 10.492 1 92.88 261 ALA B CA 1
ATOM 5467 C C . ALA B 1 261 ? 11.023 -22.25 10.344 1 92.88 261 ALA B C 1
ATOM 5469 O O . ALA B 1 261 ? 10.516 -22.359 9.227 1 92.88 261 ALA B O 1
ATOM 5470 N N . ILE B 1 262 ? 10.352 -22.172 11.422 1 95 262 ILE B N 1
ATOM 5471 C CA . ILE B 1 262 ? 8.906 -22.406 11.43 1 95 262 ILE B CA 1
ATOM 5472 C C . ILE B 1 262 ? 8.164 -21.109 11.18 1 95 262 ILE B C 1
ATOM 5474 O O . ILE B 1 262 ? 7.047 -21.109 10.664 1 95 262 ILE B O 1
ATOM 5478 N N . LEU B 1 263 ? 8.75 -19.984 11.453 1 95.75 263 LEU B N 1
ATOM 5479 C CA . LEU B 1 263 ? 8.07 -18.688 11.445 1 95.75 263 LEU B CA 1
ATOM 5480 C C . LEU B 1 263 ? 7.523 -18.375 10.055 1 95.75 263 LEU B C 1
ATOM 5482 O O . LEU B 1 263 ? 6.352 -18.031 9.906 1 95.75 263 LEU B O 1
ATOM 5486 N N . PRO B 1 264 ? 8.336 -18.547 8.992 1 93.69 264 PRO B N 1
ATOM 5487 C CA . PRO B 1 264 ? 7.797 -18.234 7.66 1 93.69 264 PRO B CA 1
ATOM 5488 C C . PRO B 1 264 ? 6.664 -19.172 7.258 1 93.69 264 PRO B C 1
ATOM 5490 O O . PRO B 1 264 ? 5.82 -18.812 6.434 1 93.69 264 PRO B O 1
ATOM 5493 N N . LEU B 1 265 ? 6.551 -20.312 7.883 1 94.06 265 LEU B N 1
ATOM 5494 C CA . LEU B 1 265 ? 5.551 -21.328 7.566 1 94.06 265 LEU B CA 1
ATOM 5495 C C . LEU B 1 265 ? 4.34 -21.203 8.484 1 94.06 265 LEU B C 1
ATOM 5497 O O . LEU B 1 265 ? 3.307 -21.828 8.242 1 94.06 265 LEU B O 1
ATOM 5501 N N . LEU B 1 266 ? 4.449 -20.375 9.391 1 95.38 266 LEU B N 1
ATOM 5502 C CA . LEU B 1 266 ? 3.471 -20.359 10.469 1 95.38 266 LEU B CA 1
ATOM 5503 C C . LEU B 1 266 ? 2.074 -20.047 9.938 1 95.38 266 LEU B C 1
ATOM 5505 O O . LEU B 1 266 ? 1.103 -20.703 10.328 1 95.38 266 LEU B O 1
ATOM 5509 N N . PRO B 1 267 ? 1.869 -19.062 9.062 1 94.5 267 PRO B N 1
ATOM 5510 C CA . PRO B 1 267 ? 0.516 -18.812 8.562 1 94.5 267 PRO B CA 1
ATOM 5511 C C . PRO B 1 267 ? -0.092 -20.031 7.867 1 94.5 267 PRO B C 1
ATOM 5513 O O . PRO B 1 267 ? -1.266 -20.344 8.078 1 94.5 267 PRO B O 1
ATOM 5516 N N . ILE B 1 268 ? 0.672 -20.641 7.02 1 93.19 268 ILE B N 1
ATOM 5517 C CA . ILE B 1 268 ? 0.158 -21.781 6.273 1 93.19 268 ILE B CA 1
ATOM 5518 C C . ILE B 1 268 ? -0.148 -22.922 7.234 1 93.19 268 ILE B C 1
ATOM 5520 O O . ILE B 1 268 ? -1.134 -23.641 7.055 1 93.19 268 ILE B O 1
ATOM 5524 N N . ILE B 1 269 ? 0.722 -23.156 8.25 1 94.38 269 ILE B N 1
ATOM 5525 C CA . ILE B 1 269 ? 0.489 -24.188 9.242 1 94.38 269 ILE B CA 1
ATOM 5526 C C . ILE B 1 269 ? -0.831 -23.938 9.969 1 94.38 269 ILE B C 1
ATOM 5528 O O . ILE B 1 269 ? -1.639 -24.844 10.148 1 94.38 269 ILE B O 1
ATOM 5532 N N . MET B 1 270 ? -1.031 -22.719 10.32 1 94.81 270 MET B N 1
ATOM 5533 C CA . MET B 1 270 ? -2.266 -22.359 11.016 1 94.81 270 MET B CA 1
ATOM 5534 C C . MET B 1 270 ? -3.48 -22.609 10.125 1 94.81 270 MET B C 1
ATOM 5536 O O . MET B 1 270 ? -4.484 -23.156 10.594 1 94.81 270 MET B O 1
ATOM 5540 N N . LEU B 1 271 ? -3.41 -22.203 8.898 1 93.56 271 LEU B N 1
ATOM 5541 C CA . LEU B 1 271 ? -4.516 -22.375 7.965 1 93.56 271 LEU B CA 1
ATOM 5542 C C . LEU B 1 271 ? -4.809 -23.859 7.734 1 93.56 271 LEU B C 1
ATOM 5544 O O . LEU B 1 271 ? -5.969 -24.266 7.656 1 93.56 271 LEU B O 1
ATOM 5548 N N . LEU B 1 272 ? -3.773 -24.641 7.633 1 91.75 272 LEU B N 1
ATOM 5549 C CA . LEU B 1 272 ? -3.928 -26.078 7.422 1 91.75 272 LEU B CA 1
ATOM 5550 C C . LEU B 1 272 ? -4.602 -26.734 8.625 1 91.75 272 LEU B C 1
ATOM 5552 O O . LEU B 1 272 ? -5.465 -27.609 8.461 1 91.75 272 LEU B O 1
ATOM 5556 N N . ILE B 1 273 ? -4.145 -26.328 9.781 1 93.69 273 ILE B N 1
ATOM 5557 C CA . ILE B 1 273 ? -4.699 -26.875 11.008 1 93.69 273 ILE B CA 1
ATOM 5558 C C . ILE B 1 273 ? -6.191 -26.562 11.086 1 93.69 273 ILE B C 1
ATOM 5560 O O . ILE B 1 273 ? -7.012 -27.438 11.344 1 93.69 273 ILE B O 1
ATOM 5564 N N . VAL B 1 274 ? -6.531 -25.344 10.859 1 91.5 274 VAL B N 1
ATOM 5565 C CA . VAL B 1 274 ? -7.93 -24.938 10.953 1 91.5 274 VAL B CA 1
ATOM 5566 C C . VAL B 1 274 ? -8.75 -25.594 9.852 1 91.5 274 VAL B C 1
ATOM 5568 O O . VAL B 1 274 ? -9.883 -26.016 10.078 1 91.5 274 VAL B O 1
ATOM 5571 N N . PHE B 1 275 ? -8.18 -25.641 8.648 1 89.44 275 PHE B N 1
ATOM 5572 C CA . PHE B 1 275 ? -8.859 -26.312 7.555 1 89.44 275 PHE B CA 1
ATOM 5573 C C . PHE B 1 275 ? -9.133 -27.781 7.902 1 89.44 275 PHE B C 1
ATOM 5575 O O . PHE B 1 275 ? -10.227 -28.281 7.652 1 89.44 275 PHE B O 1
ATOM 5582 N N . ALA B 1 276 ? -8.172 -28.406 8.516 1 91 276 ALA B N 1
ATOM 5583 C CA . ALA B 1 276 ? -8.312 -29.812 8.906 1 91 276 ALA B CA 1
ATOM 5584 C C . ALA B 1 276 ? -9.383 -29.969 9.984 1 91 276 ALA B C 1
ATOM 5586 O O . ALA B 1 276 ? -10.219 -30.875 9.914 1 91 276 ALA B O 1
ATOM 5587 N N . ILE B 1 277 ? -9.352 -29.109 10.914 1 91.69 277 ILE B N 1
ATOM 5588 C CA . ILE B 1 277 ? -10.297 -29.172 12.023 1 91.69 277 ILE B CA 1
ATOM 5589 C C . ILE B 1 277 ? -11.719 -28.922 11.5 1 91.69 277 ILE B C 1
ATOM 5591 O O . ILE B 1 277 ? -12.641 -29.672 11.828 1 91.69 277 ILE B O 1
ATOM 5595 N N . THR B 1 278 ? -11.867 -27.844 10.688 1 89.62 278 THR B N 1
ATOM 5596 C CA . THR B 1 278 ? -13.188 -27.484 10.195 1 89.62 278 THR B CA 1
ATOM 5597 C C . THR B 1 278 ? -13.727 -28.547 9.242 1 89.62 278 THR B C 1
ATOM 5599 O O . THR B 1 278 ? -14.922 -28.828 9.227 1 89.62 278 THR B O 1
ATOM 5602 N N . SER B 1 279 ? -12.891 -29.188 8.445 1 87.25 279 SER B N 1
ATOM 5603 C CA . SER B 1 279 ? -13.297 -30.219 7.492 1 87.25 279 SER B CA 1
ATOM 5604 C C . SER B 1 279 ? -13.672 -31.516 8.211 1 87.25 279 SER B C 1
ATOM 5606 O O . SER B 1 279 ? -14.555 -32.25 7.754 1 87.25 279 SER B O 1
ATOM 5608 N N . THR B 1 280 ? -13.094 -31.797 9.391 1 90.06 280 THR B N 1
ATOM 5609 C CA . THR B 1 280 ? -13.312 -33.062 10.086 1 90.06 280 THR B CA 1
ATOM 5610 C C . THR B 1 280 ? -14.422 -32.938 11.125 1 90.06 280 THR B C 1
ATOM 5612 O O . THR B 1 280 ? -15.227 -33.844 11.305 1 90.06 280 THR B O 1
ATOM 5615 N N . THR B 1 281 ? -14.492 -31.844 11.852 1 90.5 281 THR B N 1
ATOM 5616 C CA . THR B 1 281 ? -15.398 -31.703 12.984 1 90.5 281 THR B CA 1
ATOM 5617 C C . THR B 1 281 ? -16.625 -30.875 12.602 1 90.5 281 THR B C 1
ATOM 5619 O O . THR B 1 281 ? -17.641 -30.906 13.297 1 90.5 281 THR B O 1
ATOM 5622 N N . GLY B 1 282 ? -16.5 -30.062 11.492 1 86.69 282 GLY B N 1
ATOM 5623 C CA . GLY B 1 282 ? -17.578 -29.156 11.133 1 86.69 282 GLY B CA 1
ATOM 5624 C C . GLY B 1 282 ? -17.625 -27.906 11.977 1 86.69 282 GLY B C 1
ATOM 5625 O O . GLY B 1 282 ? -18.562 -27.109 11.875 1 86.69 282 GLY B O 1
ATOM 5626 N N . ALA B 1 283 ? -16.609 -27.75 12.812 1 86.31 283 ALA B N 1
ATOM 5627 C CA . ALA B 1 283 ? -16.531 -26.547 13.625 1 86.31 283 ALA B CA 1
ATOM 5628 C C . ALA B 1 283 ? -16.469 -25.297 12.75 1 86.31 283 ALA B C 1
ATOM 5630 O O . ALA B 1 283 ? -15.93 -25.344 11.648 1 86.31 283 ALA B O 1
ATOM 5631 N N . LYS B 1 284 ? -17.156 -24.312 13.219 1 87.25 284 LYS B N 1
ATOM 5632 C CA . LYS B 1 284 ? -17.172 -23.062 12.445 1 87.25 284 LYS B CA 1
ATOM 5633 C C . LYS B 1 284 ? -16.094 -22.109 12.922 1 87.25 284 LYS B C 1
ATOM 5635 O O . LYS B 1 284 ? -16.359 -21.219 13.734 1 87.25 284 LYS B O 1
ATOM 5640 N N . ILE B 1 285 ? -14.859 -22.266 12.484 1 87.81 285 ILE B N 1
ATOM 5641 C CA . ILE B 1 285 ? -13.734 -21.391 12.75 1 87.81 285 ILE B CA 1
ATOM 5642 C C . ILE B 1 285 ? -13.344 -20.656 11.469 1 87.81 285 ILE B C 1
ATOM 5644 O O . ILE B 1 285 ? -13 -21.281 10.469 1 87.81 285 ILE B O 1
ATOM 5648 N N . ASP B 1 286 ? -13.477 -19.375 11.508 1 87.75 286 ASP B N 1
ATOM 5649 C CA . ASP B 1 286 ? -13.141 -18.562 10.344 1 87.75 286 ASP B CA 1
ATOM 5650 C C . ASP B 1 286 ? -11.758 -17.938 10.492 1 87.75 286 ASP B C 1
ATOM 5652 O O . ASP B 1 286 ? -11.625 -16.844 11.039 1 87.75 286 ASP B O 1
ATOM 5656 N N . LEU B 1 287 ? -10.805 -18.688 10.023 1 92.75 287 LEU B N 1
ATOM 5657 C CA . LEU B 1 287 ? -9.445 -18.156 9.992 1 92.75 287 LEU B CA 1
ATOM 5658 C C . LEU B 1 287 ? -9.055 -17.734 8.578 1 92.75 287 LEU B C 1
ATOM 5660 O O . LEU B 1 287 ? -8.641 -18.578 7.77 1 92.75 287 LEU B O 1
ATOM 5664 N N . SER B 1 288 ? -9.141 -16.469 8.336 1 93.44 288 SER B N 1
ATOM 5665 C CA . SER B 1 288 ? -8.766 -15.938 7.031 1 93.44 288 SER B CA 1
ATOM 5666 C C . SER B 1 288 ? -7.246 -15.852 6.895 1 93.44 288 SER B C 1
ATOM 5668 O O . SER B 1 288 ? -6.52 -15.953 7.883 1 93.44 288 SER B O 1
ATOM 5670 N N . VAL B 1 289 ? -6.812 -15.727 5.695 1 93.38 289 VAL B N 1
ATOM 5671 C CA . VAL B 1 289 ? -5.387 -15.625 5.398 1 93.38 289 VAL B CA 1
ATOM 5672 C C . VAL B 1 289 ? -4.805 -14.391 6.09 1 93.38 289 VAL B C 1
ATOM 5674 O O . VAL B 1 289 ? -3.703 -14.438 6.641 1 93.38 289 VAL B O 1
ATOM 5677 N N . GLU B 1 290 ? -5.543 -13.281 6.027 1 95.06 290 GLU B N 1
ATOM 5678 C CA . GLU B 1 290 ? -5.047 -12.055 6.648 1 95.06 290 GLU B CA 1
ATOM 5679 C C . GLU B 1 290 ? -4.938 -12.211 8.164 1 95.06 290 GLU B C 1
ATOM 5681 O O . GLU B 1 290 ? -3.969 -11.75 8.766 1 95.06 290 GLU B O 1
ATOM 5686 N N . LEU B 1 291 ? -5.934 -12.891 8.805 1 95.88 291 LEU B N 1
ATOM 5687 C CA . LEU B 1 291 ? -5.906 -13.117 10.242 1 95.88 291 LEU B CA 1
ATOM 5688 C C . LEU B 1 291 ? -4.723 -13.992 10.633 1 95.88 291 LEU B C 1
ATOM 5690 O O . LEU B 1 291 ? -4.023 -13.711 11.609 1 95.88 291 LEU B O 1
ATOM 5694 N N . ALA B 1 292 ? -4.559 -15.055 9.898 1 96.12 292 ALA B N 1
ATOM 5695 C CA . ALA B 1 292 ? -3.43 -15.953 10.148 1 96.12 292 ALA B CA 1
ATOM 5696 C C . ALA B 1 292 ? -2.104 -15.203 10.031 1 96.12 292 ALA B C 1
ATOM 5698 O O . ALA B 1 292 ? -1.183 -15.438 10.82 1 96.12 292 ALA B O 1
ATOM 5699 N N . SER B 1 293 ? -1.988 -14.352 9.078 1 96.06 293 SER B N 1
ATOM 5700 C CA . SER B 1 293 ? -0.76 -13.594 8.852 1 96.06 293 SER B CA 1
ATOM 5701 C C . SER B 1 293 ? -0.508 -12.594 9.977 1 96.06 293 SER B C 1
ATOM 5703 O O . SER B 1 293 ? 0.628 -12.438 10.422 1 96.06 293 SER B O 1
ATOM 5705 N N . ILE B 1 294 ? -1.539 -11.922 10.43 1 96.94 294 ILE B N 1
ATOM 5706 C CA . ILE B 1 294 ? -1.421 -10.953 11.508 1 96.94 294 ILE B CA 1
ATOM 5707 C C . ILE B 1 294 ? -0.987 -11.656 12.797 1 96.94 294 ILE B C 1
ATOM 5709 O O . ILE B 1 294 ? -0.081 -11.195 13.492 1 96.94 294 ILE B O 1
ATOM 5713 N N . LEU B 1 295 ? -1.617 -12.789 13.078 1 96.69 295 LEU B N 1
ATOM 5714 C CA . LEU B 1 295 ? -1.26 -13.57 14.258 1 96.69 295 LEU B CA 1
ATOM 5715 C C . LEU B 1 295 ? 0.192 -14.039 14.18 1 96.69 295 LEU B C 1
ATOM 5717 O O . LEU B 1 295 ? 0.924 -13.961 15.172 1 96.69 295 LEU B O 1
ATOM 5721 N N . SER B 1 296 ? 0.536 -14.5 13.031 1 97.38 296 SER B N 1
ATOM 5722 C CA . SER B 1 296 ? 1.907 -14.953 12.836 1 97.38 296 SER B CA 1
ATOM 5723 C C . SER B 1 296 ? 2.902 -13.812 13.016 1 97.38 296 SER B C 1
ATOM 5725 O O . SER B 1 296 ? 4.008 -14.023 13.516 1 97.38 296 SER B O 1
ATOM 5727 N N . PHE B 1 297 ? 2.525 -12.664 12.562 1 97.75 297 PHE B N 1
ATOM 5728 C CA . PHE B 1 297 ? 3.375 -11.484 12.695 1 97.75 297 PHE B CA 1
ATOM 5729 C C . PHE B 1 297 ? 3.621 -11.156 14.164 1 97.75 297 PHE B C 1
ATOM 5731 O O . PHE B 1 297 ? 4.758 -10.898 14.562 1 97.75 297 PHE B O 1
ATOM 5738 N N . VAL B 1 298 ? 2.613 -11.211 14.953 1 96.44 298 VAL B N 1
ATOM 5739 C CA . VAL B 1 298 ? 2.717 -10.93 16.375 1 96.44 298 VAL B CA 1
ATOM 5740 C C . VAL B 1 298 ? 3.611 -11.969 17.047 1 96.44 298 VAL B C 1
ATOM 5742 O O . VAL B 1 298 ? 4.484 -11.625 17.844 1 96.44 298 VAL B O 1
ATOM 5745 N N . ILE B 1 299 ? 3.426 -13.195 16.719 1 97 299 ILE B N 1
ATOM 5746 C CA . ILE B 1 299 ? 4.242 -14.273 17.281 1 97 299 ILE B CA 1
ATOM 5747 C C . ILE B 1 299 ? 5.703 -14.062 16.906 1 97 299 ILE B C 1
ATOM 5749 O O . ILE B 1 299 ? 6.602 -14.234 17.734 1 97 299 ILE B O 1
ATOM 5753 N N . ALA B 1 300 ? 5.91 -13.695 15.664 1 97.5 300 ALA B N 1
ATOM 5754 C CA . ALA B 1 300 ? 7.27 -13.438 15.195 1 97.5 300 ALA B CA 1
ATOM 5755 C C . ALA B 1 300 ? 7.918 -12.305 15.977 1 97.5 300 ALA B C 1
ATOM 5757 O O . ALA B 1 300 ? 9.102 -12.359 16.297 1 97.5 300 ALA B O 1
ATOM 5758 N N . ILE B 1 301 ? 7.18 -11.258 16.25 1 96.25 301 ILE B N 1
ATOM 5759 C CA . ILE B 1 301 ? 7.699 -10.133 17.016 1 96.25 301 ILE B CA 1
ATOM 5760 C C . ILE B 1 301 ? 8.102 -10.602 18.406 1 96.25 301 ILE B C 1
ATOM 5762 O O . ILE B 1 301 ? 9.172 -10.242 18.906 1 96.25 301 ILE B O 1
ATOM 5766 N N . ILE B 1 302 ? 7.281 -11.406 19.016 1 95.56 302 ILE B N 1
ATOM 5767 C CA . ILE B 1 302 ? 7.551 -11.922 20.344 1 95.56 302 ILE B CA 1
ATOM 5768 C C . ILE B 1 302 ? 8.82 -12.766 20.328 1 95.56 302 ILE B C 1
ATOM 5770 O O . ILE B 1 302 ? 9.688 -12.609 21.203 1 95.56 302 ILE B O 1
ATOM 5774 N N . CYS B 1 303 ? 8.914 -13.633 19.375 1 96.5 303 CYS B N 1
ATOM 5775 C CA . CYS B 1 303 ? 10.109 -14.461 19.25 1 96.5 303 CYS B CA 1
ATOM 5776 C C . CYS B 1 303 ? 11.352 -13.586 19.078 1 96.5 303 CYS B C 1
ATOM 5778 O O . CYS B 1 303 ? 12.391 -13.859 19.688 1 96.5 303 CYS B O 1
ATOM 5780 N N . GLU B 1 304 ? 11.219 -12.602 18.25 1 95.44 304 GLU B N 1
ATOM 5781 C CA . GLU B 1 304 ? 12.344 -11.703 18 1 95.44 304 GLU B CA 1
ATOM 5782 C C . GLU B 1 304 ? 12.711 -10.93 19.266 1 95.44 304 GLU B C 1
ATOM 5784 O O . GLU B 1 304 ? 13.891 -10.672 19.516 1 95.44 304 GLU B O 1
ATOM 5789 N N . LEU B 1 305 ? 11.766 -10.531 20.031 1 94.19 305 LEU B N 1
ATOM 5790 C CA . LEU B 1 305 ? 12 -9.812 21.281 1 94.19 305 LEU B CA 1
ATOM 5791 C C . LEU B 1 305 ? 12.727 -10.695 22.281 1 94.19 305 LEU B C 1
ATOM 5793 O O . LEU B 1 305 ? 13.617 -10.234 23 1 94.19 305 LEU B O 1
ATOM 5797 N N . ILE B 1 306 ? 12.305 -11.922 22.359 1 94.5 306 ILE B N 1
ATOM 5798 C CA . ILE B 1 306 ? 12.914 -12.875 23.281 1 94.5 306 ILE B CA 1
ATOM 5799 C C . ILE B 1 306 ? 14.359 -13.148 22.844 1 94.5 306 ILE B C 1
ATOM 5801 O O . ILE B 1 306 ? 15.258 -13.211 23.688 1 94.5 306 ILE B O 1
ATOM 5805 N N . ARG B 1 307 ? 14.547 -13.242 21.625 1 93.5 307 ARG B N 1
ATOM 5806 C CA . ARG B 1 307 ? 15.867 -13.578 21.094 1 93.5 307 ARG B CA 1
ATOM 5807 C C . ARG B 1 307 ? 16.828 -12.406 21.266 1 93.5 307 ARG B C 1
ATOM 5809 O O . ARG B 1 307 ? 17.953 -12.578 21.75 1 93.5 307 ARG B O 1
ATOM 5816 N N . THR B 1 308 ? 16.438 -11.258 20.828 1 92.31 308 THR B N 1
ATOM 5817 C CA . THR B 1 308 ? 17.344 -10.117 20.781 1 92.31 308 THR B CA 1
ATOM 5818 C C . THR B 1 308 ? 17.422 -9.438 22.141 1 92.31 308 THR B C 1
ATOM 5820 O O . THR B 1 308 ? 18.453 -8.844 22.484 1 92.31 308 THR B O 1
ATOM 5823 N N . ARG B 1 309 ? 16.422 -9.406 22.922 1 91.38 309 ARG B N 1
ATOM 5824 C CA . ARG B 1 309 ? 16.328 -8.742 24.219 1 91.38 309 ARG B CA 1
ATOM 5825 C C . ARG B 1 309 ? 16.578 -7.242 24.094 1 91.38 309 ARG B C 1
ATOM 5827 O O . ARG B 1 309 ? 17.141 -6.621 25 1 91.38 309 ARG B O 1
ATOM 5834 N N . LYS B 1 310 ? 16.359 -6.746 22.891 1 91.62 310 LYS B N 1
ATOM 5835 C CA . LYS B 1 310 ? 16.438 -5.324 22.578 1 91.62 310 LYS B CA 1
ATOM 5836 C C . LYS B 1 310 ? 15.094 -4.797 22.078 1 91.62 310 LYS B C 1
ATOM 5838 O O . LYS B 1 310 ? 14.844 -4.762 20.875 1 91.62 310 LYS B O 1
ATOM 5843 N N . GLY B 1 311 ? 14.383 -4.309 22.875 1 88 311 GLY B N 1
ATOM 5844 C CA . GLY B 1 311 ? 13.008 -3.916 22.594 1 88 311 GLY B CA 1
ATOM 5845 C C . GLY B 1 311 ? 12.906 -2.824 21.547 1 88 311 GLY B C 1
ATOM 5846 O O . GLY B 1 311 ? 12.188 -2.973 20.562 1 88 311 GLY B O 1
ATOM 5847 N N . LYS B 1 312 ? 13.641 -1.798 21.703 1 89.12 312 LYS B N 1
ATOM 5848 C CA . LYS B 1 312 ? 13.555 -0.636 20.812 1 89.12 312 LYS B CA 1
ATOM 5849 C C . LYS B 1 312 ? 13.953 -0.997 19.391 1 89.12 312 LYS B C 1
ATOM 5851 O O . LYS B 1 312 ? 13.227 -0.692 18.438 1 89.12 312 LYS B O 1
ATOM 5856 N N . GLU B 1 313 ? 15.023 -1.636 19.188 1 91.62 313 GLU B N 1
ATOM 5857 C CA . GLU B 1 313 ? 15.523 -2.018 17.875 1 91.62 313 GLU B CA 1
ATOM 5858 C C . GLU B 1 313 ? 14.602 -3.035 17.203 1 91.62 313 GLU B C 1
ATOM 5860 O O . GLU B 1 313 ? 14.359 -2.969 16 1 91.62 313 GLU B O 1
ATOM 5865 N N . THR B 1 314 ? 14.156 -3.971 17.984 1 92.56 314 THR B N 1
ATOM 5866 C CA . THR B 1 314 ? 13.266 -5.008 17.469 1 92.56 314 THR B CA 1
ATOM 5867 C C . THR B 1 314 ? 11.961 -4.402 16.969 1 92.56 314 THR B C 1
ATOM 5869 O O . THR B 1 314 ? 11.484 -4.746 15.891 1 92.56 314 THR B O 1
ATOM 5872 N N . LEU B 1 315 ? 11.469 -3.523 17.734 1 92.44 315 LEU B N 1
ATOM 5873 C CA . LEU B 1 315 ? 10.203 -2.912 17.359 1 92.44 315 LEU B CA 1
ATOM 5874 C C . LEU B 1 315 ? 10.391 -1.966 16.172 1 92.44 315 LEU B C 1
ATOM 5876 O O . LEU B 1 315 ? 9.5 -1.832 15.336 1 92.44 315 LEU B O 1
ATOM 5880 N N . ALA B 1 316 ? 11.492 -1.337 16.094 1 92.31 316 ALA B N 1
ATOM 5881 C CA . ALA B 1 316 ? 11.805 -0.508 14.93 1 92.31 316 ALA B CA 1
ATOM 5882 C C . ALA B 1 316 ? 11.859 -1.347 13.656 1 92.31 316 ALA B C 1
ATOM 5884 O O . ALA B 1 316 ? 11.484 -0.876 12.578 1 92.31 316 ALA B O 1
ATOM 5885 N N . GLY B 1 317 ? 12.312 -2.57 13.797 1 94.94 317 GLY B N 1
ATOM 5886 C CA . GLY B 1 317 ? 12.414 -3.48 12.664 1 94.94 317 GLY B CA 1
ATOM 5887 C C . GLY B 1 317 ? 11.07 -3.873 12.086 1 94.94 317 GLY B C 1
ATOM 5888 O O . GLY B 1 317 ? 10.984 -4.316 10.938 1 94.94 317 GLY B O 1
ATOM 5889 N N . THR B 1 318 ? 10.023 -3.619 12.844 1 96.19 318 THR B N 1
ATOM 5890 C CA . THR B 1 318 ? 8.688 -3.986 12.383 1 96.19 318 THR B CA 1
ATOM 5891 C C . THR B 1 318 ? 8.25 -3.082 11.234 1 96.19 318 THR B C 1
ATOM 5893 O O . THR B 1 318 ? 7.293 -3.398 10.516 1 96.19 318 THR B O 1
ATOM 5896 N N . GLU B 1 319 ? 8.977 -2.021 11.016 1 95.88 319 GLU B N 1
ATOM 5897 C CA . GLU B 1 319 ? 8.711 -1.146 9.875 1 95.88 319 GLU B CA 1
ATOM 5898 C C . GLU B 1 319 ? 8.852 -1.897 8.555 1 95.88 319 GLU B C 1
ATOM 5900 O O . GLU B 1 319 ? 8.211 -1.548 7.566 1 95.88 319 GLU B O 1
ATOM 5905 N N . SER B 1 320 ? 9.664 -2.967 8.609 1 97.06 320 SER B N 1
ATOM 5906 C CA . SER B 1 320 ? 9.867 -3.773 7.41 1 97.06 320 SER B CA 1
ATOM 5907 C C . SER B 1 320 ? 8.578 -4.457 6.973 1 97.06 320 SER B C 1
ATOM 5909 O O . SER B 1 320 ? 8.375 -4.707 5.781 1 97.06 320 SER B O 1
ATOM 5911 N N . PHE B 1 321 ? 7.727 -4.746 7.918 1 97.62 321 PHE B N 1
ATOM 5912 C CA . PHE B 1 321 ? 6.426 -5.324 7.598 1 97.62 321 PHE B CA 1
ATOM 5913 C C . PHE B 1 321 ? 5.586 -4.352 6.777 1 97.62 321 PHE B C 1
ATOM 5915 O O . PHE B 1 321 ? 5.043 -4.723 5.734 1 97.62 321 PHE B O 1
ATOM 5922 N N . PHE B 1 322 ? 5.543 -3.182 7.168 1 97.56 322 PHE B N 1
ATOM 5923 C CA . PHE B 1 322 ? 4.691 -2.189 6.523 1 97.56 322 PHE B CA 1
ATOM 5924 C C . PHE B 1 322 ? 5.289 -1.741 5.195 1 97.56 322 PHE B C 1
ATOM 5926 O O . PHE B 1 322 ? 4.559 -1.465 4.242 1 97.56 322 PHE B O 1
ATOM 5933 N N . LYS B 1 323 ? 6.586 -1.64 5.16 1 96.19 323 LYS B N 1
ATOM 5934 C CA . LYS B 1 323 ? 7.246 -1.39 3.883 1 96.19 323 LYS B CA 1
ATOM 5935 C C . LYS B 1 323 ? 6.992 -2.529 2.898 1 96.19 323 LYS B C 1
ATOM 5937 O O . LYS B 1 323 ? 6.832 -2.297 1.699 1 96.19 323 LYS B O 1
ATOM 5942 N N . GLY B 1 324 ? 7.004 -3.746 3.443 1 96.44 324 GLY B N 1
ATOM 5943 C CA . GLY B 1 324 ? 6.664 -4.898 2.621 1 96.44 324 GLY B CA 1
ATOM 5944 C C . GLY B 1 324 ? 5.254 -4.844 2.072 1 96.44 324 GLY B C 1
ATOM 5945 O O . GLY B 1 324 ? 5.02 -5.195 0.914 1 96.44 324 GLY B O 1
ATOM 5946 N N . MET B 1 325 ? 4.32 -4.398 2.92 1 97.12 325 MET B N 1
ATOM 5947 C CA . MET B 1 325 ? 2.961 -4.18 2.438 1 97.12 325 MET B CA 1
ATOM 5948 C C . MET B 1 325 ? 2.951 -3.225 1.248 1 97.12 325 MET B C 1
ATOM 5950 O O . MET B 1 325 ? 2.334 -3.512 0.221 1 97.12 325 MET B O 1
ATOM 5954 N N . GLY B 1 326 ? 3.656 -2.137 1.433 1 97.31 326 GLY B N 1
ATOM 5955 C CA . GLY B 1 326 ? 3.74 -1.153 0.365 1 97.31 326 GLY B CA 1
ATOM 5956 C C . GLY B 1 326 ? 4.355 -1.706 -0.907 1 97.31 326 GLY B C 1
ATOM 5957 O O . GLY B 1 326 ? 3.975 -1.312 -2.01 1 97.31 326 GLY B O 1
ATOM 5958 N N . GLY B 1 327 ? 5.312 -2.582 -0.754 1 96.06 327 GLY B N 1
ATOM 5959 C CA . GLY B 1 327 ? 5.988 -3.191 -1.889 1 96.06 327 GLY B CA 1
ATOM 5960 C C . GLY B 1 327 ? 5.066 -4.031 -2.754 1 96.06 327 GLY B C 1
ATOM 5961 O O . GLY B 1 327 ? 5.367 -4.293 -3.92 1 96.06 327 GLY B O 1
ATOM 5962 N N . ALA B 1 328 ? 3.928 -4.406 -2.25 1 95.12 328 ALA B N 1
ATOM 5963 C CA . ALA B 1 328 ? 2.99 -5.262 -2.975 1 95.12 328 ALA B CA 1
ATOM 5964 C C . ALA B 1 328 ? 1.935 -4.43 -3.697 1 95.12 328 ALA B C 1
ATOM 5966 O O . ALA B 1 328 ? 1.106 -4.969 -4.434 1 95.12 328 ALA B O 1
ATOM 5967 N N . MET B 1 329 ? 2.012 -3.141 -3.604 1 96.75 329 MET B N 1
ATOM 5968 C CA . MET B 1 329 ? 0.977 -2.254 -4.125 1 96.75 329 MET B CA 1
ATOM 5969 C C . MET B 1 329 ? 0.902 -2.34 -5.645 1 96.75 329 MET B C 1
ATOM 5971 O O . MET B 1 329 ? -0.186 -2.297 -6.223 1 96.75 329 MET B O 1
ATOM 5975 N N . PRO B 1 330 ? 2.039 -2.516 -6.352 1 94.69 330 PRO B N 1
ATOM 5976 C CA . PRO B 1 330 ? 1.944 -2.619 -7.809 1 94.69 330 PRO B CA 1
ATOM 5977 C C . PRO B 1 330 ? 1.121 -3.822 -8.266 1 94.69 330 PRO B C 1
ATOM 5979 O O . PRO B 1 330 ? 0.441 -3.758 -9.289 1 94.69 330 PRO B O 1
ATOM 5982 N N . ILE B 1 331 ? 1.165 -4.895 -7.539 1 92.88 331 ILE B N 1
ATOM 5983 C CA . ILE B 1 331 ? 0.376 -6.074 -7.867 1 92.88 331 ILE B CA 1
ATOM 5984 C C . ILE B 1 331 ? -1.111 -5.758 -7.727 1 92.88 331 ILE B C 1
ATOM 5986 O O . ILE B 1 331 ? -1.915 -6.137 -8.586 1 92.88 331 ILE B O 1
ATOM 5990 N N . VAL B 1 332 ? -1.449 -5.074 -6.652 1 95.56 332 VAL B N 1
ATOM 5991 C CA . VAL B 1 332 ? -2.832 -4.676 -6.418 1 95.56 332 VAL B CA 1
ATOM 5992 C C . VAL B 1 332 ? -3.303 -3.762 -7.547 1 95.56 332 VAL B C 1
ATOM 5994 O O . VAL B 1 332 ? -4.414 -3.92 -8.062 1 95.56 332 VAL B O 1
ATOM 5997 N N . ALA B 1 333 ? -2.432 -2.83 -7.938 1 96.5 333 ALA B N 1
ATOM 5998 C CA . ALA B 1 333 ? -2.768 -1.892 -9.008 1 96.5 333 ALA B CA 1
ATOM 5999 C C . ALA B 1 333 ? -3.021 -2.623 -10.32 1 96.5 333 ALA B C 1
ATOM 6001 O O . ALA B 1 333 ? -3.896 -2.232 -11.094 1 96.5 333 ALA B O 1
ATOM 6002 N N . LEU B 1 334 ? -2.242 -3.623 -10.586 1 94.19 334 LEU B N 1
ATOM 6003 C CA . LEU B 1 334 ? -2.422 -4.414 -11.797 1 94.19 334 LEU B CA 1
ATOM 6004 C C . LEU B 1 334 ? -3.781 -5.105 -11.797 1 94.19 334 LEU B C 1
ATOM 6006 O O . LEU B 1 334 ? -4.465 -5.141 -12.828 1 94.19 334 LEU B O 1
ATOM 6010 N N . LEU B 1 335 ? -4.133 -5.641 -10.672 1 94.06 335 LEU B N 1
ATOM 6011 C CA . LEU B 1 335 ? -5.438 -6.281 -10.539 1 94.06 335 LEU B CA 1
ATOM 6012 C C . LEU B 1 335 ? -6.559 -5.281 -10.789 1 94.06 335 LEU B C 1
ATOM 6014 O O . LEU B 1 335 ? -7.562 -5.605 -11.43 1 94.06 335 LEU B O 1
ATOM 6018 N N . VAL B 1 336 ? -6.398 -4.105 -10.266 1 96.62 336 VAL B N 1
ATOM 6019 C CA . VAL B 1 336 ? -7.395 -3.053 -10.453 1 96.62 336 VAL B CA 1
ATOM 6020 C C . VAL B 1 336 ? -7.48 -2.678 -11.93 1 96.62 336 VAL B C 1
ATOM 6022 O O . VAL B 1 336 ? -8.578 -2.535 -12.477 1 96.62 336 VAL B O 1
ATOM 6025 N N . ALA B 1 337 ? -6.352 -2.5 -12.539 1 96.06 337 ALA B N 1
ATOM 6026 C CA . ALA B 1 337 ? -6.309 -2.148 -13.953 1 96.06 337 ALA B CA 1
ATOM 6027 C C . ALA B 1 337 ? -7.035 -3.189 -14.805 1 96.06 337 ALA B C 1
ATOM 6029 O O . ALA B 1 337 ? -7.812 -2.84 -15.695 1 96.06 337 ALA B O 1
ATOM 6030 N N . ALA B 1 338 ? -6.789 -4.398 -14.508 1 93.38 338 ALA B N 1
ATOM 6031 C CA . ALA B 1 338 ? -7.434 -5.496 -15.227 1 93.38 338 ALA B CA 1
ATOM 6032 C C . ALA B 1 338 ? -8.945 -5.469 -15.023 1 93.38 338 ALA B C 1
ATOM 6034 O O . ALA B 1 338 ? -9.711 -5.691 -15.961 1 93.38 338 ALA B O 1
ATOM 6035 N N . SER B 1 339 ? -9.359 -5.195 -13.836 1 94.31 339 SER B N 1
ATOM 6036 C CA . SER B 1 339 ? -10.781 -5.125 -13.516 1 94.31 339 SER B CA 1
ATOM 6037 C C . SER B 1 339 ? -11.453 -3.959 -14.242 1 94.31 339 SER B C 1
ATOM 6039 O O . SER B 1 339 ? -12.594 -4.078 -14.695 1 94.31 339 SER B O 1
ATOM 6041 N N . VAL B 1 340 ? -10.773 -2.85 -14.312 1 96.12 340 VAL B N 1
ATOM 6042 C CA . VAL B 1 340 ? -11.305 -1.691 -15.023 1 96.12 340 VAL B CA 1
ATOM 6043 C C . VAL B 1 340 ? -11.477 -2.031 -16.5 1 96.12 340 VAL B C 1
ATOM 6045 O O . VAL B 1 340 ? -12.477 -1.645 -17.125 1 96.12 340 VAL B O 1
ATOM 6048 N N . PHE B 1 341 ? -10.523 -2.695 -17.047 1 94.25 341 PHE B N 1
ATOM 6049 C CA . PHE B 1 341 ? -10.602 -3.158 -18.422 1 94.25 341 PHE B CA 1
ATOM 6050 C C . PHE B 1 341 ? -11.844 -4.023 -18.641 1 94.25 341 PHE B C 1
ATOM 6052 O O . PHE B 1 341 ? -12.586 -3.836 -19.594 1 94.25 341 PHE B O 1
ATOM 6059 N N . VAL B 1 342 ? -12.094 -4.855 -17.734 1 91.88 342 VAL B N 1
ATOM 6060 C CA . VAL B 1 342 ? -13.219 -5.777 -17.828 1 91.88 342 VAL B CA 1
ATOM 6061 C C . VAL B 1 342 ? -14.531 -5.012 -17.703 1 91.88 342 VAL B C 1
ATOM 6063 O O . VAL B 1 342 ? -15.516 -5.328 -18.375 1 91.88 342 VAL B O 1
ATOM 6066 N N . VAL B 1 343 ? -14.586 -4.062 -16.766 1 94.12 343 VAL B N 1
ATOM 6067 C CA . VAL B 1 343 ? -15.766 -3.205 -16.672 1 94.12 343 VAL B CA 1
ATOM 6068 C C . VAL B 1 343 ? -16.047 -2.549 -18.016 1 94.12 343 VAL B C 1
ATOM 6070 O O . VAL B 1 343 ? -17.203 -2.424 -18.438 1 94.12 343 VAL B O 1
ATOM 6073 N N . GLY B 1 344 ? -14.984 -2.148 -18.672 1 95.38 344 GLY B N 1
ATOM 6074 C CA . GLY B 1 344 ? -15.125 -1.603 -20.016 1 95.38 344 GLY B CA 1
ATOM 6075 C C . GLY B 1 344 ? -15.734 -2.584 -21 1 95.38 344 GLY B C 1
ATOM 6076 O O . GLY B 1 344 ? -16.672 -2.242 -21.719 1 95.38 344 GLY B O 1
ATOM 6077 N N . LEU B 1 345 ? -15.242 -3.748 -21.016 1 91.69 345 LEU B N 1
ATOM 6078 C CA . LEU B 1 345 ? -15.742 -4.781 -21.922 1 91.69 345 LEU B CA 1
ATOM 6079 C C . LEU B 1 345 ? -17.203 -5.113 -21.609 1 91.69 345 LEU B C 1
ATOM 6081 O O . LEU B 1 345 ? -18 -5.312 -22.531 1 91.69 345 LEU B O 1
ATOM 6085 N N . LYS B 1 346 ? -17.5 -5.168 -20.328 1 91.25 346 LYS B N 1
ATOM 6086 C CA . LYS B 1 346 ? -18.875 -5.422 -19.922 1 91.25 346 LYS B CA 1
ATOM 6087 C C . LYS B 1 346 ? -19.797 -4.27 -20.328 1 91.25 346 LYS B C 1
ATOM 6089 O O . LYS B 1 346 ? -20.938 -4.492 -20.734 1 91.25 346 LYS B O 1
ATOM 6094 N N . SER B 1 347 ? -19.297 -3.104 -20.234 1 94.25 347 SER B N 1
ATOM 6095 C CA . SER B 1 347 ? -20.094 -1.908 -20.484 1 94.25 347 SER B CA 1
ATOM 6096 C C . SER B 1 347 ? -20.484 -1.791 -21.953 1 94.25 347 SER B C 1
ATOM 6098 O O . SER B 1 347 ? -21.562 -1.279 -22.281 1 94.25 347 SER B O 1
ATOM 6100 N N . ILE B 1 348 ? -19.656 -2.279 -22.875 1 94.44 348 ILE B N 1
ATOM 6101 C CA . ILE B 1 348 ? -20 -2.197 -24.281 1 94.44 348 ILE B CA 1
ATOM 6102 C C . ILE B 1 348 ? -20.906 -3.363 -24.672 1 94.44 348 ILE B C 1
ATOM 6104 O O . ILE B 1 348 ? -21.406 -3.426 -25.797 1 94.44 348 ILE B O 1
ATOM 6108 N N . GLY B 1 349 ? -21.047 -4.352 -23.75 1 90.31 349 GLY B N 1
ATOM 6109 C CA . GLY B 1 349 ? -22 -5.43 -23.953 1 90.31 349 GLY B CA 1
ATOM 6110 C C . GLY B 1 349 ? -21.359 -6.707 -24.453 1 90.31 349 GLY B C 1
ATOM 6111 O O . GLY B 1 349 ? -22.047 -7.668 -24.797 1 90.31 349 GLY B O 1
ATOM 6112 N N . LEU B 1 350 ? -20.109 -6.781 -24.453 1 86.69 350 LEU B N 1
ATOM 6113 C CA . LEU B 1 350 ? -19.391 -7.918 -25.047 1 86.69 350 LEU B CA 1
ATOM 6114 C C . LEU B 1 350 ? -19.672 -9.188 -24.25 1 86.69 350 LEU B C 1
ATOM 6116 O O . LEU B 1 350 ? -19.953 -10.242 -24.828 1 86.69 350 LEU B O 1
ATOM 6120 N N . ILE B 1 351 ? -19.578 -9.109 -22.953 1 82.38 351 ILE B N 1
ATOM 6121 C CA . ILE B 1 351 ? -19.688 -10.297 -22.109 1 82.38 351 ILE B CA 1
ATOM 6122 C C . ILE B 1 351 ? -21.078 -10.898 -22.203 1 82.38 351 ILE B C 1
ATOM 6124 O O . ILE B 1 351 ? -21.234 -12.109 -22.328 1 82.38 351 ILE B O 1
ATOM 6128 N N . THR B 1 352 ? -22.047 -10.062 -22.188 1 82.31 352 THR B N 1
ATOM 6129 C CA . THR B 1 352 ? -23.438 -10.516 -22.328 1 82.31 352 THR B CA 1
ATOM 6130 C C . THR B 1 352 ? -23.641 -11.195 -23.672 1 82.31 352 THR B C 1
ATOM 6132 O O . THR B 1 352 ? -24.281 -12.242 -23.766 1 82.31 352 THR B O 1
ATOM 6135 N N . GLU B 1 353 ? -23.078 -10.602 -24.656 1 82.81 353 GLU B N 1
ATOM 6136 C CA . GLU B 1 353 ? -23.234 -11.148 -26 1 82.81 353 GLU B CA 1
ATOM 6137 C C . GLU B 1 353 ? -22.516 -12.492 -26.141 1 82.81 353 GLU B C 1
ATOM 6139 O O . GLU B 1 353 ? -23.016 -13.391 -26.844 1 82.81 353 GLU B O 1
ATOM 6144 N N . LEU B 1 354 ? -21.391 -12.555 -25.547 1 76.81 354 LEU B N 1
ATOM 6145 C CA . LEU B 1 354 ? -20.656 -13.812 -25.594 1 76.81 354 LEU B CA 1
ATOM 6146 C C . LEU B 1 354 ? -21.406 -14.914 -24.875 1 76.81 354 LEU B C 1
ATOM 6148 O O . LEU B 1 354 ? -21.453 -16.062 -25.344 1 76.81 354 LEU B O 1
ATOM 6152 N N . GLN B 1 355 ? -21.953 -14.578 -23.781 1 76.19 355 GLN B N 1
ATOM 6153 C CA . GLN B 1 355 ? -22.75 -15.547 -23.031 1 76.19 355 GLN B CA 1
ATOM 6154 C C . GLN B 1 355 ? -23.953 -16.016 -23.844 1 76.19 355 GLN B C 1
ATOM 6156 O O . GLN B 1 355 ? -24.297 -17.203 -23.828 1 76.19 355 GLN B O 1
ATOM 6161 N N . ASN B 1 356 ? -24.562 -15.133 -24.531 1 77.56 356 ASN B N 1
ATOM 6162 C CA . ASN B 1 356 ? -25.703 -15.453 -25.359 1 77.56 356 ASN B CA 1
ATOM 6163 C C . ASN B 1 356 ? -25.312 -16.344 -26.531 1 77.56 356 ASN B C 1
ATOM 6165 O O . ASN B 1 356 ? -26.062 -17.25 -26.906 1 77.56 356 ASN B O 1
ATOM 6169 N N . ALA B 1 357 ? -24.266 -16 -27.047 1 71.31 357 ALA B N 1
ATOM 6170 C CA . ALA B 1 357 ? -23.797 -16.781 -28.203 1 71.31 357 ALA B CA 1
ATOM 6171 C C . ALA B 1 357 ? -23.438 -18.203 -27.797 1 71.31 357 ALA B C 1
ATOM 6173 O O . ALA B 1 357 ? -23.625 -19.141 -28.578 1 71.31 357 ALA B O 1
ATOM 6174 N N . MET B 1 358 ? -23 -18.391 -26.609 1 68.62 358 MET B N 1
ATOM 6175 C CA . MET B 1 358 ? -22.531 -19.703 -26.156 1 68.62 358 MET B CA 1
ATOM 6176 C C . MET B 1 358 ? -23.688 -20.578 -25.719 1 68.62 358 MET B C 1
ATOM 6178 O O . MET B 1 358 ? -23.625 -21.797 -25.844 1 68.62 358 MET B O 1
ATOM 6182 N N . THR B 1 359 ? -24.562 -19.984 -25 1 61 359 THR B N 1
ATOM 6183 C CA . THR B 1 359 ? -25.734 -20.781 -24.641 1 61 359 THR B CA 1
ATOM 6184 C C . THR B 1 359 ? -26.25 -21.562 -25.844 1 61 359 THR B C 1
ATOM 6186 O O . THR B 1 359 ? -26.781 -22.672 -25.688 1 61 359 THR B O 1
ATOM 6189 N N . GLY B 1 360 ? -25.906 -21.078 -26.906 1 56.59 360 GLY B N 1
ATOM 6190 C CA . GLY B 1 360 ? -26.344 -21.828 -28.078 1 56.59 360 GLY B CA 1
ATOM 6191 C C . GLY B 1 360 ? -25.359 -22.922 -28.484 1 56.59 360 GLY B C 1
ATOM 6192 O O . GLY B 1 360 ? -25.719 -23.812 -29.25 1 56.59 360 GLY B O 1
ATOM 6193 N N . LEU B 1 361 ? -24.141 -22.719 -28 1 56.03 361 LEU B N 1
ATOM 6194 C CA . LEU B 1 361 ? -23.125 -23.672 -28.422 1 56.03 361 LEU B CA 1
ATOM 6195 C C . LEU B 1 361 ? -22.844 -24.688 -27.312 1 56.03 361 LEU B C 1
ATOM 6197 O O . LEU B 1 361 ? -21.938 -25.516 -27.438 1 56.03 361 LEU B O 1
ATOM 6201 N N . SER B 1 362 ? -23.484 -24.641 -26.172 1 54.34 362 SER B N 1
ATOM 6202 C CA . SER B 1 362 ? -23.375 -25.5 -25 1 54.34 362 SER B CA 1
ATOM 6203 C C . SER B 1 362 ? -23.547 -26.969 -25.375 1 54.34 362 SER B C 1
ATOM 6205 O O . SER B 1 362 ? -24.406 -27.312 -26.188 1 54.34 362 SER B O 1
ATOM 6207 N N . GLY B 1 363 ? -22.375 -27.75 -25.469 1 56.25 363 GLY B N 1
ATOM 6208 C CA . GLY B 1 363 ? -22.469 -29.188 -25.688 1 56.25 363 GLY B CA 1
ATOM 6209 C C . GLY B 1 363 ? -21.469 -29.688 -26.703 1 56.25 363 GLY B C 1
ATOM 6210 O O . GLY B 1 363 ? -21.406 -30.891 -26.984 1 56.25 363 GLY B O 1
ATOM 6211 N N . SER B 1 364 ? -20.812 -28.859 -27.281 1 57.84 364 SER B N 1
ATOM 6212 C CA . SER B 1 364 ? -20.094 -29.344 -28.453 1 57.84 364 SER B CA 1
ATOM 6213 C C . SER B 1 364 ? -18.75 -29.969 -28.078 1 57.84 364 SER B C 1
ATOM 6215 O O . SER B 1 364 ? -17.938 -30.266 -28.938 1 57.84 364 SER B O 1
ATOM 6217 N N . GLY B 1 365 ? -18.688 -30.578 -26.828 1 66.69 365 GLY B N 1
ATOM 6218 C CA . GLY B 1 365 ? -17.453 -31.266 -26.484 1 66.69 365 GLY B CA 1
ATOM 6219 C C . GLY B 1 365 ? -16.219 -30.406 -26.672 1 66.69 365 GLY B C 1
ATOM 6220 O O . GLY B 1 365 ? -15.094 -30.891 -26.547 1 66.69 365 GLY B O 1
ATOM 6221 N N . MET B 1 366 ? -16.266 -29.234 -27.016 1 80.19 366 MET B N 1
ATOM 6222 C CA . MET B 1 366 ? -15.141 -28.344 -27.328 1 80.19 366 MET B CA 1
ATOM 6223 C C . MET B 1 366 ? -14.805 -27.453 -26.141 1 80.19 366 MET B C 1
ATOM 6225 O O . MET B 1 366 ? -14.227 -26.375 -26.297 1 80.19 366 MET B O 1
ATOM 6229 N N . GLY B 1 367 ? -15.125 -27.938 -25 1 85.62 367 GLY B N 1
ATOM 6230 C CA . GLY B 1 367 ? -14.914 -27.141 -23.797 1 85.62 367 GLY B CA 1
ATOM 6231 C C . GLY B 1 367 ? -13.453 -26.906 -23.484 1 85.62 367 GLY B C 1
ATOM 6232 O O . GLY B 1 367 ? -13.109 -25.969 -22.766 1 85.62 367 GLY B O 1
ATOM 6233 N N . PHE B 1 368 ? -12.594 -27.734 -24.078 1 90.12 368 PHE B N 1
ATOM 6234 C CA . PHE B 1 368 ? -11.172 -27.656 -23.766 1 90.12 368 PHE B CA 1
ATOM 6235 C C . PHE B 1 368 ? -10.492 -26.609 -24.641 1 90.12 368 PHE B C 1
ATOM 6237 O O . PHE B 1 368 ? -9.352 -26.219 -24.375 1 90.12 368 PHE B O 1
ATOM 6244 N N . VAL B 1 369 ? -11.086 -26.109 -25.625 1 89.62 369 VAL B N 1
ATOM 6245 C CA . VAL B 1 369 ? -10.469 -25.25 -26.625 1 89.62 369 VAL B CA 1
ATOM 6246 C C . VAL B 1 369 ? -10.086 -23.922 -25.984 1 89.62 369 VAL B C 1
ATOM 6248 O O . VAL B 1 369 ? -8.969 -23.438 -26.172 1 89.62 369 VAL B O 1
ATOM 6251 N N . LEU B 1 370 ? -11.023 -23.328 -25.234 1 88.88 370 LEU B N 1
ATOM 6252 C CA . LEU B 1 370 ? -10.742 -22.031 -24.609 1 88.88 370 LEU B CA 1
ATOM 6253 C C . LEU B 1 370 ? -9.555 -22.141 -23.656 1 88.88 370 LEU B C 1
ATOM 6255 O O . LEU B 1 370 ? -8.594 -21.375 -23.766 1 88.88 370 LEU B O 1
ATOM 6259 N N . PRO B 1 371 ? -9.562 -23.109 -22.75 1 94.25 371 PRO B N 1
ATOM 6260 C CA . PRO B 1 371 ? -8.398 -23.25 -21.875 1 94.25 371 PRO B CA 1
ATOM 6261 C C . PRO B 1 371 ? -7.102 -23.484 -22.641 1 94.25 371 PRO B C 1
ATOM 6263 O O . PRO B 1 371 ? -6.051 -22.969 -22.25 1 94.25 371 PRO B O 1
ATOM 6266 N N . LEU B 1 372 ? -7.172 -24.234 -23.672 1 94.62 372 LEU B N 1
ATOM 6267 C CA . LEU B 1 372 ? -5.984 -24.547 -24.469 1 94.62 372 LEU B CA 1
ATOM 6268 C C . LEU B 1 372 ? -5.43 -23.281 -25.125 1 94.62 372 LEU B C 1
ATOM 6270 O O . LEU B 1 372 ? -4.215 -23.078 -25.156 1 94.62 372 LEU B O 1
ATOM 6274 N N . ILE B 1 373 ? -6.266 -22.5 -25.625 1 90.38 373 ILE B N 1
ATOM 6275 C CA . ILE B 1 373 ? -5.863 -21.234 -26.234 1 90.38 373 ILE B CA 1
ATOM 6276 C C . ILE B 1 373 ? -5.215 -20.328 -25.188 1 90.38 373 ILE B C 1
ATOM 6278 O O . ILE B 1 373 ? -4.18 -19.719 -25.453 1 90.38 373 ILE B O 1
ATOM 6282 N N . LEU B 1 374 ? -5.863 -20.25 -24.094 1 91.56 374 LEU B N 1
ATOM 6283 C CA . LEU B 1 374 ? -5.355 -19.375 -23.031 1 91.56 374 LEU B CA 1
ATOM 6284 C C . LEU B 1 374 ? -4 -19.859 -22.531 1 91.56 374 LEU B C 1
ATOM 6286 O O . LEU B 1 374 ? -3.107 -19.047 -22.266 1 91.56 374 LEU B O 1
ATOM 6290 N N . VAL B 1 375 ? -3.807 -21.141 -22.391 1 95.38 375 VAL B N 1
ATOM 6291 C CA . VAL B 1 375 ? -2.52 -21.703 -21.984 1 95.38 375 VAL B CA 1
ATOM 6292 C C . VAL B 1 375 ? -1.483 -21.438 -23.078 1 95.38 375 VAL B C 1
ATOM 6294 O O . VAL B 1 375 ? -0.33 -21.125 -22.781 1 95.38 375 VAL B O 1
ATOM 6297 N N . GLY B 1 376 ? -1.866 -21.609 -24.312 1 93.12 376 GLY B N 1
ATOM 6298 C CA . GLY B 1 376 ? -0.99 -21.281 -25.422 1 93.12 376 GLY B CA 1
ATOM 6299 C C . GLY B 1 376 ? -0.543 -19.844 -25.438 1 93.12 376 GLY B C 1
ATOM 6300 O O . GLY B 1 376 ? 0.636 -19.547 -25.641 1 93.12 376 GLY B O 1
ATOM 6301 N N . LEU B 1 377 ? -1.491 -18.984 -25.219 1 87.69 377 LEU B N 1
ATOM 6302 C CA . LEU B 1 377 ? -1.172 -17.578 -25.141 1 87.69 377 LEU B CA 1
ATOM 6303 C C . LEU B 1 377 ? -0.216 -17.297 -23.984 1 87.69 377 LEU B C 1
ATOM 6305 O O . LEU B 1 377 ? 0.709 -16.5 -24.109 1 87.69 377 LEU B O 1
ATOM 6309 N N . THR B 1 378 ? -0.482 -17.922 -22.875 1 91.88 378 THR B N 1
ATOM 6310 C CA . THR B 1 378 ? 0.398 -17.797 -21.719 1 91.88 378 THR B CA 1
ATOM 6311 C C . THR B 1 378 ? 1.813 -18.234 -22.062 1 91.88 378 THR B C 1
ATOM 6313 O O . THR B 1 378 ? 2.787 -17.578 -21.719 1 91.88 378 THR B O 1
ATOM 6316 N N . ALA B 1 379 ? 1.902 -19.328 -22.766 1 93.94 379 ALA B N 1
ATOM 6317 C CA . ALA B 1 379 ? 3.205 -19.844 -23.172 1 93.94 379 ALA B CA 1
ATOM 6318 C C . ALA B 1 379 ? 3.957 -18.828 -24.016 1 93.94 379 ALA B C 1
ATOM 6320 O O . ALA B 1 379 ? 5.141 -18.562 -23.797 1 93.94 379 ALA B O 1
ATOM 6321 N N . LEU B 1 380 ? 3.283 -18.297 -24.906 1 89.06 380 LEU B N 1
ATOM 6322 C CA . LEU B 1 380 ? 3.885 -17.328 -25.812 1 89.06 380 LEU B CA 1
ATOM 6323 C C . LEU B 1 380 ? 4.387 -16.094 -25.062 1 89.06 380 LEU B C 1
ATOM 6325 O O . LEU B 1 380 ? 5.531 -15.68 -25.234 1 89.06 380 LEU B O 1
ATOM 6329 N N . ILE B 1 381 ? 3.594 -15.648 -24.219 1 86.12 381 ILE B N 1
ATOM 6330 C CA . ILE B 1 381 ? 3.914 -14.414 -23.5 1 86.12 381 ILE B CA 1
ATOM 6331 C C . ILE B 1 381 ? 5.035 -14.68 -22.5 1 86.12 381 ILE B C 1
ATOM 6333 O O . ILE B 1 381 ? 5.945 -13.859 -22.344 1 86.12 381 ILE B O 1
ATOM 6337 N N . VAL B 1 382 ? 5.008 -15.742 -21.812 1 89.94 382 VAL B N 1
ATOM 6338 C CA . VAL B 1 382 ? 6.012 -16.062 -20.797 1 89.94 382 VAL B CA 1
ATOM 6339 C C . VAL B 1 382 ? 7.367 -16.281 -21.469 1 89.94 382 VAL B C 1
ATOM 6341 O O . VAL B 1 382 ? 8.398 -15.836 -20.953 1 89.94 382 VAL B O 1
ATOM 6344 N N . LEU B 1 383 ? 7.367 -16.953 -22.578 1 89.75 383 LEU B N 1
ATOM 6345 C CA . LEU B 1 383 ? 8.617 -17.219 -23.297 1 89.75 383 LEU B CA 1
ATOM 6346 C C . LEU B 1 383 ? 9.266 -15.906 -23.75 1 89.75 383 LEU B C 1
ATOM 6348 O O . LEU B 1 383 ? 10.492 -15.797 -23.75 1 89.75 383 LEU B O 1
ATOM 6352 N N . LEU B 1 384 ? 8.461 -14.969 -24 1 84.12 384 LEU B N 1
ATOM 6353 C CA . LEU B 1 384 ? 8.969 -13.719 -24.547 1 84.12 384 LEU B CA 1
ATOM 6354 C C . LEU B 1 384 ? 9.266 -12.719 -23.438 1 84.12 384 LEU B C 1
ATOM 6356 O O . LEU B 1 384 ? 10.188 -11.906 -23.547 1 84.12 384 LEU B O 1
ATOM 6360 N N . SER B 1 385 ? 8.477 -12.789 -22.406 1 83.25 385 SER B N 1
ATOM 6361 C CA . SER B 1 385 ? 8.586 -11.766 -21.375 1 83.25 385 SER B CA 1
ATOM 6362 C C . SER B 1 385 ? 9.312 -12.289 -20.141 1 83.25 385 SER B C 1
ATOM 6364 O O . SER B 1 385 ? 9.789 -11.516 -19.312 1 83.25 385 SER B O 1
ATOM 6366 N N . GLY B 1 386 ? 9.367 -13.523 -19.969 1 86.5 386 GLY B N 1
ATOM 6367 C CA . GLY B 1 386 ? 10.047 -14.117 -18.828 1 86.5 386 GLY B CA 1
ATOM 6368 C C . GLY B 1 386 ? 9.133 -14.336 -17.641 1 86.5 386 GLY B C 1
ATOM 6369 O O . GLY B 1 386 ? 9.531 -14.961 -16.656 1 86.5 386 GLY B O 1
ATOM 6370 N N . SER B 1 387 ? 7.902 -13.797 -17.734 1 84.38 387 SER B N 1
ATOM 6371 C CA . SER B 1 387 ? 6.984 -13.977 -16.609 1 84.38 387 SER B CA 1
ATOM 6372 C C . SER B 1 387 ? 5.543 -14.086 -17.094 1 84.38 387 SER B C 1
ATOM 6374 O O . SER B 1 387 ? 5.141 -13.391 -18.031 1 84.38 387 SER B O 1
ATOM 6376 N N . GLY B 1 388 ? 4.867 -15.055 -16.422 1 82.81 388 GLY B N 1
ATOM 6377 C CA . GLY B 1 388 ? 3.445 -15.188 -16.703 1 82.81 388 GLY B CA 1
ATOM 6378 C C . GLY B 1 388 ? 2.566 -14.57 -15.633 1 82.81 388 GLY B C 1
ATOM 6379 O O . GLY B 1 388 ? 1.339 -14.617 -15.727 1 82.81 388 GLY B O 1
ATOM 6380 N N . THR B 1 389 ? 3.168 -13.922 -14.68 1 83.19 389 THR B N 1
ATOM 6381 C CA . THR B 1 389 ? 2.439 -13.406 -13.523 1 83.19 389 THR B CA 1
ATOM 6382 C C . THR B 1 389 ? 1.591 -12.195 -13.922 1 83.19 389 THR B C 1
ATOM 6384 O O . THR B 1 389 ? 0.41 -12.125 -13.578 1 83.19 389 THR B O 1
ATOM 6387 N N . ALA B 1 390 ? 2.168 -11.328 -14.633 1 81.56 390 ALA B N 1
ATOM 6388 C CA . ALA B 1 390 ? 1.443 -10.133 -15.055 1 81.56 390 ALA B CA 1
ATOM 6389 C C . ALA B 1 390 ? 0.236 -10.5 -15.914 1 81.56 390 ALA B C 1
ATOM 6391 O O . ALA B 1 390 ? -0.844 -9.922 -15.758 1 81.56 390 ALA B O 1
ATOM 6392 N N . LEU B 1 391 ? 0.446 -11.398 -16.859 1 84.69 391 LEU B N 1
ATOM 6393 C CA . LEU B 1 391 ? -0.654 -11.836 -17.719 1 84.69 391 LEU B CA 1
ATOM 6394 C C . LEU B 1 391 ? -1.768 -12.469 -16.891 1 84.69 391 LEU B C 1
ATOM 6396 O O . LEU B 1 391 ? -2.947 -12.172 -17.094 1 84.69 391 LEU B O 1
ATOM 6400 N N . PHE B 1 392 ? -1.341 -13.289 -16.031 1 91.31 392 PHE B N 1
ATOM 6401 C CA . PHE B 1 392 ? -2.35 -13.969 -15.234 1 91.31 392 PHE B CA 1
ATOM 6402 C C . PHE B 1 392 ? -3.191 -12.969 -14.453 1 91.31 392 PHE B C 1
ATOM 6404 O O . PHE B 1 392 ? -4.422 -13.031 -14.477 1 91.31 392 PHE B O 1
ATOM 6411 N N . PHE B 1 393 ? -2.604 -12.062 -13.789 1 90.38 393 PHE B N 1
ATOM 6412 C CA . PHE B 1 393 ? -3.338 -11.078 -13.016 1 90.38 393 PHE B CA 1
ATOM 6413 C C . PHE B 1 393 ? -4.246 -10.25 -13.914 1 90.38 393 PHE B C 1
ATOM 6415 O O . PHE B 1 393 ? -5.363 -9.898 -13.523 1 90.38 393 PHE B O 1
ATOM 6422 N N . ALA B 1 394 ? -3.762 -10 -15.078 1 87.25 394 ALA B N 1
ATOM 6423 C CA . ALA B 1 394 ? -4.559 -9.234 -16.047 1 87.25 394 ALA B CA 1
ATOM 6424 C C . ALA B 1 394 ? -5.785 -10.031 -16.484 1 87.25 394 ALA B C 1
ATOM 6426 O O . ALA B 1 394 ? -6.805 -9.445 -16.859 1 87.25 394 ALA B O 1
ATOM 6427 N N . MET B 1 395 ? -5.695 -11.305 -16.344 1 90.38 395 MET B N 1
ATOM 6428 C CA . MET B 1 395 ? -6.762 -12.164 -16.844 1 90.38 395 MET B CA 1
ATOM 6429 C C . MET B 1 395 ? -7.715 -12.562 -15.719 1 90.38 395 MET B C 1
ATOM 6431 O O . MET B 1 395 ? -8.82 -13.047 -15.977 1 90.38 395 MET B O 1
ATOM 6435 N N . VAL B 1 396 ? -7.371 -12.336 -14.516 1 93.88 396 VAL B N 1
ATOM 6436 C CA . VAL B 1 396 ? -8.133 -12.797 -13.352 1 93.88 396 VAL B CA 1
ATOM 6437 C C . VAL B 1 396 ? -9.57 -12.312 -13.453 1 93.88 396 VAL B C 1
ATOM 6439 O O . VAL B 1 396 ? -10.508 -13.109 -13.375 1 93.88 396 VAL B O 1
ATOM 6442 N N . PRO B 1 397 ? -9.812 -11.07 -13.75 1 91.69 397 PRO B N 1
ATOM 6443 C CA . PRO B 1 397 ? -11.195 -10.609 -13.797 1 91.69 397 PRO B CA 1
ATOM 6444 C C . PRO B 1 397 ? -11.953 -11.125 -15.016 1 91.69 397 PRO B C 1
ATOM 6446 O O . PRO B 1 397 ? -13.18 -11.016 -15.078 1 91.69 397 PRO B O 1
ATOM 6449 N N . LEU B 1 398 ? -11.266 -11.711 -15.953 1 89.25 398 LEU B N 1
ATOM 6450 C CA . LEU B 1 398 ? -11.883 -12.195 -17.188 1 89.25 398 LEU B CA 1
ATOM 6451 C C . LEU B 1 398 ? -12.234 -13.672 -17.062 1 89.25 398 LEU B C 1
ATOM 6453 O O . LEU B 1 398 ? -12.984 -14.203 -17.891 1 89.25 398 LEU B O 1
ATOM 6457 N N . MET B 1 399 ? -11.773 -14.312 -16.016 1 92.81 399 MET B N 1
ATOM 6458 C CA . MET B 1 399 ? -11.898 -15.758 -15.922 1 92.81 399 MET B CA 1
ATOM 6459 C C . MET B 1 399 ? -13.367 -16.172 -15.852 1 92.81 399 MET B C 1
ATOM 6461 O O . MET B 1 399 ? -13.789 -17.094 -16.562 1 92.81 399 MET B O 1
ATOM 6465 N N . VAL B 1 400 ? -14.117 -15.492 -15.039 1 90.75 400 VAL B N 1
ATOM 6466 C CA . VAL B 1 400 ? -15.5 -15.867 -14.805 1 90.75 400 VAL B CA 1
ATOM 6467 C C . VAL B 1 400 ? -16.328 -15.609 -16.062 1 90.75 400 VAL B C 1
ATOM 6469 O O . VAL B 1 400 ? -17.031 -16.5 -16.547 1 90.75 400 VAL B O 1
ATOM 6472 N N . PRO B 1 401 ? -16.234 -14.438 -16.625 1 87.19 401 PRO B N 1
ATOM 6473 C CA . PRO B 1 401 ? -17.031 -14.195 -17.828 1 87.19 401 PRO B CA 1
ATOM 6474 C C . PRO B 1 401 ? -16.609 -15.078 -19 1 87.19 401 PRO B C 1
ATOM 6476 O O . PRO B 1 401 ? -17.453 -15.5 -19.797 1 87.19 401 PRO B O 1
ATOM 6479 N N . LEU B 1 402 ? -15.352 -15.352 -19.172 1 86.69 402 LEU B N 1
ATOM 6480 C CA . LEU B 1 402 ? -14.883 -16.203 -20.266 1 86.69 402 LEU B CA 1
ATOM 6481 C C . LEU B 1 402 ? -15.398 -17.625 -20.078 1 86.69 402 LEU B C 1
ATOM 6483 O O . LEU B 1 402 ? -15.828 -18.266 -21.047 1 86.69 402 LEU B O 1
ATOM 6487 N N . ALA B 1 403 ? -15.32 -18.125 -18.891 1 90.06 403 ALA B N 1
ATOM 6488 C CA . ALA B 1 403 ? -15.82 -19.469 -18.609 1 90.06 403 ALA B CA 1
ATOM 6489 C C . ALA B 1 403 ? -17.328 -19.562 -18.859 1 90.06 403 ALA B C 1
ATOM 6491 O O . ALA B 1 403 ? -17.812 -20.562 -19.391 1 90.06 403 ALA B O 1
ATOM 6492 N N . ALA B 1 404 ? -18 -18.562 -18.375 1 84.94 404 ALA B N 1
ATOM 6493 C CA . ALA B 1 404 ? -19.438 -18.516 -18.578 1 84.94 404 ALA B CA 1
ATOM 6494 C C . ALA B 1 404 ? -19.781 -18.531 -20.078 1 84.94 404 ALA B C 1
ATOM 6496 O O . ALA B 1 404 ? -20.719 -19.203 -20.5 1 84.94 404 ALA B O 1
ATOM 6497 N N . ALA B 1 405 ? -19.062 -17.766 -20.812 1 82.31 405 ALA B N 1
ATOM 6498 C CA . ALA B 1 405 ? -19.281 -17.672 -22.25 1 82.31 405 ALA B CA 1
ATOM 6499 C C . ALA B 1 405 ? -19.016 -19.016 -22.922 1 82.31 405 ALA B C 1
ATOM 6501 O O . ALA B 1 405 ? -19.688 -19.375 -23.906 1 82.31 405 ALA B O 1
ATOM 6502 N N . ALA B 1 406 ? -18.062 -19.734 -22.453 1 84.69 406 ALA B N 1
ATOM 6503 C CA . ALA B 1 406 ? -17.703 -21.016 -23.031 1 84.69 406 ALA B CA 1
ATOM 6504 C C . ALA B 1 406 ? -18.594 -22.141 -22.469 1 84.69 406 ALA B C 1
ATOM 6506 O O . ALA B 1 406 ? -18.578 -23.25 -22.984 1 84.69 406 ALA B O 1
ATOM 6507 N N . GLY B 1 407 ? -19.328 -21.781 -21.438 1 84.31 407 GLY B N 1
ATOM 6508 C CA . GLY B 1 407 ? -20.203 -22.766 -20.828 1 84.31 407 GLY B CA 1
ATOM 6509 C C . GLY B 1 407 ? -19.453 -23.844 -20.094 1 84.31 407 GLY B C 1
ATOM 6510 O O . GLY B 1 407 ? -19.844 -25.016 -20.125 1 84.31 407 GLY B O 1
ATOM 6511 N N . ILE B 1 408 ? -18.375 -23.547 -19.562 1 89.5 408 ILE B N 1
ATOM 6512 C CA . ILE B 1 408 ? -17.578 -24.531 -18.844 1 89.5 408 ILE B CA 1
ATOM 6513 C C . ILE B 1 408 ? -17.328 -24.031 -17.422 1 89.5 408 ILE B C 1
ATOM 6515 O O . ILE B 1 408 ? -17.609 -22.875 -17.094 1 89.5 408 ILE B O 1
ATOM 6519 N N . ASN B 1 409 ? -16.812 -24.969 -16.578 1 93.31 409 ASN B N 1
ATOM 6520 C CA . ASN B 1 409 ? -16.453 -24.609 -15.211 1 93.31 409 ASN B CA 1
ATOM 6521 C C . ASN B 1 409 ? -15.281 -23.625 -15.18 1 93.31 409 ASN B C 1
ATOM 6523 O O . ASN B 1 409 ? -14.297 -23.812 -15.891 1 93.31 409 ASN B O 1
ATOM 6527 N N . VAL B 1 410 ? -15.438 -22.578 -14.438 1 94.31 410 VAL B N 1
ATOM 6528 C CA . VAL B 1 410 ? -14.422 -21.531 -14.391 1 94.31 410 VAL B CA 1
ATOM 6529 C C . VAL B 1 410 ? -13.094 -22.125 -13.93 1 94.31 410 VAL B C 1
ATOM 6531 O O . VAL B 1 410 ? -12.023 -21.641 -14.297 1 94.31 410 VAL B O 1
ATOM 6534 N N . LEU B 1 411 ? -13.062 -23.219 -13.141 1 96.81 411 LEU B N 1
ATOM 6535 C CA . LEU B 1 411 ? -11.844 -23.859 -12.672 1 96.81 411 LEU B CA 1
ATOM 6536 C C . LEU B 1 411 ? -11.07 -24.484 -13.828 1 96.81 411 LEU B C 1
ATOM 6538 O O . LEU B 1 411 ? -9.844 -24.578 -13.781 1 96.81 411 LEU B O 1
ATOM 6542 N N . ALA B 1 412 ? -11.781 -24.844 -14.898 1 95.25 412 ALA B N 1
ATOM 6543 C CA . ALA B 1 412 ? -11.164 -25.422 -16.078 1 95.25 412 ALA B CA 1
ATOM 6544 C C . ALA B 1 412 ? -10.352 -24.375 -16.859 1 95.25 412 ALA B C 1
ATOM 6546 O O . ALA B 1 412 ? -9.508 -24.734 -17.672 1 95.25 412 ALA B O 1
ATOM 6547 N N . VAL B 1 413 ? -10.594 -23.156 -16.547 1 94 413 VAL B N 1
ATOM 6548 C CA . VAL B 1 413 ? -9.867 -22.062 -17.203 1 94 413 VAL B CA 1
ATOM 6549 C C . VAL B 1 413 ? -8.859 -21.469 -16.234 1 94 413 VAL B C 1
ATOM 6551 O O . VAL B 1 413 ? -7.68 -21.328 -16.562 1 94 413 VAL B O 1
ATOM 6554 N N . SER B 1 414 ? -9.273 -21.172 -15.039 1 95.25 414 SER B N 1
ATOM 6555 C CA . SER B 1 414 ? -8.469 -20.406 -14.086 1 95.25 414 SER B CA 1
ATOM 6556 C C . SER B 1 414 ? -7.262 -21.203 -13.617 1 95.25 414 SER B C 1
ATOM 6558 O O . SER B 1 414 ? -6.16 -20.672 -13.508 1 95.25 414 SER B O 1
ATOM 6560 N N . ILE B 1 415 ? -7.383 -22.516 -13.352 1 96.62 415 ILE B N 1
ATOM 6561 C CA . ILE B 1 415 ? -6.309 -23.312 -12.781 1 96.62 415 ILE B CA 1
ATOM 6562 C C . ILE B 1 415 ? -5.215 -23.531 -13.82 1 96.62 415 ILE B C 1
ATOM 6564 O O . ILE B 1 415 ? -4.051 -23.188 -13.594 1 96.62 415 ILE B O 1
ATOM 6568 N N . PRO B 1 416 ? -5.582 -24.016 -15.008 1 96.31 416 PRO B N 1
ATOM 6569 C CA . PRO B 1 416 ? -4.504 -24.25 -15.969 1 96.31 416 PRO B CA 1
ATOM 6570 C C . PRO B 1 416 ? -3.805 -22.969 -16.406 1 96.31 416 PRO B C 1
ATOM 6572 O O . PRO B 1 416 ? -2.59 -22.953 -16.625 1 96.31 416 PRO B O 1
ATOM 6575 N N . MET B 1 417 ? -4.496 -21.922 -16.578 1 93.12 417 MET B N 1
ATOM 6576 C CA . MET B 1 417 ? -3.859 -20.656 -16.969 1 93.12 417 MET B CA 1
ATOM 6577 C C . MET B 1 417 ? -2.9 -20.172 -15.891 1 93.12 417 MET B C 1
ATOM 6579 O O . MET B 1 417 ? -1.779 -19.766 -16.188 1 93.12 417 MET B O 1
ATOM 6583 N N . GLY B 1 418 ? -3.359 -20.203 -14.672 1 93.62 418 GLY B N 1
ATOM 6584 C CA . GLY B 1 418 ? -2.512 -19.781 -13.57 1 93.62 418 GLY B CA 1
ATOM 6585 C C . GLY B 1 418 ? -1.266 -20.625 -13.414 1 93.62 418 GLY B C 1
ATOM 6586 O O . GLY B 1 418 ? -0.172 -20.094 -13.195 1 93.62 418 GLY B O 1
ATOM 6587 N N . LEU B 1 419 ? -1.398 -21.891 -13.531 1 96.62 419 LEU B N 1
ATOM 6588 C CA . LEU B 1 419 ? -0.282 -22.812 -13.336 1 96.62 419 LEU B CA 1
ATOM 6589 C C . LEU B 1 419 ? 0.68 -22.75 -14.523 1 96.62 419 LEU B C 1
ATOM 6591 O O . LEU B 1 419 ? 1.893 -22.891 -14.344 1 96.62 419 LEU B O 1
ATOM 6595 N N . ALA B 1 420 ? 0.155 -22.5 -15.711 1 96.12 420 ALA B N 1
ATOM 6596 C CA . ALA B 1 420 ? 0.994 -22.422 -16.906 1 96.12 420 ALA B CA 1
ATOM 6597 C C . ALA B 1 420 ? 1.986 -21.266 -16.797 1 96.12 420 ALA B C 1
ATOM 6599 O O . ALA B 1 420 ? 3.145 -21.391 -17.203 1 96.12 420 ALA B O 1
ATOM 6600 N N . GLY B 1 421 ? 1.515 -20.203 -16.297 1 93.25 421 GLY B N 1
ATOM 6601 C CA . GLY B 1 421 ? 2.391 -19.047 -16.141 1 93.25 421 GLY B CA 1
ATOM 6602 C C . GLY B 1 421 ? 3.592 -19.328 -15.25 1 93.25 421 GLY B C 1
ATOM 6603 O O . GLY B 1 421 ? 4.707 -18.906 -15.555 1 93.25 421 GLY B O 1
ATOM 6604 N N . ASN B 1 422 ? 3.396 -20.016 -14.227 1 93.5 422 ASN B N 1
ATOM 6605 C CA . ASN B 1 422 ? 4.461 -20.344 -13.281 1 93.5 422 ASN B CA 1
ATOM 6606 C C . ASN B 1 422 ? 5.391 -21.422 -13.844 1 93.5 422 ASN B C 1
ATOM 6608 O O . ASN B 1 422 ? 6.602 -21.359 -13.641 1 93.5 422 ASN B O 1
ATOM 6612 N N . LEU B 1 423 ? 4.824 -22.359 -14.523 1 96.31 423 LEU B N 1
ATOM 6613 C CA . LEU B 1 423 ? 5.605 -23.469 -15.062 1 96.31 423 LEU B CA 1
ATOM 6614 C C . LEU B 1 423 ? 6.512 -22.984 -16.203 1 96.31 423 LEU B C 1
ATOM 6616 O O . LEU B 1 423 ? 7.691 -23.344 -16.234 1 96.31 423 LEU B O 1
ATOM 6620 N N . LEU B 1 424 ? 6.035 -22.156 -17.016 1 95.56 424 LEU B N 1
ATOM 6621 C CA . LEU B 1 424 ? 6.738 -21.781 -18.234 1 95.56 424 LEU B CA 1
ATOM 6622 C C . LEU B 1 424 ? 7.77 -20.688 -17.969 1 95.56 424 LEU B C 1
ATOM 6624 O O . LEU B 1 424 ? 8.648 -20.438 -18.797 1 95.56 424 LEU B O 1
ATOM 6628 N N . ARG B 1 425 ? 7.648 -20.125 -16.828 1 92.88 425 ARG B N 1
ATOM 6629 C CA . ARG B 1 425 ? 8.648 -19.141 -16.422 1 92.88 425 ARG B CA 1
ATOM 6630 C C . ARG B 1 425 ? 10.047 -19.75 -16.406 1 92.88 425 ARG B C 1
ATOM 6632 O O . ARG B 1 425 ? 11.016 -19.094 -16.781 1 92.88 425 ARG B O 1
ATOM 6639 N N . ALA B 1 426 ? 10.156 -21 -16.062 1 94.06 426 ALA B N 1
ATOM 6640 C CA . ALA B 1 426 ? 11.438 -21.688 -15.922 1 94.06 426 ALA B CA 1
ATOM 6641 C C . ALA B 1 426 ? 11.961 -22.141 -17.281 1 94.06 426 ALA B C 1
ATOM 6643 O O . ALA B 1 426 ? 13.078 -22.656 -17.375 1 94.06 426 ALA B O 1
ATOM 6644 N N . VAL B 1 427 ? 11.219 -21.922 -18.312 1 94.81 427 VAL B N 1
ATOM 6645 C CA . VAL B 1 427 ? 11.641 -22.328 -19.656 1 94.81 427 VAL B CA 1
ATOM 6646 C C . VAL B 1 427 ? 11.953 -21.078 -20.5 1 94.81 427 VAL B C 1
ATOM 6648 O O . VAL B 1 427 ? 12.273 -21.188 -21.688 1 94.81 427 VAL B O 1
ATOM 6651 N N . SER B 1 428 ? 11.914 -19.938 -19.906 1 94.62 428 SER B N 1
ATOM 6652 C CA . SER B 1 428 ? 12.211 -18.688 -20.609 1 94.62 428 SER B CA 1
ATOM 6653 C C . SER B 1 428 ? 13.633 -18.219 -20.328 1 94.62 428 SER B C 1
ATOM 6655 O O . SER B 1 428 ? 14.008 -18.031 -19.172 1 94.62 428 SER B O 1
ATOM 6657 N N . PRO B 1 429 ? 14.406 -17.953 -21.344 1 94.25 429 PRO B N 1
ATOM 6658 C CA . PRO B 1 429 ? 15.789 -17.516 -21.156 1 94.25 429 PRO B CA 1
ATOM 6659 C C . PRO B 1 429 ? 15.875 -16.078 -20.641 1 94.25 429 PRO B C 1
ATOM 6661 O O . PRO B 1 429 ? 16.953 -15.633 -20.219 1 94.25 429 PRO B O 1
ATOM 6664 N N . VAL B 1 430 ? 14.75 -15.461 -20.656 1 91.44 430 VAL B N 1
ATOM 6665 C CA . VAL B 1 430 ? 14.789 -14.062 -20.234 1 91.44 430 VAL B CA 1
ATOM 6666 C C . VAL B 1 430 ? 14.133 -13.906 -18.875 1 91.44 430 VAL B C 1
ATOM 6668 O O . VAL B 1 430 ? 13.992 -12.789 -18.359 1 91.44 430 VAL B O 1
ATOM 6671 N N . SER B 1 431 ? 13.68 -15.023 -18.297 1 94.06 431 SER B N 1
ATOM 6672 C CA . SER B 1 431 ? 13.086 -14.945 -16.969 1 94.06 431 SER B CA 1
ATOM 6673 C C . SER B 1 431 ? 14.125 -14.586 -15.914 1 94.06 431 SER B C 1
ATOM 6675 O O . SER B 1 431 ? 15.289 -14.992 -16.016 1 94.06 431 SER B O 1
ATOM 6677 N N . ALA B 1 432 ? 13.719 -13.883 -14.945 1 91 432 ALA B N 1
ATOM 6678 C CA . ALA B 1 432 ? 14.617 -13.422 -13.891 1 91 432 ALA B CA 1
ATOM 6679 C C . ALA B 1 432 ? 15.289 -14.609 -13.195 1 91 432 ALA B C 1
ATOM 6681 O O . ALA B 1 432 ? 16.484 -14.57 -12.914 1 91 432 ALA B O 1
ATOM 6682 N N . VAL B 1 433 ? 14.523 -15.617 -12.945 1 94.31 433 VAL B N 1
ATOM 6683 C CA . VAL B 1 433 ? 15.055 -16.75 -12.195 1 94.31 433 VAL B CA 1
ATOM 6684 C C . VAL B 1 433 ? 16.094 -17.484 -13.039 1 94.31 433 VAL B C 1
ATOM 6686 O O . VAL B 1 433 ? 17.156 -17.859 -12.539 1 94.31 433 VAL B O 1
ATOM 6689 N N . VAL B 1 434 ? 15.898 -17.625 -14.297 1 95.81 434 VAL B N 1
ATOM 6690 C CA . VAL B 1 434 ? 16.828 -18.297 -15.188 1 95.81 434 VAL B CA 1
ATOM 6691 C C . VAL B 1 434 ? 18.094 -17.469 -15.344 1 95.81 434 VAL B C 1
ATOM 6693 O O . VAL B 1 434 ? 19.203 -18.016 -15.289 1 95.81 434 VAL B O 1
ATOM 6696 N N . MET B 1 435 ? 17.938 -16.25 -15.43 1 94.44 435 MET B N 1
ATOM 6697 C CA . MET B 1 435 ? 19.078 -15.367 -15.594 1 94.44 435 MET B CA 1
ATOM 6698 C C . MET B 1 435 ? 19.922 -15.336 -14.32 1 94.44 435 MET B C 1
ATOM 6700 O O . MET B 1 435 ? 21.156 -15.312 -14.391 1 94.44 435 MET B O 1
ATOM 6704 N N . ILE B 1 436 ? 19.25 -15.312 -13.25 1 93.56 436 ILE B N 1
ATOM 6705 C CA . ILE B 1 436 ? 19.953 -15.281 -11.969 1 93.56 436 ILE B CA 1
ATOM 6706 C C . ILE B 1 436 ? 20.766 -16.562 -11.789 1 93.56 436 ILE B C 1
ATOM 6708 O O . ILE B 1 436 ? 21.953 -16.5 -11.453 1 93.56 436 ILE B O 1
ATOM 6712 N N . VAL B 1 437 ? 20.172 -17.641 -12.031 1 95.19 437 VAL B N 1
ATOM 6713 C CA . VAL B 1 437 ? 20.828 -18.922 -11.852 1 95.19 437 VAL B CA 1
ATOM 6714 C C . VAL B 1 437 ? 21.938 -19.094 -12.875 1 95.19 437 VAL B C 1
ATOM 6716 O O . VAL B 1 437 ? 23.047 -19.516 -12.531 1 95.19 437 VAL B O 1
ATOM 6719 N N . ALA B 1 438 ? 21.688 -18.734 -14.094 1 94.81 438 ALA B N 1
ATOM 6720 C CA . ALA B 1 438 ? 22.703 -18.797 -15.141 1 94.81 438 ALA B CA 1
ATOM 6721 C C . ALA B 1 438 ? 23.891 -17.891 -14.812 1 94.81 438 ALA B C 1
ATOM 6723 O O . ALA B 1 438 ? 25.047 -18.297 -14.969 1 94.81 438 ALA B O 1
ATOM 6724 N N . GLY B 1 439 ? 23.609 -16.75 -14.383 1 93.06 439 GLY B N 1
ATOM 6725 C CA . GLY B 1 439 ? 24.656 -15.812 -14.008 1 93.06 439 GLY B CA 1
ATOM 6726 C C . GLY B 1 439 ? 25.5 -16.297 -12.852 1 93.06 439 GLY B C 1
ATOM 6727 O O . GLY B 1 439 ? 26.703 -16.062 -12.812 1 93.06 439 GLY B O 1
ATOM 6728 N N . SER B 1 440 ? 24.906 -16.922 -11.969 1 91.81 440 SER B N 1
ATOM 6729 C CA . SER B 1 440 ? 25.609 -17.406 -10.781 1 91.81 440 SER B CA 1
ATOM 6730 C C . SER B 1 440 ? 26.625 -18.469 -11.125 1 91.81 440 SER B C 1
ATOM 6732 O O . SER B 1 440 ? 27.641 -18.609 -10.438 1 91.81 440 SER B O 1
ATOM 6734 N N . ILE B 1 441 ? 26.375 -19.188 -12.172 1 92.12 441 ILE B N 1
ATOM 6735 C CA . ILE B 1 441 ? 27.297 -20.266 -12.523 1 92.12 441 ILE B CA 1
ATOM 6736 C C . ILE B 1 441 ? 28.047 -19.906 -13.805 1 92.12 441 ILE B C 1
ATOM 6738 O O . ILE B 1 441 ? 28.75 -20.734 -14.375 1 92.12 441 ILE B O 1
ATOM 6742 N N . LYS B 1 442 ? 27.75 -18.703 -14.312 1 91.19 442 LYS B N 1
ATOM 6743 C CA . LYS B 1 442 ? 28.438 -18.141 -15.477 1 91.19 442 LYS B CA 1
ATOM 6744 C C . LYS B 1 442 ? 28.203 -19 -16.719 1 91.19 442 LYS B C 1
ATOM 6746 O O . LYS B 1 442 ? 29.156 -19.375 -17.406 1 91.19 442 LYS B O 1
ATOM 6751 N N . LYS B 1 443 ? 27.016 -19.391 -16.875 1 93.25 443 LYS B N 1
ATOM 6752 C CA . LYS B 1 443 ? 26.578 -20.094 -18.078 1 93.25 443 LYS B CA 1
ATOM 6753 C C . LYS B 1 443 ? 25.484 -19.312 -18.797 1 93.25 443 LYS B C 1
ATOM 6755 O O . LYS B 1 443 ? 24.984 -18.312 -18.281 1 93.25 443 LYS B O 1
ATOM 6760 N N . SER B 1 444 ? 25.172 -19.766 -19.938 1 95 444 SER B N 1
ATOM 6761 C CA . SER B 1 444 ? 24.125 -19.094 -20.703 1 95 444 SER B CA 1
ATOM 6762 C C . SER B 1 444 ? 22.734 -19.5 -20.219 1 95 444 SER B C 1
ATOM 6764 O O . SER B 1 444 ? 22.516 -20.641 -19.828 1 95 444 SER B O 1
ATOM 6766 N N . PRO B 1 445 ? 21.828 -18.578 -20.281 1 96.62 445 PRO B N 1
ATOM 6767 C CA . PRO B 1 445 ? 20.453 -18.906 -19.922 1 96.62 445 PRO B CA 1
ATOM 6768 C C . PRO B 1 445 ? 19.875 -20.062 -20.75 1 96.62 445 PRO B C 1
ATOM 6770 O O . PRO B 1 445 ? 19.078 -20.844 -20.25 1 96.62 445 PRO B O 1
ATOM 6773 N N . ILE B 1 446 ? 20.391 -20.188 -21.906 1 96 446 ILE B N 1
ATOM 6774 C CA . ILE B 1 446 ? 19.891 -21.219 -22.797 1 96 446 ILE B CA 1
ATOM 6775 C C . ILE B 1 446 ? 20.312 -22.594 -22.297 1 96 446 ILE B C 1
ATOM 6777 O O . ILE B 1 446 ? 19.578 -23.578 -22.406 1 96 446 ILE B O 1
ATOM 6781 N N . ASP B 1 447 ? 21.438 -22.625 -21.703 1 95.25 447 ASP B N 1
ATOM 6782 C CA . ASP B 1 447 ? 21.891 -23.875 -21.109 1 95.25 447 ASP B CA 1
ATOM 6783 C C . ASP B 1 447 ? 20.969 -24.328 -19.984 1 95.25 447 ASP B C 1
ATOM 6785 O O . ASP B 1 447 ? 20.703 -25.516 -19.844 1 95.25 447 ASP B O 1
ATOM 6789 N N . ILE B 1 448 ? 20.469 -23.406 -19.219 1 96.56 448 ILE B N 1
ATOM 6790 C CA . ILE B 1 448 ? 19.547 -23.719 -18.141 1 96.56 448 ILE B CA 1
ATOM 6791 C C . ILE B 1 448 ? 18.219 -24.172 -18.719 1 96.56 448 ILE B C 1
ATOM 6793 O O . ILE B 1 448 ? 17.641 -25.172 -18.266 1 96.56 448 ILE B O 1
ATOM 6797 N N . VAL B 1 449 ? 17.797 -23.484 -19.734 1 97.69 449 VAL B N 1
ATOM 6798 C CA . VAL B 1 449 ? 16.5 -23.766 -20.344 1 97.69 449 VAL B CA 1
ATOM 6799 C C . VAL B 1 449 ? 16.5 -25.172 -20.938 1 97.69 449 VAL B C 1
ATOM 6801 O O . VAL B 1 449 ? 15.492 -25.891 -20.859 1 97.69 449 VAL B O 1
ATOM 6804 N N . ARG B 1 450 ? 17.609 -25.547 -21.484 1 97.06 450 ARG B N 1
ATOM 6805 C CA . ARG B 1 450 ? 17.719 -26.891 -22.062 1 97.06 450 ARG B CA 1
ATOM 6806 C C . ARG B 1 450 ? 17.5 -27.953 -20.984 1 97.06 450 ARG B C 1
ATOM 6808 O O . ARG B 1 450 ? 16.938 -29.016 -21.281 1 97.06 450 ARG B O 1
ATOM 6815 N N . ARG B 1 451 ? 17.922 -27.609 -19.844 1 97 451 ARG B N 1
ATOM 6816 C CA . ARG B 1 451 ? 17.828 -28.562 -18.75 1 97 451 ARG B CA 1
ATOM 6817 C C . ARG B 1 451 ? 16.453 -28.516 -18.094 1 97 451 ARG B C 1
ATOM 6819 O O . ARG B 1 451 ? 15.992 -29.516 -17.547 1 97 451 ARG B O 1
ATOM 6826 N N . THR B 1 452 ? 15.75 -27.406 -18.156 1 98 452 THR B N 1
ATOM 6827 C CA . THR B 1 452 ? 14.492 -27.266 -17.438 1 98 452 THR B CA 1
ATOM 6828 C C . THR B 1 452 ? 13.305 -27.5 -18.375 1 98 452 THR B C 1
ATOM 6830 O O . THR B 1 452 ? 12.188 -27.75 -17.922 1 98 452 THR B O 1
ATOM 6833 N N . SER B 1 453 ? 13.492 -27.453 -19.672 1 97.5 453 SER B N 1
ATOM 6834 C CA . SER B 1 453 ? 12.43 -27.422 -20.656 1 97.5 453 SER B CA 1
ATOM 6835 C C . SER B 1 453 ? 11.586 -28.703 -20.594 1 97.5 453 SER B C 1
ATOM 6837 O O . SER B 1 453 ? 10.359 -28.641 -20.5 1 97.5 453 SER B O 1
ATOM 6839 N N . VAL B 1 454 ? 12.195 -29.844 -20.578 1 98 454 VAL B N 1
ATOM 6840 C CA . VAL B 1 454 ? 11.469 -31.109 -20.656 1 98 454 VAL B CA 1
ATOM 6841 C C . VAL B 1 454 ? 10.633 -31.312 -19.406 1 98 454 VAL B C 1
ATOM 6843 O O . VAL B 1 454 ? 9.438 -31.578 -19.484 1 98 454 VAL B O 1
ATOM 6846 N N . PRO B 1 455 ? 11.227 -31.203 -18.203 1 98.19 455 PRO B N 1
ATOM 6847 C CA . PRO B 1 455 ? 10.398 -31.344 -17 1 98.19 455 PRO B CA 1
ATOM 6848 C C . PRO B 1 455 ? 9.242 -30.344 -16.953 1 98.19 455 PRO B C 1
ATOM 6850 O O . PRO B 1 455 ? 8.141 -30.688 -16.531 1 98.19 455 PRO B O 1
ATOM 6853 N N . MET B 1 456 ? 9.414 -29.125 -17.359 1 97.94 456 MET B N 1
ATOM 6854 C CA . MET B 1 456 ? 8.375 -28.094 -17.312 1 97.94 456 MET B CA 1
ATOM 6855 C C . MET B 1 456 ? 7.285 -28.359 -18.344 1 97.94 456 MET B C 1
ATOM 6857 O O . MET B 1 456 ? 6.098 -28.188 -18.062 1 97.94 456 MET B O 1
ATOM 6861 N N . ILE B 1 457 ? 7.719 -28.734 -19.547 1 97.5 457 ILE B N 1
ATOM 6862 C CA . ILE B 1 457 ? 6.75 -29.031 -20.594 1 97.5 457 ILE B CA 1
ATOM 6863 C C . ILE B 1 457 ? 5.914 -30.25 -20.188 1 97.5 457 ILE B C 1
ATOM 6865 O O . ILE B 1 457 ? 4.699 -30.266 -20.391 1 97.5 457 ILE B O 1
ATOM 6869 N N . ALA B 1 458 ? 6.586 -31.25 -19.641 1 98.19 458 ALA B N 1
ATOM 6870 C CA . ALA B 1 458 ? 5.852 -32.406 -19.094 1 98.19 458 ALA B CA 1
ATOM 6871 C C . ALA B 1 458 ? 4.84 -31.953 -18.047 1 98.19 458 ALA B C 1
ATOM 6873 O O . ALA B 1 458 ? 3.711 -32.438 -18.016 1 98.19 458 ALA B O 1
ATOM 6874 N N . GLY B 1 459 ? 5.254 -31.031 -17.203 1 98.25 459 GLY B N 1
ATOM 6875 C CA . GLY B 1 459 ? 4.352 -30.484 -16.203 1 98.25 459 GLY B CA 1
ATOM 6876 C C . GLY B 1 459 ? 3.148 -29.781 -16.812 1 98.25 459 GLY B C 1
ATOM 6877 O O . GLY B 1 459 ? 2.02 -29.969 -16.359 1 98.25 459 GLY B O 1
ATOM 6878 N N . VAL B 1 460 ? 3.369 -28.984 -17.828 1 98.06 460 VAL B N 1
ATOM 6879 C CA . VAL B 1 460 ? 2.295 -28.25 -18.469 1 98.06 460 VAL B CA 1
ATOM 6880 C C . VAL B 1 460 ? 1.289 -29.219 -19.078 1 98.06 460 VAL B C 1
ATOM 6882 O O . VAL B 1 460 ? 0.077 -29.016 -18.969 1 98.06 460 VAL B O 1
ATOM 6885 N N . ILE B 1 461 ? 1.793 -30.234 -19.703 1 98.12 461 ILE B N 1
ATOM 6886 C CA . ILE B 1 461 ? 0.936 -31.219 -20.359 1 98.12 461 ILE B CA 1
ATOM 6887 C C . ILE B 1 461 ? 0.097 -31.953 -19.328 1 98.12 461 ILE B C 1
ATOM 6889 O O . ILE B 1 461 ? -1.125 -32.062 -19.453 1 98.12 461 ILE B O 1
ATOM 6893 N N . VAL B 1 462 ? 0.739 -32.438 -18.297 1 98.44 462 VAL B N 1
ATOM 6894 C CA . VAL B 1 462 ? 0.042 -33.188 -17.25 1 98.44 462 VAL B CA 1
ATOM 6895 C C . VAL B 1 462 ? -0.958 -32.25 -16.547 1 98.44 462 VAL B C 1
ATOM 6897 O O . VAL B 1 462 ? -2.098 -32.656 -16.297 1 98.44 462 VAL B O 1
ATOM 6900 N N . MET B 1 463 ? -0.512 -31.109 -16.203 1 98.25 463 MET B N 1
ATOM 6901 C CA . MET B 1 463 ? -1.368 -30.125 -15.539 1 98.25 463 MET B CA 1
ATOM 6902 C C . MET B 1 463 ? -2.605 -29.828 -16.375 1 98.25 463 MET B C 1
ATOM 6904 O O . MET B 1 463 ? -3.717 -29.766 -15.852 1 98.25 463 MET B O 1
ATOM 6908 N N . PHE B 1 464 ? -2.441 -29.641 -17.672 1 98.06 464 PHE B N 1
ATOM 6909 C CA . PHE B 1 464 ? -3.559 -29.328 -18.562 1 98.06 464 PHE B CA 1
ATOM 6910 C C . PHE B 1 464 ? -4.531 -30.484 -18.641 1 98.06 464 PHE B C 1
ATOM 6912 O O . PHE B 1 464 ? -5.742 -30.312 -18.516 1 98.06 464 PHE B O 1
ATOM 6919 N N . ILE B 1 465 ? -4 -31.656 -18.844 1 97.94 465 ILE B N 1
ATOM 6920 C CA . ILE B 1 465 ? -4.82 -32.844 -18.984 1 97.94 465 ILE B CA 1
ATOM 6921 C C . ILE B 1 465 ? -5.609 -33.094 -17.688 1 97.94 465 ILE B C 1
ATOM 6923 O O . ILE B 1 465 ? -6.809 -33.375 -17.734 1 97.94 465 ILE B O 1
ATOM 6927 N N . LEU B 1 466 ? -4.969 -32.969 -16.578 1 97.94 466 LEU B N 1
ATOM 6928 C CA . LEU B 1 466 ? -5.633 -33.188 -15.289 1 97.94 466 LEU B CA 1
ATOM 6929 C C . LEU B 1 466 ? -6.707 -32.125 -15.055 1 97.94 466 LEU B C 1
ATOM 6931 O O . LEU B 1 466 ? -7.781 -32.438 -14.531 1 97.94 466 LEU B O 1
ATOM 6935 N N . SER B 1 467 ? -6.426 -30.891 -15.375 1 97.69 467 SER B N 1
ATOM 6936 C CA . SER B 1 467 ? -7.395 -29.812 -15.211 1 97.69 467 SER B CA 1
ATOM 6937 C C . SER B 1 467 ? -8.656 -30.062 -16.031 1 97.69 467 SER B C 1
ATOM 6939 O O . SER B 1 467 ? -9.773 -29.844 -15.555 1 97.69 467 SER B O 1
ATOM 6941 N N . MET B 1 468 ? -8.461 -30.516 -17.266 1 95.81 468 MET B N 1
ATOM 6942 C CA . MET B 1 468 ? -9.594 -30.812 -18.125 1 95.81 468 MET B CA 1
ATOM 6943 C C . MET B 1 468 ? -10.367 -32.031 -17.609 1 95.81 468 MET B C 1
ATOM 6945 O O . MET B 1 468 ? -11.594 -32.031 -17.594 1 95.81 468 MET B O 1
ATOM 6949 N N . ALA B 1 469 ? -9.656 -33.031 -17.203 1 96.25 469 ALA B N 1
ATOM 6950 C CA . ALA B 1 469 ? -10.273 -34.281 -16.75 1 96.25 469 ALA B CA 1
ATOM 6951 C C . ALA B 1 469 ? -11.094 -34.031 -15.484 1 96.25 469 ALA B C 1
ATOM 6953 O O . ALA B 1 469 ? -12.133 -34.688 -15.297 1 96.25 469 ALA B O 1
ATOM 6954 N N . ILE B 1 470 ? -10.688 -33.156 -14.68 1 96.5 470 ILE B N 1
ATOM 6955 C CA . ILE B 1 470 ? -11.32 -33 -13.375 1 96.5 470 ILE B CA 1
ATOM 6956 C C . ILE B 1 470 ? -12.422 -31.938 -13.461 1 96.5 470 ILE B C 1
ATOM 6958 O O . ILE B 1 470 ? -13.523 -32.156 -12.93 1 96.5 470 ILE B O 1
ATOM 6962 N N . PHE B 1 471 ? -12.195 -30.891 -14.172 1 95.44 471 PHE B N 1
ATOM 6963 C CA . PHE B 1 471 ? -13.062 -29.734 -13.977 1 95.44 471 PHE B CA 1
ATOM 6964 C C . PHE B 1 471 ? -14.016 -29.562 -15.148 1 95.44 471 PHE B C 1
ATOM 6966 O O . PHE B 1 471 ? -15.062 -28.922 -15.023 1 95.44 471 PHE B O 1
ATOM 6973 N N . LEU B 1 472 ? -13.734 -30.062 -16.344 1 91.12 472 LEU B N 1
ATOM 6974 C CA . LEU B 1 472 ? -14.648 -29.922 -17.469 1 91.12 472 LEU B CA 1
ATOM 6975 C C . LEU B 1 472 ? -15.945 -30.688 -17.219 1 91.12 472 LEU B C 1
ATOM 6977 O O . LEU B 1 472 ? -17.031 -30.203 -17.547 1 91.12 472 LEU B O 1
ATOM 6981 N N . PRO B 1 473 ? -15.867 -31.859 -16.578 1 88.44 473 PRO B N 1
ATOM 6982 C CA . PRO B 1 473 ? -17.109 -32.625 -16.344 1 88.44 473 PRO B CA 1
ATOM 6983 C C . PRO B 1 473 ? -18 -31.969 -15.281 1 88.44 473 PRO B C 1
ATOM 6985 O O . PRO B 1 473 ? -19.172 -32.312 -15.172 1 88.44 473 PRO B O 1
ATOM 6988 N N . MET B 1 474 ? -17.453 -31.109 -14.43 1 85.25 474 MET B N 1
ATOM 6989 C CA . MET B 1 474 ? -18.219 -30.453 -13.367 1 85.25 474 MET B CA 1
ATOM 6990 C C . MET B 1 474 ? -19.203 -29.453 -13.938 1 85.25 474 MET B C 1
ATOM 6992 O O . MET B 1 474 ? -20.141 -29.031 -13.258 1 85.25 474 MET B O 1
ATOM 6996 N N . GLY B 1 475 ? -19.125 -29.047 -15.18 1 78.25 475 GLY B N 1
ATOM 6997 C CA . GLY B 1 475 ? -20.078 -28.141 -15.812 1 78.25 475 GLY B CA 1
ATOM 6998 C C . GLY B 1 475 ? -19.953 -26.703 -15.305 1 78.25 475 GLY B C 1
ATOM 6999 O O . GLY B 1 475 ? -19.219 -26.438 -14.352 1 78.25 475 GLY B O 1
ATOM 7000 N N . ALA B 1 476 ? -20.781 -25.984 -15.898 1 77.06 476 ALA B N 1
ATOM 7001 C CA . ALA B 1 476 ? -20.812 -24.562 -15.555 1 77.06 476 ALA B CA 1
ATOM 7002 C C . ALA B 1 476 ? -21.719 -24.312 -14.344 1 77.06 476 ALA B C 1
ATOM 7004 O O . ALA B 1 476 ? -22.703 -25.016 -14.141 1 77.06 476 ALA B O 1
#

pLDDT: mean 90.01, std 9.66, range [47.41, 98.56]

Nearest PDB structures (foldseek):
  8thi-assembly1_A  TM=6.996E-01  e=7.127E-06  Haemophilus influenzae Rd KW20
  6ivm-assembly1_D  TM=1.963E-01  e=1.334E+00  Klebsiella pneumoniae
  5x87-assembly1_D  TM=1.606E-01  e=1.521E+00  Klebsiella pneumoniae
  6iv3-assembly1_A  TM=1.867E-01  e=4.733E+00  Klebsiella pneumoniae IS53
  5x87-assembly1_D  TM=1.929E-01  e=1.314E+00  Klebsiella pneumoniae

InterPro domains:
  IPR004669 C4-dicarboxylate anaerobic carrier [NF037994] (21-452)
  IPR004669 C4-dicarboxylate anaerobic carrier [PTHR42002] (4-470)
  IPR004669 C4-dicarboxylate anaerobic carrier [TIGR00771] (73-461)
  IPR018385 C4-dicarboxylate anaerobic carrier-like [PF03606] (11-468)

Sequence (952 aa):
MELVIMYLVAIAAVGIVGFMLVKKMDIKISLFLIGIVLMYIALLMGKDISFTDFVSSGVTWLDPFKVVGDQFVSTLTSAGFIILILGGYTGYMSHIGANEVTVSVLAKPIAHIKSPYILVPITFLLGNLLSLVIPSASNLAIILMATLYPVLRQAGMSLLSAAAVIATTATIMPTPLGSDNVAIAAELAKTDMFSGLTASDYVFRYHVLVSIPTLLVMALAHYFWQKFMDKRAGSDLTDGDVDLAEVKAVEGSALYRTVYAILPLLPIIMLLIVFAITSTTGAKIDLSVELASILSFVIAIICELIRTRKGKETLAGTESFFKGMGGAMPIVALLVAASVFVVGLKSIGLITELQNAMTGLSGSGMGFVLPLILVGLTALIVLLSGSGTALFFAMVPLMVPLAAAAGINVLAVSIPMGLAGNLLRAVSPVSAVVMIVAGSIKKSPIDIVRRTSVPMIAGVIVMFILSMAIFLPMGAMELVIMYLVAIAAVGIVGFMLVKKMDIKISLFLIGIVLMYIALLMGKDISFTDFVSSGVTWLDPFKVVGDQFVSTLTSAGFIILILGGYTGYMSHIGANEVTVSVLAKPIAHIKSPYILVPITFLLGNLLSLVIPSASNLAIILMATLYPVLRQAGMSLLSAAAVIATTATIMPTPLGSDNVAIAAELAKTDMFSGLTASDYVFRYHVLVSIPTLLVMALAHYFWQKFMDKRAGSDLTDGDVDLAEVKAVEGSALYRTVYAILPLLPIIMLLIVFAITSTTGAKIDLSVELASILSFVIAIICELIRTRKGKETLAGTESFFKGMGGAMPIVALLVAASVFVVGLKSIGLITELQNAMTGLSGSGMGFVLPLILVGLTALIVLLSGSGTALFFAMVPLMVPLAAAAGINVLAVSIPMGLAGNLLRAVSPVSAVVMIVAGSIKKSPIDIVRRTSVPMIAGVIVMFILSMAIFLPMGA

Radius of gyration: 30.21 Å; Cα contacts (8 Å, |Δi|>4): 1541; chains: 2; bounding box: 61×85×78 Å

Organism: Bifidobacterium longum (strain NCC 2705) (NCBI:txid206672)